Protein 4WTV (pdb70)

Solvent-accessible surface area: 40078 Å² total; per-residue (Å²): 73,87,26,172,128,18,90,134,0,23,83,32,2,85,90,0,70,94,0,28,89,104,41,48,72,1,76,81,74,65,70,69,84,30,41,28,5,43,1,41,7,58,114,59,99,43,15,0,24,0,46,34,97,306,96,66,58,59,19,68,48,0,0,74,64,24,40,34,106,30,71,50,30,72,62,54,104,103,37,23,50,6,0,1,4,19,34,101,16,28,92,36,123,50,77,114,30,0,48,54,60,0,34,150,40,15,66,99,134,9,110,4,83,3,73,47,118,34,1,58,100,5,2,72,88,30,4,78,45,7,36,151,7,0,72,132,26,91,88,0,87,54,2,32,83,40,6,62,64,28,26,74,5,0,0,10,0,4,8,31,58,58,30,42,120,35,0,11,56,40,60,78,3,8,115,24,2,81,100,113,45,52,101,96,0,8,86,60,2,38,156,19,95,18,51,114,117,28,58,92,22,0,122,50,0,9,20,0,1,90,54,18,48,32,81,22,3,101,105,95,78,66,30,4,45,39,110,101,23,29,10,2,7,6,5,0,0,32,40,0,3,77,52,0,111,1,73,5,6,15,45,1,47,34,0,122,4,65,3,80,40,9,108,77,158,112,78,55,35,0,2,0,14,40,70,41,86,64,38,94,46,0,0,56,43,20,17,72,26,47,18,75,33,17,32,54,41,15,87,46,34,6,20,11,1,3,2,32,0,0,0,0,0,9,1,1,22,1,6,15,2,0,0,12,4,0,29,0,93,54,170,221,103,84,1,32,2,3,0,39,36,0,12,71,6,6,1,55,66,24,20,106,124,85,95,35,20,38,10,1,0,12,46,1,98,38,0,119,48,78,6,26,118,107,4,62,97,80,0,32,85,69,2,44,58,110,112,22,2,78,68,2,10,88,49,0,78,94,34,6,87,92,9,112,53,56,72,134,67,39,15,88,41,12,10,17,4,4,53,0,4,5,90,5,0,13,83,0,0,154,87,25,57,3,2,70,82,0,41,99,27,108,74,53,88,54,197,125,15,70,36,169,122,15,96,130,0,26,91,28,1,89,81,0,77,80,0,29,82,105,40,17,59,1,94,112,76,89,118,9,18,0,51,0,34,8,55,85,156,105,44,14,0,25,0,44,0,50,58,24,26,94,129,17,154,163,61,66,57,19,59,50,0,0,78,66,24,41,31,88,36,83,76,121,70,50,35,38,111,48,146,61,5,38,0,4,17,50,138,104,72,56,115,84,0,47,57,42,1,68,125,33,5,82,41,7,35,144,7,0,79,134,23,94,89,0,88,55,4,24,65,39,7,61,82,26,26,81,5,0,0,10,0,3,7,28,52,57,30,45,118,32,0,11,56,41,72,102,6,6,45,34,2,81,107,119,91,46,84,78,0,1,78,58,2,41,167,20,84,16,27,95,41,8,15,36,20,0,56,50,0,10,40,0,0,99,59,18,62,36,79,14,3,131,36,71,24,27,39,5,17,35,70,46,22,14,4,3,7,5,5,0,0,30,40,0,3,76,52,5,114,0,75,6,6,14,40,2,44,44,0,104,4,59,2,124,51,8,100,105,117,87,72,22,34,0,1,0,13,42,72,42,101,60,46,88,47,0,0,52,44,14,16,73,26,39,51,93,63,24,71,110,94,10,89,57,57,6,27,19,18,3,2,38,0,0,0,0,0,9,1,2,26,0,3,8,2,0,0,12,5,0,30,0,86,27,104,143,112,98,2,57,2,2,0,39,34,0,14,53,6,7,2,60,75,26,14,100,131,62,18,40,7,57,12,2,0,17,42,1,80,47,0,117,56,76,3,27,54,98,3,66,108,85,4,32,85,68,2,40,61,126,112,25,7,88,70,1,7,88,52,0,64,94,27,6,90,86,12,111,52,51,72,110,72,38,6,71,42,13,1,10,2,4,47,0,5,5,85,8,0,9,88,0,0,143,76,21,63,3,1,72,85,0,42,103,34,106,83,50,82,52,184

GO terms:
  GO:0031901 early endosome membrane (C, IDA)
  GO:0000139 Golgi membrane (C, IDA)
  GO:0005789 endoplasmic reticulum membrane (C, IDA)
  GO:0005829 cytosol (C, IDA)
  GO:0005886 plasma membrane (C, IDA)
  GO:0004430 1-phosphatidylinositol 4-kinase activity (F, IDA)
  GO:0046854 phosphatidylinositol phosphate biosynthetic process (P, IDA)
  GO:0005886 plasma membrane (C, EXP)
  GO:0005829 cytosol (C, TAS)
  GO:0004430 1-phosphatidylinositol 4-kinase activity (F, TAS)
  GO:0006661 phosphatidylinositol biosynthetic process (P, TAS)
  GO:0016020 membrane (C, HDA)

B-factor: mean 41.75, std 13.38, range [19.92, 93.49]

Sequence (873 aa):
NAFLDDPEFADIMLRAEQAIEVGIFPERISQGSSGSYFVKDPKRKIIGVFKPKWTKYNIFEMLRIDEGLRLKIYKDTEGYYTIGIGHLLTKSPSLNAAKSELDKAIGRNTNGVITKDEAEKLFNQDVDAAVRGILRNAKLKPVYDSLDAVRRAALINMVFQMGETGVAGFTNSLRMLQQKRWDEAAVNLAKSRWYNQTPNRAKRVITTFRTGTWDAYKNLGRGCLIPNQGYLSEAGAYLVDNKLHLSIVPKTKVVWLVSETFNYNPPKIGSFQLFVEGYKEAEYWLRKFEADPLPENIRKQFQQSQFERLVILDYIIRNTDRGNDNWLVRYEEFLIKIAAIDNGLAFPFKHPDEWRAYPFHWAWWLPQAKVPFSEEIRNLILPYISDMNFVQDLCEDLYELFKTDKGFDKATFESQMSVMRGQILNLTQALRDGKSPFQLVQQIPCVIVEMNAFLDDPEFADIMLRAEQAIEVGIFPERISSGSYFVKDPKRKIIGVFKPKSEEPYGQTKYNIFEMLRIDEGLRLKIYKDTEGYYTIGIGHLITKDEAEKLFNQDVDAAVRGILRNAKLKPVYDSLDAVRRAALINMVFQMGETGVAGFTNSLRMLQQKRWDEAAVNLAKSRWYNQTPNRAKRVITTFRTGTWDAYKNLGRGCLIPNQGYLSEAGAYLVDNKLHLSIVPKTKVVWLVSETFNYLPPKIGSFQLFVEGYKEAEYWLRKFEADPLPENIRKQFQQSQFERLVILDYIIRNTDRGNDNWLVRYEKFLIKIAAIDNGLAFPFKHPDEWRAYPFHWAWWLPQAKVPFSEEIRNLILPYISDMNFVQDLCEDLYELFKTDKGFDKATFESQMSVMRGQILNLTQALRDGKSPFQLVQQIPCVIVE

InterPro domains:
  IPR000403 Phosphatidylinositol 3-/4-kinase, catalytic domain [PF00454] (130-425)
  IPR000403 Phosphatidylinositol 3-/4-kinase, catalytic domain [PS50290] (120-451)
  IPR039756 Type II phosphatidylinositol 4-kinase Lsb6/PI4K2 [PTHR12865] (88-481)

Radius of gyration: 32.36 Å; Cα contacts (8 Å, |Δi|>4): 1422; chains: 2; bounding box: 101×72×65 Å

Organism: Homo sapiens (NCBI:txid9606)

Foldseek 3Di:
DDDPPCVVVVVLVVQLQVLVVVPNFWAFPDPPPGQWTQGAGVVRHGWWIWGFWPDDDALLVLLCVVQPAAQFWFADLVGATAHQRGHGQDNDPDPVSSQVSVCVLQVHRQVGGDDNVSSVVVVVVLLVVLVVLQCPDPLRNLLLVQDDRQLNSLSSSCCSNQNSVVSSVLRVLSVCLSVVVLVVSLVSQCPDPVCVSPVLSNNQSSVCSNPVDNVSPPCPPVDQADPTQLQLQLQLLLLVCVLLVLPQEAHKDWDWDDHPNDDDCPITIGMIGTDDPQKFQQVVVVVVCVVPPDDPVQVVLVLSQVVSVLLSCLLQVQLDAASRQWIWHAVVHNIGIHRDSRRRTLGLAQDPVVRNSDHNCLVDPSQQQFDDPVNLVSRLVQLVPVVNLVVSLVVSCVSQVVDPPDDDNSSVSSSQQSNQSSVLVNVSSVVRGGSNVSVPDDTGGHD/DLCPPVDPPVNVLVVQQVQLVVVPNAWDCPPPQWTFGAGVVRHGWWIWHFLCRPVLRDDDDALLLLLCVVQPADADWDADLVGQIAHTSRHVHDDVRSVVSSVVLLVVLVVLQCPDPLRVLLLVQDDRQLNSLLSSVCSNPNSVVSSVLNPLSVCSSVLVLVVSLVSQCPDPVCVSPVLSSVQSSVCSNPVDNVCVSAVDDPQADPSCLQLQLQLLVLVCVLLVLPQEAHKDWDWDDHPNGPDNPTTIGIIGTDDPQKFQQVVVVVVCVVPPDDPVVVVVVLSNVVSVLLSCLLQVQLDAASRQWIWHADCVRIGIHRHSRRRTLGLAQRPCSRNSDHNCLVDPSQQQFDDVVVLVSRLVQLVDPVNLVVSLVVSCVSQVPDPPDDPVSSVSSSQQSNQSSVLVNVSSVVRGGSNVSVVDDGDGHD

Nearest PDB structures (foldseek):
  4wtv-assembly1_A  TM=1.002E+00  e=4.322E-75  Homo sapiens
  4wtv-assembly2_B  TM=7.796E-01  e=4.120E-61  Homo sapiens
  2ntg-assembly1_A  TM=9.969E-01  e=4.719E-23  Tequatrovirus T4
  5kio-assembly1_A  TM=9.979E-01  e=6.592E-23  Tequatrovirus T4
  3sb8-assembly1_A  TM=9.902E-01  e=1.415E-22  Tequatrovirus T4

CATH classification: 1.10.530.40

Secondary structure (P-SEA, 3-state):
ccccccaaaaaaaaaaaaaaaacccccccccccccccccccccccccbbbbcccccccaaaaaaaaccccccccccccccccccccccccccccaaaaaaaaaaaacccccccccaaaaaaaaaaaaaaaaaaaaaccccaaaaaaccaaaaaaaaaaaacccccccccaaaaaaaaaacaaaaaaaaaaccccccccaaaaaaaaaaaacccccccccccccccccccaaaaaaaaaaaaaaaccccccbbbbbcccccccccccbbbbbbbbbbcccccaaaaaaaaccccccaaaaaaaaaaaaaaaaaaaaacccccccccbbbbcccccccccccccccccccccccccccccccccccccccccccaaaaaacccccccaaaaaaaaaaaaaaaaccccccaaaaaaaaaaaaaaaaaaaaaaaacccaaaaaaccccccc/cccccccaaaaaaaaaaaaaaaaccccccccccccccccccccccbbbbbccccccccccccaaaaaaaaccccccccccccccccccccccccaaaaaaaaaaaaaaaaaaaaaccccaaaaaaccaaaaaaaaaaaaaccaaaaaaaaaaaaaaaacaaaaaaaaaaacccccccaaaaaaaaaaaaccccccccccccccccccaaaaaaaaaaaaaaaaccccccbbbbbccccccccccbbbbbbbbbbbcccccaaaaaaaaccccccaaaaaaaaaaaaaaaaaaaaacccccccccbbbbbccccbbbbbcccccccccccccccccccccccccccccccccaaaaaacccccccaaaaaaaaaaaaaaaaccccccaaaaaaaaaaaaaaaaaaaaaaaacccaaaaaaccccccc

Structure (mmCIF, N/CA/C/O backbone):
data_4WTV
#
_entry.id   4WTV
#
_cell.length_a   106.010
_cell.length_b   106.010
_cell.length_c   214.530
_cell.angle_alpha   90.00
_cell.angle_beta   90.00
_cell.angle_gamma   90.00
#
_symmetry.space_group_name_H-M   'P 41 21 2'
#
loop_
_entity.id
_entity.type
_entity.pdbx_description
1 polymer 'Phosphatidylinositol 4-kinase type 2-beta,Endolysin,Phosphatidylinositol 4-kinase type 2-beta'
2 non-polymer "ADENOSINE-5'-TRIPHOSPHATE"
3 water water
#
loop_
_atom_site.group_PDB
_atom_site.id
_atom_site.type_symbol
_atom_site.label_atom_id
_atom_site.label_alt_id
_atom_site.label_comp_id
_atom_site.label_asym_id
_atom_site.label_entity_id
_atom_site.label_seq_id
_atom_site.pdbx_PDB_ins_code
_atom_site.Cartn_x
_atom_site.Cartn_y
_atom_site.Cartn_z
_atom_site.occupancy
_atom_site.B_iso_or_equiv
_atom_site.auth_seq_id
_atom_site.auth_comp_id
_atom_site.auth_asym_id
_atom_site.auth_atom_id
_atom_site.pdbx_PDB_model_num
ATOM 1 N N . ASN A 1 9 ? 55.951 85.917 10.937 1.00 58.56 98 ASN A N 1
ATOM 2 C CA . ASN A 1 9 ? 56.935 85.145 11.688 1.00 54.66 98 ASN A CA 1
ATOM 3 C C . ASN A 1 9 ? 58.261 85.874 11.866 1.00 57.84 98 ASN A C 1
ATOM 4 O O . ASN A 1 9 ? 59.334 85.320 11.607 1.00 63.35 98 ASN A O 1
ATOM 9 N N . ALA A 1 10 ? 58.186 87.117 12.316 1.00 53.90 99 ALA A N 1
ATOM 10 C CA . ALA A 1 10 ? 59.390 87.845 12.670 1.00 58.85 99 ALA A CA 1
ATOM 11 C C . ALA A 1 10 ? 59.737 87.531 14.119 1.00 55.24 99 ALA A C 1
ATOM 12 O O . ALA A 1 10 ? 58.916 87.700 15.032 1.00 65.54 99 ALA A O 1
ATOM 14 N N . PHE A 1 11 ? 60.946 87.026 14.305 1.00 46.46 100 PHE A N 1
ATOM 15 C CA . PHE A 1 11 ? 61.491 86.720 15.616 1.00 36.66 100 PHE A CA 1
ATOM 16 C C . PHE A 1 11 ? 62.787 87.500 15.785 1.00 35.12 100 PHE A C 1
ATOM 17 O O . PHE A 1 11 ? 63.874 86.927 15.852 1.00 34.35 100 PHE A O 1
ATOM 25 N N . LEU A 1 12 ? 62.646 88.815 15.831 1.00 37.67 101 LEU A N 1
ATOM 26 C CA . LEU A 1 12 ? 63.787 89.718 15.909 1.00 39.37 101 LEU A CA 1
ATOM 27 C C . LEU A 1 12 ? 64.694 89.364 17.078 1.00 41.05 101 LEU A C 1
ATOM 28 O O . LEU A 1 12 ? 65.918 89.449 16.971 1.00 35.44 101 LEU A O 1
ATOM 33 N N . ASP A 1 13 ? 64.111 88.923 18.190 1.00 36.69 102 ASP A N 1
ATOM 34 C CA . ASP A 1 13 ? 64.924 88.655 19.365 1.00 39.33 102 ASP A CA 1
ATOM 35 C C . ASP A 1 13 ? 65.477 87.229 19.414 1.00 32.81 102 ASP A C 1
ATOM 36 O O . ASP A 1 13 ? 66.263 86.899 20.298 1.00 37.49 102 ASP A O 1
ATOM 41 N N . ASP A 1 14 ? 65.104 86.385 18.459 1.00 32.73 103 ASP A N 1
ATOM 42 C CA . ASP A 1 14 ? 65.598 85.011 18.466 1.00 36.02 103 ASP A CA 1
ATOM 43 C C . ASP A 1 14 ? 65.925 84.523 17.047 1.00 39.24 103 ASP A C 1
ATOM 44 O O . ASP A 1 14 ? 65.139 83.794 16.428 1.00 33.30 103 ASP A O 1
ATOM 49 N N . PRO A 1 15 ? 67.093 84.930 16.523 1.00 33.44 104 PRO A N 1
ATOM 50 C CA . PRO A 1 15 ? 67.500 84.529 15.167 1.00 30.59 104 PRO A CA 1
ATOM 51 C C . PRO A 1 15 ? 67.659 83.012 15.008 1.00 32.60 104 PRO A C 1
ATOM 52 O O . PRO A 1 15 ? 67.418 82.517 13.914 1.00 34.06 104 PRO A O 1
ATOM 56 N N . GLU A 1 16 ? 68.067 82.295 16.056 1.00 32.50 105 GLU A N 1
ATOM 57 C CA . GLU A 1 16 ? 68.157 80.840 15.951 1.00 36.47 105 GLU A CA 1
ATOM 58 C C . GLU A 1 16 ? 66.785 80.237 15.610 1.00 36.01 105 GLU A C 1
ATOM 59 O O . GLU A 1 16 ? 66.666 79.365 14.738 1.00 34.61 105 GLU A O 1
ATOM 65 N N . PHE A 1 17 ? 65.742 80.722 16.276 1.00 34.84 106 PHE A N 1
ATOM 66 C CA . PHE A 1 17 ? 64.401 80.216 16.014 1.00 35.59 106 PHE A CA 1
ATOM 67 C C . PHE A 1 17 ? 63.889 80.685 14.644 1.00 38.47 106 PHE A C 1
ATOM 68 O O . PHE A 1 17 ? 63.226 79.930 13.939 1.00 35.82 106 PHE A O 1
ATOM 76 N N . ALA A 1 18 ? 64.184 81.933 14.284 1.00 32.22 107 ALA A N 1
ATOM 77 C CA . ALA A 1 18 ? 63.821 82.461 12.973 1.00 33.42 107 ALA A CA 1
ATOM 78 C C . ALA A 1 18 ? 64.355 81.566 11.854 1.00 29.44 107 ALA A C 1
ATOM 79 O O . ALA A 1 18 ? 63.634 81.251 10.904 1.00 35.92 107 ALA A O 1
ATOM 81 N N . ASP A 1 19 ? 65.610 81.138 11.984 1.00 35.38 108 ASP A N 1
ATOM 82 C CA . ASP A 1 19 ? 66.236 80.326 10.951 1.00 34.83 108 ASP A CA 1
ATOM 83 C C . ASP A 1 19 ? 65.621 78.931 10.898 1.00 44.07 108 ASP A C 1
ATOM 84 O O . ASP A 1 19 ? 65.584 78.304 9.837 1.00 37.58 108 ASP A O 1
ATOM 89 N N . ILE A 1 20 ? 65.144 78.432 12.037 1.00 38.01 109 ILE A N 1
ATOM 90 C CA . ILE A 1 20 ? 64.428 77.155 12.022 1.00 37.90 109 ILE A CA 1
ATOM 91 C C . ILE A 1 20 ? 63.100 77.320 11.281 1.00 36.30 109 ILE A C 1
ATOM 92 O O . ILE A 1 20 ? 62.744 76.472 10.453 1.00 40.74 109 ILE A O 1
ATOM 97 N N . MET A 1 21 ? 62.382 78.411 11.549 1.00 33.70 110 MET A N 1
ATOM 98 C CA . MET A 1 21 ? 61.139 78.697 10.829 1.00 33.54 110 MET A CA 1
ATOM 99 C C . MET A 1 21 ? 61.388 78.907 9.329 1.00 44.79 110 MET A C 1
ATOM 100 O O . MET A 1 21 ? 60.520 78.604 8.508 1.00 41.79 110 MET A O 1
ATOM 105 N N . LEU A 1 22 ? 62.561 79.432 8.974 1.00 42.93 111 LEU A N 1
ATOM 106 C CA . LEU A 1 22 ? 62.898 79.616 7.558 1.00 36.26 111 LEU A CA 1
ATOM 107 C C . LEU A 1 22 ? 63.111 78.274 6.874 1.00 45.27 111 LEU A C 1
ATOM 108 O O . LEU A 1 22 ? 62.675 78.085 5.737 1.00 49.04 111 LEU A O 1
ATOM 113 N N . ARG A 1 23 ? 63.761 77.336 7.561 1.00 40.10 112 ARG A N 1
ATOM 114 C CA . ARG A 1 23 ? 63.932 76.001 7.011 1.00 44.19 112 ARG A CA 1
ATOM 115 C C . ARG A 1 23 ? 62.581 75.330 6.835 1.00 47.94 112 ARG A C 1
ATOM 116 O O . ARG A 1 23 ? 62.361 74.615 5.857 1.00 46.59 112 ARG A O 1
ATOM 124 N N . ALA A 1 24 ? 61.673 75.571 7.775 1.00 45.94 113 ALA A N 1
ATOM 125 C CA . ALA A 1 24 ? 60.326 75.007 7.685 1.00 46.55 113 ALA A CA 1
ATOM 126 C C . ALA A 1 24 ? 59.608 75.495 6.433 1.00 50.45 113 ALA A C 1
ATOM 127 O O . ALA A 1 24 ? 59.017 74.699 5.704 1.00 49.07 113 ALA A O 1
ATOM 129 N N . GLU A 1 25 ? 59.648 76.806 6.200 1.00 50.49 114 GLU A N 1
ATOM 130 C CA . GLU A 1 25 ? 58.990 77.408 5.047 1.00 54.76 114 GLU A CA 1
ATOM 131 C C . GLU A 1 25 ? 59.609 76.923 3.728 1.00 53.19 114 GLU A C 1
ATOM 132 O O . GLU A 1 25 ? 58.894 76.636 2.767 1.00 54.50 114 GLU A O 1
ATOM 138 N N . GLN A 1 26 ? 60.933 76.807 3.699 1.00 53.86 115 GLN A N 1
ATOM 139 C CA . GLN A 1 26 ? 61.642 76.337 2.511 1.00 56.22 115 GLN A CA 1
ATOM 140 C C . GLN A 1 26 ? 61.286 74.898 2.158 1.00 61.81 115 GLN A C 1
ATOM 141 O O . GLN A 1 26 ? 61.241 74.536 0.983 1.00 58.67 115 GLN A O 1
ATOM 147 N N . ALA A 1 27 ? 61.044 74.076 3.175 1.00 55.97 116 ALA A N 1
ATOM 148 C CA . ALA A 1 27 ? 60.635 72.695 2.947 1.00 55.15 116 ALA A CA 1
ATOM 149 C C . ALA A 1 27 ? 59.217 72.651 2.382 1.00 60.03 116 ALA A C 1
ATOM 150 O O . ALA A 1 27 ? 58.914 71.834 1.515 1.00 64.95 116 ALA A O 1
ATOM 152 N N . ILE A 1 28 ? 58.354 73.536 2.867 1.00 53.37 117 ILE A N 1
ATOM 153 C CA . ILE A 1 28 ? 56.982 73.597 2.377 1.00 55.82 117 ILE A CA 1
ATOM 154 C C . ILE A 1 28 ? 56.935 74.094 0.935 1.00 63.78 117 ILE A C 1
ATOM 155 O O . ILE A 1 28 ? 56.125 73.623 0.129 1.00 57.71 117 ILE A O 1
ATOM 160 N N . GLU A 1 29 ? 57.800 75.055 0.622 1.00 60.71 118 GLU A N 1
ATOM 161 C CA . GLU A 1 29 ? 57.870 75.617 -0.724 1.00 64.45 118 GLU A CA 1
ATOM 162 C C . GLU A 1 29 ? 58.228 74.536 -1.745 1.00 65.35 118 GLU A C 1
ATOM 163 O O . GLU A 1 29 ? 57.740 74.559 -2.872 1.00 62.78 118 GLU A O 1
ATOM 165 N N . VAL A 1 30 ? 59.071 73.587 -1.343 1.00 62.17 119 VAL A N 1
ATOM 166 C CA . VAL A 1 30 ? 59.445 72.487 -2.225 1.00 60.27 119 VAL A CA 1
ATOM 167 C C . VAL A 1 30 ? 58.610 71.228 -1.963 1.00 64.21 119 VAL A C 1
ATOM 168 O O . VAL A 1 30 ? 59.064 70.109 -2.206 1.00 68.56 119 VAL A O 1
ATOM 172 N N . GLY A 1 31 ? 57.390 71.415 -1.468 1.00 63.37 120 GLY A N 1
ATOM 173 C CA . GLY A 1 31 ? 56.443 70.318 -1.351 1.00 67.32 120 GLY A CA 1
ATOM 174 C C . GLY A 1 31 ? 56.485 69.474 -0.086 1.00 72.20 120 GLY A C 1
ATOM 175 O O . GLY A 1 31 ? 55.522 68.767 0.217 1.00 72.87 120 GLY A O 1
ATOM 176 N N . ILE A 1 32 ? 57.593 69.526 0.649 1.00 67.84 121 ILE A N 1
ATOM 177 C CA . ILE A 1 32 ? 57.720 68.757 1.884 1.00 57.66 121 ILE A CA 1
ATOM 178 C C . ILE A 1 32 ? 56.825 69.349 2.976 1.00 65.73 121 ILE A C 1
ATOM 179 O O . ILE A 1 32 ? 57.194 70.327 3.629 1.00 52.39 121 ILE A O 1
ATOM 184 N N . PHE A 1 33 ? 55.646 68.755 3.162 1.00 64.41 122 PHE A N 1
ATOM 185 C CA . PHE A 1 33 ? 54.642 69.291 4.084 1.00 64.84 122 PHE A CA 1
ATOM 186 C C . PHE A 1 33 ? 54.690 68.655 5.474 1.00 57.69 122 PHE A C 1
ATOM 187 O O . PHE A 1 33 ? 55.199 67.543 5.642 1.00 57.80 122 PHE A O 1
ATOM 195 N N . PRO A 1 34 ? 54.152 69.368 6.478 1.00 61.81 123 PRO A N 1
ATOM 196 C CA . PRO A 1 34 ? 53.930 68.810 7.820 1.00 61.78 123 PRO A CA 1
ATOM 197 C C . PRO A 1 34 ? 52.989 67.605 7.772 1.00 59.31 123 PRO A C 1
ATOM 198 O O . PRO A 1 34 ? 51.986 67.656 7.061 1.00 62.57 123 PRO A O 1
ATOM 202 N N . GLU A 1 35 ? 53.306 66.543 8.504 1.00 54.92 124 GLU A N 1
ATOM 203 C CA . GLU A 1 35 ? 52.430 65.379 8.555 1.00 49.45 124 GLU A CA 1
ATOM 204 C C . GLU A 1 35 ? 51.767 65.273 9.923 1.00 53.72 124 GLU A C 1
ATOM 205 O O . GLU A 1 35 ? 52.420 65.495 10.946 1.00 43.42 124 GLU A O 1
ATOM 211 N N . ARG A 1 36 ? 50.474 64.956 9.936 1.00 50.84 125 ARG A N 1
ATOM 212 C CA . ARG A 1 36 ? 49.765 64.631 11.175 1.00 54.25 125 ARG A CA 1
ATOM 213 C C . ARG A 1 36 ? 50.564 63.624 11.989 1.00 54.02 125 ARG A C 1
ATOM 214 O O . ARG A 1 36 ? 51.109 62.667 11.438 1.00 52.38 125 ARG A O 1
ATOM 222 N N . ILE A 1 37 ? 50.647 63.842 13.298 1.00 52.13 126 ILE A N 1
ATOM 223 C CA . ILE A 1 37 ? 51.417 62.939 14.147 1.00 55.34 126 ILE A CA 1
ATOM 224 C C . ILE A 1 37 ? 50.699 61.598 14.286 1.00 55.75 126 ILE A C 1
ATOM 225 O O . ILE A 1 37 ? 51.312 60.538 14.161 1.00 57.95 126 ILE A O 1
ATOM 230 N N . SER A 1 38 ? 49.400 61.660 14.553 1.00 50.58 127 SER A N 1
ATOM 231 C CA . SER A 1 38 ? 48.547 60.479 14.556 1.00 61.01 127 SER A CA 1
ATOM 232 C C . SER A 1 38 ? 47.354 60.746 13.641 1.00 69.52 127 SER A C 1
ATOM 233 O O . SER A 1 38 ? 46.676 61.770 13.766 1.00 70.55 127 SER A O 1
ATOM 236 N N . GLN A 1 39 ? 47.116 59.817 12.718 1.00 79.81 128 GLN A N 1
ATOM 237 C CA . GLN A 1 39 ? 46.193 60.025 11.603 1.00 75.77 128 GLN A CA 1
ATOM 238 C C . GLN A 1 39 ? 44.750 60.337 11.982 1.00 76.80 128 GLN A C 1
ATOM 239 O O . GLN A 1 39 ? 43.994 60.856 11.163 1.00 85.10 128 GLN A O 1
ATOM 240 N N . GLY A 1 40 ? 44.371 60.031 13.219 1.00 78.76 129 GLY A N 1
ATOM 241 C CA . GLY A 1 40 ? 42.989 60.172 13.647 1.00 81.49 129 GLY A CA 1
ATOM 242 C C . GLY A 1 40 ? 42.570 61.594 13.970 1.00 82.05 129 GLY A C 1
ATOM 243 O O . GLY A 1 40 ? 42.208 62.364 13.077 1.00 82.96 129 GLY A O 1
ATOM 244 N N . SER A 1 41 ? 42.599 61.936 15.255 1.00 85.30 130 SER A N 1
ATOM 245 C CA . SER A 1 41 ? 42.279 63.289 15.701 1.00 85.85 130 SER A CA 1
ATOM 246 C C . SER A 1 41 ? 43.500 64.193 15.541 1.00 81.68 130 SER A C 1
ATOM 247 O O . SER A 1 41 ? 44.088 64.646 16.524 1.00 74.41 130 SER A O 1
ATOM 248 N N . SER A 1 42 ? 43.876 64.451 14.293 1.00 80.09 131 SER A N 1
ATOM 249 C CA . SER A 1 42 ? 45.075 65.227 14.008 1.00 74.73 131 SER A CA 1
ATOM 250 C C . SER A 1 42 ? 44.888 66.719 14.276 1.00 74.63 131 SER A C 1
ATOM 251 O O . SER A 1 42 ? 44.174 67.411 13.548 1.00 74.55 131 SER A O 1
ATOM 254 N N . GLY A 1 43 ? 45.539 67.194 15.336 1.00 72.49 132 GLY A N 1
ATOM 255 C CA . GLY A 1 43 ? 45.650 68.613 15.632 1.00 63.48 132 GLY A CA 1
ATOM 256 C C . GLY A 1 43 ? 47.111 68.943 15.900 1.00 49.73 132 GLY A C 1
ATOM 257 O O . GLY A 1 43 ? 47.441 70.011 16.422 1.00 45.89 132 GLY A O 1
ATOM 258 N N . SER A 1 44 ? 47.980 68.000 15.545 1.00 46.20 133 SER A N 1
ATOM 259 C CA . SER A 1 44 ? 49.421 68.110 15.765 1.00 50.32 133 SER A CA 1
ATOM 260 C C . SER A 1 44 ? 50.185 67.583 14.565 1.00 47.43 133 SER A C 1
ATOM 261 O O . SER A 1 44 ? 49.841 66.534 14.018 1.00 42.71 133 SER A O 1
ATOM 264 N N . TYR A 1 45 ? 51.235 68.303 14.178 1.00 40.11 134 TYR A N 1
ATOM 265 C CA . TYR A 1 45 ? 52.028 67.947 13.004 1.00 41.61 134 TYR A CA 1
ATOM 266 C C . TYR A 1 45 ? 53.528 67.947 13.296 1.00 41.51 134 TYR A C 1
ATOM 267 O O . TYR A 1 45 ? 54.014 68.820 14.009 1.00 39.20 134 TYR A O 1
ATOM 276 N N . PHE A 1 46 ? 54.251 66.967 12.755 1.00 35.22 135 PHE A N 1
ATOM 277 C CA . PHE A 1 46 ? 55.700 67.017 12.701 1.00 37.47 135 PHE A CA 1
ATOM 278 C C . PHE A 1 46 ? 56.108 67.871 11.494 1.00 49.16 135 PHE A C 1
ATOM 279 O O . PHE A 1 46 ? 55.858 67.491 10.345 1.00 47.34 135 PHE A O 1
ATOM 287 N N . VAL A 1 47 ? 56.712 69.026 11.753 1.00 39.17 136 VAL A N 1
ATOM 288 C CA . VAL A 1 47 ? 57.242 69.866 10.679 1.00 35.37 136 VAL A CA 1
ATOM 289 C C . VAL A 1 47 ? 58.658 69.428 10.305 1.00 41.13 136 VAL A C 1
ATOM 290 O O . VAL A 1 47 ? 59.493 69.157 11.179 1.00 40.68 136 VAL A O 1
ATOM 294 N N . LYS A 1 48 ? 58.920 69.337 9.001 1.00 41.85 137 LYS A N 1
ATOM 295 C CA . LYS A 1 48 ? 60.223 68.901 8.511 1.00 44.91 137 LYS A CA 1
ATOM 296 C C . LYS A 1 48 ? 60.952 70.050 7.823 1.00 37.33 137 LYS A C 1
ATOM 297 O O . LYS A 1 48 ? 60.332 71.038 7.428 1.00 44.46 137 LYS A O 1
ATOM 303 N N . ASP A 1 49 ? 62.273 69.936 7.737 1.00 42.58 138 ASP A N 1
ATOM 304 C CA . ASP A 1 49 ? 63.079 70.892 6.977 1.00 47.88 138 ASP A CA 1
ATOM 305 C C . ASP A 1 49 ? 63.298 70.334 5.557 1.00 57.53 138 ASP A C 1
ATOM 306 O O . ASP A 1 49 ? 62.767 69.275 5.228 1.00 52.74 138 ASP A O 1
ATOM 311 N N . PRO A 1 50 ? 64.073 71.043 4.716 1.00 55.73 139 PRO A N 1
ATOM 312 C CA . PRO A 1 50 ? 64.333 70.573 3.348 1.00 57.97 139 PRO A CA 1
ATOM 313 C C . PRO A 1 50 ? 64.922 69.164 3.246 1.00 53.28 139 PRO A C 1
ATOM 314 O O . PRO A 1 50 ? 64.614 68.469 2.284 1.00 62.60 139 PRO A O 1
ATOM 318 N N . LYS A 1 51 ? 65.744 68.747 4.204 1.00 53.66 140 LYS A N 1
ATOM 319 C CA . LYS A 1 51 ? 66.290 67.394 4.188 1.00 52.56 140 LYS A CA 1
ATOM 320 C C . LYS A 1 51 ? 65.309 66.372 4.774 1.00 61.13 140 LYS A C 1
ATOM 321 O O . LYS A 1 51 ? 65.699 65.253 5.111 1.00 57.27 140 LYS A O 1
ATOM 324 N N . ARG A 1 52 ? 64.040 66.765 4.882 1.00 59.22 141 ARG A N 1
ATOM 325 C CA . ARG A 1 52 ? 62.980 65.909 5.430 1.00 63.35 141 ARG A CA 1
ATOM 326 C C . ARG A 1 52 ? 63.229 65.479 6.890 1.00 62.09 141 ARG A C 1
ATOM 327 O O . ARG A 1 52 ? 62.702 64.460 7.346 1.00 61.31 141 ARG A O 1
ATOM 329 N N . LYS A 1 53 ? 64.018 66.266 7.619 1.00 53.93 142 LYS A N 1
ATOM 330 C CA . LYS A 1 53 ? 64.266 66.015 9.037 1.00 53.44 142 LYS A CA 1
ATOM 331 C C . LYS A 1 53 ? 63.239 66.753 9.903 1.00 51.35 142 LYS A C 1
ATOM 332 O O . LYS A 1 53 ? 62.933 67.927 9.664 1.00 46.93 142 LYS A O 1
ATOM 338 N N . ILE A 1 54 ? 62.698 66.064 10.903 1.00 53.31 143 ILE A N 1
ATOM 339 C CA . ILE A 1 54 ? 61.713 66.685 11.782 1.00 40.35 143 ILE A CA 1
ATOM 340 C C . ILE A 1 54 ? 62.386 67.728 12.670 1.00 36.68 143 ILE A C 1
ATOM 341 O O . ILE A 1 54 ? 63.334 67.427 13.395 1.00 40.76 143 ILE A O 1
ATOM 346 N N . ILE A 1 55 ? 61.893 68.955 12.600 1.00 38.91 144 ILE A N 1
ATOM 347 C CA . ILE A 1 55 ? 62.489 70.038 13.362 1.00 36.21 144 ILE A CA 1
ATOM 348 C C . ILE A 1 55 ? 61.514 70.619 14.382 1.00 36.89 144 ILE A C 1
ATOM 349 O O . ILE A 1 55 ? 61.933 71.300 15.299 1.00 35.50 144 ILE A O 1
ATOM 354 N N . GLY A 1 56 ? 60.219 70.364 14.227 1.00 38.32 145 GLY A N 1
ATOM 355 C CA . GLY A 1 56 ? 59.265 70.918 15.174 1.00 35.96 145 GLY A CA 1
ATOM 356 C C . GLY A 1 56 ? 57.926 70.220 15.214 1.00 41.39 145 GLY A C 1
ATOM 357 O O . GLY A 1 56 ? 57.586 69.446 14.310 1.00 36.84 145 GLY A O 1
ATOM 358 N N . VAL A 1 57 ? 57.182 70.495 16.286 1.00 36.25 146 VAL A N 1
ATOM 359 C CA . VAL A 1 57 ? 55.798 70.055 16.460 1.00 34.51 146 VAL A CA 1
ATOM 360 C C . VAL A 1 57 ? 54.906 71.276 16.399 1.00 35.94 146 VAL A C 1
ATOM 361 O O . VAL A 1 57 ? 55.038 72.181 17.229 1.00 31.73 146 VAL A O 1
ATOM 365 N N . PHE A 1 58 ? 54.007 71.307 15.424 1.00 29.88 147 PHE A N 1
ATOM 366 C CA . PHE A 1 58 ? 53.131 72.462 15.208 1.00 34.06 147 PHE A CA 1
ATOM 367 C C . PHE A 1 58 ? 51.689 72.139 15.562 1.00 34.76 147 PHE A C 1
ATOM 368 O O . PHE A 1 58 ? 51.149 71.147 15.091 1.00 38.68 147 PHE A O 1
ATOM 376 N N . LYS A 1 59 ? 51.062 72.993 16.364 1.00 31.76 148 LYS A N 1
ATOM 377 C CA . LYS A 1 59 ? 49.692 72.763 16.805 1.00 38.52 148 LYS A CA 1
ATOM 378 C C . LYS A 1 59 ? 48.823 73.966 16.496 1.00 33.42 148 LYS A C 1
ATOM 379 O O . LYS A 1 59 ? 48.871 74.975 17.204 1.00 35.99 148 LYS A O 1
ATOM 385 N N . PRO A 1 60 ? 48.030 73.877 15.413 1.00 35.13 149 PRO A N 1
ATOM 386 C CA . PRO A 1 60 ? 47.192 74.996 14.981 1.00 37.60 149 PRO A CA 1
ATOM 387 C C . PRO A 1 60 ? 46.115 75.362 15.974 1.00 39.87 149 PRO A C 1
ATOM 388 O O . PRO A 1 60 ? 45.499 74.474 16.568 1.00 41.83 149 PRO A O 1
ATOM 392 N N . LYS A 1 61 ? 45.878 76.654 16.149 1.00 35.78 150 LYS A N 1
ATOM 393 C CA . LYS A 1 61 ? 44.762 77.099 16.961 1.00 40.39 150 LYS A CA 1
ATOM 394 C C . LYS A 1 61 ? 43.437 76.578 16.392 1.00 44.04 150 LYS A C 1
ATOM 395 O O . LYS A 1 61 ? 42.579 76.102 17.143 1.00 51.59 150 LYS A O 1
ATOM 401 N N . TRP A 1 73 ? 19.741 82.419 28.716 1.00 71.41 162 TRP A N 1
ATOM 402 C CA . TRP A 1 73 ? 18.486 81.909 28.170 1.00 60.56 162 TRP A CA 1
ATOM 403 C C . TRP A 1 73 ? 18.084 80.560 28.753 1.00 66.84 162 TRP A C 1
ATOM 404 O O . TRP A 1 73 ? 16.960 80.105 28.532 1.00 65.73 162 TRP A O 1
ATOM 415 N N . THR A 1 74 ? 18.990 79.904 29.476 1.00 70.08 163 THR A N 1
ATOM 416 C CA . THR A 1 74 ? 18.630 78.640 30.117 1.00 62.32 163 THR A CA 1
ATOM 417 C C . THR A 1 74 ? 17.611 78.924 31.210 1.00 50.88 163 THR A C 1
ATOM 418 O O . THR A 1 74 ? 17.709 79.922 31.916 1.00 52.99 163 THR A O 1
ATOM 422 N N . LYS A 1 75 ? 16.602 78.073 31.318 1.00 50.19 164 LYS A N 1
ATOM 423 C CA . LYS A 1 75 ? 15.556 78.288 32.301 1.00 52.24 164 LYS A CA 1
ATOM 424 C C . LYS A 1 75 ? 15.807 77.367 33.479 1.00 53.66 164 LYS A C 1
ATOM 425 O O . LYS A 1 75 ? 15.920 76.158 33.300 1.00 52.76 164 LYS A O 1
ATOM 427 N N . TYR A 1 76 ? 15.910 77.919 34.682 1.00 39.13 165 TYR A N 1
ATOM 428 C CA . TYR A 1 76 ? 16.136 77.054 35.830 1.00 37.95 165 TYR A CA 1
ATOM 429 C C . TYR A 1 76 ? 14.854 76.849 36.627 1.00 30.25 165 TYR A C 1
ATOM 430 O O . TYR A 1 76 ? 14.115 77.790 36.921 1.00 28.20 165 TYR A O 1
ATOM 439 N N . ASN A 1 77 ? 14.588 75.586 36.934 1.00 30.23 1001 ASN A N 1
ATOM 440 C CA . ASN A 1 77 ? 13.410 75.171 37.672 1.00 29.77 1001 ASN A CA 1
ATOM 441 C C . ASN A 1 77 ? 13.597 73.713 38.077 1.00 26.93 1001 ASN A C 1
ATOM 442 O O . ASN A 1 77 ? 14.635 73.121 37.772 1.00 29.55 1001 ASN A O 1
ATOM 447 N N . ILE A 1 78 ? 12.601 73.129 38.729 1.00 29.03 1002 ILE A N 1
ATOM 448 C CA . ILE A 1 78 ? 12.761 71.760 39.247 1.00 31.78 1002 ILE A CA 1
ATOM 449 C C . ILE A 1 78 ? 13.051 70.783 38.115 1.00 32.74 1002 ILE A C 1
ATOM 450 O O . ILE A 1 78 ? 13.819 69.846 38.282 1.00 28.03 1002 ILE A O 1
ATOM 455 N N . PHE A 1 79 ? 12.447 71.010 36.948 1.00 28.64 1003 PHE A N 1
ATOM 456 C CA . PHE A 1 79 ? 12.665 70.122 35.805 1.00 33.56 1003 PHE A CA 1
ATOM 457 C C . PHE A 1 79 ? 14.121 70.113 35.328 1.00 31.87 1003 PHE A C 1
ATOM 458 O O . PHE A 1 79 ? 14.730 69.043 35.195 1.00 28.63 1003 PHE A O 1
ATOM 466 N N . GLU A 1 80 ? 14.681 71.293 35.076 1.00 30.81 1004 GLU A N 1
ATOM 467 C CA . GLU A 1 80 ? 16.077 71.407 34.636 1.00 31.18 1004 GLU A CA 1
ATOM 468 C C . GLU A 1 80 ? 17.027 70.902 35.714 1.00 30.17 1004 GLU A C 1
ATOM 469 O O . GLU A 1 80 ? 18.034 70.264 35.420 1.00 31.84 1004 GLU A O 1
ATOM 475 N N . MET A 1 81 ? 16.705 71.228 36.961 1.00 35.91 1005 MET A N 1
ATOM 476 C CA . MET A 1 81 ? 17.477 70.785 38.120 1.00 26.08 1005 MET A CA 1
ATOM 477 C C . MET A 1 81 ? 17.602 69.268 38.147 1.00 35.41 1005 MET A C 1
ATOM 478 O O . MET A 1 81 ? 18.701 68.726 38.280 1.00 33.16 1005 MET A O 1
ATOM 483 N N . LEU A 1 82 ? 16.467 68.579 38.035 1.00 30.72 1006 LEU A N 1
ATOM 484 C CA . LEU A 1 82 ? 16.482 67.120 38.099 1.00 32.44 1006 LEU A CA 1
ATOM 485 C C . LEU A 1 82 ? 17.082 66.523 36.822 1.00 32.95 1006 LEU A C 1
ATOM 486 O O . LEU A 1 82 ? 17.780 65.519 36.896 1.00 35.86 1006 LEU A O 1
ATOM 491 N N . ARG A 1 83 ? 16.858 67.150 35.662 1.00 34.62 1007 ARG A N 1
ATOM 492 C CA . ARG A 1 83 ? 17.539 66.696 34.437 1.00 34.92 1007 ARG A CA 1
ATOM 493 C C . ARG A 1 83 ? 19.043 66.641 34.644 1.00 35.62 1007 ARG A C 1
ATOM 494 O O . ARG A 1 83 ? 19.706 65.692 34.233 1.00 37.27 1007 ARG A O 1
ATOM 502 N N . ILE A 1 84 ? 19.579 67.667 35.290 1.00 32.27 1008 ILE A N 1
ATOM 503 C CA . ILE A 1 84 ? 21.014 67.720 35.543 1.00 36.34 1008 ILE A CA 1
ATOM 504 C C . ILE A 1 84 ? 21.416 66.627 36.531 1.00 31.95 1008 ILE A C 1
ATOM 505 O O . ILE A 1 84 ? 22.381 65.898 36.295 1.00 32.06 1008 ILE A O 1
ATOM 510 N N . ASP A 1 85 ? 20.658 66.469 37.615 1.00 29.75 1009 ASP A N 1
ATOM 511 C CA . ASP A 1 85 ? 21.001 65.464 38.624 1.00 32.38 1009 ASP A CA 1
ATOM 512 C C . ASP A 1 85 ? 20.734 64.022 38.178 1.00 42.55 1009 ASP A C 1
ATOM 513 O O . ASP A 1 85 ? 21.454 63.116 38.604 1.00 34.75 1009 ASP A O 1
ATOM 518 N N . GLU A 1 86 ? 19.728 63.796 37.329 1.00 32.63 1010 GLU A N 1
ATOM 519 C CA . GLU A 1 86 ? 19.359 62.407 36.974 1.00 37.50 1010 GLU A CA 1
ATOM 520 C C . GLU A 1 86 ? 19.816 61.949 35.582 1.00 42.03 1010 GLU A C 1
ATOM 521 O O . GLU A 1 86 ? 19.777 60.756 35.285 1.00 39.03 1010 GLU A O 1
ATOM 527 N N . GLY A 1 87 ? 20.240 62.878 34.732 1.00 38.61 1011 GLY A N 1
ATOM 528 C CA . GLY A 1 87 ? 20.618 62.537 33.364 1.00 38.67 1011 GLY A CA 1
ATOM 529 C C . GLY A 1 87 ? 19.435 62.030 32.547 1.00 47.96 1011 GLY A C 1
ATOM 530 O O . GLY A 1 87 ? 18.285 62.118 32.990 1.00 41.70 1011 GLY A O 1
ATOM 531 N N . LEU A 1 88 ? 19.713 61.509 31.352 1.00 45.67 1012 LEU A N 1
ATOM 532 C CA . LEU A 1 88 ? 18.673 60.988 30.461 1.00 42.36 1012 LEU A CA 1
ATOM 533 C C . LEU A 1 88 ? 19.153 59.761 29.700 1.00 45.67 1012 LEU A C 1
ATOM 534 O O . LEU A 1 88 ? 20.007 59.872 28.830 1.00 45.71 1012 LEU A O 1
ATOM 539 N N . ARG A 1 89 ? 18.611 58.596 30.043 1.00 46.65 1013 ARG A N 1
ATOM 540 C CA . ARG A 1 89 ? 18.899 57.367 29.311 1.00 49.97 1013 ARG A CA 1
ATOM 541 C C . ARG A 1 89 ? 17.626 56.900 28.599 1.00 56.45 1013 ARG A C 1
ATOM 542 O O . ARG A 1 89 ? 16.528 57.000 29.150 1.00 50.32 1013 ARG A O 1
ATOM 544 N N . LEU A 1 90 ? 17.769 56.405 27.374 1.00 50.87 1014 LEU A N 1
ATOM 545 C CA . LEU A 1 90 ? 16.613 55.944 26.615 1.00 54.52 1014 LEU A CA 1
ATOM 546 C C . LEU A 1 90 ? 16.467 54.433 26.682 1.00 54.09 1014 LEU A C 1
ATOM 547 O O . LEU A 1 90 ? 15.484 53.873 26.192 1.00 58.64 1014 LEU A O 1
ATOM 552 N N . LYS A 1 91 ? 17.445 53.776 27.294 1.00 55.41 1015 LYS A N 1
ATOM 553 C CA . LYS A 1 91 ? 17.404 52.332 27.468 1.00 50.16 1015 LYS A CA 1
ATOM 554 C C . LYS A 1 91 ? 17.574 52.001 28.936 1.00 57.18 1015 LYS A C 1
ATOM 555 O O . LYS A 1 91 ? 18.223 52.755 29.669 1.00 52.09 1015 LYS A O 1
ATOM 557 N N . ILE A 1 92 ? 16.987 50.885 29.369 1.00 49.45 1016 ILE A N 1
ATOM 558 C CA . ILE A 1 92 ? 17.096 50.458 30.759 1.00 52.55 1016 ILE A CA 1
ATOM 559 C C . ILE A 1 92 ? 18.556 50.341 31.184 1.00 57.58 1016 ILE A C 1
ATOM 560 O O . ILE A 1 92 ? 19.386 49.786 30.461 1.00 55.44 1016 ILE A O 1
ATOM 565 N N . TYR A 1 93 ? 18.862 50.894 32.352 1.00 61.34 1017 TYR A N 1
ATOM 566 C CA . TYR A 1 93 ? 20.204 50.821 32.921 1.00 59.10 1017 TYR A CA 1
ATOM 567 C C . TYR A 1 93 ? 20.115 50.525 34.413 1.00 56.79 1017 TYR A C 1
ATOM 568 O O . TYR A 1 93 ? 19.024 50.481 34.972 1.00 56.51 1017 TYR A O 1
ATOM 577 N N . LYS A 1 94 ? 21.260 50.296 35.050 1.00 66.25 1018 LYS A N 1
ATOM 578 C CA . LYS A 1 94 ? 21.298 50.103 36.498 1.00 72.64 1018 LYS A CA 1
ATOM 579 C C . LYS A 1 94 ? 21.721 51.410 37.176 1.00 76.60 1018 LYS A C 1
ATOM 580 O O . LYS A 1 94 ? 22.465 52.202 36.595 1.00 76.95 1018 LYS A O 1
ATOM 582 N N . ASP A 1 95 ? 21.249 51.645 38.398 1.00 75.89 1019 ASP A N 1
ATOM 583 C CA . ASP A 1 95 ? 21.505 52.927 39.057 1.00 80.37 1019 ASP A CA 1
ATOM 584 C C . ASP A 1 95 ? 22.589 52.846 40.131 1.00 83.77 1019 ASP A C 1
ATOM 585 O O . ASP A 1 95 ? 23.412 51.924 40.132 1.00 79.52 1019 ASP A O 1
ATOM 590 N N . THR A 1 96 ? 22.571 53.829 41.032 1.00 89.66 1020 THR A N 1
ATOM 591 C CA . THR A 1 96 ? 23.505 53.912 42.155 1.00 86.29 1020 THR A CA 1
ATOM 592 C C . THR A 1 96 ? 23.563 52.585 42.908 1.00 86.16 1020 THR A C 1
ATOM 593 O O . THR A 1 96 ? 24.596 51.912 42.918 1.00 83.66 1020 THR A O 1
ATOM 597 N N . GLU A 1 97 ? 22.445 52.212 43.526 1.00 87.54 1021 GLU A N 1
ATOM 598 C CA . GLU A 1 97 ? 22.326 50.924 44.200 1.00 82.90 1021 GLU A CA 1
ATOM 599 C C . GLU A 1 97 ? 22.534 49.771 43.217 1.00 86.86 1021 GLU A C 1
ATOM 600 O O . GLU A 1 97 ? 23.283 48.831 43.493 1.00 82.48 1021 GLU A O 1
ATOM 602 N N . GLY A 1 98 ? 21.868 49.857 42.068 1.00 86.45 1022 GLY A N 1
ATOM 603 C CA . GLY A 1 98 ? 21.959 48.830 41.046 1.00 82.83 1022 GLY A CA 1
ATOM 604 C C . GLY A 1 98 ? 20.610 48.453 40.451 1.00 82.78 1022 GLY A C 1
ATOM 605 O O . GLY A 1 98 ? 20.541 47.664 39.507 1.00 78.08 1022 GLY A O 1
ATOM 606 N N . TYR A 1 99 ? 19.538 49.019 41.002 1.00 77.59 1023 TYR A N 1
ATOM 607 C CA . TYR A 1 99 ? 18.185 48.714 40.540 1.00 77.46 1023 TYR A CA 1
ATOM 608 C C . TYR A 1 99 ? 17.962 49.178 39.099 1.00 69.02 1023 TYR A C 1
ATOM 609 O O . TYR A 1 99 ? 18.674 50.048 38.595 1.00 69.73 1023 TYR A O 1
ATOM 611 N N . TYR A 1 100 ? 16.973 48.583 38.439 1.00 67.97 1024 TYR A N 1
ATOM 612 C CA . TYR A 1 100 ? 16.699 48.887 37.040 1.00 60.00 1024 TYR A CA 1
ATOM 613 C C . TYR A 1 100 ? 15.951 50.215 36.900 1.00 55.31 1024 TYR A C 1
ATOM 614 O O . TYR A 1 100 ? 14.963 50.471 37.592 1.00 47.46 1024 TYR A O 1
ATOM 623 N N . THR A 1 101 ? 16.438 51.043 35.984 1.00 48.29 1025 THR A N 1
ATOM 624 C CA . THR A 1 101 ? 15.999 52.423 35.851 1.00 49.62 1025 THR A CA 1
ATOM 625 C C . THR A 1 101 ? 16.018 52.841 34.392 1.00 49.60 1025 THR A C 1
ATOM 626 O O . THR A 1 101 ? 16.780 52.290 33.601 1.00 47.02 1025 THR A O 1
ATOM 630 N N . ILE A 1 102 ? 15.188 53.815 34.035 1.00 43.62 1026 ILE A N 1
ATOM 631 C CA . ILE A 1 102 ? 15.189 54.351 32.675 1.00 45.45 1026 ILE A CA 1
ATOM 632 C C . ILE A 1 102 ? 14.788 55.819 32.663 1.00 40.39 1026 ILE A C 1
ATOM 633 O O . ILE A 1 102 ? 14.278 56.336 33.658 1.00 38.21 1026 ILE A O 1
ATOM 638 N N . GLY A 1 103 ? 15.022 56.483 31.536 1.00 41.18 1027 GLY A N 1
ATOM 639 C CA . GLY A 1 103 ? 14.570 57.848 31.350 1.00 34.25 1027 GLY A CA 1
ATOM 640 C C . GLY A 1 103 ? 15.317 58.803 32.273 1.00 45.24 1027 GLY A C 1
ATOM 641 O O . GLY A 1 103 ? 16.540 58.745 32.383 1.00 41.73 1027 GLY A O 1
ATOM 642 N N . ILE A 1 104 ? 14.573 59.678 32.941 1.00 39.38 1028 ILE A N 1
ATOM 643 C CA . ILE A 1 104 ? 15.156 60.659 33.849 1.00 37.10 1028 ILE A CA 1
ATOM 644 C C . ILE A 1 104 ? 14.914 60.195 35.287 1.00 34.92 1028 ILE A C 1
ATOM 645 O O . ILE A 1 104 ? 13.990 60.639 35.958 1.00 36.04 1028 ILE A O 1
ATOM 650 N N . GLY A 1 105 ? 15.728 59.239 35.728 1.00 35.18 1029 GLY A N 1
ATOM 651 C CA . GLY A 1 105 ? 15.691 58.752 37.098 1.00 39.01 1029 GLY A CA 1
ATOM 652 C C . GLY A 1 105 ? 14.436 58.003 37.499 1.00 42.83 1029 GLY A C 1
ATOM 653 O O . GLY A 1 105 ? 14.080 57.971 38.677 1.00 42.81 1029 GLY A O 1
ATOM 654 N N . HIS A 1 106 ? 13.755 57.397 36.531 1.00 44.90 1030 HIS A N 1
ATOM 655 C CA . HIS A 1 106 ? 12.541 56.636 36.838 1.00 41.25 1030 HIS A CA 1
ATOM 656 C C . HIS A 1 106 ? 12.866 55.202 37.239 1.00 50.30 1030 HIS A C 1
ATOM 657 O O . HIS A 1 106 ? 13.311 54.407 36.415 1.00 46.22 1030 HIS A O 1
ATOM 664 N N . LEU A 1 107 ? 12.636 54.878 38.507 1.00 51.98 1031 LEU A N 1
ATOM 665 C CA . LEU A 1 107 ? 12.895 53.536 39.013 1.00 52.81 1031 LEU A CA 1
ATOM 666 C C . LEU A 1 107 ? 11.800 52.576 38.561 1.00 53.71 1031 LEU A C 1
ATOM 667 O O . LEU A 1 107 ? 10.613 52.839 38.759 1.00 43.34 1031 LEU A O 1
ATOM 672 N N . LEU A 1 108 ? 12.209 51.464 37.956 1.00 53.08 1032 LEU A N 1
ATOM 673 C CA . LEU A 1 108 ? 11.267 50.508 37.374 1.00 52.65 1032 LEU A CA 1
ATOM 674 C C . LEU A 1 108 ? 10.843 49.438 38.370 1.00 55.28 1032 LEU A C 1
ATOM 675 O O . LEU A 1 108 ? 9.667 49.092 38.454 1.00 57.16 1032 LEU A O 1
ATOM 680 N N . THR A 1 109 ? 11.812 48.917 39.115 1.00 52.31 1033 THR A N 1
ATOM 681 C CA . THR A 1 109 ? 11.559 47.873 40.098 1.00 66.53 1033 THR A CA 1
ATOM 682 C C . THR A 1 109 ? 12.829 47.572 40.882 1.00 62.49 1033 THR A C 1
ATOM 683 O O . THR A 1 109 ? 13.941 47.825 40.405 1.00 58.17 1033 THR A O 1
ATOM 687 N N . LYS A 1 110 ? 12.661 47.032 42.086 1.00 63.80 1034 LYS A N 1
ATOM 688 C CA . LYS A 1 110 ? 13.806 46.608 42.885 1.00 68.03 1034 LYS A CA 1
ATOM 689 C C . LYS A 1 110 ? 14.344 45.260 42.398 1.00 75.50 1034 LYS A C 1
ATOM 690 O O . LYS A 1 110 ? 15.482 44.889 42.694 1.00 73.88 1034 LYS A O 1
ATOM 692 N N . SER A 1 111 ? 13.524 44.540 41.636 1.00 68.08 1035 SER A N 1
ATOM 693 C CA . SER A 1 111 ? 13.849 43.178 41.223 1.00 67.13 1035 SER A CA 1
ATOM 694 C C . SER A 1 111 ? 15.058 43.098 40.292 1.00 71.78 1035 SER A C 1
ATOM 695 O O . SER A 1 111 ? 15.239 43.949 39.419 1.00 72.03 1035 SER A O 1
ATOM 698 N N . PRO A 1 112 ? 15.895 42.068 40.490 1.00 74.02 1036 PRO A N 1
ATOM 699 C CA . PRO A 1 112 ? 17.036 41.742 39.624 1.00 72.03 1036 PRO A CA 1
ATOM 700 C C . PRO A 1 112 ? 16.592 41.265 38.243 1.00 67.69 1036 PRO A C 1
ATOM 701 O O . PRO A 1 112 ? 17.389 41.270 37.303 1.00 66.38 1036 PRO A O 1
ATOM 705 N N . SER A 1 113 ? 15.329 40.864 38.129 1.00 66.93 1037 SER A N 1
ATOM 706 C CA . SER A 1 113 ? 14.784 40.393 36.858 1.00 64.43 1037 SER A CA 1
ATOM 707 C C . SER A 1 113 ? 14.660 41.520 35.838 1.00 68.05 1037 SER A C 1
ATOM 708 O O . SER A 1 113 ? 13.795 42.392 35.964 1.00 63.66 1037 SER A O 1
ATOM 711 N N . LEU A 1 114 ? 15.524 41.493 34.827 1.00 52.56 1038 LEU A N 1
ATOM 712 C CA . LEU A 1 114 ? 15.430 42.433 33.719 1.00 53.57 1038 LEU A CA 1
ATOM 713 C C . LEU A 1 114 ? 14.076 42.334 33.019 1.00 61.55 1038 LEU A C 1
ATOM 714 O O . LEU A 1 114 ? 13.565 43.329 32.502 1.00 55.97 1038 LEU A O 1
ATOM 719 N N . ASN A 1 115 ? 13.498 41.136 32.998 1.00 58.02 1039 ASN A N 1
ATOM 720 C CA . ASN A 1 115 ? 12.176 40.939 32.407 1.00 58.89 1039 ASN A CA 1
ATOM 721 C C . ASN A 1 115 ? 11.086 41.600 33.242 1.00 60.78 1039 ASN A C 1
ATOM 722 O O . ASN A 1 115 ? 10.086 42.090 32.707 1.00 60.32 1039 ASN A O 1
ATOM 727 N N . ALA A 1 116 ? 11.280 41.598 34.558 1.00 61.32 1040 ALA A N 1
ATOM 728 C CA . ALA A 1 116 ? 10.369 42.277 35.466 1.00 60.16 1040 ALA A CA 1
ATOM 729 C C . ALA A 1 116 ? 10.387 43.782 35.196 1.00 62.76 1040 ALA A C 1
ATOM 730 O O . ALA A 1 116 ? 9.344 44.438 35.199 1.00 60.00 1040 ALA A O 1
ATOM 732 N N . ALA A 1 117 ? 11.579 44.316 34.944 1.00 50.94 1041 ALA A N 1
ATOM 733 C CA . ALA A 1 117 ? 11.734 45.735 34.646 1.00 53.10 1041 ALA A CA 1
ATOM 734 C C . ALA A 1 117 ? 11.046 46.079 33.333 1.00 58.00 1041 ALA A C 1
ATOM 735 O O . ALA A 1 117 ? 10.311 47.067 33.254 1.00 50.21 1041 ALA A O 1
ATOM 737 N N . LYS A 1 118 ? 11.277 45.265 32.306 1.00 51.52 1042 LYS A N 1
ATOM 738 C CA . LYS A 1 118 ? 10.642 45.505 31.015 1.00 49.06 1042 LYS A CA 1
ATOM 739 C C . LYS A 1 118 ? 9.115 45.448 31.141 1.00 56.82 1042 LYS A C 1
ATOM 740 O O . LYS A 1 118 ? 8.393 46.164 30.443 1.00 53.15 1042 LYS A O 1
ATOM 746 N N . SER A 1 119 ? 8.635 44.612 32.053 1.00 54.08 1043 SER A N 1
ATOM 747 C CA . SER A 1 119 ? 7.208 44.507 32.338 1.00 56.67 1043 SER A CA 1
ATOM 748 C C . SER A 1 119 ? 6.636 45.778 32.979 1.00 58.95 1043 SER A C 1
ATOM 749 O O . SER A 1 119 ? 5.586 46.279 32.568 1.00 52.07 1043 SER A O 1
ATOM 752 N N . GLU A 1 120 ? 7.326 46.291 33.992 1.00 56.99 1044 GLU A N 1
ATOM 753 C CA . GLU A 1 120 ? 6.911 47.536 34.626 1.00 58.46 1044 GLU A CA 1
ATOM 754 C C . GLU A 1 120 ? 6.967 48.689 33.627 1.00 48.72 1044 GLU A C 1
ATOM 755 O O . GLU A 1 120 ? 6.064 49.516 33.571 1.00 49.06 1044 GLU A O 1
ATOM 761 N N . LEU A 1 121 ? 8.017 48.720 32.815 1.00 43.81 1045 LEU A N 1
ATOM 762 C CA . LEU A 1 121 ? 8.153 49.750 31.792 1.00 45.63 1045 LEU A CA 1
ATOM 763 C C . LEU A 1 121 ? 6.967 49.740 30.825 1.00 55.68 1045 LEU 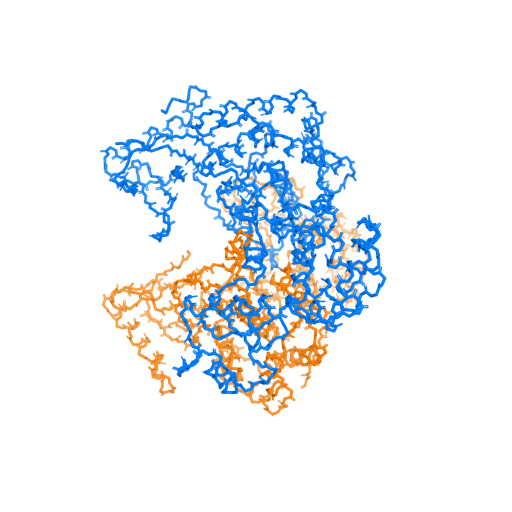A C 1
ATOM 764 O O . LEU A 1 121 ? 6.376 50.784 30.542 1.00 48.01 1045 LEU A O 1
ATOM 769 N N . ASP A 1 122 ? 6.603 48.557 30.342 1.00 51.61 1046 ASP A N 1
ATOM 770 C CA . ASP A 1 122 ? 5.528 48.436 29.362 1.00 52.92 1046 ASP A CA 1
ATOM 771 C C . ASP A 1 122 ? 4.194 48.931 29.918 1.00 49.14 1046 ASP A C 1
ATOM 772 O O . ASP A 1 122 ? 3.398 49.517 29.188 1.00 55.84 1046 ASP A O 1
ATOM 777 N N . LYS A 1 123 ? 3.958 48.730 31.212 1.00 48.16 1047 LYS A N 1
ATOM 778 C CA . LYS A 1 123 ? 2.757 49.281 31.841 1.00 57.17 1047 LYS A CA 1
ATOM 779 C C . LYS A 1 123 ? 2.779 50.817 31.860 1.00 59.82 1047 LYS A C 1
ATOM 780 O O . LYS A 1 123 ? 1.807 51.465 31.465 1.00 56.87 1047 LYS A O 1
ATOM 786 N N . ALA A 1 124 ? 3.896 51.389 32.306 1.00 56.62 1048 ALA A N 1
ATOM 787 C CA . ALA A 1 124 ? 4.045 52.843 32.425 1.00 55.72 1048 ALA A CA 1
ATOM 788 C C . ALA A 1 124 ? 3.922 53.587 31.091 1.00 57.17 1048 ALA A C 1
ATOM 789 O O . ALA A 1 124 ? 3.423 54.713 31.049 1.00 53.00 1048 ALA A O 1
ATOM 791 N N . ILE A 1 125 ? 4.385 52.962 30.013 1.00 48.68 1049 ILE A N 1
ATOM 792 C CA . ILE A 1 125 ? 4.430 53.609 28.704 1.00 53.33 1049 ILE A CA 1
ATOM 793 C C . ILE A 1 125 ? 3.179 53.343 27.873 1.00 60.45 1049 ILE A C 1
ATOM 794 O O . ILE A 1 125 ? 2.749 54.194 27.095 1.00 59.11 1049 ILE A O 1
ATOM 799 N N . GLY A 1 126 ? 2.607 52.153 28.028 1.00 60.77 1050 GLY A N 1
ATOM 800 C CA . GLY A 1 126 ? 1.396 51.792 27.311 1.00 62.32 1050 GLY A CA 1
ATOM 801 C C . GLY A 1 126 ? 1.652 51.143 25.965 1.00 60.90 1050 GLY A C 1
ATOM 802 O O . GLY A 1 126 ? 0.868 51.296 25.028 1.00 61.88 1050 GLY A O 1
ATOM 803 N N . ARG A 1 127 ? 2.764 50.424 25.871 1.00 53.67 1051 ARG A N 1
ATOM 804 C CA . ARG A 1 127 ? 3.110 49.668 24.674 1.00 54.00 1051 ARG A CA 1
ATOM 805 C C . ARG A 1 127 ? 4.299 48.779 24.996 1.00 58.97 1051 ARG A C 1
ATOM 806 O O . ARG A 1 127 ? 4.897 48.900 26.070 1.00 57.68 1051 ARG A O 1
ATOM 814 N N . ASN A 1 128 ? 4.640 47.878 24.081 1.00 57.96 1052 ASN A N 1
ATOM 815 C CA . ASN A 1 128 ? 5.770 46.990 24.310 1.00 60.41 1052 ASN A CA 1
ATOM 816 C C . ASN A 1 128 ? 7.074 47.634 23.866 1.00 57.24 1052 ASN A C 1
ATOM 817 O O . ASN A 1 128 ? 7.338 47.771 22.675 1.00 59.53 1052 ASN A O 1
ATOM 822 N N . THR A 1 129 ? 7.883 48.028 24.846 1.00 63.27 1053 THR A N 1
ATOM 823 C CA . THR A 1 129 ? 9.085 48.819 24.596 1.00 62.34 1053 THR A CA 1
ATOM 824 C C . THR A 1 129 ? 10.314 47.944 24.441 1.00 59.47 1053 THR A C 1
ATOM 825 O O . THR A 1 129 ? 11.276 48.322 23.771 1.00 59.61 1053 THR A O 1
ATOM 829 N N . ASN A 1 130 ? 10.273 46.778 25.080 1.00 57.11 1054 ASN A N 1
ATOM 830 C CA . ASN A 1 130 ? 11.433 45.898 25.182 1.00 65.50 1054 ASN A CA 1
ATOM 831 C C . ASN A 1 130 ? 12.613 46.614 25.839 1.00 62.52 1054 ASN A C 1
ATOM 832 O O . ASN A 1 130 ? 13.774 46.306 25.569 1.00 54.66 1054 ASN A O 1
ATOM 837 N N . GLY A 1 131 ? 12.304 47.576 26.703 1.00 62.72 1055 GLY A N 1
ATOM 838 C CA . GLY A 1 131 ? 13.331 48.292 27.439 1.00 60.51 1055 GLY A CA 1
ATOM 839 C C . GLY A 1 131 ? 13.924 49.465 26.680 1.00 59.12 1055 GLY A C 1
ATOM 840 O O . GLY A 1 131 ? 15.057 49.865 26.944 1.00 62.70 1055 GLY A O 1
ATOM 841 N N . VAL A 1 132 ? 13.165 50.019 25.740 1.00 47.95 1056 VAL A N 1
ATOM 842 C CA . VAL A 1 132 ? 13.612 51.198 25.009 1.00 49.30 1056 VAL A CA 1
ATOM 843 C C . VAL A 1 132 ? 12.465 52.173 24.768 1.00 60.45 1056 VAL A C 1
ATOM 844 O O . VAL A 1 132 ? 11.424 51.800 24.230 1.00 55.67 1056 VAL A O 1
ATOM 848 N N . ILE A 1 133 ? 12.658 53.427 25.168 1.00 54.94 1057 ILE A N 1
ATOM 849 C CA . ILE A 1 133 ? 11.635 54.442 24.969 1.00 48.93 1057 ILE A CA 1
ATOM 850 C C . ILE A 1 133 ? 12.208 55.633 24.214 1.00 43.07 1057 ILE A C 1
ATOM 851 O O . ILE A 1 133 ? 13.410 55.708 23.981 1.00 50.27 1057 ILE A O 1
ATOM 856 N N . THR A 1 134 ? 11.338 56.549 23.805 1.00 52.41 1058 THR A N 1
ATOM 857 C CA . THR A 1 134 ? 11.777 57.764 23.123 1.00 58.77 1058 THR A CA 1
ATOM 858 C C . THR A 1 134 ? 11.938 58.930 24.103 1.00 58.74 1058 THR A C 1
ATOM 859 O O . THR A 1 134 ? 11.531 58.834 25.265 1.00 55.12 1058 THR A O 1
ATOM 863 N N . LYS A 1 135 ? 12.519 60.031 23.632 1.00 55.35 1059 LYS A N 1
ATOM 864 C CA . LYS A 1 135 ? 12.700 61.213 24.472 1.00 53.78 1059 LYS A CA 1
ATOM 865 C C . LYS A 1 135 ? 11.360 61.736 24.989 1.00 55.56 1059 LYS A C 1
ATOM 866 O O . LYS A 1 135 ? 11.228 62.076 26.165 1.00 55.68 1059 LYS A O 1
ATOM 868 N N . ASP A 1 136 ? 10.362 61.805 24.116 1.00 55.31 1060 ASP A N 1
ATOM 869 C CA . ASP A 1 136 ? 9.067 62.331 24.527 1.00 53.62 1060 ASP A CA 1
ATOM 870 C C . ASP A 1 136 ? 8.402 61.426 25.563 1.00 47.33 1060 ASP A C 1
ATOM 871 O O . ASP A 1 136 ? 7.706 61.913 26.451 1.00 54.71 1060 ASP A O 1
ATOM 876 N N . GLU A 1 137 ? 8.640 60.118 25.472 1.00 47.61 1061 GLU A N 1
ATOM 877 C CA . GLU A 1 137 ? 8.122 59.185 26.472 1.00 49.38 1061 GLU A CA 1
ATOM 878 C C . GLU A 1 137 ? 8.894 59.299 27.786 1.00 44.39 1061 GLU A C 1
ATOM 879 O O . GLU A 1 137 ? 8.323 59.173 28.871 1.00 42.40 1061 GLU A O 1
ATOM 885 N N . ALA A 1 138 ? 10.193 59.538 27.678 1.00 45.28 1062 ALA A N 1
ATOM 886 C CA . ALA A 1 138 ? 11.009 59.822 28.851 1.00 48.06 1062 ALA A CA 1
ATOM 887 C C . ALA A 1 138 ? 10.519 61.094 29.550 1.00 44.86 1062 ALA A C 1
ATOM 888 O O . ALA A 1 138 ? 10.370 61.125 30.772 1.00 38.67 1062 ALA A O 1
ATOM 890 N N . GLU A 1 139 ? 10.254 62.139 28.770 1.00 46.13 1063 GLU A N 1
ATOM 891 C CA . GLU A 1 139 ? 9.803 63.405 29.342 1.00 50.72 1063 GLU A CA 1
ATOM 892 C C . GLU A 1 139 ? 8.409 63.281 29.947 1.00 45.34 1063 GLU A C 1
ATOM 893 O O . GLU A 1 139 ? 8.114 63.902 30.967 1.00 40.77 1063 GLU A O 1
ATOM 899 N N . LYS A 1 140 ? 7.554 62.464 29.337 1.00 51.22 1064 LYS A N 1
ATOM 900 C CA . LYS A 1 140 ? 6.225 62.251 29.897 1.00 47.63 1064 LYS A CA 1
ATOM 901 C C . LYS A 1 140 ? 6.317 61.570 31.269 1.00 41.13 1064 LYS A C 1
ATOM 902 O O . LYS A 1 140 ? 5.635 61.974 32.217 1.00 39.27 1064 LYS A O 1
ATOM 908 N N . LEU A 1 141 ? 7.151 60.538 31.379 1.00 40.17 1065 LEU A N 1
ATOM 909 C CA . LEU A 1 141 ? 7.294 59.857 32.663 1.00 39.59 1065 LEU A CA 1
ATOM 910 C C . LEU A 1 141 ? 7.893 60.814 33.691 1.00 39.77 1065 LEU A C 1
ATOM 911 O O . LEU A 1 141 ? 7.506 60.797 34.857 1.00 36.45 1065 LEU A O 1
ATOM 916 N N . PHE A 1 142 ? 8.840 61.637 33.238 1.00 36.38 1066 PHE A N 1
ATOM 917 C CA . PHE A 1 142 ? 9.484 62.647 34.086 1.00 41.22 1066 PHE A CA 1
ATOM 918 C C . PHE A 1 142 ? 8.447 63.577 34.730 1.00 39.44 1066 PHE A C 1
ATOM 919 O O . PHE A 1 142 ? 8.438 63.773 35.954 1.00 38.71 1066 PHE A O 1
ATOM 927 N N . ASN A 1 143 ? 7.558 64.128 33.906 1.00 38.92 1067 ASN A N 1
ATOM 928 C CA . ASN A 1 143 ? 6.513 65.028 34.394 1.00 33.89 1067 ASN A CA 1
ATOM 929 C C . ASN A 1 143 ? 5.632 64.363 35.435 1.00 38.95 1067 ASN A C 1
ATOM 930 O O . ASN A 1 143 ? 5.273 64.977 36.443 1.00 42.90 1067 ASN A O 1
ATOM 935 N N . GLN A 1 144 ? 5.274 63.107 35.177 1.00 41.48 1068 GLN A N 1
ATOM 936 C CA . GLN A 1 144 ? 4.433 62.350 36.089 1.00 40.97 1068 GLN A CA 1
ATOM 937 C C . GLN A 1 144 ? 5.137 62.151 37.416 1.00 38.92 1068 GLN A C 1
ATOM 938 O O . GLN A 1 144 ? 4.517 62.274 38.469 1.00 43.12 1068 GLN A O 1
ATOM 944 N N . ASP A 1 145 ? 6.436 61.843 37.360 1.00 37.90 1069 ASP A N 1
ATOM 945 C CA . ASP A 1 145 ? 7.239 61.635 38.569 1.00 37.17 1069 ASP A CA 1
ATOM 946 C C . ASP A 1 145 ? 7.394 62.898 39.410 1.00 38.51 1069 ASP A C 1
ATOM 947 O O . ASP A 1 145 ? 7.314 62.857 40.646 1.00 32.63 1069 ASP A O 1
ATOM 952 N N . VAL A 1 146 ? 7.631 64.026 38.754 1.00 31.81 1070 VAL A N 1
ATOM 953 C CA . VAL A 1 146 ? 7.723 65.267 39.503 1.00 31.83 1070 VAL A CA 1
ATOM 954 C C . VAL A 1 146 ? 6.383 65.560 40.181 1.00 38.06 1070 VAL A C 1
ATOM 955 O O . VAL A 1 146 ? 6.342 65.980 41.338 1.00 34.79 1070 VAL A O 1
ATOM 959 N N . ASP A 1 147 ? 5.289 65.322 39.465 1.00 36.42 1071 ASP A N 1
ATOM 960 C CA . ASP A 1 147 ? 3.959 65.507 40.041 1.00 37.24 1071 ASP A CA 1
ATOM 961 C C . ASP A 1 147 ? 3.717 64.559 41.216 1.00 41.86 1071 ASP A C 1
ATOM 962 O O . ASP A 1 147 ? 3.184 64.967 42.246 1.00 42.88 1071 ASP A O 1
ATOM 967 N N . ALA A 1 148 ? 4.106 63.296 41.064 1.00 39.62 1072 ALA A N 1
ATOM 968 C CA . ALA A 1 148 ? 4.016 62.338 42.159 1.00 45.29 1072 ALA A CA 1
ATOM 969 C C . ALA A 1 148 ? 4.785 62.826 43.379 1.00 42.74 1072 ALA A C 1
ATOM 970 O O . ALA A 1 148 ? 4.335 62.665 44.511 1.00 43.53 1072 ALA A O 1
ATOM 972 N N . ALA A 1 149 ? 5.953 63.418 43.149 1.00 35.94 1073 ALA A N 1
ATOM 973 C CA . ALA A 1 149 ? 6.757 63.929 44.251 1.00 38.40 1073 ALA A CA 1
ATOM 974 C C . ALA A 1 149 ? 6.048 65.078 44.965 1.00 38.93 1073 ALA A C 1
ATOM 975 O O . ALA A 1 149 ? 6.043 65.147 46.197 1.00 32.52 1073 ALA A O 1
ATOM 977 N N . VAL A 1 150 ? 5.476 66.000 44.193 1.00 38.76 1074 VAL A N 1
ATOM 978 C CA . VAL A 1 150 ? 4.747 67.118 44.793 1.00 35.95 1074 VAL A CA 1
ATOM 979 C C . VAL A 1 150 ? 3.528 66.604 45.574 1.00 36.93 1074 VAL A C 1
ATOM 980 O O . VAL A 1 150 ? 3.185 67.149 46.620 1.00 40.71 1074 VAL A O 1
ATOM 984 N N . ARG A 1 151 ? 2.879 65.564 45.059 1.00 41.18 1075 ARG A N 1
ATOM 985 C CA . ARG A 1 151 ? 1.765 64.917 45.769 1.00 46.86 1075 ARG A CA 1
ATOM 986 C C . ARG A 1 151 ? 2.228 64.313 47.090 1.00 48.40 1075 ARG A C 1
ATOM 987 O O . ARG A 1 151 ? 1.554 64.433 48.117 1.00 47.27 1075 ARG A O 1
ATOM 995 N N . GLY A 1 152 ? 3.387 63.664 47.056 1.00 45.51 1076 GLY A N 1
ATOM 996 C CA . GLY A 1 152 ? 3.949 63.060 48.247 1.00 45.70 1076 GLY A CA 1
ATOM 997 C C . GLY A 1 152 ? 4.180 64.126 49.287 1.00 44.63 1076 GLY A C 1
ATOM 998 O O . GLY A 1 152 ? 3.876 63.944 50.470 1.00 49.21 1076 GLY A O 1
ATOM 999 N N . ILE A 1 153 ? 4.718 65.254 48.841 1.00 38.76 1077 ILE A N 1
ATOM 1000 C CA . ILE A 1 153 ? 4.959 66.378 49.728 1.00 36.56 1077 ILE A CA 1
ATOM 1001 C C . ILE A 1 153 ? 3.667 66.908 50.358 1.00 46.61 1077 ILE A C 1
ATOM 1002 O O . ILE A 1 153 ? 3.592 67.104 51.572 1.00 44.12 1077 ILE A O 1
ATOM 1007 N N . LEU A 1 154 ? 2.650 67.146 49.537 1.00 42.75 1078 LEU A N 1
ATOM 1008 C CA . LEU A 1 154 ? 1.478 67.866 50.025 1.00 51.11 1078 LEU A CA 1
ATOM 1009 C C . LEU A 1 154 ? 0.597 66.975 50.907 1.00 50.76 1078 LEU A C 1
ATOM 1010 O O . LEU A 1 154 ? -0.094 67.475 51.796 1.00 49.14 1078 LEU A O 1
ATOM 1015 N N . ARG A 1 155 ? 0.648 65.662 50.679 1.00 45.57 1079 ARG A N 1
ATOM 1016 C CA . ARG A 1 155 ? -0.105 64.712 51.495 1.00 44.98 1079 ARG A CA 1
ATOM 1017 C C . ARG A 1 155 ? 0.610 64.339 52.796 1.00 50.64 1079 ARG A C 1
ATOM 1018 O O . ARG A 1 155 ? 0.059 63.597 53.597 1.00 55.20 1079 ARG A O 1
ATOM 1023 N N . ASN A 1 156 ? 1.827 64.837 53.011 1.00 50.30 1080 ASN A N 1
ATOM 1024 C CA . ASN A 1 156 ? 2.607 64.437 54.187 1.00 47.19 1080 ASN A CA 1
ATOM 1025 C C . ASN A 1 156 ? 2.672 65.512 55.263 1.00 44.09 1080 ASN A C 1
ATOM 1026 O O . ASN A 1 156 ? 3.039 66.652 54.998 1.00 45.28 1080 ASN A O 1
ATOM 1031 N N . ALA A 1 157 ? 2.350 65.117 56.492 1.00 50.57 1081 ALA A N 1
ATOM 1032 C CA . ALA A 1 157 ? 2.172 66.048 57.599 1.00 49.63 1081 ALA A CA 1
ATOM 1033 C C . ALA A 1 157 ? 3.430 66.811 57.994 1.00 50.83 1081 ALA A C 1
ATOM 1034 O O . ALA A 1 157 ? 3.340 67.913 58.540 1.00 41.99 1081 ALA A O 1
ATOM 1036 N N . LYS A 1 158 ? 4.602 66.224 57.754 1.00 48.39 1082 LYS A N 1
ATOM 1037 C CA . LYS A 1 158 ? 5.850 66.867 58.153 1.00 47.81 1082 LYS A CA 1
ATOM 1038 C C . LYS A 1 158 ? 6.413 67.701 57.004 1.00 41.47 1082 LYS A C 1
ATOM 1039 O O . LYS A 1 158 ? 7.076 68.718 57.222 1.00 47.65 1082 LYS A O 1
ATOM 1045 N N . LEU A 1 159 ? 6.120 67.274 55.782 1.00 42.04 1083 LEU A N 1
ATOM 1046 C CA . LEU A 1 159 ? 6.630 67.947 54.596 1.00 40.93 1083 LEU A CA 1
ATOM 1047 C C . LEU A 1 159 ? 5.809 69.190 54.181 1.00 41.24 1083 LEU A C 1
ATOM 1048 O O . LEU A 1 159 ? 6.383 70.244 53.928 1.00 36.32 1083 LEU A O 1
ATOM 1053 N N . LYS A 1 160 ? 4.483 69.070 54.124 1.00 42.64 1084 LYS A N 1
ATOM 1054 C CA . LYS A 1 160 ? 3.633 70.173 53.623 1.00 37.77 1084 LYS A CA 1
ATOM 1055 C C . LYS A 1 160 ? 3.910 71.519 54.286 1.00 36.61 1084 LYS A C 1
ATOM 1056 O O . LYS A 1 160 ? 4.127 72.518 53.593 1.00 45.10 1084 LYS A O 1
ATOM 1062 N N . PRO A 1 161 ? 3.915 71.561 55.632 1.00 44.26 1085 PRO A N 1
ATOM 1063 C CA . PRO A 1 161 ? 4.199 72.815 56.339 1.00 39.98 1085 PRO A CA 1
ATOM 1064 C C . PRO A 1 161 ? 5.528 73.431 55.915 1.00 37.43 1085 PRO A C 1
ATOM 1065 O O . PRO A 1 161 ? 5.647 74.645 55.794 1.00 38.96 1085 PRO A O 1
ATOM 1069 N N . VAL A 1 162 ? 6.532 72.583 55.713 1.00 37.45 1086 VAL A N 1
ATOM 1070 C CA . VAL A 1 162 ? 7.827 73.039 55.244 1.00 35.61 1086 VAL A CA 1
ATOM 1071 C C . VAL A 1 162 ? 7.717 73.575 53.818 1.00 29.25 1086 VAL A C 1
ATOM 1072 O O . VAL A 1 162 ? 8.183 74.673 53.514 1.00 38.48 1086 VAL A O 1
ATOM 1076 N N . TYR A 1 163 ? 7.137 72.762 52.947 1.00 32.71 1087 TYR A N 1
ATOM 1077 C CA . TYR A 1 163 ? 6.970 73.128 51.539 1.00 37.04 1087 TYR A CA 1
ATOM 1078 C C . TYR A 1 163 ? 6.257 74.471 51.430 1.00 41.12 1087 TYR A C 1
ATOM 1079 O O . TYR A 1 163 ? 6.769 75.403 50.803 1.00 34.78 1087 TYR A O 1
ATOM 1088 N N . ASP A 1 164 ? 5.094 74.566 52.076 1.00 39.96 1088 ASP A N 1
ATOM 1089 C CA . ASP A 1 164 ? 4.292 75.794 52.069 1.00 42.43 1088 ASP A CA 1
ATOM 1090 C C . ASP A 1 164 ? 5.060 77.030 52.518 1.00 42.84 1088 ASP A C 1
ATOM 1091 O O . ASP A 1 164 ? 4.798 78.127 52.029 1.00 47.31 1088 ASP A O 1
ATOM 1096 N N . SER A 1 165 ? 6.021 76.857 53.428 1.00 42.77 1089 SER A N 1
ATOM 1097 C CA . SER A 1 165 ? 6.742 77.988 54.019 1.00 38.77 1089 SER A CA 1
ATOM 1098 C C . SER A 1 165 ? 7.925 78.453 53.196 1.00 36.58 1089 SER A C 1
ATOM 1099 O O . SER A 1 165 ? 8.518 79.487 53.485 1.00 37.58 1089 SER A O 1
ATOM 1102 N N . LEU A 1 166 ? 8.290 77.663 52.195 1.00 36.33 1090 LEU A N 1
ATOM 1103 C CA . LEU A 1 166 ? 9.493 77.907 51.401 1.00 34.94 1090 LEU A CA 1
ATOM 1104 C C . LEU A 1 166 ? 9.230 78.763 50.160 1.00 37.74 1090 LEU A C 1
ATOM 1105 O O . LEU A 1 166 ? 8.146 78.702 49.593 1.00 36.96 1090 LEU A O 1
ATOM 1110 N N . ASP A 1 167 ? 10.234 79.537 49.749 1.00 35.71 1091 ASP A N 1
ATOM 1111 C CA . ASP A 1 167 ? 10.265 80.181 48.434 1.00 39.70 1091 ASP A CA 1
ATOM 1112 C C . ASP A 1 167 ? 10.402 79.119 47.338 1.00 43.51 1091 ASP A C 1
ATOM 1113 O O . ASP A 1 167 ? 10.694 77.956 47.639 1.00 32.74 1091 ASP A O 1
ATOM 1118 N N . ALA A 1 168 ? 10.215 79.517 46.078 1.00 38.56 1092 ALA A N 1
ATOM 1119 C CA . ALA A 1 168 ? 10.126 78.554 44.969 1.00 34.19 1092 ALA A CA 1
ATOM 1120 C C . ALA A 1 168 ? 11.413 77.767 44.711 1.00 26.45 1092 ALA A C 1
ATOM 1121 O O . ALA A 1 168 ? 11.364 76.579 44.385 1.00 33.15 1092 ALA A O 1
ATOM 1123 N N . VAL A 1 169 ? 12.555 78.427 44.802 1.00 30.27 1093 VAL A N 1
ATOM 1124 C CA . VAL A 1 169 ? 13.820 77.745 44.543 1.00 32.02 1093 VAL A CA 1
ATOM 1125 C C . VAL A 1 169 ? 14.089 76.720 45.651 1.00 33.56 1093 VAL A C 1
ATOM 1126 O O . VAL A 1 169 ? 14.496 75.603 45.370 1.00 28.29 1093 VAL A O 1
ATOM 1130 N N . ARG A 1 170 ? 13.844 77.079 46.906 1.00 30.03 1094 ARG A N 1
ATOM 1131 C CA . ARG A 1 170 ? 14.030 76.100 47.984 1.00 33.27 1094 ARG A CA 1
ATOM 1132 C C . ARG A 1 170 ? 12.976 74.993 47.890 1.00 35.85 1094 ARG A C 1
ATOM 1133 O O . ARG A 1 170 ? 13.246 73.829 48.211 1.00 30.87 1094 ARG A O 1
ATOM 1141 N N . ARG A 1 171 ? 11.776 75.342 47.428 1.00 27.99 1095 ARG A N 1
ATOM 1142 C CA . ARG A 1 171 ? 10.756 74.328 47.200 1.00 27.62 1095 ARG A CA 1
ATOM 1143 C C . ARG A 1 171 ? 11.241 73.286 46.201 1.00 31.58 1095 ARG A C 1
ATOM 1144 O O . ARG A 1 171 ? 10.942 72.099 46.348 1.00 28.98 1095 ARG A O 1
ATOM 1152 N N . ALA A 1 172 ? 11.992 73.734 45.193 1.00 27.79 1096 ALA A N 1
ATOM 1153 C CA . ALA A 1 172 ? 12.558 72.814 44.209 1.00 29.06 1096 ALA A CA 1
ATOM 1154 C C . ALA A 1 172 ? 13.563 71.860 44.857 1.00 29.85 1096 ALA A C 1
ATOM 1155 O O . ALA A 1 172 ? 13.603 70.683 44.514 1.00 25.87 1096 ALA A O 1
ATOM 1157 N N . ALA A 1 173 ? 14.409 72.381 45.740 1.00 31.47 1097 ALA A N 1
ATOM 1158 C CA . ALA A 1 173 ? 15.356 71.507 46.460 1.00 30.53 1097 ALA A CA 1
ATOM 1159 C C . ALA A 1 173 ? 14.607 70.400 47.188 1.00 31.92 1097 ALA A C 1
ATOM 1160 O O . ALA A 1 173 ? 15.019 69.233 47.154 1.00 32.09 1097 ALA A O 1
ATOM 1162 N N . LEU A 1 174 ? 13.483 70.748 47.819 1.00 29.81 1098 LEU A N 1
ATOM 1163 C CA . LEU A 1 174 ? 12.730 69.759 48.585 1.00 29.87 1098 LEU A CA 1
ATOM 1164 C C . LEU A 1 174 ? 12.060 68.737 47.665 1.00 32.77 1098 LEU A C 1
ATOM 1165 O O . LEU A 1 174 ? 12.043 67.546 47.960 1.00 29.76 1098 LEU A O 1
ATOM 1170 N N . ILE A 1 175 ? 11.524 69.193 46.529 1.00 31.08 1099 ILE A N 1
ATOM 1171 C CA . ILE A 1 175 ? 10.972 68.272 45.543 1.00 26.42 1099 ILE A CA 1
ATOM 1172 C C . ILE A 1 175 ? 12.064 67.306 45.066 1.00 27.62 1099 ILE A C 1
ATOM 1173 O O . ILE A 1 175 ? 11.822 66.122 44.863 1.00 29.17 1099 ILE A O 1
ATOM 1178 N N . ASN A 1 176 ? 13.254 67.849 44.865 1.00 28.51 1100 ASN A N 1
ATOM 1179 C CA . ASN A 1 176 ? 14.407 67.075 44.400 1.00 26.73 1100 ASN A CA 1
ATOM 1180 C C . ASN A 1 176 ? 14.705 65.914 45.356 1.00 28.78 1100 ASN A C 1
ATOM 1181 O O . ASN A 1 176 ? 14.836 64.765 44.933 1.00 31.92 1100 ASN A O 1
ATOM 1186 N N . MET A 1 177 ? 14.788 66.215 46.650 1.00 30.40 1101 MET A N 1
ATOM 1187 C CA . MET A 1 177 ? 15.010 65.167 47.649 1.00 29.28 1101 MET A CA 1
ATOM 1188 C C . MET A 1 177 ? 13.918 64.111 47.619 1.00 36.98 1101 MET A C 1
ATOM 1189 O O . MET A 1 177 ? 14.203 62.918 47.657 1.00 36.65 1101 MET A O 1
ATOM 1194 N N . VAL A 1 178 ? 12.659 64.543 47.553 1.00 32.34 1102 VAL A N 1
ATOM 1195 C CA . VAL A 1 178 ? 11.554 63.592 47.536 1.00 29.40 1102 VAL A CA 1
ATOM 1196 C C . VAL A 1 178 ? 11.589 62.738 46.292 1.00 31.15 1102 VAL A C 1
ATOM 1197 O O . VAL A 1 178 ? 11.323 61.535 46.356 1.00 34.85 1102 VAL A O 1
ATOM 1201 N N . PHE A 1 179 ? 11.937 63.349 45.162 1.00 32.44 1103 PHE A N 1
ATOM 1202 C CA . PHE A 1 179 ? 12.070 62.632 43.888 1.00 33.21 1103 PHE A CA 1
ATOM 1203 C C . PHE A 1 179 ? 13.115 61.511 44.007 1.00 35.69 1103 PHE A C 1
ATOM 1204 O O . PHE A 1 179 ? 12.924 60.396 43.513 1.00 36.70 1103 PHE A O 1
ATOM 1212 N N . GLN A 1 180 ? 14.224 61.826 44.668 1.00 35.08 1104 GLN A N 1
ATOM 1213 C CA . GLN A 1 180 ? 15.347 60.905 44.777 1.00 34.09 1104 GLN A CA 1
ATOM 1214 C C . GLN A 1 180 ? 15.056 59.808 45.809 1.00 35.41 1104 GLN A C 1
ATOM 1215 O O . GLN A 1 180 ? 15.157 58.626 45.499 1.00 39.47 1104 GLN A O 1
ATOM 1221 N N . MET A 1 181 ? 14.661 60.220 47.014 1.00 38.52 1105 MET A N 1
ATOM 1222 C CA . MET A 1 181 ? 14.567 59.327 48.180 1.00 39.45 1105 MET A CA 1
ATOM 1223 C C . MET A 1 181 ? 13.165 58.816 48.504 1.00 47.77 1105 MET A C 1
ATOM 1224 O O . MET A 1 181 ? 13.013 57.798 49.174 1.00 40.20 1105 MET A O 1
ATOM 1229 N N . GLY A 1 182 ? 12.138 59.522 48.048 1.00 38.94 1106 GLY A N 1
ATOM 1230 C CA . GLY A 1 182 ? 10.777 59.112 48.357 1.00 36.25 1106 GLY A CA 1
ATOM 1231 C C . GLY A 1 182 ? 10.280 59.865 49.570 1.00 34.59 1106 GLY A C 1
ATOM 1232 O O . GLY A 1 182 ? 11.071 60.362 50.376 1.00 37.71 1106 GLY A O 1
ATOM 1233 N N . GLU A 1 183 ? 8.960 59.952 49.696 1.00 40.23 1107 GLU A N 1
ATOM 1234 C CA . GLU A 1 183 ? 8.322 60.785 50.718 1.00 41.19 1107 GLU A CA 1
ATOM 1235 C C . GLU A 1 183 ? 8.691 60.401 52.155 1.00 39.48 1107 GLU A C 1
ATOM 1236 O O . GLU A 1 183 ? 8.983 61.270 52.981 1.00 39.03 1107 GLU A O 1
ATOM 1242 N N . THR A 1 184 ? 8.671 59.105 52.452 1.00 45.05 1108 THR A N 1
ATOM 1243 C CA . THR A 1 184 ? 9.027 58.617 53.787 1.00 47.72 1108 THR A CA 1
ATOM 1244 C C . THR A 1 184 ? 10.467 58.990 54.145 1.00 42.71 1108 THR A C 1
ATOM 1245 O O . THR A 1 184 ? 10.735 59.554 55.213 1.00 41.76 1108 THR A O 1
ATOM 1249 N N . GLY A 1 185 ? 11.384 58.685 53.233 1.00 42.20 1109 GLY A N 1
ATOM 1250 C CA . GLY A 1 185 ? 12.783 59.030 53.403 1.00 37.44 1109 GLY A CA 1
ATOM 1251 C C . GLY A 1 185 ? 13.004 60.476 53.794 1.00 37.20 1109 GLY A C 1
ATOM 1252 O O . GLY A 1 185 ? 13.711 60.769 54.759 1.00 32.91 1109 GLY A O 1
ATOM 1253 N N . VAL A 1 186 ? 12.403 61.405 53.054 1.00 37.97 1110 VAL A N 1
ATOM 1254 C CA . VAL A 1 186 ? 12.662 62.807 53.335 1.00 35.60 1110 VAL A CA 1
ATOM 1255 C C . VAL A 1 186 ? 11.992 63.218 54.646 1.00 34.42 1110 VAL A C 1
ATOM 1256 O O . VAL A 1 186 ? 12.503 64.072 55.379 1.00 35.48 1110 VAL A O 1
ATOM 1260 N N . ALA A 1 187 ? 10.852 62.598 54.941 1.00 39.42 1111 ALA A N 1
ATOM 1261 C CA . ALA A 1 187 ? 10.098 62.929 56.150 1.00 46.11 1111 ALA A CA 1
ATOM 1262 C C . ALA A 1 187 ? 10.898 62.572 57.403 1.00 48.75 1111 ALA A C 1
ATOM 1263 O O . ALA A 1 187 ? 10.694 63.152 58.474 1.00 48.59 1111 ALA A O 1
ATOM 1265 N N . GLY A 1 188 ? 11.841 61.648 57.253 1.00 44.72 1112 GLY A N 1
ATOM 1266 C CA . GLY A 1 188 ? 12.727 61.282 58.348 1.00 43.02 1112 GLY A CA 1
ATOM 1267 C C . GLY A 1 188 ? 13.682 62.361 58.826 1.00 47.74 1112 GLY A C 1
ATOM 1268 O O . GLY A 1 188 ? 14.179 62.289 59.950 1.00 46.26 1112 GLY A O 1
ATOM 1269 N N . PHE A 1 189 ? 13.952 63.365 57.992 1.00 39.97 1113 PHE A N 1
ATOM 1270 C CA . PHE A 1 189 ? 14.835 64.455 58.397 1.00 38.29 1113 PHE A CA 1
ATOM 1271 C C . PHE A 1 189 ? 14.109 65.435 59.307 1.00 45.66 1113 PHE A C 1
ATOM 1272 O O . PHE A 1 189 ? 14.077 66.642 59.050 1.00 39.16 1113 PHE A O 1
ATOM 1280 N N . THR A 1 190 ? 13.558 64.897 60.391 1.00 49.64 1114 THR A N 1
ATOM 1281 C CA . THR A 1 190 ? 12.737 65.644 61.335 1.00 44.30 1114 THR A CA 1
ATOM 1282 C C . THR A 1 190 ? 13.282 67.007 61.730 1.00 41.68 1114 THR A C 1
ATOM 1283 O O . THR A 1 190 ? 12.590 68.020 61.587 1.00 42.00 1114 THR A O 1
ATOM 1287 N N . ASN A 1 191 ? 14.517 67.051 62.222 1.00 39.58 1115 ASN A N 1
ATOM 1288 C CA . ASN A 1 191 ? 15.070 68.320 62.685 1.00 41.39 1115 ASN A CA 1
ATOM 1289 C C . ASN A 1 191 ? 15.496 69.228 61.538 1.00 41.77 1115 ASN A C 1
ATOM 1290 O O . ASN A 1 191 ? 15.397 70.458 61.643 1.00 40.02 1115 ASN A O 1
ATOM 1295 N N . SER A 1 192 ? 15.997 68.623 60.462 1.00 38.19 1116 SER A N 1
ATOM 1296 C CA . SER A 1 192 ? 16.349 69.377 59.267 1.00 38.05 1116 SER A CA 1
ATOM 1297 C C . SER A 1 192 ? 15.105 70.087 58.721 1.00 32.90 1116 SER A C 1
ATOM 1298 O O . SER A 1 192 ? 15.159 71.263 58.393 1.00 38.41 1116 SER A O 1
ATOM 1301 N N . LEU A 1 193 ? 14.000 69.352 58.626 1.00 40.50 1117 LEU A N 1
ATOM 1302 C CA . LEU A 1 193 ? 12.733 69.911 58.147 1.00 35.52 1117 LEU A CA 1
ATOM 1303 C C . LEU A 1 193 ? 12.251 71.071 59.014 1.00 41.42 1117 LEU A C 1
ATOM 1304 O O . LEU A 1 193 ? 11.830 72.108 58.497 1.00 41.94 1117 LEU A O 1
ATOM 1309 N N . ARG A 1 194 ? 12.312 70.914 60.334 1.00 40.09 1118 ARG A N 1
ATOM 1310 C CA . ARG A 1 194 ? 11.937 72.017 61.208 1.00 42.95 1118 ARG A CA 1
ATOM 1311 C C . ARG A 1 194 ? 12.877 73.200 61.028 1.00 41.01 1118 ARG A C 1
ATOM 1312 O O . ARG A 1 194 ? 12.441 74.354 61.047 1.00 42.29 1118 ARG A O 1
ATOM 1320 N N . MET A 1 195 ? 14.171 72.933 60.854 1.00 37.63 1119 MET A N 1
ATOM 1321 C CA . MET A 1 195 ? 15.118 74.035 60.651 1.00 39.49 1119 MET A CA 1
ATOM 1322 C C . MET A 1 195 ? 14.819 74.852 59.391 1.00 38.58 1119 MET A C 1
ATOM 1323 O O . MET A 1 195 ? 14.925 76.077 59.383 1.00 40.32 1119 MET A O 1
ATOM 1328 N N . LEU A 1 196 ? 14.481 74.158 58.320 1.00 35.59 1120 LEU A N 1
ATOM 1329 C CA . LEU A 1 196 ? 14.117 74.839 57.078 1.00 36.07 1120 LEU A CA 1
ATOM 1330 C C . LEU A 1 196 ? 12.901 75.736 57.329 1.00 39.32 1120 LEU A C 1
ATOM 1331 O O . LEU A 1 196 ? 12.874 76.891 56.911 1.00 41.32 1120 LEU A O 1
ATOM 1336 N N . GLN A 1 197 ? 11.913 75.201 58.039 1.00 41.82 1121 GLN A N 1
ATOM 1337 C CA . GLN A 1 197 ? 10.659 75.919 58.246 1.00 43.19 1121 GLN A CA 1
ATOM 1338 C C . GLN A 1 197 ? 10.894 77.181 59.074 1.00 50.74 1121 GLN A C 1
ATOM 1339 O O . GLN A 1 197 ? 10.199 78.180 58.882 1.00 52.34 1121 GLN A O 1
ATOM 1345 N N . GLN A 1 198 ? 11.886 77.139 59.968 1.00 42.08 1122 GLN A N 1
ATOM 1346 C CA . GLN A 1 198 ? 12.294 78.311 60.751 1.00 44.92 1122 GLN A CA 1
ATOM 1347 C C . GLN A 1 198 ? 13.312 79.168 60.012 1.00 46.15 1122 GLN A C 1
ATOM 1348 O O . GLN A 1 198 ? 13.844 80.135 60.561 1.00 45.94 1122 GLN A O 1
ATOM 1354 N N . LYS A 1 199 ? 13.595 78.797 58.769 1.00 46.16 1123 LYS A N 1
ATOM 1355 C CA . LYS A 1 199 ? 14.534 79.538 57.931 1.00 39.19 1123 LYS A CA 1
ATOM 1356 C C . LYS A 1 199 ? 15.954 79.563 58.517 1.00 42.05 1123 LYS A C 1
ATOM 1357 O O . LYS A 1 199 ? 16.718 80.494 58.292 1.00 41.66 1123 LYS A O 1
ATOM 1363 N N . ARG A 1 200 ? 16.314 78.512 59.246 1.00 44.11 1124 ARG A N 1
ATOM 1364 C CA . ARG A 1 200 ? 17.680 78.384 59.751 1.00 45.90 1124 ARG A CA 1
ATOM 1365 C C . ARG A 1 200 ? 18.537 77.686 58.701 1.00 37.72 1124 ARG A C 1
ATOM 1366 O O . ARG A 1 200 ? 18.876 76.512 58.858 1.00 41.34 1124 ARG A O 1
ATOM 1370 N N . TRP A 1 201 ? 18.850 78.411 57.628 1.00 43.83 1125 TRP A N 1
ATOM 1371 C CA . TRP A 1 201 ? 19.439 77.815 56.420 1.00 41.60 1125 TRP A CA 1
ATOM 1372 C C . TRP A 1 201 ? 20.802 77.186 56.705 1.00 40.23 1125 TRP A C 1
ATOM 1373 O O . TRP A 1 201 ? 21.075 76.066 56.305 1.00 38.43 1125 TRP A O 1
ATOM 1384 N N . ASP A 1 202 ? 21.653 77.910 57.414 1.00 38.05 1126 ASP A N 1
ATOM 1385 C CA . ASP A 1 202 ? 23.004 77.424 57.658 1.00 48.06 1126 ASP A CA 1
ATOM 1386 C C . ASP A 1 202 ? 22.997 76.156 58.509 1.00 45.71 1126 ASP A C 1
ATOM 1387 O O . ASP A 1 202 ? 23.735 75.210 58.224 1.00 44.42 1126 ASP A O 1
ATOM 1392 N N . GLU A 1 203 ? 22.148 76.128 59.536 1.00 42.36 1127 GLU A N 1
ATOM 1393 C CA . GLU A 1 203 ? 22.045 74.969 60.418 1.00 47.75 1127 GLU A CA 1
ATOM 1394 C C . GLU A 1 203 ? 21.480 73.774 59.694 1.00 44.08 1127 GLU A C 1
ATOM 1395 O O . GLU A 1 203 ? 21.936 72.649 59.889 1.00 34.39 1127 GLU A O 1
ATOM 1401 N N . ALA A 1 204 ? 20.456 74.018 58.877 1.00 39.17 1128 ALA A N 1
ATOM 1402 C CA . ALA A 1 204 ? 19.835 72.958 58.109 1.00 38.83 1128 ALA A CA 1
ATOM 1403 C C . ALA A 1 204 ? 20.857 72.324 57.166 1.00 33.47 1128 ALA A C 1
ATOM 1404 O O . ALA A 1 204 ? 20.935 71.089 57.059 1.00 36.74 1128 ALA A O 1
ATOM 1406 N N . ALA A 1 205 ? 21.629 73.172 56.495 1.00 37.57 1129 ALA A N 1
ATOM 1407 C CA . ALA A 1 205 ? 22.642 72.731 55.532 1.00 38.31 1129 ALA A CA 1
ATOM 1408 C C . ALA A 1 205 ? 23.675 71.826 56.204 1.00 39.77 1129 ALA A C 1
ATOM 1409 O O . ALA A 1 205 ? 23.987 70.736 55.719 1.00 34.94 1129 ALA A O 1
ATOM 1411 N N . VAL A 1 206 ? 24.191 72.289 57.335 1.00 39.30 1130 VAL A N 1
ATOM 1412 C CA . VAL A 1 206 ? 25.119 71.504 58.134 1.00 44.38 1130 VAL A CA 1
ATOM 1413 C C . VAL A 1 206 ? 24.520 70.173 58.564 1.00 42.26 1130 VAL A C 1
ATOM 1414 O O . VAL A 1 206 ? 25.156 69.121 58.414 1.00 38.71 1130 VAL A O 1
ATOM 1418 N N . ASN A 1 207 ? 23.297 70.200 59.091 1.00 40.08 1131 ASN A N 1
ATOM 1419 C CA . ASN A 1 207 ? 22.674 68.970 59.541 1.00 39.24 1131 ASN A CA 1
ATOM 1420 C C . ASN A 1 207 ? 22.477 68.000 58.393 1.00 41.13 1131 ASN A C 1
ATOM 1421 O O . ASN A 1 207 ? 22.691 66.796 58.541 1.00 37.44 1131 ASN A O 1
ATOM 1426 N N . LEU A 1 208 ? 22.075 68.525 57.238 1.00 34.10 1132 LEU A N 1
ATOM 1427 C CA . LEU A 1 208 ? 21.734 67.678 56.112 1.00 34.81 1132 LEU A CA 1
ATOM 1428 C C . LEU A 1 208 ? 22.925 66.895 55.552 1.00 28.96 1132 LEU A C 1
ATOM 1429 O O . LEU A 1 208 ? 22.742 65.829 54.976 1.00 32.21 1132 LEU A O 1
ATOM 1434 N N . ALA A 1 209 ? 24.122 67.447 55.683 1.00 32.04 1133 ALA A N 1
ATOM 1435 C CA . ALA A 1 209 ? 25.309 66.788 55.145 1.00 32.94 1133 ALA A CA 1
ATOM 1436 C C . ALA A 1 209 ? 25.683 65.560 55.993 1.00 41.65 1133 ALA A C 1
ATOM 1437 O O . ALA A 1 209 ? 26.395 64.673 55.524 1.00 40.72 1133 ALA A O 1
ATOM 1439 N N . LYS A 1 210 ? 25.180 65.494 57.225 1.00 36.72 1134 LYS A N 1
ATOM 1440 C CA . LYS A 1 210 ? 25.469 64.348 58.101 1.00 38.77 1134 LYS A CA 1
ATOM 1441 C C . LYS A 1 210 ? 24.485 63.192 57.925 1.00 37.58 1134 LYS A C 1
ATOM 1442 O O . LYS A 1 210 ? 23.835 62.754 58.881 1.00 40.78 1134 LYS A O 1
ATOM 1448 N N . SER A 1 211 ? 24.418 62.657 56.717 1.00 33.66 1135 SER A N 1
ATOM 1449 C CA . SER A 1 211 ? 23.390 61.695 56.377 1.00 33.57 1135 SER A CA 1
ATOM 1450 C C . SER A 1 211 ? 23.921 60.663 55.427 1.00 34.21 1135 SER A C 1
ATOM 1451 O O . SER A 1 211 ? 24.826 60.956 54.631 1.00 40.80 1135 SER A O 1
ATOM 1454 N N . ARG A 1 212 ? 23.338 59.471 55.484 1.00 32.80 1136 ARG A N 1
ATOM 1455 C CA . ARG A 1 212 ? 23.595 58.418 54.510 1.00 38.63 1136 ARG A CA 1
ATOM 1456 C C . ARG A 1 212 ? 23.382 58.956 53.091 1.00 39.56 1136 ARG A C 1
ATOM 1457 O O . ARG A 1 212 ? 24.175 58.677 52.182 1.00 35.47 1136 ARG A O 1
ATOM 1460 N N . TRP A 1 213 ? 22.318 59.744 52.919 1.00 38.04 1137 TRP A N 1
ATOM 1461 C CA . TRP A 1 213 ? 22.009 60.395 51.636 1.00 36.68 1137 TRP A CA 1
ATOM 1462 C C . TRP A 1 213 ? 23.235 61.083 51.060 1.00 27.87 1137 TRP A C 1
ATOM 1463 O O . TRP A 1 213 ? 23.657 60.785 49.945 1.00 43.09 1137 TRP A O 1
ATOM 1474 N N . TYR A 1 214 ? 23.815 61.988 51.835 1.00 29.75 1138 TYR A N 1
ATOM 1475 C CA . TYR A 1 214 ? 24.977 62.737 51.404 1.00 36.02 1138 TYR A CA 1
ATOM 1476 C C . TYR A 1 214 ? 26.153 61.811 51.082 1.00 45.90 1138 TYR A C 1
ATOM 1477 O O . TYR A 1 214 ? 26.763 61.908 50.013 1.00 38.49 1138 TYR A O 1
ATOM 1486 N N . ASN A 1 215 ? 26.478 60.915 52.008 1.00 39.73 1139 ASN A N 1
ATOM 1487 C CA . ASN A 1 215 ? 27.612 60.017 51.794 1.00 39.87 1139 ASN A CA 1
ATOM 1488 C C . ASN A 1 215 ? 27.463 59.140 50.541 1.00 39.18 1139 ASN A C 1
ATOM 1489 O O . ASN A 1 215 ? 28.446 58.874 49.852 1.00 41.43 1139 ASN A O 1
ATOM 1494 N N . GLN A 1 216 ? 26.241 58.716 50.229 1.00 36.96 1140 GLN A N 1
ATOM 1495 C CA . GLN A 1 216 ? 25.997 57.886 49.046 1.00 40.28 1140 GLN A CA 1
ATOM 1496 C C . GLN A 1 216 ? 26.112 58.673 47.743 1.00 41.92 1140 GLN A C 1
ATOM 1497 O O . GLN A 1 216 ? 26.665 58.176 46.763 1.00 39.68 1140 GLN A O 1
ATOM 1503 N N . THR A 1 217 ? 25.554 59.881 47.713 1.00 40.01 1141 THR A N 1
ATOM 1504 C CA . THR A 1 217 ? 25.585 60.703 46.495 1.00 36.84 1141 THR A CA 1
ATOM 1505 C C . THR A 1 217 ? 26.020 62.112 46.833 1.00 39.92 1141 THR A C 1
ATOM 1506 O O . THR A 1 217 ? 25.203 63.038 46.812 1.00 39.10 1141 THR A O 1
ATOM 1510 N N . PRO A 1 218 ? 27.310 62.285 47.160 1.00 35.90 1142 PRO A N 1
ATOM 1511 C CA . PRO A 1 218 ? 27.772 63.528 47.780 1.00 32.12 1142 PRO A CA 1
ATOM 1512 C C . PRO A 1 218 ? 27.764 64.737 46.849 1.00 35.14 1142 PRO A C 1
ATOM 1513 O O . PRO A 1 218 ? 27.583 65.859 47.331 1.00 34.19 1142 PRO A O 1
ATOM 1517 N N . ASN A 1 219 ? 27.975 64.535 45.555 1.00 35.77 1143 ASN A N 1
ATOM 1518 C CA . ASN A 1 219 ? 28.009 65.671 44.640 1.00 32.88 1143 ASN A CA 1
ATOM 1519 C C . ASN A 1 219 ? 26.610 66.240 44.403 1.00 32.46 1143 ASN A C 1
ATOM 1520 O O . ASN A 1 219 ? 26.420 67.456 44.364 1.00 34.20 1143 ASN A O 1
ATOM 1525 N N . ARG A 1 220 ? 25.640 65.353 44.227 1.00 30.65 1144 ARG A N 1
ATOM 1526 C CA . ARG A 1 220 ? 24.245 65.767 44.101 1.00 37.12 1144 ARG A CA 1
ATOM 1527 C C . ARG A 1 220 ? 23.725 66.383 45.396 1.00 32.60 1144 ARG A C 1
ATOM 1528 O O . ARG A 1 220 ? 23.113 67.454 45.393 1.00 32.14 1144 ARG A O 1
ATOM 1536 N N . ALA A 1 221 ? 23.962 65.694 46.508 1.00 32.69 1145 ALA A N 1
ATOM 1537 C CA . ALA A 1 221 ? 23.537 66.204 47.808 1.00 35.42 1145 ALA A CA 1
ATOM 1538 C C . ALA A 1 221 ? 24.107 67.596 48.025 1.00 30.97 1145 ALA A C 1
ATOM 1539 O O . ALA A 1 221 ? 23.416 68.493 48.513 1.00 31.28 1145 ALA A O 1
ATOM 1541 N N . LYS A 1 222 ? 25.367 67.797 47.651 1.00 29.90 1146 LYS A N 1
ATOM 1542 C CA . LYS A 1 222 ? 25.987 69.102 47.844 1.00 29.15 1146 LYS A CA 1
ATOM 1543 C C . LYS A 1 222 ? 25.261 70.189 47.030 1.00 32.35 1146 LYS A C 1
ATOM 1544 O O . LYS A 1 222 ? 25.065 71.302 47.513 1.00 33.03 1146 LYS A O 1
ATOM 1550 N N . ARG A 1 223 ? 24.859 69.871 45.802 1.00 31.28 1147 ARG A N 1
ATOM 1551 C CA . ARG A 1 223 ? 24.126 70.852 44.982 1.00 30.46 1147 ARG A CA 1
ATOM 1552 C C . ARG A 1 223 ? 22.773 71.182 45.621 1.00 28.59 1147 ARG A C 1
ATOM 1553 O O . ARG A 1 223 ? 22.381 72.343 45.709 1.00 33.17 1147 ARG A O 1
ATOM 1561 N N . VAL A 1 224 ? 22.079 70.148 46.071 1.00 28.95 1148 VAL A N 1
ATOM 1562 C CA . VAL A 1 224 ? 20.764 70.308 46.674 1.00 30.18 1148 VAL A CA 1
ATOM 1563 C C . VAL A 1 224 ? 20.858 71.139 47.946 1.00 38.81 1148 VAL A C 1
ATOM 1564 O O . VAL A 1 224 ? 20.106 72.098 48.138 1.00 33.61 1148 VAL A O 1
ATOM 1568 N N . ILE A 1 225 ? 21.815 70.799 48.803 1.00 29.83 1149 ILE A N 1
ATOM 1569 C CA . ILE A 1 225 ? 22.014 71.543 50.038 1.00 29.00 1149 ILE A CA 1
ATOM 1570 C C . ILE A 1 225 ? 22.435 72.997 49.810 1.00 35.68 1149 ILE A C 1
ATOM 1571 O O . ILE A 1 225 ? 22.020 73.892 50.537 1.00 35.81 1149 ILE A O 1
ATOM 1576 N N . THR A 1 226 ? 23.261 73.245 48.799 1.00 33.83 1150 THR A N 1
ATOM 1577 C CA . THR A 1 226 ? 23.609 74.623 48.485 1.00 33.19 1150 THR A CA 1
ATOM 1578 C C . THR A 1 226 ? 22.366 75.420 48.076 1.00 34.54 1150 THR A C 1
ATOM 1579 O O . THR A 1 226 ? 22.255 76.626 48.363 1.00 42.01 1150 THR A O 1
ATOM 1583 N N . THR A 1 227 ? 21.442 74.741 47.408 1.00 32.55 1151 THR A N 1
ATOM 1584 C CA . THR A 1 227 ? 20.179 75.342 46.974 1.00 35.71 1151 THR A CA 1
ATOM 1585 C C . THR A 1 227 ? 19.271 75.642 48.196 1.00 43.92 1151 THR A C 1
ATOM 1586 O O . THR A 1 227 ? 18.758 76.755 48.328 1.00 39.56 1151 THR A O 1
ATOM 1590 N N . PHE A 1 228 ? 19.096 74.667 49.093 1.00 41.25 1152 PHE A N 1
ATOM 1591 C CA . PHE A 1 228 ? 18.446 74.922 50.394 1.00 44.28 1152 PHE A CA 1
ATOM 1592 C C . PHE A 1 228 ? 19.110 76.077 51.143 1.00 37.81 1152 PHE A C 1
ATOM 1593 O O . PHE A 1 228 ? 18.428 76.884 51.778 1.00 45.99 1152 PHE A O 1
ATOM 1601 N N . ARG A 1 229 ? 20.437 76.163 51.077 1.00 40.23 1153 ARG A N 1
ATOM 1602 C CA . ARG A 1 229 ? 21.173 77.131 51.887 1.00 41.05 1153 ARG A CA 1
ATOM 1603 C C . ARG A 1 229 ? 21.121 78.565 51.341 1.00 55.26 1153 ARG A C 1
ATOM 1604 O O . ARG A 1 229 ? 21.188 79.531 52.109 1.00 47.55 1153 ARG A O 1
ATOM 1612 N N . THR A 1 230 ? 21.017 78.711 50.023 1.00 41.86 1154 THR A N 1
ATOM 1613 C CA . THR A 1 230 ? 21.073 80.041 49.418 1.00 40.39 1154 THR A CA 1
ATOM 1614 C C . THR A 1 230 ? 19.772 80.487 48.750 1.00 35.85 1154 THR A C 1
ATOM 1615 O O . THR A 1 230 ? 19.575 81.674 48.522 1.00 46.65 1154 THR A O 1
ATOM 1619 N N . GLY A 1 231 ? 18.900 79.546 48.411 1.00 42.74 1155 GLY A N 1
ATOM 1620 C CA . GLY A 1 231 ? 17.684 79.884 47.691 1.00 39.93 1155 GLY A CA 1
ATOM 1621 C C . GLY A 1 231 ? 17.994 80.386 46.286 1.00 39.52 1155 GLY A C 1
ATOM 1622 O O . GLY A 1 231 ? 17.193 81.096 45.679 1.00 35.33 1155 GLY A O 1
ATOM 1623 N N . THR A 1 232 ? 19.169 80.021 45.782 1.00 37.40 1156 THR A N 1
ATOM 1624 C CA . THR A 1 232 ? 19.594 80.361 44.423 1.00 38.46 1156 THR A CA 1
ATOM 1625 C C . THR A 1 232 ? 19.912 79.108 43.614 1.00 38.92 1156 THR A C 1
ATOM 1626 O O . THR A 1 232 ? 19.993 78.011 44.169 1.00 34.25 1156 THR A O 1
ATOM 1630 N N . TRP A 1 233 ? 20.130 79.286 42.314 1.00 33.56 1157 TRP A N 1
ATOM 1631 C CA . TRP A 1 233 ? 20.455 78.174 41.412 1.00 35.26 1157 TRP A CA 1
ATOM 1632 C C . TRP A 1 233 ? 21.956 78.016 41.232 1.00 39.44 1157 TRP A C 1
ATOM 1633 O O . TRP A 1 233 ? 22.416 77.300 40.338 1.00 39.29 1157 TRP A O 1
ATOM 1644 N N . ASP A 1 234 ? 22.728 78.662 42.101 1.00 38.65 1158 ASP A N 1
ATOM 1645 C CA . ASP A 1 234 ? 24.162 78.783 41.874 1.00 38.91 1158 ASP A CA 1
ATOM 1646 C C . ASP A 1 234 ? 24.908 77.457 41.738 1.00 37.32 1158 ASP A C 1
ATOM 1647 O O . ASP A 1 234 ? 25.831 77.360 40.931 1.00 41.73 1158 ASP A O 1
ATOM 1652 N N . ALA A 1 235 ? 24.497 76.426 42.471 1.00 31.07 1159 ALA A N 1
ATOM 1653 C CA . ALA A 1 235 ? 25.135 75.122 42.335 1.00 31.47 1159 ALA A CA 1
ATOM 1654 C C . ALA A 1 235 ? 24.855 74.427 40.985 1.00 30.81 1159 ALA A C 1
ATOM 1655 O O . ALA A 1 235 ? 25.451 73.385 40.684 1.00 31.98 1159 ALA A O 1
ATOM 1657 N N . TYR A 1 236 ? 23.953 74.997 40.186 1.00 37.42 1160 TYR A N 1
ATOM 1658 C CA . TYR A 1 236 ? 23.547 74.390 38.909 1.00 37.58 1160 TYR A CA 1
ATOM 1659 C C . TYR A 1 236 ? 23.967 75.214 37.692 1.00 45.19 1160 TYR A C 1
ATOM 1660 O O . TYR A 1 236 ? 23.860 74.741 36.562 1.00 45.14 1160 TYR A O 1
ATOM 1669 N N . LYS A 1 237 ? 24.455 76.430 37.922 1.00 38.94 1161 LYS A N 1
ATOM 1670 C CA . LYS A 1 237 ? 24.657 77.383 36.831 1.00 49.80 1161 LYS A CA 1
ATOM 1671 C C . LYS A 1 237 ? 25.897 77.181 35.951 1.00 57.09 1161 LYS A C 1
ATOM 1672 O O . LYS A 1 237 ? 25.860 77.488 34.761 1.00 57.97 1161 LYS A O 1
ATOM 1678 N N . ASN A 1 238 ? 27.000 76.695 36.501 1.00 50.00 1162 ASN A N 1
ATOM 1679 C CA . ASN A 1 238 ? 28.234 76.741 35.714 1.00 64.74 1162 ASN A CA 1
ATOM 1680 C C . ASN A 1 238 ? 28.845 75.394 35.374 1.00 62.18 1162 ASN A C 1
ATOM 1681 O O . ASN A 1 238 ? 30.000 75.323 34.955 1.00 60.18 1162 ASN A O 1
ATOM 1686 N N . LEU A 1 239 ? 28.059 74.335 35.527 1.00 56.95 1163 LEU A N 1
ATOM 1687 C CA . LEU A 1 239 ? 28.571 72.975 35.430 1.00 54.28 1163 LEU A CA 1
ATOM 1688 C C . LEU A 1 239 ? 29.251 72.703 34.088 1.00 53.83 1163 LEU A C 1
ATOM 1689 O O . LEU A 1 239 ? 28.813 73.191 33.048 1.00 59.07 1163 LEU A O 1
ATOM 1694 N N . GLY A 1 240 ? 30.340 71.942 34.124 1.00 46.27 176 GLY A N 1
ATOM 1695 C CA . GLY A 1 240 ? 31.071 71.599 32.914 1.00 71.20 176 GLY A CA 1
ATOM 1696 C C . GLY A 1 240 ? 31.672 72.758 32.125 1.00 67.67 176 GLY A C 1
ATOM 1697 O O . GLY A 1 240 ? 32.036 72.588 30.961 1.00 67.04 176 GLY A O 1
ATOM 1698 N N . ARG A 1 241 ? 31.777 73.931 32.744 1.00 61.12 177 ARG A N 1
ATOM 1699 C CA . ARG A 1 241 ? 32.456 75.060 32.113 1.00 62.37 177 ARG A CA 1
ATOM 1700 C C . ARG A 1 241 ? 33.981 74.862 32.128 1.00 65.87 177 ARG A C 1
ATOM 1701 O O . ARG A 1 241 ? 34.708 75.490 31.354 1.00 63.38 177 ARG A O 1
ATOM 1703 N N . GLY A 1 242 ? 34.458 73.986 33.008 1.00 55.64 178 GLY A N 1
ATOM 1704 C CA . GLY A 1 242 ? 35.878 73.684 33.099 1.00 54.18 178 GLY A CA 1
ATOM 1705 C C . GLY A 1 242 ? 36.666 74.803 33.752 1.00 48.58 178 GLY A C 1
ATOM 1706 O O . GLY A 1 242 ? 36.089 75.769 34.253 1.00 51.32 178 GLY A O 1
ATOM 1707 N N . CYS A 1 243 ? 37.991 74.692 33.756 1.00 42.27 179 CYS A N 1
ATOM 1708 C CA . CYS A 1 243 ? 38.794 75.749 34.360 1.00 40.42 179 CYS A CA 1
ATOM 1709 C C . CYS A 1 243 ? 39.769 76.405 33.376 1.00 32.38 179 CYS A C 1
ATOM 1710 O O . CYS A 1 243 ? 40.557 77.242 33.780 1.00 32.96 179 CYS A O 1
ATOM 1713 N N . LEU A 1 244 ? 39.687 76.034 32.103 1.00 31.37 180 LEU A N 1
ATOM 1714 C CA . LEU A 1 244 ? 40.553 76.599 31.062 1.00 33.47 180 LEU A CA 1
ATOM 1715 C C . LEU A 1 244 ? 39.791 77.486 30.079 1.00 41.28 180 LEU A C 1
ATOM 1716 O O . LEU A 1 244 ? 38.698 77.136 29.633 1.00 33.38 180 LEU A O 1
ATOM 1721 N N . ILE A 1 245 ? 40.384 78.618 29.716 1.00 36.67 181 ILE A N 1
ATOM 1722 C CA . ILE A 1 245 ? 39.854 79.425 28.622 1.00 33.81 181 ILE A CA 1
ATOM 1723 C C . ILE A 1 245 ? 39.863 78.593 27.351 1.00 36.75 181 ILE A C 1
ATOM 1724 O O . ILE A 1 245 ? 40.843 77.920 27.057 1.00 40.31 181 ILE A O 1
ATOM 1729 N N . PRO A 1 246 ? 38.759 78.613 26.593 1.00 44.92 182 PRO A N 1
ATOM 1730 C CA . PRO A 1 246 ? 38.672 77.811 25.362 1.00 44.07 182 PRO A CA 1
ATOM 1731 C C . PRO A 1 246 ? 39.562 78.291 24.207 1.00 38.27 182 PRO A C 1
ATOM 1732 O O . PRO A 1 246 ? 39.803 79.485 24.049 1.00 40.93 182 PRO A O 1
ATOM 1736 N N . ASN A 1 247 ? 40.024 77.332 23.415 1.00 34.66 183 ASN A N 1
ATOM 1737 C CA . ASN A 1 247 ? 40.744 77.570 22.166 1.00 43.12 183 ASN A CA 1
ATOM 1738 C C . ASN A 1 247 ? 41.990 78.442 22.308 1.00 43.63 183 ASN A C 1
ATOM 1739 O O . ASN A 1 247 ? 42.290 79.252 21.425 1.00 48.30 183 ASN A O 1
ATOM 1744 N N . GLN A 1 248 ? 42.720 78.260 23.406 1.00 40.79 184 GLN A N 1
ATOM 1745 C CA . GLN A 1 248 ? 43.958 79.001 23.612 1.00 38.32 184 GLN A CA 1
ATOM 1746 C C . GLN A 1 248 ? 45.111 78.089 24.026 1.00 35.99 184 GLN A C 1
ATOM 1747 O O . GLN A 1 248 ? 46.057 78.534 24.671 1.00 35.28 184 GLN A O 1
ATOM 1753 N N . GLY A 1 249 ? 45.038 76.827 23.614 1.00 36.86 185 GLY A N 1
ATOM 1754 C CA . GLY A 1 249 ? 46.115 75.878 23.861 1.00 36.34 185 GLY A CA 1
ATOM 1755 C C . GLY A 1 249 ? 47.464 76.318 23.301 1.00 35.78 185 GLY A C 1
ATOM 1756 O O . GLY A 1 249 ? 48.514 76.105 23.922 1.00 28.77 185 GLY A O 1
ATOM 1757 N N . TYR A 1 250 ? 47.448 76.934 22.122 1.00 32.54 186 TYR A N 1
ATOM 1758 C CA . TYR A 1 250 ? 48.700 77.345 21.493 1.00 29.52 186 TYR A CA 1
ATOM 1759 C C . TYR A 1 250 ? 49.413 78.398 22.346 1.00 28.39 186 TYR A C 1
ATOM 1760 O O . TYR A 1 250 ? 50.645 78.450 22.378 1.00 31.63 186 TYR A O 1
ATOM 1769 N N . LEU A 1 251 ? 48.654 79.226 23.055 1.00 27.10 187 LEU A N 1
ATOM 1770 C CA . LEU A 1 251 ? 49.261 80.222 23.911 1.00 30.55 187 LEU A CA 1
ATOM 1771 C C . LEU A 1 251 ? 49.733 79.602 25.227 1.00 29.24 187 LEU A C 1
ATOM 1772 O O . LEU A 1 251 ? 50.684 80.078 25.816 1.00 27.45 187 LEU A O 1
ATOM 1777 N N . SER A 1 252 ? 49.050 78.558 25.687 1.00 29.03 188 SER A N 1
ATOM 1778 C CA . SER A 1 252 ? 49.501 77.835 26.882 1.00 27.94 188 SER A CA 1
ATOM 1779 C C . SER A 1 252 ? 50.852 77.194 26.599 1.00 21.69 188 SER A C 1
ATOM 1780 O O . SER A 1 252 ? 51.760 77.293 27.423 1.00 26.37 188 SER A O 1
ATOM 1783 N N . GLU A 1 253 ? 50.972 76.540 25.443 1.00 21.84 189 GLU A N 1
ATOM 1784 C CA . GLU A 1 253 ? 52.267 76.004 24.962 1.00 25.51 189 GLU A CA 1
ATOM 1785 C C . GLU A 1 253 ? 53.354 77.071 24.949 1.00 27.49 189 GLU A C 1
ATOM 1786 O O . GLU A 1 253 ? 54.439 76.885 25.495 1.00 25.31 189 GLU A O 1
ATOM 1792 N N . ALA A 1 254 ? 53.070 78.197 24.311 1.00 26.62 190 ALA A N 1
ATOM 1793 C CA . ALA A 1 254 ? 54.059 79.283 24.283 1.00 23.26 190 ALA A CA 1
ATOM 1794 C C . ALA A 1 254 ? 54.319 79.850 25.688 1.00 26.91 190 ALA A C 1
ATOM 1795 O O . ALA A 1 254 ? 55.451 80.186 26.051 1.00 26.19 190 ALA A O 1
ATOM 1797 N N . GLY A 1 255 ? 53.268 79.961 26.487 1.00 23.39 191 GLY A N 1
ATOM 1798 C CA . GLY A 1 255 ? 53.414 80.466 27.838 1.00 22.84 191 GLY A CA 1
ATOM 1799 C C . GLY A 1 255 ? 54.284 79.582 28.720 1.00 27.00 191 GLY A C 1
ATOM 1800 O O . GLY A 1 255 ? 55.044 80.105 29.535 1.00 25.20 191 GLY A O 1
ATOM 1801 N N . ALA A 1 256 ? 54.192 78.259 28.567 1.00 22.92 192 ALA A N 1
ATOM 1802 C CA . ALA A 1 256 ? 55.024 77.361 29.386 1.00 22.84 192 ALA A CA 1
ATOM 1803 C C . ALA A 1 256 ? 56.497 77.603 29.096 1.00 26.27 192 ALA A C 1
ATOM 1804 O O . ALA A 1 256 ? 57.341 77.625 30.003 1.00 24.36 192 ALA A O 1
ATOM 1806 N N . TYR A 1 257 ? 56.809 77.766 27.819 1.00 25.10 193 TYR A N 1
ATOM 1807 C CA . TYR A 1 257 ? 58.210 78.041 27.477 1.00 22.99 193 TYR A CA 1
ATOM 1808 C C . TYR A 1 257 ? 58.634 79.416 28.051 1.00 26.40 193 TYR A C 1
ATOM 1809 O O . TYR A 1 257 ? 59.746 79.569 28.548 1.00 26.93 193 TYR A O 1
ATOM 1818 N N . LEU A 1 258 ? 57.745 80.402 27.989 1.00 26.26 194 LEU A N 1
ATOM 1819 C CA . LEU A 1 258 ? 58.042 81.722 28.543 1.00 28.62 194 LEU A CA 1
ATOM 1820 C C . LEU A 1 258 ? 58.396 81.617 30.024 1.00 29.41 194 LEU A C 1
ATOM 1821 O O . LEU A 1 258 ? 59.369 82.219 30.470 1.00 29.05 194 LEU A O 1
ATOM 1826 N N . VAL A 1 259 ? 57.630 80.824 30.783 1.00 24.83 195 VAL A N 1
ATOM 1827 C CA . VAL A 1 259 ? 57.885 80.660 32.214 1.00 23.76 195 VAL A CA 1
ATOM 1828 C C . VAL A 1 259 ? 59.207 79.938 32.447 1.00 27.85 195 VAL A C 1
ATOM 1829 O O . VAL A 1 259 ? 60.023 80.365 33.264 1.00 26.71 195 VAL A O 1
ATOM 1833 N N . ASP A 1 260 ? 59.405 78.839 31.723 1.00 26.19 196 ASP A N 1
ATOM 1834 C CA . ASP A 1 260 ? 60.669 78.088 31.774 1.00 25.97 196 ASP A CA 1
ATOM 1835 C C . ASP A 1 260 ? 61.867 79.032 31.591 1.00 25.29 196 ASP A C 1
ATOM 1836 O O . ASP A 1 260 ? 62.816 79.059 32.403 1.00 27.40 196 ASP A O 1
ATOM 1841 N N . ASN A 1 261 ? 61.812 79.801 30.512 1.00 27.76 197 ASN A N 1
ATOM 1842 C CA . ASN A 1 261 ? 62.936 80.653 30.123 1.00 29.38 197 ASN A CA 1
ATOM 1843 C C . ASN A 1 261 ? 63.232 81.725 31.166 1.00 35.32 197 ASN A C 1
ATOM 1844 O O . ASN A 1 261 ? 64.398 82.003 31.475 1.00 29.93 197 ASN A O 1
ATOM 1849 N N . LYS A 1 262 ? 62.185 82.310 31.738 1.00 27.68 198 LYS A N 1
ATOM 1850 C CA . LYS A 1 262 ? 62.408 83.363 32.723 1.00 32.03 198 LYS A CA 1
ATOM 1851 C C . LYS A 1 262 ? 63.049 82.824 33.995 1.00 31.54 198 LYS A C 1
ATOM 1852 O O . LYS A 1 262 ? 63.801 83.531 34.655 1.00 29.88 198 LYS A O 1
ATOM 1858 N N . LEU A 1 263 ? 62.760 81.568 34.340 1.00 28.69 199 LEU A N 1
ATOM 1859 C CA . LEU A 1 263 ? 63.363 80.938 35.501 1.00 29.86 199 LEU A CA 1
ATOM 1860 C C . LEU A 1 263 ? 64.611 80.128 35.138 1.00 29.94 199 LEU A C 1
ATOM 1861 O O . LEU A 1 263 ? 65.246 79.523 36.006 1.00 34.70 199 LEU A O 1
ATOM 1866 N N . HIS A 1 264 ? 64.933 80.101 33.854 1.00 27.18 200 HIS A N 1
ATOM 1867 C CA . HIS A 1 264 ? 66.011 79.264 33.330 1.00 32.63 200 HIS A CA 1
ATOM 1868 C C . HIS A 1 264 ? 65.910 77.790 33.717 1.00 33.88 200 HIS A C 1
ATOM 1869 O O . HIS A 1 264 ? 66.908 77.185 34.104 1.00 31.76 200 HIS A O 1
ATOM 1876 N N . LEU A 1 265 ? 64.709 77.215 33.630 1.00 28.80 201 LEU A N 1
ATOM 1877 C CA . LEU A 1 265 ? 64.527 75.804 33.957 1.00 26.75 201 LEU A CA 1
ATOM 1878 C C . LEU A 1 265 ? 65.212 74.912 32.910 1.00 26.48 201 LEU A C 1
ATOM 1879 O O . LEU A 1 265 ? 65.868 73.926 33.256 1.00 30.08 201 LEU A O 1
ATOM 1884 N N . SER A 1 266 ? 65.038 75.280 31.646 1.00 26.68 202 SER A N 1
ATOM 1885 C CA . SER A 1 266 ? 65.616 74.606 30.476 1.00 30.15 202 SER A CA 1
ATOM 1886 C C . SER A 1 266 ? 65.120 73.166 30.305 1.00 33.04 202 SER A C 1
ATOM 1887 O O . SER A 1 266 ? 65.897 72.263 29.992 1.00 29.94 202 SER A O 1
ATOM 1890 N N . ILE A 1 267 ? 63.818 72.960 30.482 1.00 28.40 203 ILE A N 1
ATOM 1891 C CA . ILE A 1 267 ? 63.225 71.639 30.250 1.00 24.90 203 ILE A CA 1
ATOM 1892 C C . ILE A 1 267 ? 62.119 71.677 29.199 1.00 28.72 203 ILE A C 1
ATOM 1893 O O . ILE A 1 267 ? 61.776 70.636 28.619 1.00 29.73 203 ILE A O 1
ATOM 1898 N N . VAL A 1 268 ? 61.540 72.856 28.963 1.00 24.97 204 VAL A N 1
ATOM 1899 C CA . VAL A 1 268 ? 60.589 73.007 27.867 1.00 22.71 204 VAL A CA 1
ATOM 1900 C C . VAL A 1 268 ? 61.363 73.338 26.585 1.00 25.38 204 VAL A C 1
ATOM 1901 O O . VAL A 1 268 ? 62.063 74.343 26.541 1.00 27.40 204 VAL A O 1
ATOM 1905 N N . PRO A 1 269 ? 61.228 72.513 25.533 1.00 28.14 205 PRO A N 1
ATOM 1906 C CA . PRO A 1 269 ? 61.874 72.889 24.258 1.00 31.07 205 PRO A CA 1
ATOM 1907 C C . PRO A 1 269 ? 61.315 74.215 23.747 1.00 34.35 205 PRO A C 1
ATOM 1908 O O . PRO A 1 269 ? 60.139 74.509 23.968 1.00 27.12 205 PRO A O 1
ATOM 1912 N N . LYS A 1 270 ? 62.136 75.012 23.069 1.00 28.61 206 LYS A N 1
ATOM 1913 C CA . LYS A 1 270 ? 61.698 76.333 22.657 1.00 31.97 206 LYS A CA 1
ATOM 1914 C C . LYS A 1 270 ? 60.365 76.269 21.906 1.00 26.44 206 LYS A C 1
ATOM 1915 O O . LYS A 1 270 ? 60.211 75.502 20.960 1.00 29.41 206 LYS A O 1
ATOM 1921 N N . THR A 1 271 ? 59.403 77.064 22.357 1.00 23.65 207 THR A N 1
ATOM 1922 C CA . THR A 1 271 ? 58.047 77.013 21.836 1.00 28.43 207 THR A CA 1
ATOM 1923 C C . THR A 1 271 ? 57.543 78.421 21.623 1.00 27.64 207 THR A C 1
ATOM 1924 O O . THR A 1 271 ? 57.535 79.224 22.557 1.00 30.47 207 THR A O 1
ATOM 1928 N N . LYS A 1 272 ? 57.120 78.723 20.399 1.00 30.44 208 LYS A N 1
ATOM 1929 C CA . LYS A 1 272 ? 56.667 80.065 20.055 1.00 33.45 208 LYS A CA 1
ATOM 1930 C C . LYS A 1 272 ? 55.387 80.017 19.273 1.00 29.26 208 LYS A C 1
ATOM 1931 O O . LYS A 1 272 ? 55.072 79.001 18.673 1.00 31.94 208 LYS A O 1
ATOM 1937 N N . VAL A 1 273 ? 54.684 81.144 19.244 1.00 29.94 209 VAL A N 1
ATOM 1938 C CA . VAL A 1 273 ? 53.506 81.289 18.406 1.00 35.13 209 VAL A CA 1
ATOM 1939 C C . VAL A 1 273 ? 53.988 81.620 16.992 1.00 42.51 209 VAL A C 1
ATOM 1940 O O . VAL A 1 273 ? 54.731 82.590 16.809 1.00 33.98 209 VAL A O 1
ATOM 1944 N N . VAL A 1 274 ? 53.609 80.794 16.015 1.00 37.10 210 VAL A N 1
ATOM 1945 C CA . VAL A 1 274 ? 53.977 81.035 14.618 1.00 37.45 210 VAL A CA 1
ATOM 1946 C C . VAL A 1 274 ? 52.782 80.917 13.673 1.00 46.79 210 VAL A C 1
ATOM 1947 O O . VAL A 1 274 ? 51.708 80.454 14.066 1.00 44.34 210 VAL A O 1
ATOM 1951 N N . TRP A 1 275 ? 52.981 81.345 12.424 1.00 47.14 211 TRP A N 1
ATOM 1952 C CA . TRP A 1 275 ? 52.015 81.120 11.351 1.00 45.20 211 TRP A CA 1
ATOM 1953 C C . TRP A 1 275 ? 52.624 80.197 10.305 1.00 46.02 211 TRP A C 1
ATOM 1954 O O . TRP A 1 275 ? 53.775 80.370 9.913 1.00 47.23 211 TRP A O 1
ATOM 1965 N N . LEU A 1 276 ? 51.851 79.213 9.862 1.00 44.49 212 LEU A N 1
ATOM 1966 C CA . LEU A 1 276 ? 52.272 78.334 8.787 1.00 47.39 212 LEU A CA 1
ATOM 1967 C C . LEU A 1 276 ? 51.125 78.106 7.808 1.00 58.81 212 LEU A C 1
ATOM 1968 O O . LEU A 1 276 ? 49.952 78.131 8.192 1.00 55.97 212 LEU A O 1
ATOM 1973 N N . VAL A 1 277 ? 51.473 77.903 6.539 1.00 57.72 213 VAL A N 1
ATOM 1974 C CA . VAL A 1 277 ? 50.498 77.517 5.522 1.00 60.15 213 VAL A CA 1
ATOM 1975 C C . VAL A 1 277 ? 50.885 76.156 4.959 1.00 57.11 213 VAL A C 1
ATOM 1976 O O . VAL A 1 277 ? 52.050 75.921 4.632 1.00 54.65 213 VAL A O 1
ATOM 1980 N N . SER A 1 278 ? 49.912 75.253 4.859 1.00 61.20 214 SER A N 1
ATOM 1981 C CA . SER A 1 278 ? 50.185 73.918 4.341 1.00 63.17 214 SER A CA 1
ATOM 1982 C C . SER A 1 278 ? 48.921 73.212 3.865 1.00 69.35 214 SER A C 1
ATOM 1983 O O . SER A 1 278 ? 47.857 73.325 4.484 1.00 64.53 214 SER A O 1
ATOM 1986 N N . GLU A 1 279 ? 49.059 72.480 2.761 1.00 68.17 215 GLU A N 1
ATOM 1987 C CA . GLU A 1 279 ? 47.968 71.690 2.206 1.00 72.88 215 GLU A CA 1
ATOM 1988 C C . GLU A 1 279 ? 47.472 70.668 3.227 1.00 71.99 215 GLU A C 1
ATOM 1989 O O . GLU A 1 279 ? 46.276 70.381 3.302 1.00 67.52 215 GLU A O 1
ATOM 1991 N N . THR A 1 280 ? 48.401 70.142 4.024 1.00 68.28 216 THR A N 1
ATOM 1992 C CA . THR A 1 280 ? 48.109 69.066 4.970 1.00 62.14 216 THR A CA 1
ATOM 1993 C C . THR A 1 280 ? 47.287 69.510 6.185 1.00 64.64 216 THR A C 1
ATOM 1994 O O . THR A 1 280 ? 46.855 68.673 6.976 1.00 66.90 216 THR A O 1
ATOM 1998 N N . PHE A 1 281 ? 47.067 70.815 6.336 1.00 68.07 217 PHE A N 1
ATOM 1999 C CA . PHE A 1 281 ? 46.204 71.311 7.408 1.00 61.80 217 PHE A CA 1
ATOM 2000 C C . PHE A 1 281 ? 44.748 71.098 7.027 1.00 73.01 217 PHE A C 1
ATOM 2001 O O . PHE A 1 281 ? 44.431 70.884 5.860 1.00 73.93 217 PHE A O 1
ATOM 2009 N N . ASN A 1 282 ? 43.860 71.173 8.009 1.00 72.05 218 ASN A N 1
ATOM 2010 C CA . ASN A 1 282 ? 42.443 70.982 7.748 1.00 75.00 218 ASN A CA 1
ATOM 2011 C C . ASN A 1 282 ? 41.734 72.316 7.542 1.00 79.49 218 ASN A C 1
ATOM 2012 O O . ASN A 1 282 ? 41.497 73.055 8.499 1.00 79.78 218 ASN A O 1
ATOM 2017 N N . TYR A 1 283 ? 41.401 72.620 6.290 1.00 79.22 219 TYR A N 1
ATOM 2018 C CA . TYR A 1 283 ? 40.718 73.868 5.957 1.00 81.42 219 TYR A CA 1
ATOM 2019 C C . TYR A 1 283 ? 39.236 73.655 5.632 1.00 84.12 219 TYR A C 1
ATOM 2020 O O . TYR A 1 283 ? 38.824 72.561 5.246 1.00 85.54 219 TYR A O 1
ATOM 2029 N N . ASN A 1 284 ? 38.444 74.713 5.784 1.00 80.54 220 ASN A N 1
ATOM 2030 C CA . ASN A 1 284 ? 37.023 74.662 5.460 1.00 85.42 220 ASN A CA 1
ATOM 2031 C C . ASN A 1 284 ? 36.726 75.331 4.121 1.00 85.48 220 ASN A C 1
ATOM 2032 O O . ASN A 1 284 ? 37.440 75.119 3.139 1.00 84.56 220 ASN A O 1
ATOM 2034 N N . PRO A 1 314 ? 46.122 80.521 2.790 1.00 67.29 250 PRO A N 1
ATOM 2035 C CA . PRO A 1 314 ? 45.526 80.918 4.070 1.00 65.77 250 PRO A CA 1
ATOM 2036 C C . PRO A 1 314 ? 46.321 80.389 5.276 1.00 70.09 250 PRO A C 1
ATOM 2037 O O . PRO A 1 314 ? 46.179 79.219 5.641 1.00 69.05 250 PRO A O 1
ATOM 2041 N N . PRO A 1 315 ? 47.155 81.251 5.884 1.00 65.61 251 PRO A N 1
ATOM 2042 C CA . PRO A 1 315 ? 48.049 80.918 7.006 1.00 62.06 251 PRO A CA 1
ATOM 2043 C C . PRO A 1 315 ? 47.318 80.621 8.321 1.00 55.30 251 PRO A C 1
ATOM 2044 O O . PRO A 1 315 ? 46.367 81.317 8.685 1.00 48.81 251 PRO A O 1
ATOM 2048 N N . LYS A 1 316 ? 47.774 79.594 9.030 1.00 52.66 252 LYS A N 1
ATOM 2049 C CA . LYS A 1 316 ? 47.175 79.240 10.313 1.00 54.52 252 LYS A CA 1
ATOM 2050 C C . LYS A 1 316 ? 48.121 79.541 11.474 1.00 40.18 252 LYS A C 1
ATOM 2051 O O . LYS A 1 316 ? 49.307 79.219 11.414 1.00 40.50 252 LYS A O 1
ATOM 2057 N N . ILE A 1 317 ? 47.594 80.187 12.511 1.00 39.63 253 ILE A N 1
ATOM 2058 C CA . ILE A 1 317 ? 48.374 80.466 13.709 1.00 41.71 253 ILE A CA 1
ATOM 2059 C C . ILE A 1 317 ? 48.372 79.237 14.620 1.00 46.32 253 ILE A C 1
ATOM 2060 O O . ILE A 1 317 ? 47.461 78.398 14.557 1.00 36.55 253 ILE A O 1
ATOM 2065 N N . GLY A 1 318 ? 49.388 79.129 15.469 1.00 40.57 254 GLY A N 1
ATOM 2066 C CA . GLY A 1 318 ? 49.505 77.989 16.364 1.00 45.49 254 GLY A CA 1
ATOM 2067 C C . GLY A 1 318 ? 50.853 77.952 17.054 1.00 36.84 254 GLY A C 1
ATOM 2068 O O . GLY A 1 318 ? 51.682 78.827 16.839 1.00 35.76 254 GLY A O 1
ATOM 2069 N N . SER A 1 319 ? 51.073 76.939 17.881 1.00 33.10 255 SER A N 1
ATOM 2070 C CA . SER A 1 319 ? 52.333 76.803 18.593 1.00 30.28 255 SER A CA 1
ATOM 2071 C C . SER A 1 319 ? 53.308 75.933 17.807 1.00 30.17 255 SER A C 1
ATOM 2072 O O . SER A 1 319 ? 52.918 74.945 17.174 1.00 31.71 255 SER A O 1
ATOM 2075 N N . PHE A 1 320 ? 54.580 76.318 17.840 1.00 29.69 256 PHE A N 1
ATOM 2076 C CA . PHE A 1 320 ? 55.642 75.555 17.198 1.00 32.22 256 PHE A CA 1
ATOM 2077 C C . PHE A 1 320 ? 56.706 75.233 18.244 1.00 31.00 256 PHE A C 1
ATOM 2078 O O . PHE A 1 320 ? 57.394 76.124 18.745 1.00 31.00 256 PHE A O 1
ATOM 2086 N N . GLN A 1 321 ? 56.840 73.958 18.585 1.00 28.32 257 GLN A N 1
ATOM 2087 C CA . GLN A 1 321 ? 57.800 73.553 19.603 1.00 28.69 257 GLN A CA 1
ATOM 2088 C C . GLN A 1 321 ? 58.910 72.728 18.979 1.00 32.07 257 GLN A C 1
ATOM 2089 O O . GLN A 1 321 ? 58.638 71.804 18.194 1.00 30.92 257 GLN A O 1
ATOM 2095 N N . LEU A 1 322 ? 60.153 73.051 19.333 1.00 29.80 258 LEU A N 1
ATOM 2096 C CA . LEU A 1 322 ? 61.302 72.386 18.730 1.00 30.97 258 LEU A CA 1
ATOM 2097 C C . LEU A 1 322 ? 61.235 70.908 19.034 1.00 38.28 258 LEU A C 1
ATOM 2098 O O . LEU A 1 322 ? 60.934 70.535 20.152 1.00 32.34 258 LEU A O 1
ATOM 2103 N N . PHE A 1 323 ? 61.508 70.077 18.035 1.00 31.50 259 PHE A N 1
ATOM 2104 C CA . PHE A 1 323 ? 61.531 68.631 18.209 1.00 31.52 259 PHE A CA 1
ATOM 2105 C C . PHE A 1 323 ? 62.809 68.184 18.921 1.00 38.63 259 PHE A C 1
ATOM 2106 O O . PHE A 1 323 ? 63.906 68.582 18.527 1.00 38.86 259 PHE A O 1
ATOM 2114 N N . VAL A 1 324 ? 62.683 67.381 19.985 1.00 29.90 260 VAL A N 1
ATOM 2115 C CA . VAL A 1 324 ? 63.858 66.897 20.692 1.00 33.40 260 VAL A CA 1
ATOM 2116 C C . VAL A 1 324 ? 64.094 65.425 20.371 1.00 40.94 260 VAL A C 1
ATOM 2117 O O . VAL A 1 324 ? 63.154 64.641 20.280 1.00 36.60 260 VAL A O 1
ATOM 2121 N N . GLU A 1 325 ? 65.360 65.054 20.209 1.00 31.30 261 GLU A N 1
ATOM 2122 C CA . GLU A 1 325 ? 65.692 63.732 19.682 1.00 37.78 261 GLU A CA 1
ATOM 2123 C C . GLU A 1 325 ? 66.238 62.778 20.719 1.00 36.00 261 GLU A C 1
ATOM 2124 O O . GLU A 1 325 ? 66.954 63.164 21.644 1.00 36.86 261 GLU A O 1
ATOM 2130 N N . GLY A 1 326 ? 65.901 61.506 20.561 1.00 36.50 262 GLY A N 1
ATOM 2131 C CA . GLY A 1 326 ? 66.460 60.485 21.427 1.00 36.85 262 GLY A CA 1
ATOM 2132 C C . GLY A 1 326 ? 65.805 60.367 22.791 1.00 40.62 262 GLY A C 1
ATOM 2133 O O . GLY A 1 326 ? 66.386 59.772 23.692 1.00 34.82 262 GLY A O 1
ATOM 2134 N N . TYR A 1 327 ? 64.601 60.921 22.946 1.00 31.25 263 TYR A N 1
ATOM 2135 C CA . TYR A 1 327 ? 63.886 60.840 24.233 1.00 29.25 263 TYR A CA 1
ATOM 2136 C C . TYR A 1 327 ? 62.877 59.698 24.263 1.00 32.43 263 TYR A C 1
ATOM 2137 O O . TYR A 1 327 ? 62.350 59.312 23.222 1.00 31.99 263 TYR A O 1
ATOM 2146 N N . LYS A 1 328 ? 62.603 59.182 25.462 1.00 30.39 264 LYS A N 1
ATOM 2147 C CA . LYS A 1 328 ? 61.535 58.207 25.670 1.00 30.63 264 LYS A CA 1
ATOM 2148 C C . LYS A 1 328 ? 60.541 58.783 26.683 1.00 34.50 264 LYS A C 1
ATOM 2149 O O . LYS A 1 328 ? 60.851 59.765 27.359 1.00 25.77 264 LYS A O 1
ATOM 2155 N N . GLU A 1 329 ? 59.364 58.179 26.799 1.00 26.84 265 GLU A N 1
ATOM 2156 C CA . GLU A 1 329 ? 58.412 58.598 27.838 1.00 28.23 265 GLU A CA 1
ATOM 2157 C C . GLU A 1 329 ? 59.005 58.353 29.199 1.00 28.13 265 GLU A C 1
ATOM 2158 O O . GLU A 1 329 ? 59.696 57.353 29.397 1.00 26.58 265 GLU A O 1
ATOM 2164 N N . ALA A 1 330 ? 58.749 59.253 30.148 1.00 26.01 266 ALA A N 1
ATOM 2165 C CA . ALA A 1 330 ? 59.237 59.053 31.499 1.00 29.93 266 ALA A CA 1
ATOM 2166 C C . ALA A 1 330 ? 58.861 57.662 31.984 1.00 28.52 266 ALA A C 1
ATOM 2167 O O . ALA A 1 330 ? 59.672 56.979 32.604 1.00 30.85 266 ALA A O 1
ATOM 2169 N N . GLU A 1 331 ? 57.635 57.237 31.682 1.00 30.02 267 GLU A N 1
ATOM 2170 C CA . GLU A 1 331 ? 57.142 55.956 32.198 1.00 27.45 267 GLU A CA 1
ATOM 2171 C C . GLU A 1 331 ? 58.046 54.799 31.728 1.00 31.95 267 GLU A C 1
ATOM 2172 O O . GLU A 1 331 ? 58.314 53.863 32.478 1.00 27.23 267 GLU A O 1
ATOM 2178 N N . TYR A 1 332 ? 58.536 54.893 30.498 1.00 30.73 268 TYR A N 1
ATOM 2179 C CA . TYR A 1 332 ? 59.445 53.878 29.972 1.00 29.08 268 TYR A CA 1
ATOM 2180 C C . TYR A 1 332 ? 60.711 53.811 30.833 1.00 30.91 268 TYR A C 1
ATOM 2181 O O . TYR A 1 332 ? 61.090 52.740 31.308 1.00 28.32 268 TYR A O 1
ATOM 2190 N N . TRP A 1 333 ? 61.368 54.947 31.058 1.00 24.79 269 TRP A N 1
ATOM 2191 C CA . TRP A 1 333 ? 62.613 54.901 31.817 1.00 26.61 269 TRP A CA 1
ATOM 2192 C C . TRP A 1 333 ? 62.370 54.535 33.272 1.00 29.78 269 TRP A C 1
ATOM 2193 O O . TRP A 1 333 ? 63.190 53.829 33.866 1.00 28.21 269 TRP A O 1
ATOM 2204 N N . LEU A 1 334 ? 61.255 54.981 33.853 1.00 28.47 270 LEU A N 1
ATOM 2205 C CA . LEU A 1 334 ? 60.931 54.577 35.228 1.00 25.62 270 LEU A CA 1
ATOM 2206 C C . LEU A 1 334 ? 60.825 53.055 35.361 1.00 30.86 270 LEU A C 1
ATOM 2207 O O . LEU A 1 334 ? 61.188 52.477 36.383 1.00 28.26 270 LEU A O 1
ATOM 2212 N N . ARG A 1 335 ? 60.268 52.424 34.337 1.00 29.84 271 ARG A N 1
ATOM 2213 C CA . ARG A 1 335 ? 60.156 50.976 34.315 1.00 28.71 271 ARG A CA 1
ATOM 2214 C C . ARG A 1 335 ? 61.561 50.348 34.218 1.00 27.92 271 ARG A C 1
ATOM 2215 O O . ARG A 1 335 ? 61.886 49.432 34.972 1.00 29.18 271 ARG A O 1
ATOM 2223 N N . LYS A 1 336 ? 62.394 50.853 33.309 1.00 26.74 272 LYS A N 1
ATOM 2224 C CA . LYS A 1 336 ? 63.751 50.328 33.142 1.00 27.33 272 LYS A CA 1
ATOM 2225 C C . LYS A 1 336 ? 64.616 50.488 34.406 1.00 35.79 272 LYS A C 1
ATOM 2226 O O . LYS A 1 336 ? 65.422 49.605 34.732 1.00 28.82 272 LYS A O 1
ATOM 2232 N N . PHE A 1 337 ? 64.452 51.593 35.137 1.00 29.53 273 PHE A N 1
ATOM 2233 C CA . PHE A 1 337 ? 65.244 51.798 36.350 1.00 30.16 273 PHE A CA 1
ATOM 2234 C C . PHE A 1 337 ? 64.905 50.833 37.481 1.00 34.10 273 PHE A C 1
ATOM 2235 O O . PHE A 1 337 ? 65.648 50.762 38.463 1.00 32.72 273 PHE A O 1
ATOM 2243 N N . GLU A 1 338 ? 63.805 50.083 37.375 1.00 27.71 274 GLU A N 1
ATOM 2244 C CA . GLU A 1 338 ? 63.515 49.093 38.413 1.00 29.54 274 GLU A CA 1
ATOM 2245 C C . GLU A 1 338 ? 64.562 47.963 38.425 1.00 31.48 274 GLU A C 1
ATOM 2246 O O . GLU A 1 338 ? 64.839 47.367 39.470 1.00 32.72 274 GLU A O 1
ATOM 2252 N N . ALA A 1 339 ? 65.116 47.643 37.265 1.00 29.45 275 ALA A N 1
ATOM 2253 C CA . ALA A 1 339 ? 66.115 46.564 37.192 1.00 35.93 275 ALA A CA 1
ATOM 2254 C C . ALA A 1 339 ? 67.525 47.135 37.182 1.00 35.35 275 ALA A C 1
ATOM 2255 O O . ALA A 1 339 ? 68.477 46.494 37.632 1.00 37.63 275 ALA A O 1
ATOM 2257 N N . ASP A 1 340 ? 67.651 48.353 36.666 1.00 32.25 276 ASP A N 1
ATOM 2258 C CA . ASP A 1 340 ? 68.944 49.008 36.540 1.00 37.03 276 ASP A CA 1
ATOM 2259 C C . ASP A 1 340 ? 68.901 50.419 37.129 1.00 34.45 276 ASP A C 1
ATOM 2260 O O . ASP A 1 340 ? 68.851 51.411 36.387 1.00 34.83 276 ASP A O 1
ATOM 2265 N N . PRO A 1 341 ? 68.899 50.499 38.468 1.00 35.22 277 PRO A N 1
ATOM 2266 C CA . PRO A 1 341 ? 68.782 51.759 39.206 1.00 38.65 277 PRO A CA 1
ATOM 2267 C C . PRO A 1 341 ? 69.919 52.690 38.851 1.00 42.68 277 PRO A C 1
ATOM 2268 O O . PRO A 1 341 ? 70.987 52.242 38.418 1.00 36.97 277 PRO A O 1
ATOM 2272 N N . LEU A 1 342 ? 69.678 53.986 38.984 1.00 38.96 278 LEU A N 1
ATOM 2273 C CA . LEU A 1 342 ? 70.661 54.951 38.549 1.00 40.96 278 LEU A CA 1
ATOM 2274 C C . LEU A 1 342 ? 71.758 54.980 39.599 1.00 32.41 278 LEU A C 1
ATOM 2275 O O . LEU A 1 342 ? 71.466 54.846 40.797 1.00 33.34 278 LEU A O 1
ATOM 2280 N N . PRO A 1 343 ? 73.017 55.119 39.152 1.00 33.96 279 PRO A N 1
ATOM 2281 C CA . PRO A 1 343 ? 74.146 55.391 40.059 1.00 44.62 279 PRO A CA 1
ATOM 2282 C C . PRO A 1 343 ? 73.869 56.703 40.794 1.00 48.94 279 PRO A C 1
ATOM 2283 O O . PRO A 1 343 ? 73.132 57.530 40.247 1.00 39.59 279 PRO A O 1
ATOM 2287 N N . GLU A 1 344 ? 74.425 56.905 41.984 1.00 43.32 280 GLU A N 1
ATOM 2288 C CA . GLU A 1 344 ? 74.032 58.068 42.767 1.00 52.00 280 GLU A CA 1
ATOM 2289 C C . GLU A 1 344 ? 74.196 59.394 42.006 1.00 53.60 280 GLU A C 1
ATOM 2290 O O . GLU A 1 344 ? 73.319 60.261 42.097 1.00 50.59 280 GLU A O 1
ATOM 2296 N N . ASN A 1 345 ? 75.281 59.549 41.247 1.00 43.03 281 ASN A N 1
ATOM 2297 C CA . ASN A 1 345 ? 75.523 60.823 40.563 1.00 52.57 281 ASN A CA 1
ATOM 2298 C C . ASN A 1 345 ? 74.426 61.125 39.550 1.00 52.96 281 ASN A C 1
ATOM 2299 O O . ASN A 1 345 ? 74.053 62.282 39.346 1.00 37.72 281 ASN A O 1
ATOM 2304 N N . ILE A 1 346 ? 73.894 60.085 38.924 1.00 44.79 282 ILE A N 1
ATOM 2305 C CA . ILE A 1 346 ? 72.849 60.296 37.933 1.00 43.44 282 ILE A CA 1
ATOM 2306 C C . ILE A 1 346 ? 71.478 60.328 38.602 1.00 37.68 282 ILE A C 1
ATOM 2307 O O . ILE A 1 346 ? 70.591 61.040 38.141 1.00 39.04 282 ILE A O 1
ATOM 2312 N N . ARG A 1 347 ? 71.308 59.593 39.697 1.00 35.47 283 ARG A N 1
ATOM 2313 C CA . ARG A 1 347 ? 70.076 59.697 40.467 1.00 41.31 283 ARG A CA 1
ATOM 2314 C C . ARG A 1 347 ? 69.876 61.153 40.904 1.00 48.35 283 ARG A C 1
ATOM 2315 O O . ARG A 1 347 ? 68.748 61.661 40.895 1.00 37.15 283 ARG A O 1
ATOM 2323 N N . LYS A 1 348 ? 70.978 61.814 41.273 1.00 39.48 284 LYS A N 1
ATOM 2324 C CA . LYS A 1 348 ? 70.941 63.205 41.754 1.00 43.17 284 LYS A CA 1
ATOM 2325 C C . LYS A 1 348 ? 70.605 64.190 40.639 1.00 35.40 284 LYS A C 1
ATOM 2326 O O . LYS A 1 348 ? 69.815 65.114 40.824 1.00 38.07 284 LYS A O 1
ATOM 2328 N N . GLN A 1 349 ? 71.226 64.006 39.486 1.00 28.42 285 GLN A N 1
ATOM 2329 C CA . GLN A 1 349 ? 70.916 64.807 38.305 1.00 33.25 285 GLN A CA 1
ATOM 2330 C C . GLN A 1 349 ? 69.464 64.623 37.825 1.00 42.46 285 GLN A C 1
ATOM 2331 O O . GLN A 1 349 ? 68.775 65.597 37.460 1.00 30.23 285 GLN A O 1
ATOM 2337 N N . PHE A 1 350 ? 68.998 63.375 37.821 1.00 33.23 286 PHE A N 1
ATOM 2338 C CA . PHE A 1 350 ? 67.604 63.097 37.456 1.00 33.34 286 PHE A CA 1
ATOM 2339 C C . PHE A 1 350 ? 66.652 63.812 38.420 1.00 31.77 286 PHE A C 1
ATOM 2340 O O . PHE A 1 350 ? 65.682 64.435 37.979 1.00 32.62 286 PHE A O 1
ATOM 2348 N N A GLN A 1 351 ? 66.930 63.688 39.715 0.45 30.37 287 GLN A N 1
ATOM 2349 N N B GLN A 1 351 ? 66.910 63.732 39.722 0.55 30.34 287 GLN A N 1
ATOM 2350 C CA A GLN A 1 351 ? 66.154 64.348 40.755 0.45 32.92 287 GLN A CA 1
ATOM 2351 C CA B GLN A 1 351 ? 65.998 64.344 40.681 0.55 33.07 287 GLN A CA 1
ATOM 2352 C C A GLN A 1 351 ? 65.993 65.827 40.454 0.45 33.51 287 GLN A C 1
ATOM 2353 C C B GLN A 1 351 ? 65.996 65.870 40.564 0.55 33.55 287 GLN A C 1
ATOM 2354 O O A GLN A 1 351 ? 64.887 66.370 40.503 0.45 31.03 287 GLN A O 1
ATOM 2355 O O B GLN A 1 351 ? 64.978 66.498 40.862 0.55 31.21 287 GLN A O 1
ATOM 2366 N N . SER A 1 352 ? 67.106 66.470 40.132 1.00 32.77 288 SER A N 1
ATOM 2367 C CA . SER A 1 352 ? 67.114 67.921 39.936 1.00 35.49 288 SER A CA 1
ATOM 2368 C C . SER A 1 352 ? 66.364 68.309 38.636 1.00 37.30 288 SER A C 1
ATOM 2369 O O . SER A 1 352 ? 65.684 69.337 38.589 1.00 30.34 288 SER A O 1
ATOM 2372 N N . GLN A 1 353 ? 66.463 67.486 37.596 1.00 25.17 289 GLN A N 1
ATOM 2373 C CA . GLN A 1 353 ? 65.584 67.643 36.431 1.00 27.72 289 GLN A CA 1
ATOM 2374 C C . GLN A 1 353 ? 64.105 67.520 36.816 1.00 28.47 289 GLN A C 1
ATOM 2375 O O . GLN A 1 353 ? 63.263 68.315 36.367 1.00 29.61 289 GLN A O 1
ATOM 2381 N N . PHE A 1 354 ? 63.800 66.513 37.631 1.00 28.27 290 PHE A N 1
ATOM 2382 C CA . PHE A 1 354 ? 62.439 66.247 38.103 1.00 34.24 290 PHE A CA 1
ATOM 2383 C C . PHE A 1 354 ? 61.902 67.462 38.880 1.00 29.71 290 PHE A C 1
ATOM 2384 O O . PHE A 1 354 ? 60.751 67.860 38.700 1.00 28.63 290 PHE A O 1
ATOM 2392 N N . GLU A 1 355 ? 62.745 68.042 39.733 1.00 26.98 291 GLU A N 1
ATOM 2393 C CA . GLU A 1 355 ? 62.334 69.197 40.527 1.00 28.93 291 GLU A CA 1
ATOM 2394 C C . GLU A 1 355 ? 61.991 70.379 39.609 1.00 26.58 291 GLU A C 1
ATOM 2395 O O . GLU A 1 355 ? 61.039 71.107 39.867 1.00 28.54 291 GLU A O 1
ATOM 2401 N N . ARG A 1 356 ? 62.759 70.558 38.544 1.00 25.10 292 ARG A N 1
ATOM 2402 C CA . ARG A 1 356 ? 62.456 71.608 37.563 1.00 28.63 292 ARG A CA 1
ATOM 2403 C C . ARG A 1 356 ? 61.086 71.403 36.933 1.00 28.61 292 ARG A C 1
ATOM 2404 O O . ARG A 1 356 ? 60.326 72.347 36.750 1.00 25.47 292 ARG A O 1
ATOM 2412 N N . LEU A 1 357 ? 60.798 70.165 36.555 1.00 26.19 293 LEU A N 1
ATOM 2413 C CA . LEU A 1 357 ? 59.495 69.824 35.989 1.00 24.00 293 LEU A CA 1
ATOM 2414 C C . LEU A 1 357 ? 58.368 70.140 36.963 1.00 23.82 293 LEU A C 1
ATOM 2415 O O . LEU A 1 357 ? 57.316 70.671 36.581 1.00 24.29 293 LEU A O 1
ATOM 2420 N N . VAL A 1 358 ? 58.570 69.756 38.216 1.00 24.23 294 VAL A N 1
ATOM 2421 C CA . VAL A 1 358 ? 57.567 69.975 39.251 1.00 21.15 294 VAL A CA 1
ATOM 2422 C C . VAL A 1 358 ? 57.292 71.476 39.401 1.00 25.03 294 VAL A C 1
ATOM 2423 O O . VAL A 1 358 ? 56.141 71.906 39.537 1.00 24.18 294 VAL A O 1
ATOM 2427 N N . ILE A 1 359 ? 58.364 72.256 39.380 1.00 23.79 295 ILE A N 1
ATOM 2428 C CA . ILE A 1 359 ? 58.268 73.706 39.558 1.00 25.76 295 ILE A CA 1
ATOM 2429 C C . ILE A 1 359 ? 57.510 74.341 38.388 1.00 22.98 295 ILE A C 1
ATOM 2430 O O . ILE A 1 359 ? 56.583 75.150 38.586 1.00 24.94 295 ILE A O 1
ATOM 2435 N N . LEU A 1 360 ? 57.869 73.944 37.166 1.00 21.90 296 LEU A N 1
ATOM 2436 C CA . LEU A 1 360 ? 57.126 74.383 35.982 1.00 22.85 296 LEU A CA 1
ATOM 2437 C C . LEU A 1 360 ? 55.621 74.059 36.058 1.00 25.74 296 LEU A C 1
ATOM 2438 O O . LEU A 1 360 ? 54.771 74.940 35.874 1.00 24.01 296 LEU A O 1
ATOM 2443 N N . ASP A 1 361 ? 55.294 72.791 36.324 1.00 23.87 297 ASP A N 1
ATOM 2444 C CA . ASP A 1 361 ? 53.904 72.332 36.285 1.00 23.73 297 ASP A CA 1
ATOM 2445 C C . ASP A 1 361 ? 53.084 72.982 37.392 1.00 24.56 297 ASP A C 1
ATOM 2446 O O . ASP A 1 361 ? 51.894 73.308 37.207 1.00 24.60 297 ASP A O 1
ATOM 2451 N N . TYR A 1 362 ? 53.722 73.192 38.538 1.00 21.33 298 TYR A N 1
ATOM 2452 C CA . TYR A 1 362 ? 53.015 73.785 39.660 1.00 20.64 298 TYR A CA 1
ATOM 2453 C C . TYR A 1 362 ? 52.728 75.273 39.362 1.00 25.29 298 TYR A C 1
ATOM 2454 O O . TYR A 1 362 ? 51.600 75.759 39.547 1.00 26.67 298 TYR A O 1
ATOM 2463 N N . ILE A 1 363 ? 53.740 75.990 38.905 1.00 25.05 299 ILE A N 1
ATOM 2464 C CA . ILE A 1 363 ? 53.554 77.413 38.626 1.00 26.89 299 ILE A CA 1
ATOM 2465 C C . ILE A 1 363 ? 52.476 77.637 37.563 1.00 24.65 299 ILE A C 1
ATOM 2466 O O . ILE A 1 363 ? 51.562 78.443 37.775 1.00 27.69 299 ILE A O 1
ATOM 2471 N N . ILE A 1 364 ? 52.518 76.906 36.450 1.00 24.71 300 ILE A N 1
ATOM 2472 C CA . ILE A 1 364 ? 51.506 77.098 35.414 1.00 22.62 300 ILE A CA 1
ATOM 2473 C C . ILE A 1 364 ? 50.206 76.298 35.689 1.00 20.88 300 ILE A C 1
ATOM 2474 O O . ILE A 1 364 ? 49.296 76.285 34.866 1.00 24.05 300 ILE A O 1
ATOM 2479 N N . ARG A 1 365 ? 50.163 75.617 36.830 1.00 24.49 301 ARG A N 1
ATOM 2480 C CA . ARG A 1 365 ? 49.074 74.673 37.152 1.00 27.09 301 ARG A CA 1
ATOM 2481 C C . ARG A 1 365 ? 48.641 73.840 35.942 1.00 26.30 301 ARG A C 1
ATOM 2482 O O . ARG A 1 365 ? 47.491 73.911 35.478 1.00 25.29 301 ARG A O 1
ATOM 2490 N N . ASN A 1 366 ? 49.589 73.069 35.400 1.00 21.87 302 ASN A N 1
ATOM 2491 C CA . ASN A 1 366 ? 49.314 72.158 34.313 1.00 21.49 302 ASN A CA 1
ATOM 2492 C C . ASN A 1 366 ? 48.170 71.240 34.710 1.00 27.45 302 ASN A C 1
ATOM 2493 O O . ASN A 1 366 ? 48.221 70.653 35.789 1.00 24.59 302 ASN A O 1
ATOM 2498 N N . THR A 1 367 ? 47.139 71.126 33.864 1.00 21.73 303 THR A N 1
ATOM 2499 C CA . THR A 1 367 ? 46.030 70.219 34.168 1.00 28.70 303 THR A CA 1
ATOM 2500 C C . THR A 1 367 ? 46.161 68.876 33.458 1.00 30.47 303 THR A C 1
ATOM 2501 O O . THR A 1 367 ? 45.319 67.986 33.656 1.00 26.20 303 THR A O 1
ATOM 2505 N N . ASP A 1 368 ? 47.216 68.719 32.652 1.00 24.61 304 ASP A N 1
ATOM 2506 C CA . ASP A 1 368 ? 47.334 67.576 31.736 1.00 24.63 304 ASP A CA 1
ATOM 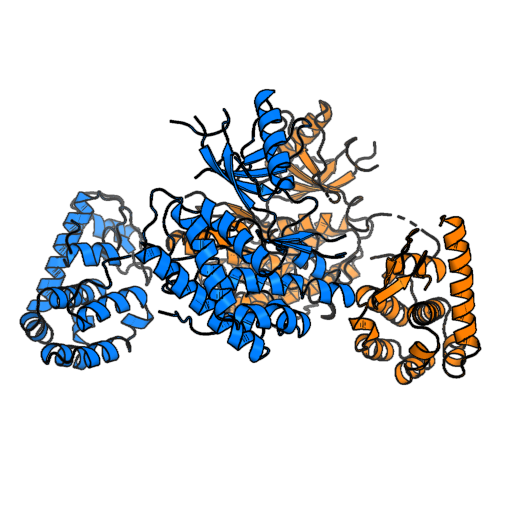2507 C C . ASP A 1 368 ? 48.732 66.915 31.726 1.00 23.27 304 ASP A C 1
ATOM 2508 O O . ASP A 1 368 ? 49.219 66.509 30.684 1.00 28.84 304 ASP A O 1
ATOM 2513 N N . ARG A 1 369 ? 49.383 66.814 32.872 1.00 23.78 305 ARG A N 1
ATOM 2514 C CA . ARG A 1 369 ? 50.685 66.154 32.879 1.00 23.20 305 ARG A CA 1
ATOM 2515 C C . ARG A 1 369 ? 50.486 64.693 33.264 1.00 24.04 305 ARG A C 1
ATOM 2516 O O . ARG A 1 369 ? 50.074 64.398 34.371 1.00 27.46 305 ARG A O 1
ATOM 2524 N N . GLY A 1 370 ? 50.765 63.787 32.341 1.00 22.31 306 GLY A N 1
ATOM 2525 C CA . GLY A 1 370 ? 50.813 62.374 32.683 1.00 25.60 306 GLY A CA 1
ATOM 2526 C C . GLY A 1 370 ? 52.257 61.944 32.702 1.00 29.08 306 GLY A C 1
ATOM 2527 O O . GLY A 1 370 ? 53.168 62.741 32.459 1.00 27.28 306 GLY A O 1
ATOM 2528 N N . ASN A 1 371 ? 52.503 60.671 32.967 1.00 25.71 307 ASN A N 1
ATOM 2529 C CA . ASN A 1 371 ? 53.889 60.228 32.915 1.00 28.95 307 ASN A CA 1
ATOM 2530 C C . ASN A 1 371 ? 54.268 59.739 31.517 1.00 29.22 307 ASN A C 1
ATOM 2531 O O . ASN A 1 371 ? 55.336 59.172 31.310 1.00 28.13 307 ASN A O 1
ATOM 2536 N N . ASP A 1 372 ? 53.374 59.970 30.562 1.00 25.10 308 ASP A N 1
ATOM 2537 C CA . ASP A 1 372 ? 53.693 59.728 29.162 1.00 26.73 308 ASP A CA 1
ATOM 2538 C C . ASP A 1 372 ? 54.098 61.006 28.432 1.00 30.86 308 ASP A C 1
ATOM 2539 O O . ASP A 1 372 ? 54.675 60.917 27.354 1.00 28.44 308 ASP A O 1
ATOM 2544 N N . ASN A 1 373 ? 53.776 62.188 28.972 1.00 26.70 309 ASN A N 1
ATOM 2545 C CA . ASN A 1 373 ? 54.124 63.407 28.228 1.00 22.87 309 ASN A CA 1
ATOM 2546 C C . ASN A 1 373 ? 55.065 64.358 28.947 1.00 26.68 309 ASN A C 1
ATOM 2547 O O . ASN A 1 373 ? 55.090 65.551 28.656 1.00 27.33 309 ASN A O 1
ATOM 2552 N N . TRP A 1 374 ? 55.857 63.833 29.871 1.00 23.34 310 TRP A N 1
ATOM 2553 C CA . TRP A 1 374 ? 57.192 64.371 30.030 1.00 22.31 310 TRP A CA 1
ATOM 2554 C C . TRP A 1 374 ? 58.138 63.273 29.546 1.00 29.09 310 TRP A C 1
ATOM 2555 O O . TRP A 1 374 ? 57.878 62.086 29.753 1.00 25.46 310 TRP A O 1
ATOM 2566 N N . LEU A 1 375 ? 59.217 63.680 28.892 1.00 27.01 311 LEU A N 1
ATOM 2567 C CA . LEU A 1 375 ? 60.124 62.741 28.229 1.00 25.92 311 LEU A CA 1
ATOM 2568 C C . LEU A 1 375 ? 61.459 62.746 28.935 1.00 32.93 311 LEU A C 1
ATOM 2569 O O . LEU A 1 375 ? 61.843 63.744 29.561 1.00 28.03 311 LEU A O 1
ATOM 2574 N N . VAL A 1 376 ? 62.171 61.627 28.842 1.00 29.20 312 VAL A N 1
ATOM 2575 C CA . VAL A 1 376 ? 63.475 61.508 29.470 1.00 23.99 312 VAL A CA 1
ATOM 2576 C C . VAL A 1 376 ? 64.469 60.986 28.439 1.00 33.74 312 VAL A C 1
ATOM 2577 O O . VAL A 1 376 ? 64.162 60.065 27.681 1.00 30.72 312 VAL A O 1
ATOM 2581 N N . ARG A 1 377 ? 65.637 61.604 28.374 1.00 32.10 313 ARG A N 1
ATOM 2582 C CA . ARG A 1 377 ? 66.709 61.076 27.534 1.00 35.40 313 ARG A CA 1
ATOM 2583 C C . ARG A 1 377 ? 67.826 60.569 28.425 1.00 38.05 313 ARG A C 1
ATOM 2584 O O . ARG A 1 377 ? 68.253 61.255 29.360 1.00 33.72 313 ARG A O 1
ATOM 2592 N N . TYR A 1 378 ? 68.283 59.349 28.149 1.00 36.83 314 TYR A N 1
ATOM 2593 C CA . TYR A 1 378 ? 69.311 58.733 28.959 1.00 36.05 314 TYR A CA 1
ATOM 2594 C C . TYR A 1 378 ? 70.174 57.774 28.140 1.00 51.27 314 TYR A C 1
ATOM 2595 O O . TYR A 1 378 ? 69.650 56.957 27.387 1.00 41.66 314 TYR A O 1
ATOM 2604 N N . GLU A 1 379 ? 71.491 57.881 28.305 1.00 60.31 315 GLU A N 1
ATOM 2605 C CA . GLU A 1 379 ? 72.445 57.018 27.603 1.00 64.67 315 GLU A CA 1
ATOM 2606 C C . GLU A 1 379 ? 72.921 55.858 28.478 1.00 64.70 315 GLU A C 1
ATOM 2607 O O . GLU A 1 379 ? 74.125 55.618 28.618 1.00 75.29 315 GLU A O 1
ATOM 2613 N N . GLU A 1 399 ? 77.184 69.687 31.169 1.00 67.68 335 GLU A N 1
ATOM 2614 C CA . GLU A 1 399 ? 76.494 68.703 30.343 1.00 75.34 335 GLU A CA 1
ATOM 2615 C C . GLU A 1 399 ? 75.650 67.753 31.187 1.00 68.22 335 GLU A C 1
ATOM 2616 O O . GLU A 1 399 ? 75.953 67.505 32.358 1.00 64.56 335 GLU A O 1
ATOM 2622 N N . PHE A 1 400 ? 74.594 67.217 30.581 1.00 62.89 336 PHE A N 1
ATOM 2623 C CA . PHE A 1 400 ? 73.680 66.324 31.289 1.00 59.02 336 PHE A CA 1
ATOM 2624 C C . PHE A 1 400 ? 73.854 64.859 30.878 1.00 51.03 336 PHE A C 1
ATOM 2625 O O . PHE A 1 400 ? 73.944 64.537 29.695 1.00 55.67 336 PHE A O 1
ATOM 2633 N N . LEU A 1 401 ? 73.901 63.974 31.864 1.00 51.88 337 LEU A N 1
ATOM 2634 C CA . LEU A 1 401 ? 73.901 62.545 31.591 1.00 56.37 337 LEU A CA 1
ATOM 2635 C C . LEU A 1 401 ? 72.457 62.051 31.440 1.00 52.69 337 LEU A C 1
ATOM 2636 O O . LEU A 1 401 ? 72.181 61.124 30.667 1.00 44.56 337 LEU A O 1
ATOM 2641 N N . ILE A 1 402 ? 71.541 62.687 32.173 1.00 45.92 338 ILE A N 1
ATOM 2642 C CA . ILE A 1 402 ? 70.111 62.399 32.051 1.00 33.70 338 ILE A CA 1
ATOM 2643 C C . ILE A 1 402 ? 69.322 63.722 31.951 1.00 43.53 338 ILE A C 1
ATOM 2644 O O . ILE A 1 402 ? 69.681 64.704 32.602 1.00 41.48 338 ILE A O 1
ATOM 2649 N N . LYS A 1 403 ? 68.280 63.760 31.116 1.00 35.70 339 LYS A N 1
ATOM 2650 C CA . LYS A 1 403 ? 67.606 65.028 30.793 1.00 32.91 339 LYS A CA 1
ATOM 2651 C C . LYS A 1 403 ? 66.094 64.898 30.596 1.00 37.63 339 LYS A C 1
ATOM 2652 O O . LYS A 1 403 ? 65.621 63.969 29.940 1.00 35.24 339 LYS A O 1
ATOM 2658 N N . ILE A 1 404 ? 65.338 65.838 31.159 1.00 34.56 340 ILE A N 1
ATOM 2659 C CA . ILE A 1 404 ? 63.886 65.852 30.974 1.00 26.72 340 ILE A CA 1
ATOM 2660 C C . ILE A 1 404 ? 63.493 66.873 29.915 1.00 30.46 340 ILE A C 1
ATOM 2661 O O . ILE A 1 404 ? 64.107 67.935 29.801 1.00 29.42 340 ILE A O 1
ATOM 2666 N N . ALA A 1 405 ? 62.494 66.520 29.112 1.00 27.28 341 ALA A N 1
ATOM 2667 C CA . ALA A 1 405 ? 61.860 67.447 28.198 1.00 26.95 341 ALA A CA 1
ATOM 2668 C C . ALA A 1 405 ? 60.406 67.532 28.595 1.00 32.66 341 ALA A C 1
ATOM 2669 O O . ALA A 1 405 ? 59.686 66.518 28.578 1.00 27.60 341 ALA A O 1
ATOM 2671 N N . ALA A 1 406 ? 59.976 68.727 28.980 1.00 25.44 342 ALA A N 1
ATOM 2672 C CA . ALA A 1 406 ? 58.561 68.934 29.305 1.00 24.84 342 ALA A CA 1
ATOM 2673 C C . ALA A 1 406 ? 57.846 69.407 28.045 1.00 26.00 342 ALA A C 1
ATOM 2674 O O . ALA A 1 406 ? 57.905 70.579 27.679 1.00 26.53 342 ALA A O 1
ATOM 2676 N N . ILE A 1 407 ? 57.159 68.477 27.390 1.00 24.87 343 ILE A N 1
ATOM 2677 C CA . ILE A 1 407 ? 56.439 68.757 26.153 1.00 26.80 343 ILE A CA 1
ATOM 2678 C C . ILE A 1 407 ? 54.928 68.908 26.379 1.00 25.48 343 ILE A C 1
ATOM 2679 O O . ILE A 1 407 ? 54.450 68.787 27.504 1.00 26.51 343 ILE A O 1
ATOM 2684 N N . ASP A 1 408 ? 54.183 69.214 25.318 1.00 28.56 344 ASP A N 1
ATOM 2685 C CA . ASP A 1 408 ? 52.722 69.095 25.352 1.00 29.05 344 ASP A CA 1
ATOM 2686 C C . ASP A 1 408 ? 52.097 69.915 26.483 1.00 29.79 344 ASP A C 1
ATOM 2687 O O . ASP A 1 408 ? 51.393 69.376 27.344 1.00 30.02 344 ASP A O 1
ATOM 2692 N N . ASN A 1 409 ? 52.354 71.224 26.494 1.00 24.21 345 ASN A N 1
ATOM 2693 C CA . ASN A 1 409 ? 51.941 72.058 27.614 1.00 26.15 345 ASN A CA 1
ATOM 2694 C C . ASN A 1 409 ? 50.701 72.901 27.301 1.00 24.47 345 ASN A C 1
ATOM 2695 O O . ASN A 1 409 ? 50.553 74.024 27.785 1.00 28.13 345 ASN A O 1
ATOM 2700 N N . GLY A 1 410 ? 49.807 72.343 26.503 1.00 26.88 346 GLY A N 1
ATOM 2701 C CA . GLY A 1 410 ? 48.700 73.120 25.967 1.00 29.82 346 GLY A CA 1
ATOM 2702 C C . GLY A 1 410 ? 47.507 73.306 26.892 1.00 28.50 346 GLY A C 1
ATOM 2703 O O . GLY A 1 410 ? 46.564 74.005 26.534 1.00 29.53 346 GLY A O 1
ATOM 2704 N N . LEU A 1 411 ? 47.530 72.699 28.080 1.00 26.22 347 LEU A N 1
ATOM 2705 C CA . LEU A 1 411 ? 46.359 72.793 28.969 1.00 25.39 347 LEU A CA 1
ATOM 2706 C C . LEU A 1 411 ? 46.726 73.316 30.352 1.00 28.02 347 LEU A C 1
ATOM 2707 O O . LEU A 1 411 ? 46.419 72.697 31.379 1.00 27.16 347 LEU A O 1
ATOM 2712 N N . ALA A 1 412 ? 47.378 74.471 30.363 1.00 24.70 348 ALA A N 1
ATOM 2713 C CA . ALA A 1 412 ? 47.848 75.104 31.588 1.00 24.26 348 ALA A CA 1
ATOM 2714 C C . ALA A 1 412 ? 47.286 76.535 31.721 1.00 21.37 348 ALA A C 1
ATOM 2715 O O . ALA A 1 412 ? 46.461 76.951 30.910 1.00 28.73 348 ALA A O 1
ATOM 2717 N N . PHE A 1 413 ? 47.756 77.281 32.716 1.00 22.57 349 PHE A N 1
ATOM 2718 C CA . PHE A 1 413 ? 47.235 78.618 32.982 1.00 28.46 349 PHE A CA 1
ATOM 2719 C C . PHE A 1 413 ? 45.705 78.642 33.080 1.00 27.85 349 PHE A C 1
ATOM 2720 O O . PHE A 1 413 ? 45.050 79.397 32.364 1.00 26.36 349 PHE A O 1
ATOM 2728 N N . PRO A 1 414 ? 45.130 77.795 33.952 1.00 28.65 350 PRO A N 1
ATOM 2729 C CA . PRO A 1 414 ? 43.678 77.875 34.165 1.00 27.92 350 PRO A CA 1
ATOM 2730 C C . PRO A 1 414 ? 43.270 79.220 34.779 1.00 26.31 350 PRO A C 1
ATOM 2731 O O . PRO A 1 414 ? 44.043 79.821 35.527 1.00 27.77 350 PRO A O 1
ATOM 2735 N N . PHE A 1 415 ? 42.046 79.671 34.497 1.00 31.77 351 PHE A N 1
ATOM 2736 C CA . PHE A 1 415 ? 41.547 80.924 35.066 1.00 32.30 351 PHE A CA 1
ATOM 2737 C C . PHE A 1 415 ? 40.996 80.755 36.483 1.00 34.59 351 PHE A C 1
ATOM 2738 O O . PHE A 1 415 ? 40.712 81.742 37.162 1.00 31.14 351 PHE A O 1
ATOM 2746 N N . LYS A 1 416 ? 40.860 79.510 36.928 1.00 33.08 352 LYS A N 1
ATOM 2747 C CA . LYS A 1 416 ? 40.499 79.206 38.316 1.00 38.70 352 LYS A CA 1
ATOM 2748 C C . LYS A 1 416 ? 41.085 77.857 38.739 1.00 34.31 352 LYS A C 1
ATOM 2749 O O . LYS A 1 416 ? 41.329 77.003 37.902 1.00 36.33 352 LYS A O 1
ATOM 2755 N N . HIS A 1 417 ? 41.321 77.682 40.033 1.00 34.41 353 HIS A N 1
ATOM 2756 C CA . HIS A 1 417 ? 41.633 76.351 40.557 1.00 38.28 353 HIS A CA 1
ATOM 2757 C C . HIS A 1 417 ? 40.468 75.394 40.299 1.00 42.25 353 HIS A C 1
ATOM 2758 O O . HIS A 1 417 ? 39.317 75.804 40.358 1.00 44.98 353 HIS A O 1
ATOM 2765 N N . PRO A 1 418 ? 40.764 74.126 39.975 1.00 41.04 354 PRO A N 1
ATOM 2766 C CA . PRO A 1 418 ? 39.706 73.132 39.744 1.00 46.44 354 PRO A CA 1
ATOM 2767 C C . PRO A 1 418 ? 38.793 72.974 40.969 1.00 59.92 354 PRO A C 1
ATOM 2768 O O . PRO A 1 418 ? 39.214 73.243 42.099 1.00 51.66 354 PRO A O 1
ATOM 2772 N N . ASP A 1 419 ? 37.553 72.552 40.744 1.00 66.54 355 ASP A N 1
ATOM 2773 C CA . ASP A 1 419 ? 36.587 72.410 41.833 1.00 67.92 355 ASP A CA 1
ATOM 2774 C C . ASP A 1 419 ? 36.798 71.139 42.659 1.00 61.85 355 ASP A C 1
ATOM 2775 O O . ASP A 1 419 ? 36.178 70.971 43.707 1.00 82.59 355 ASP A O 1
ATOM 2780 N N . GLU A 1 420 ? 37.674 70.258 42.185 1.00 67.66 356 GLU A N 1
ATOM 2781 C CA . GLU A 1 420 ? 37.997 68.996 42.865 1.00 72.87 356 GLU A CA 1
ATOM 2782 C C . GLU A 1 420 ? 36.880 67.954 42.756 1.00 69.65 356 GLU A C 1
ATOM 2783 O O . GLU A 1 420 ? 36.929 66.915 43.418 1.00 68.72 356 GLU A O 1
ATOM 2789 N N . TRP A 1 421 ? 35.878 68.235 41.924 1.00 75.69 357 TRP A N 1
ATOM 2790 C CA . TRP A 1 421 ? 35.031 67.177 41.374 1.00 80.28 357 TRP A CA 1
ATOM 2791 C C . TRP A 1 421 ? 35.863 66.507 40.279 1.00 76.67 357 TRP A C 1
ATOM 2792 O O . TRP A 1 421 ? 35.816 65.289 40.088 1.00 70.99 357 TRP A O 1
ATOM 2794 N N . ARG A 1 422 ? 36.624 67.339 39.567 1.00 69.16 358 ARG A N 1
ATOM 2795 C CA . ARG A 1 422 ? 37.734 66.897 38.721 1.00 67.98 358 ARG A CA 1
ATOM 2796 C C . ARG A 1 422 ? 39.037 67.513 39.246 1.00 59.76 358 ARG A C 1
ATOM 2797 O O . ARG A 1 422 ? 39.240 68.726 39.163 1.00 62.81 358 ARG A O 1
ATOM 2805 N N . ALA A 1 423 ? 39.915 66.680 39.790 1.00 53.97 359 ALA A N 1
ATOM 2806 C CA . ALA A 1 423 ? 41.072 67.188 40.503 1.00 48.40 359 ALA A CA 1
ATOM 2807 C C . ALA A 1 423 ? 42.197 67.626 39.554 1.00 37.93 359 ALA A C 1
ATOM 2808 O O . ALA A 1 423 ? 43.020 68.438 39.939 1.00 39.78 359 ALA A O 1
ATOM 2810 N N . TYR A 1 424 ? 42.215 67.109 38.325 1.00 36.40 360 TYR A N 1
ATOM 2811 C CA . TYR A 1 424 ? 43.355 67.312 37.399 1.00 33.59 360 TYR A CA 1
ATOM 2812 C C . TYR A 1 424 ? 44.719 67.168 38.081 1.00 33.01 360 TYR A C 1
ATOM 2813 O O . TYR A 1 424 ? 45.544 68.084 38.067 1.00 31.83 360 TYR A O 1
ATOM 2822 N N . PRO A 1 425 ? 44.965 66.013 38.696 1.00 31.34 361 PRO A N 1
ATOM 2823 C CA . PRO A 1 425 ? 46.216 65.842 39.434 1.00 32.93 361 PRO A CA 1
ATOM 2824 C C . PRO A 1 425 ? 47.440 65.823 38.516 1.00 26.99 361 PRO A C 1
ATOM 2825 O O . PRO A 1 425 ? 47.320 65.585 37.310 1.00 30.93 361 PRO A O 1
ATOM 2829 N N . PHE A 1 426 ? 48.610 66.069 39.087 1.00 28.19 362 PHE A N 1
ATOM 2830 C CA . PHE A 1 426 ? 49.839 65.855 38.346 1.00 26.36 362 PHE A CA 1
ATOM 2831 C C . PHE A 1 426 ? 50.211 64.387 38.500 1.00 25.56 362 PHE A C 1
ATOM 2832 O O . PHE A 1 426 ? 50.464 63.928 39.623 1.00 28.98 362 PHE A O 1
ATOM 2840 N N . HIS A 1 427 ? 50.272 63.657 37.395 1.00 27.49 363 HIS A N 1
ATOM 2841 C CA . HIS A 1 427 ? 50.550 62.227 37.503 1.00 30.07 363 HIS A CA 1
ATOM 2842 C C . HIS A 1 427 ? 51.958 61.929 38.023 1.00 29.88 363 HIS A C 1
ATOM 2843 O O . HIS A 1 427 ? 52.214 60.818 38.485 1.00 28.90 363 HIS A O 1
ATOM 2850 N N . TRP A 1 428 ? 52.872 62.894 37.986 1.00 23.98 364 TRP A N 1
ATOM 2851 C CA . TRP A 1 428 ? 54.175 62.617 38.603 1.00 25.21 364 TRP A CA 1
ATOM 2852 C C . TRP A 1 428 ? 54.087 62.576 40.125 1.00 27.57 364 TRP A C 1
ATOM 2853 O O . TRP A 1 428 ? 55.014 62.109 40.776 1.00 28.15 364 TRP A O 1
ATOM 2864 N N . ALA A 1 429 ? 52.975 63.050 40.681 1.00 26.63 365 ALA A N 1
ATOM 2865 C CA . ALA A 1 429 ? 52.779 63.066 42.141 1.00 30.58 365 ALA A CA 1
ATOM 2866 C C . ALA A 1 429 ? 52.566 61.674 42.747 1.00 29.29 365 ALA A C 1
ATOM 2867 O O . ALA A 1 429 ? 52.665 61.522 43.959 1.00 27.73 365 ALA A O 1
ATOM 2869 N N A TRP A 1 430 ? 52.281 60.691 41.893 0.57 29.13 366 TRP A N 1
ATOM 2870 N N B TRP A 1 430 ? 52.286 60.663 41.928 0.43 29.12 366 TRP A N 1
ATOM 2871 C CA A TRP A 1 430 ? 52.052 59.305 42.313 0.57 31.58 366 TRP A CA 1
ATOM 2872 C CA B TRP A 1 430 ? 52.080 59.325 42.487 0.43 31.35 366 TRP A CA 1
ATOM 2873 C C A TRP A 1 430 ? 53.368 58.540 42.474 0.57 31.50 366 TRP A C 1
ATOM 2874 C C B TRP A 1 430 ? 53.361 58.490 42.410 0.43 31.47 366 TRP A C 1
ATOM 2875 O O A TRP A 1 430 ? 53.412 57.456 43.056 0.57 31.38 366 TRP A O 1
ATOM 2876 O O B TRP A 1 430 ? 53.381 57.322 42.797 0.43 31.15 366 TRP A O 1
ATOM 2897 N N . LEU A 1 431 ? 54.436 59.105 41.932 1.00 30.56 367 LEU A N 1
ATOM 2898 C CA . LEU A 1 431 ? 55.723 58.427 41.845 1.00 30.86 367 LEU A CA 1
ATOM 2899 C C . LEU A 1 431 ? 56.457 58.463 43.164 1.00 30.97 367 LEU A C 1
ATOM 2900 O O . LEU A 1 431 ? 56.383 59.457 43.876 1.00 30.36 367 LEU A O 1
ATOM 2905 N N . PRO A 1 432 ? 57.183 57.379 43.489 1.00 32.60 368 PRO A N 1
ATOM 2906 C CA . PRO A 1 432 ? 57.979 57.339 44.719 1.00 31.67 368 PRO A CA 1
ATOM 2907 C C . PRO A 1 432 ? 58.917 58.537 44.822 1.00 30.25 368 PRO A C 1
ATOM 2908 O O . PRO A 1 432 ? 59.079 59.088 45.898 1.00 35.19 368 PRO A O 1
ATOM 2912 N N . GLN A 1 433 ? 59.513 58.916 43.697 1.00 29.63 369 GLN A N 1
ATOM 2913 C CA . GLN A 1 433 ? 60.417 60.051 43.573 1.00 27.98 369 GLN A CA 1
ATOM 2914 C C . GLN A 1 433 ? 59.849 61.356 44.111 1.00 32.85 369 GLN A C 1
ATOM 2915 O O . GLN A 1 433 ? 60.589 62.243 44.506 1.00 30.67 369 GLN A O 1
ATOM 2921 N N . ALA A 1 434 ? 58.533 61.484 44.046 1.00 32.62 370 ALA A N 1
ATOM 2922 C CA . ALA A 1 434 ? 57.902 62.741 44.401 1.00 32.12 370 ALA A CA 1
ATOM 2923 C C . ALA A 1 434 ? 58.003 63.008 45.905 1.00 40.00 370 ALA A C 1
ATOM 2924 O O . ALA A 1 434 ? 57.724 64.117 46.353 1.00 37.60 370 ALA A O 1
ATOM 2926 N N . LYS A 1 435 ? 58.421 62.009 46.683 1.00 34.96 371 LYS A N 1
ATOM 2927 C CA . LYS A 1 435 ? 58.444 62.193 48.134 1.00 36.07 371 LYS A CA 1
ATOM 2928 C C . LYS A 1 435 ? 59.824 62.612 48.633 1.00 36.09 371 LYS A C 1
ATOM 2929 O O . LYS A 1 435 ? 60.022 62.784 49.834 1.00 40.46 371 LYS A O 1
ATOM 2935 N N . VAL A 1 436 ? 60.763 62.779 47.707 1.00 30.84 372 VAL A N 1
ATOM 2936 C CA . VAL A 1 436 ? 62.089 63.314 48.006 1.00 30.07 372 VAL A CA 1
ATOM 2937 C C . VAL A 1 436 ? 62.019 64.836 48.220 1.00 40.23 372 VAL A C 1
ATOM 2938 O O . VAL A 1 436 ? 61.482 65.550 47.372 1.00 33.95 372 VAL A O 1
ATOM 2942 N N . PRO A 1 437 ? 62.556 65.345 49.351 1.00 37.49 373 PRO A N 1
ATOM 2943 C CA . PRO A 1 437 ? 62.514 66.806 49.549 1.00 35.24 373 PRO A CA 1
ATOM 2944 C C . PRO A 1 437 ? 63.242 67.533 48.429 1.00 35.31 373 PRO A C 1
ATOM 2945 O O . PRO A 1 437 ? 64.201 66.983 47.891 1.00 34.36 373 PRO A O 1
ATOM 2949 N N . PHE A 1 438 ? 62.791 68.737 48.070 1.00 34.08 374 PHE A N 1
ATOM 2950 C CA . PHE A 1 438 ? 63.510 69.559 47.103 1.00 32.82 374 PHE A CA 1
ATOM 2951 C C . PHE A 1 438 ? 64.959 69.742 47.543 1.00 38.21 374 PHE A C 1
ATOM 2952 O O . PHE A 1 438 ? 65.221 70.047 48.701 1.00 39.43 374 PHE A O 1
ATOM 2960 N N . SER A 1 439 ? 65.891 69.559 46.615 1.00 36.78 375 SER A N 1
ATOM 2961 C CA . SER A 1 439 ? 67.305 69.708 46.917 1.00 42.54 375 SER A CA 1
ATOM 2962 C C . SER A 1 439 ? 67.624 71.149 47.309 1.00 47.60 375 SER A C 1
ATOM 2963 O O . SER A 1 439 ? 66.901 72.076 46.944 1.00 40.37 375 SER A O 1
ATOM 2966 N N . GLU A 1 440 ? 68.713 71.335 48.045 1.00 46.59 376 GLU A N 1
ATOM 2967 C CA . GLU A 1 440 ? 69.185 72.676 48.363 1.00 47.88 376 GLU A CA 1
ATOM 2968 C C . GLU A 1 440 ? 69.579 73.379 47.066 1.00 42.94 376 GLU A C 1
ATOM 2969 O O . GLU A 1 440 ? 69.423 74.587 46.931 1.00 46.50 376 GLU A O 1
ATOM 2975 N N . GLU A 1 441 ? 70.080 72.602 46.107 1.00 45.20 377 GLU A N 1
ATOM 2976 C CA . GLU A 1 441 ? 70.446 73.124 44.796 1.00 44.09 377 GLU A CA 1
ATOM 2977 C C . GLU A 1 441 ? 69.284 73.869 44.131 1.00 48.83 377 GLU A C 1
ATOM 2978 O O . GLU A 1 441 ? 69.433 75.008 43.690 1.00 47.50 377 GLU A O 1
ATOM 2984 N N . ILE A 1 442 ? 68.124 73.222 44.059 1.00 42.40 378 ILE A N 1
ATOM 2985 C CA . ILE A 1 442 ? 66.981 73.805 43.369 1.00 41.53 378 ILE A CA 1
ATOM 2986 C C . ILE A 1 442 ? 66.420 74.981 44.164 1.00 42.76 378 ILE A C 1
ATOM 2987 O O . ILE A 1 442 ? 66.011 75.995 43.599 1.00 36.89 378 ILE A O 1
ATOM 2992 N N . ARG A 1 443 ? 66.409 74.836 45.481 1.00 39.07 379 ARG A N 1
ATOM 2993 C CA . ARG A 1 443 ? 65.888 75.884 46.348 1.00 43.51 379 ARG A CA 1
ATOM 2994 C C . ARG A 1 443 ? 66.682 77.173 46.195 1.00 34.78 379 ARG A C 1
ATOM 2995 O O . ARG A 1 443 ? 66.101 78.242 46.002 1.00 38.84 379 ARG A O 1
ATOM 3003 N N . ASN A 1 444 ? 68.004 77.076 46.250 1.00 42.54 380 ASN A N 1
ATOM 3004 C CA . ASN A 1 444 ? 68.836 78.269 46.136 1.00 44.70 380 ASN A CA 1
ATOM 3005 C C . ASN A 1 444 ? 68.752 78.893 44.751 1.00 45.45 380 ASN A C 1
ATOM 3006 O O . ASN A 1 444 ? 68.892 80.105 44.600 1.00 42.86 380 ASN A O 1
ATOM 3011 N N . LEU A 1 445 ? 68.488 78.078 43.738 1.00 41.41 381 LEU A N 1
ATOM 3012 C CA . LEU A 1 445 ? 68.403 78.603 42.381 1.00 48.12 381 LEU A CA 1
ATOM 3013 C C . LEU A 1 445 ? 67.093 79.346 42.135 1.00 43.33 381 LEU A C 1
ATOM 3014 O O . LEU A 1 445 ? 67.064 80.386 41.478 1.00 41.19 381 LEU A O 1
ATOM 3019 N N . ILE A 1 446 ? 66.005 78.794 42.652 1.00 34.43 382 ILE A N 1
ATOM 3020 C CA . ILE A 1 446 ? 64.681 79.281 42.298 1.00 37.30 382 ILE A CA 1
ATOM 3021 C C . ILE A 1 446 ? 64.123 80.324 43.278 1.00 38.20 382 ILE A C 1
ATOM 3022 O O . ILE A 1 446 ? 63.441 81.267 42.862 1.00 35.37 382 ILE A O 1
ATOM 3027 N N . LEU A 1 447 ? 64.395 80.161 44.569 1.00 37.74 383 LEU A N 1
ATOM 3028 C CA . LEU A 1 447 ? 63.799 81.059 45.573 1.00 42.33 383 LEU A CA 1
ATOM 3029 C C . LEU A 1 447 ? 64.065 82.546 45.322 1.00 36.25 383 LEU A C 1
ATOM 3030 O O . LEU A 1 447 ? 63.160 83.358 45.499 1.00 35.08 383 LEU A O 1
ATOM 3035 N N . PRO A 1 448 ? 65.288 82.900 44.888 1.00 38.38 384 PRO A N 1
ATOM 3036 C CA . PRO A 1 448 ? 65.615 84.308 44.622 1.00 39.82 384 PRO A CA 1
ATOM 3037 C C . PRO A 1 448 ? 64.768 84.930 43.513 1.00 50.85 384 PRO A C 1
ATOM 3038 O O . PRO A 1 448 ? 64.636 86.154 43.469 1.00 40.94 384 PRO A O 1
ATOM 3042 N N . TYR A 1 449 ? 64.210 84.106 42.628 1.00 38.81 385 TYR A N 1
ATOM 3043 C CA . TYR A 1 449 ? 63.292 84.610 41.618 1.00 39.30 385 TYR A CA 1
ATOM 3044 C C . TYR A 1 449 ? 61.876 84.732 42.158 1.00 41.33 385 TYR A C 1
ATOM 3045 O O . TYR A 1 449 ? 61.305 85.827 42.186 1.00 38.86 385 TYR A O 1
ATOM 3054 N N . ILE A 1 450 ? 61.300 83.610 42.583 1.00 33.63 386 ILE A N 1
ATOM 3055 C CA . ILE A 1 450 ? 59.877 83.590 42.901 1.00 32.21 386 ILE A CA 1
ATOM 3056 C C . ILE A 1 450 ? 59.509 84.366 44.171 1.00 36.56 386 ILE A C 1
ATOM 3057 O O . ILE A 1 450 ? 58.346 84.737 44.342 1.00 40.35 386 ILE A O 1
ATOM 3062 N N . SER A 1 451 ? 60.469 84.627 45.051 1.00 34.06 387 SER A N 1
ATOM 3063 C CA . SER A 1 451 ? 60.173 85.451 46.229 1.00 41.58 387 SER A CA 1
ATOM 3064 C C . SER A 1 451 ? 60.427 86.939 45.963 1.00 43.56 387 SER A C 1
ATOM 3065 O O . SER A 1 451 ? 60.230 87.780 46.840 1.00 44.09 387 SER A O 1
ATOM 3068 N N . ASP A 1 452 ? 60.865 87.255 44.752 1.00 39.11 388 ASP A N 1
ATOM 3069 C CA . ASP A 1 452 ? 61.080 88.638 44.333 1.00 44.81 388 ASP A CA 1
ATOM 3070 C C . ASP A 1 452 ? 59.805 89.127 43.653 1.00 45.47 388 ASP A C 1
ATOM 3071 O O . ASP A 1 452 ? 59.491 88.713 42.531 1.00 42.97 388 ASP A O 1
ATOM 3076 N N . MET A 1 453 ? 59.059 89.996 44.333 1.00 38.99 389 MET A N 1
ATOM 3077 C CA . MET A 1 453 ? 57.788 90.465 43.792 1.00 45.13 389 MET A CA 1
ATOM 3078 C C . MET A 1 453 ? 57.965 91.217 42.461 1.00 34.32 389 MET A C 1
ATOM 3079 O O . MET A 1 453 ? 57.071 91.201 41.625 1.00 34.90 389 MET A O 1
ATOM 3084 N N . ASN A 1 454 ? 59.121 91.840 42.256 1.00 41.62 390 ASN A N 1
ATOM 3085 C CA . ASN A 1 454 ? 59.405 92.484 40.976 1.00 36.81 390 ASN A CA 1
ATOM 3086 C C . ASN A 1 454 ? 59.499 91.461 39.844 1.00 39.62 390 ASN A C 1
ATOM 3087 O O . ASN A 1 454 ? 58.926 91.651 38.768 1.00 36.18 390 ASN A O 1
ATOM 3092 N N . PHE A 1 455 ? 60.226 90.376 40.094 1.00 38.41 391 PHE A N 1
ATOM 3093 C CA . PHE A 1 455 ? 60.316 89.277 39.129 1.00 37.16 391 PHE A CA 1
ATOM 3094 C C . PHE A 1 455 ? 58.916 88.752 38.793 1.00 29.68 391 PHE A C 1
ATOM 3095 O O . PHE A 1 455 ? 58.562 88.579 37.626 1.00 32.80 391 PHE A O 1
ATOM 3103 N N . VAL A 1 456 ? 58.103 88.537 39.818 1.00 31.75 392 VAL A N 1
ATOM 3104 C CA . VAL A 1 456 ? 56.784 87.978 39.589 1.00 32.77 392 VAL A CA 1
ATOM 3105 C C . VAL A 1 456 ? 55.914 88.951 38.795 1.00 33.61 392 VAL A C 1
ATOM 3106 O O . VAL A 1 456 ? 55.191 88.536 37.895 1.00 29.07 392 VAL A O 1
ATOM 3110 N N . GLN A 1 457 ? 56.013 90.250 39.094 1.00 35.23 393 GLN A N 1
ATOM 3111 C CA . GLN A 1 457 ? 55.295 91.232 38.278 1.00 38.30 393 GLN A CA 1
ATOM 3112 C C . GLN A 1 457 ? 55.761 91.210 36.823 1.00 31.82 393 GLN A C 1
ATOM 3113 O O . GLN A 1 457 ? 54.939 91.224 35.920 1.00 32.99 393 GLN A O 1
ATOM 3119 N N . ASP A 1 458 ? 57.075 91.181 36.594 1.00 31.64 394 ASP A N 1
ATOM 3120 C CA . ASP A 1 458 ? 57.596 91.137 35.226 1.00 33.16 394 ASP A CA 1
ATOM 3121 C C . ASP A 1 458 ? 57.116 89.889 34.489 1.00 30.90 394 ASP A C 1
ATOM 3122 O O . ASP A 1 458 ? 56.837 89.929 33.298 1.00 32.15 394 ASP A O 1
ATOM 3127 N N . LEU A 1 459 ? 57.046 88.764 35.193 1.00 36.37 395 LEU A N 1
ATOM 3128 C CA . LEU A 1 459 ? 56.544 87.538 34.558 1.00 26.25 395 LEU A CA 1
ATOM 3129 C C . LEU A 1 459 ? 55.086 87.725 34.139 1.00 29.00 395 LEU A C 1
ATOM 3130 O O . LEU A 1 459 ? 54.693 87.383 33.012 1.00 27.93 395 LEU A O 1
ATOM 3135 N N . CYS A 1 460 ? 54.276 88.279 35.040 1.00 28.62 396 CYS A N 1
ATOM 3136 C CA . CYS A 1 460 ? 52.880 88.532 34.706 1.00 31.26 396 CYS A CA 1
ATOM 3137 C C . CYS A 1 460 ? 52.767 89.465 33.490 1.00 31.08 396 CYS A C 1
ATOM 3138 O O . CYS A 1 460 ? 51.930 89.263 32.617 1.00 33.97 396 CYS A O 1
ATOM 3141 N N . GLU A 1 461 ? 53.624 90.478 33.436 1.00 31.15 397 GLU A N 1
ATOM 3142 C CA . GLU A 1 461 ? 53.597 91.422 32.313 1.00 35.33 397 GLU A CA 1
ATOM 3143 C C . GLU A 1 461 ? 54.004 90.739 31.003 1.00 35.13 397 GLU A C 1
ATOM 3144 O O . GLU A 1 461 ? 53.391 90.987 29.955 1.00 33.00 397 GLU A O 1
ATOM 3150 N N . ASP A 1 462 ? 55.005 89.859 31.071 1.00 31.36 398 ASP A N 1
ATOM 3151 C CA . ASP A 1 462 ? 55.412 89.059 29.908 1.00 33.07 398 ASP A CA 1
ATOM 3152 C C . ASP A 1 462 ? 54.286 88.179 29.379 1.00 36.55 398 ASP A C 1
ATOM 3153 O O . ASP A 1 462 ? 54.088 88.036 28.163 1.00 31.68 398 ASP A O 1
ATOM 3158 N N . LEU A 1 463 ? 53.558 87.559 30.298 1.00 31.65 399 LEU A N 1
ATOM 3159 C CA . LEU A 1 463 ? 52.458 86.688 29.903 1.00 27.39 399 LEU A CA 1
ATOM 3160 C C . LEU A 1 463 ? 51.301 87.521 29.341 1.00 23.82 399 LEU A C 1
ATOM 3161 O O . LEU A 1 463 ? 50.638 87.108 28.393 1.00 30.90 399 LEU A O 1
ATOM 3166 N N . TYR A 1 464 ? 51.068 88.696 29.914 1.00 28.93 400 TYR A N 1
ATOM 3167 C CA . TYR A 1 464 ? 50.049 89.589 29.346 1.00 31.33 400 TYR A CA 1
ATOM 3168 C C . TYR A 1 464 ? 50.365 89.887 27.885 1.00 35.70 400 TYR A C 1
ATOM 3169 O O . TYR A 1 464 ? 49.497 89.748 27.012 1.00 33.65 400 TYR A O 1
ATOM 3178 N N . GLU A 1 465 ? 51.617 90.257 27.612 1.00 33.55 401 GLU A N 1
ATOM 3179 C CA . GLU A 1 465 ? 52.001 90.607 26.247 1.00 40.72 401 GLU A CA 1
ATOM 3180 C C . GLU A 1 465 ? 51.785 89.436 25.302 1.00 36.66 401 GLU A C 1
ATOM 3181 O O . GLU A 1 465 ? 51.388 89.627 24.161 1.00 36.31 401 GLU A O 1
ATOM 3187 N N . LEU A 1 466 ? 52.039 88.213 25.766 1.00 34.28 402 LEU A N 1
ATOM 3188 C CA . LEU A 1 466 ? 51.756 87.040 24.934 1.00 32.48 402 LEU A CA 1
ATOM 3189 C C . LEU A 1 466 ? 50.243 86.760 24.827 1.00 33.75 402 LEU A C 1
ATOM 3190 O O . LEU A 1 466 ? 49.710 86.492 23.743 1.00 31.57 402 LEU A O 1
ATOM 3195 N N . PHE A 1 467 ? 49.547 86.801 25.955 1.00 35.37 403 PHE A N 1
ATOM 3196 C CA . PHE A 1 467 ? 48.178 86.316 25.962 1.00 37.61 403 PHE A CA 1
ATOM 3197 C C . PHE A 1 467 ? 47.222 87.301 25.296 1.00 38.66 403 PHE A C 1
ATOM 3198 O O . PHE A 1 467 ? 46.211 86.897 24.744 1.00 35.97 403 PHE A O 1
ATOM 3206 N N . LYS A 1 468 ? 47.551 88.586 25.322 1.00 37.30 404 LYS A N 1
ATOM 3207 C CA . LYS A 1 468 ? 46.630 89.583 24.784 1.00 40.27 404 LYS A CA 1
ATOM 3208 C C . LYS A 1 468 ? 46.553 89.557 23.258 1.00 43.71 404 LYS A C 1
ATOM 3209 O O . LYS A 1 468 ? 45.733 90.242 22.665 1.00 45.21 404 LYS A O 1
ATOM 3215 N N . THR A 1 469 ? 47.395 88.757 22.620 1.00 42.29 405 THR A N 1
ATOM 3216 C CA . THR A 1 469 ? 47.413 88.729 21.167 1.00 45.67 405 THR A CA 1
ATOM 3217 C C . THR A 1 469 ? 46.224 87.976 20.573 1.00 51.41 405 THR A C 1
ATOM 3218 O O . THR A 1 469 ? 45.897 88.167 19.406 1.00 43.50 405 THR A O 1
ATOM 3222 N N . ASP A 1 470 ? 45.568 87.139 21.374 1.00 43.61 406 ASP A N 1
ATOM 3223 C CA . ASP A 1 470 ? 44.469 86.319 20.865 1.00 45.88 406 ASP A CA 1
ATOM 3224 C C . ASP A 1 470 ? 43.179 87.130 20.778 1.00 46.11 406 ASP A C 1
ATOM 3225 O O . ASP A 1 470 ? 42.876 87.927 21.667 1.00 39.74 406 ASP A O 1
ATOM 3230 N N . LYS A 1 471 ? 42.426 86.904 19.703 1.00 48.39 407 LYS A N 1
ATOM 3231 C CA . LYS A 1 471 ? 41.172 87.616 19.445 1.00 51.72 407 LYS A CA 1
ATOM 3232 C C . LYS A 1 471 ? 40.230 87.590 20.638 1.00 51.92 407 LYS A C 1
ATOM 3233 O O . LYS A 1 471 ? 39.588 88.588 20.956 1.00 53.38 407 LYS A O 1
ATOM 3235 N N . GLY A 1 472 ? 40.154 86.441 21.296 1.00 49.36 408 GLY A N 1
ATOM 3236 C CA . GLY A 1 472 ? 39.239 86.258 22.405 1.00 46.14 408 GLY A CA 1
ATOM 3237 C C . GLY A 1 472 ? 39.732 86.736 23.757 1.00 40.29 408 GLY A C 1
ATOM 3238 O O . GLY A 1 472 ? 39.098 86.459 24.762 1.00 43.60 408 GLY A O 1
ATOM 3239 N N . PHE A 1 473 ? 40.850 87.452 23.796 1.00 45.76 409 PHE A N 1
ATOM 3240 C CA . PHE A 1 473 ? 41.411 87.901 25.074 1.00 41.74 409 PHE A CA 1
ATOM 3241 C C . PHE A 1 473 ? 40.414 88.721 25.896 1.00 48.29 409 PHE A C 1
ATOM 3242 O O . PHE A 1 473 ? 39.664 89.531 25.353 1.00 45.14 409 PHE A O 1
ATOM 3250 N N . ASP A 1 474 ? 40.413 88.499 27.208 1.00 39.22 410 ASP A N 1
ATOM 3251 C CA . ASP A 1 474 ? 39.558 89.239 28.125 1.00 38.02 410 ASP A CA 1
ATOM 3252 C C . ASP A 1 474 ? 40.329 89.592 29.377 1.00 42.90 410 ASP A C 1
ATOM 3253 O O . ASP A 1 474 ? 40.886 88.711 30.034 1.00 40.26 410 ASP A O 1
ATOM 3258 N N . LYS A 1 475 ? 40.346 90.873 29.730 1.00 38.15 411 LYS A N 1
ATOM 3259 C CA . LYS A 1 475 ? 41.218 91.348 30.790 1.00 38.06 411 LYS A CA 1
ATOM 3260 C C . LYS A 1 475 ? 40.917 90.741 32.164 1.00 42.24 411 LYS A C 1
ATOM 3261 O O . LYS A 1 475 ? 41.841 90.388 32.905 1.00 38.43 411 LYS A O 1
ATOM 3267 N N . ALA A 1 476 ? 39.636 90.632 32.512 1.00 40.28 412 ALA A N 1
ATOM 3268 C CA . ALA A 1 476 ? 39.247 90.076 33.805 1.00 39.36 412 ALA A CA 1
ATOM 3269 C C . ALA A 1 476 ? 39.667 88.607 33.932 1.00 36.15 412 ALA A C 1
ATOM 3270 O O . ALA A 1 476 ? 40.134 88.176 34.982 1.00 39.46 412 ALA A O 1
ATOM 3272 N N . THR A 1 477 ? 39.468 87.855 32.859 1.00 33.37 413 THR A N 1
ATOM 3273 C CA . THR A 1 477 ? 39.837 86.443 32.805 1.00 38.69 413 THR A CA 1
ATOM 3274 C C . THR A 1 477 ? 41.349 86.255 32.909 1.00 40.21 413 THR A C 1
ATOM 3275 O O . THR A 1 477 ? 41.820 85.284 33.515 1.00 36.16 413 THR A O 1
ATOM 3279 N N . PHE A 1 478 ? 42.110 87.176 32.315 1.00 32.06 414 PHE A N 1
ATOM 3280 C CA . PHE A 1 478 ? 43.566 87.112 32.392 1.00 31.61 414 PHE A CA 1
ATOM 3281 C C . PHE A 1 478 ? 44.023 87.396 33.812 1.00 37.37 414 PHE A C 1
ATOM 3282 O O . PHE A 1 478 ? 44.936 86.736 34.348 1.00 30.46 414 PHE A O 1
ATOM 3290 N N . GLU A 1 479 ? 43.396 88.383 34.444 1.00 31.85 415 GLU A N 1
ATOM 3291 C CA . GLU A 1 479 ? 43.798 88.723 35.796 1.00 29.67 415 GLU A CA 1
ATOM 3292 C C . GLU A 1 479 ? 43.453 87.546 36.720 1.00 35.45 415 GLU A C 1
ATOM 3293 O O . GLU A 1 479 ? 44.153 87.302 37.712 1.00 33.82 415 GLU A O 1
ATOM 3299 N N . SER A 1 480 ? 42.394 86.816 36.375 1.00 33.85 416 SER A N 1
ATOM 3300 C CA . SER A 1 480 ? 42.070 85.568 37.073 1.00 40.35 416 SER A CA 1
ATOM 3301 C C . SER A 1 480 ? 43.180 84.528 36.856 1.00 33.33 416 SER A C 1
ATOM 3302 O O . SER A 1 480 ? 43.653 83.918 37.805 1.00 33.41 416 SER A O 1
ATOM 3305 N N . GLN A 1 481 ? 43.588 84.336 35.607 1.00 29.73 417 GLN A N 1
ATOM 3306 C CA . GLN A 1 481 ? 44.729 83.452 35.337 1.00 33.71 417 GLN A CA 1
ATOM 3307 C C . GLN A 1 481 ? 45.943 83.819 36.173 1.00 31.14 417 GLN A C 1
ATOM 3308 O O . GLN A 1 481 ? 46.618 82.941 36.724 1.00 27.54 417 GLN A O 1
ATOM 3314 N N . MET A 1 482 ? 46.223 85.117 36.303 1.00 32.10 418 MET A N 1
ATOM 3315 C CA . MET A 1 482 ? 47.397 85.548 37.048 1.00 29.23 418 MET A CA 1
ATOM 3316 C C . MET A 1 482 ? 47.198 85.421 38.550 1.00 30.70 418 MET A C 1
ATOM 3317 O O . MET A 1 482 ? 48.161 85.180 39.267 1.00 29.69 418 MET A O 1
ATOM 3322 N N . SER A 1 483 ? 45.971 85.572 39.052 1.00 31.49 419 SER A N 1
ATOM 3323 C CA . SER A 1 483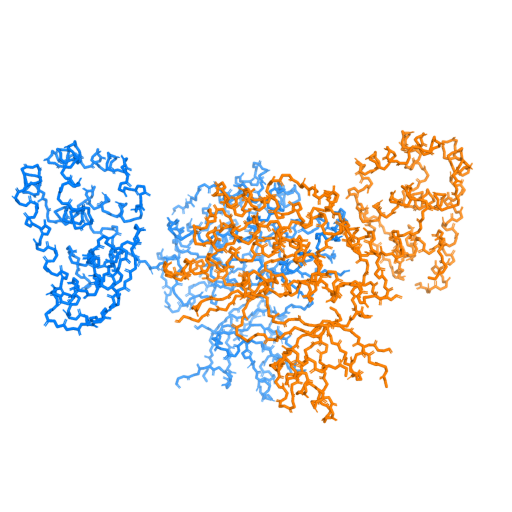 ? 45.816 85.408 40.497 1.00 31.59 419 SER A CA 1
ATOM 3324 C C . SER A 1 483 ? 45.983 83.921 40.878 1.00 27.30 419 SER A C 1
ATOM 3325 O O . SER A 1 483 ? 46.454 83.612 41.973 1.00 32.80 419 SER A O 1
ATOM 3328 N N . VAL A 1 484 ? 45.596 83.020 39.979 1.00 27.08 420 VAL A N 1
ATOM 3329 C CA . VAL A 1 484 ? 45.880 81.584 40.172 1.00 28.26 420 VAL A CA 1
ATOM 3330 C C . VAL A 1 484 ? 47.388 81.349 40.149 1.00 31.23 420 VAL A C 1
ATOM 3331 O O . VAL A 1 484 ? 47.955 80.771 41.085 1.00 28.24 420 VAL A O 1
ATOM 3335 N N . MET A 1 485 ? 48.057 81.846 39.109 1.00 28.95 421 MET A N 1
ATOM 3336 C CA . MET A 1 485 ? 49.504 81.658 39.023 1.00 28.23 421 MET A CA 1
ATOM 3337 C C . MET A 1 485 ? 50.235 82.270 40.202 1.00 30.67 421 MET A C 1
ATOM 3338 O O . MET A 1 485 ? 51.140 81.662 40.741 1.00 24.78 421 MET A O 1
ATOM 3343 N N . ARG A 1 486 ? 49.871 83.485 40.606 1.00 27.15 422 ARG A N 1
ATOM 3344 C CA . ARG A 1 486 ? 50.552 84.079 41.750 1.00 28.79 422 ARG A CA 1
ATOM 3345 C C . ARG A 1 486 ? 50.305 83.255 43.000 1.00 22.13 422 ARG A C 1
ATOM 3346 O O . ARG A 1 486 ? 51.170 83.184 43.866 1.00 28.51 422 ARG A O 1
ATOM 3354 N N . GLY A 1 487 ? 49.120 82.655 43.106 1.00 26.29 423 GLY A N 1
ATOM 3355 C CA . GLY A 1 487 ? 48.828 81.785 44.237 1.00 32.12 423 GLY A CA 1
ATOM 3356 C C . GLY A 1 487 ? 49.723 80.551 44.266 1.00 31.33 423 GLY A C 1
ATOM 3357 O O . GLY A 1 487 ? 50.214 80.133 45.321 1.00 27.03 423 GLY A O 1
ATOM 3358 N N . GLN A 1 488 ? 49.912 79.957 43.092 1.00 27.11 424 GLN A N 1
ATOM 3359 C CA . GLN A 1 488 ? 50.789 78.801 42.956 1.00 29.29 424 GLN A CA 1
ATOM 3360 C C . GLN A 1 488 ? 52.196 79.171 43.377 1.00 32.08 424 GLN A C 1
ATOM 3361 O O . GLN A 1 488 ? 52.872 78.423 44.091 1.00 30.27 424 GLN A O 1
ATOM 3367 N N . ILE A 1 489 ? 52.645 80.344 42.939 1.00 28.67 425 ILE A N 1
ATOM 3368 C CA . ILE A 1 489 ? 54.002 80.770 43.228 1.00 24.27 425 ILE A CA 1
ATOM 3369 C C . ILE A 1 489 ? 54.197 80.998 44.723 1.00 25.94 425 ILE A C 1
ATOM 3370 O O . ILE A 1 489 ? 55.243 80.684 45.260 1.00 27.94 425 ILE A O 1
ATOM 3375 N N . LEU A 1 490 ? 53.172 81.530 45.389 1.00 29.63 426 LEU A N 1
ATOM 3376 C CA . LEU A 1 490 ? 53.215 81.761 46.833 1.00 35.78 426 LEU A CA 1
ATOM 3377 C C . LEU A 1 490 ? 53.375 80.441 47.589 1.00 30.38 426 LEU A C 1
ATOM 3378 O O . LEU A 1 490 ? 54.251 80.312 48.458 1.00 30.69 426 LEU A O 1
ATOM 3383 N N . ASN A 1 491 ? 52.521 79.472 47.260 1.00 31.87 427 ASN A N 1
ATOM 3384 C CA . ASN A 1 491 ? 52.602 78.134 47.860 1.00 32.67 427 ASN A CA 1
ATOM 3385 C C . ASN A 1 491 ? 53.940 77.460 47.592 1.00 33.96 427 ASN A C 1
ATOM 3386 O O . ASN A 1 491 ? 54.524 76.847 48.490 1.00 31.52 427 ASN A O 1
ATOM 3391 N N . LEU A 1 492 ? 54.444 77.588 46.367 1.00 30.18 428 LEU A N 1
ATOM 3392 C CA . LEU A 1 492 ? 55.738 76.996 46.037 1.00 30.71 428 LEU A CA 1
ATOM 3393 C C . LEU A 1 492 ? 56.858 77.692 46.802 1.00 34.61 428 LEU A C 1
ATOM 3394 O O . LEU A 1 492 ? 57.801 77.047 47.266 1.00 30.53 428 LEU A O 1
ATOM 3399 N N . THR A 1 493 ? 56.756 79.011 46.970 1.00 33.25 429 THR A N 1
ATOM 3400 C CA . THR A 1 493 ? 57.737 79.713 47.779 1.00 27.91 429 THR A CA 1
ATOM 3401 C C . THR A 1 493 ? 57.804 79.147 49.205 1.00 29.80 429 THR A C 1
ATOM 3402 O O . THR A 1 493 ? 58.884 78.895 49.727 1.00 35.02 429 THR A O 1
ATOM 3406 N N . GLN A 1 494 ? 56.645 78.952 49.820 1.00 35.53 430 GLN A N 1
ATOM 3407 C CA . GLN A 1 494 ? 56.585 78.444 51.183 1.00 37.93 430 GLN A CA 1
ATOM 3408 C C . GLN A 1 494 ? 57.099 77.013 51.242 1.00 38.10 430 GLN A C 1
ATOM 3409 O O . GLN A 1 494 ? 57.842 76.660 52.146 1.00 36.63 430 GLN A O 1
ATOM 3415 N N . ALA A 1 495 ? 56.709 76.197 50.265 1.00 37.32 431 ALA A N 1
ATOM 3416 C CA . ALA A 1 495 ? 57.147 74.803 50.216 1.00 35.79 431 ALA A CA 1
ATOM 3417 C C . ALA A 1 495 ? 58.657 74.696 50.111 1.00 33.14 431 ALA A C 1
ATOM 3418 O O . ALA A 1 495 ? 59.274 73.871 50.791 1.00 40.25 431 ALA A O 1
ATOM 3420 N N . LEU A 1 496 ? 59.274 75.516 49.266 1.00 30.80 432 LEU A N 1
ATOM 3421 C CA . LEU A 1 496 ? 60.729 75.483 49.129 1.00 33.49 432 LEU A CA 1
ATOM 3422 C C . LEU A 1 496 ? 61.408 75.984 50.403 1.00 47.99 432 LEU A C 1
ATOM 3423 O O . LEU A 1 496 ? 62.449 75.474 50.798 1.00 39.46 432 LEU A O 1
ATOM 3428 N N . ARG A 1 497 ? 60.830 76.998 51.038 1.00 41.73 433 ARG A N 1
ATOM 3429 C CA . ARG A 1 497 ? 61.383 77.472 52.307 1.00 46.05 433 ARG A CA 1
ATOM 3430 C C . ARG A 1 497 ? 61.277 76.394 53.385 1.00 42.74 433 ARG A C 1
ATOM 3431 O O . ARG A 1 497 ? 62.223 76.166 54.143 1.00 49.58 433 ARG A O 1
ATOM 3439 N N . ASP A 1 498 ? 60.131 75.727 53.443 1.00 38.60 434 ASP A N 1
ATOM 3440 C CA . ASP A 1 498 ? 59.918 74.669 54.426 1.00 41.40 434 ASP A CA 1
ATOM 3441 C C . ASP A 1 498 ? 60.710 73.390 54.104 1.00 50.53 434 ASP A C 1
ATOM 3442 O O . ASP A 1 498 ? 60.662 72.418 54.864 1.00 50.36 434 ASP A O 1
ATOM 3447 N N . GLY A 1 499 ? 61.429 73.392 52.983 1.00 44.50 435 GLY A N 1
ATOM 3448 C CA . GLY A 1 499 ? 62.165 72.216 52.542 1.00 44.68 435 GLY A CA 1
ATOM 3449 C C . GLY A 1 499 ? 61.305 70.987 52.288 1.00 45.16 435 GLY A C 1
ATOM 3450 O O . GLY A 1 499 ? 61.727 69.864 52.561 1.00 43.70 435 GLY A O 1
ATOM 3451 N N . LYS A 1 500 ? 60.109 71.191 51.739 1.00 36.95 436 LYS A N 1
ATOM 3452 C CA . LYS A 1 500 ? 59.193 70.091 51.468 1.00 39.49 436 LYS A CA 1
ATOM 3453 C C . LYS A 1 500 ? 59.523 69.323 50.180 1.00 27.78 436 LYS A C 1
ATOM 3454 O O . LYS A 1 500 ? 60.467 69.631 49.456 1.00 32.04 436 LYS A O 1
ATOM 3460 N N . SER A 1 501 ? 58.722 68.308 49.924 1.00 33.85 437 SER A N 1
ATOM 3461 C CA . SER A 1 501 ? 58.875 67.500 48.725 1.00 36.45 437 SER A CA 1
ATOM 3462 C C . SER A 1 501 ? 57.792 67.887 47.734 1.00 33.50 437 SER A C 1
ATOM 3463 O O . SER A 1 501 ? 56.783 68.489 48.117 1.00 30.89 437 SER A O 1
ATOM 3466 N N . PRO A 1 502 ? 57.984 67.520 46.460 1.00 33.11 438 PRO A N 1
ATOM 3467 C CA . PRO A 1 502 ? 56.922 67.687 45.462 1.00 25.10 438 PRO A CA 1
ATOM 3468 C C . PRO A 1 502 ? 55.602 67.100 45.936 1.00 28.68 438 PRO A C 1
ATOM 3469 O O . PRO A 1 502 ? 54.551 67.711 45.751 1.00 28.87 438 PRO A O 1
ATOM 3473 N N . PHE A 1 503 ? 55.659 65.935 46.580 1.00 28.97 439 PHE A N 1
ATOM 3474 C CA . PHE A 1 503 ? 54.441 65.298 47.069 1.00 27.30 439 PHE A CA 1
ATOM 3475 C C . PHE A 1 503 ? 53.715 66.153 48.121 1.00 28.98 439 PHE A C 1
ATOM 3476 O O . PHE A 1 503 ? 52.497 66.286 48.077 1.00 34.48 439 PHE A O 1
ATOM 3484 N N . GLN A 1 504 ? 54.469 66.707 49.067 1.00 31.49 440 GLN A N 1
ATOM 3485 C CA . GLN A 1 504 ? 53.912 67.601 50.080 1.00 34.31 440 GLN A CA 1
ATOM 3486 C C . GLN A 1 504 ? 53.406 68.900 49.454 1.00 29.27 440 GLN A C 1
ATOM 3487 O O . GLN A 1 504 ? 52.346 69.416 49.828 1.00 31.26 440 GLN A O 1
ATOM 3493 N N . LEU A 1 505 ? 54.168 69.416 48.494 1.00 27.83 441 LEU A N 1
ATOM 3494 C CA . LEU A 1 505 ? 53.759 70.616 47.762 1.00 30.21 441 LEU A CA 1
ATOM 3495 C C . LEU A 1 505 ? 52.336 70.495 47.229 1.00 32.64 441 LEU A C 1
ATOM 3496 O O . LEU A 1 505 ? 51.508 71.399 47.427 1.00 31.15 441 LEU A O 1
ATOM 3501 N N . VAL A 1 506 ? 52.011 69.367 46.591 1.00 29.52 442 VAL A N 1
ATOM 3502 C CA . VAL A 1 506 ? 50.713 69.275 45.945 1.00 30.20 442 VAL A CA 1
ATOM 3503 C C . VAL A 1 506 ? 49.558 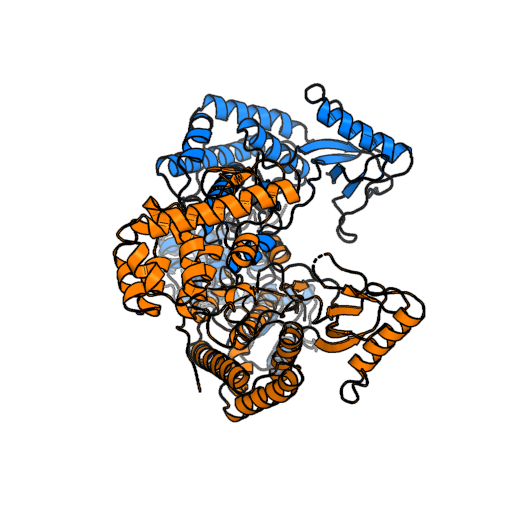69.078 46.942 1.00 30.58 442 VAL A C 1
ATOM 3504 O O . VAL A 1 506 ? 48.412 69.126 46.536 1.00 31.68 442 VAL A O 1
ATOM 3508 N N A GLN A 1 507 ? 49.895 68.892 48.217 0.66 30.22 443 GLN A N 1
ATOM 3509 N N B GLN A 1 507 ? 49.814 68.858 48.231 0.34 30.31 443 GLN A N 1
ATOM 3510 C CA A GLN A 1 507 ? 48.887 68.750 49.268 0.66 33.04 443 GLN A CA 1
ATOM 3511 C CA B GLN A 1 507 ? 48.661 68.805 49.150 0.34 33.04 443 GLN A CA 1
ATOM 3512 C C A GLN A 1 507 ? 48.351 70.109 49.726 0.66 31.34 443 GLN A C 1
ATOM 3513 C C B GLN A 1 507 ? 48.520 70.060 50.021 0.34 31.78 443 GLN A C 1
ATOM 3514 O O A GLN A 1 507 ? 47.201 70.217 50.141 0.66 32.13 443 GLN A O 1
ATOM 3515 O O B GLN A 1 507 ? 47.802 70.059 51.017 0.34 30.66 443 GLN A O 1
ATOM 3526 N N . ILE A 1 508 ? 49.190 71.137 49.638 1.00 33.45 444 ILE A N 1
ATOM 3527 C CA . ILE A 1 508 ? 48.871 72.449 50.214 1.00 32.77 444 ILE A CA 1
ATOM 3528 C C . ILE A 1 508 ? 47.597 72.992 49.590 1.00 34.15 444 ILE A C 1
ATOM 3529 O O . ILE A 1 508 ? 47.483 73.025 48.368 1.00 32.44 444 ILE A O 1
ATOM 3534 N N . PRO A 1 509 ? 46.620 73.402 50.424 1.00 31.00 445 PRO A N 1
ATOM 3535 C CA . PRO A 1 509 ? 45.374 73.947 49.877 1.00 30.52 445 PRO A CA 1
ATOM 3536 C C . PRO A 1 509 ? 45.660 75.114 48.926 1.00 29.64 445 PRO A C 1
ATOM 3537 O O . PRO A 1 509 ? 46.573 75.892 49.172 1.00 33.83 445 PRO A O 1
ATOM 3541 N N . CYS A 1 510 ? 44.901 75.201 47.847 1.00 33.75 446 CYS A N 1
ATOM 3542 C CA . CYS A 1 510 ? 45.194 76.175 46.813 1.00 39.85 446 CYS A CA 1
ATOM 3543 C C . CYS A 1 510 ? 44.870 77.576 47.325 1.00 43.77 446 CYS A C 1
ATOM 3544 O O . CYS A 1 510 ? 43.909 77.759 48.076 1.00 36.06 446 CYS A O 1
ATOM 3547 N N . VAL A 1 511 ? 45.689 78.550 46.935 1.00 38.84 447 VAL A N 1
ATOM 3548 C CA . VAL A 1 511 ? 45.439 79.951 47.281 1.00 35.11 447 VAL A CA 1
ATOM 3549 C C . VAL A 1 511 ? 45.513 80.794 46.017 1.00 44.48 447 VAL A C 1
ATOM 3550 O O . VAL A 1 511 ? 46.125 80.383 45.016 1.00 36.30 447 VAL A O 1
ATOM 3554 N N . ILE A 1 512 ? 44.855 81.948 46.048 1.00 37.12 448 ILE A N 1
ATOM 3555 C CA . ILE A 1 512 ? 44.983 82.937 44.984 1.00 38.90 448 ILE A CA 1
ATOM 3556 C C . ILE A 1 512 ? 45.603 84.212 45.560 1.00 41.82 448 ILE A C 1
ATOM 3557 O O . ILE A 1 512 ? 45.627 84.413 46.779 1.00 39.14 448 ILE A O 1
ATOM 3562 N N . VAL A 1 513 ? 46.141 85.055 44.690 1.00 35.94 449 VAL A N 1
ATOM 3563 C CA . VAL A 1 513 ? 46.601 86.379 45.092 1.00 38.93 449 VAL A CA 1
ATOM 3564 C C . VAL A 1 513 ? 45.727 87.365 44.328 1.00 50.28 449 VAL A C 1
ATOM 3565 O O . VAL A 1 513 ? 45.800 87.448 43.104 1.00 43.77 449 VAL A O 1
ATOM 3569 N N . GLU A 1 514 ? 44.853 88.072 45.039 1.00 42.70 450 GLU A N 1
ATOM 3570 C CA . GLU A 1 514 ? 43.856 88.891 44.372 1.00 37.99 450 GLU A CA 1
ATOM 3571 C C . GLU A 1 514 ? 44.490 90.167 43.825 1.00 42.02 450 GLU A C 1
ATOM 3572 O O . GLU A 1 514 ? 43.977 90.740 42.872 1.00 46.33 450 GLU A O 1
ATOM 3578 N N . MET B 1 8 ? 56.462 23.331 11.037 1.00 54.92 97 MET B N 1
ATOM 3579 C CA . MET B 1 8 ? 56.824 23.491 12.445 1.00 61.43 97 MET B CA 1
ATOM 3580 C C . MET B 1 8 ? 55.749 24.255 13.219 1.00 57.61 97 MET B C 1
ATOM 3581 O O . MET B 1 8 ? 55.607 24.088 14.432 1.00 63.37 97 MET B O 1
ATOM 3583 N N . ASN B 1 9 ? 54.988 25.087 12.514 1.00 45.17 98 ASN B N 1
ATOM 3584 C CA . ASN B 1 9 ? 53.908 25.848 13.137 1.00 46.53 98 ASN B CA 1
ATOM 3585 C C . ASN B 1 9 ? 52.533 25.282 12.786 1.00 43.44 98 ASN B C 1
ATOM 3586 O O . ASN B 1 9 ? 51.643 26.034 12.375 1.00 45.36 98 ASN B O 1
ATOM 3591 N N . ALA B 1 10 ? 52.358 23.972 12.958 1.00 40.44 99 ALA B N 1
ATOM 3592 C CA . ALA B 1 10 ? 51.122 23.306 12.514 1.00 43.85 99 ALA B CA 1
ATOM 3593 C C . ALA B 1 10 ? 49.881 23.808 13.243 1.00 44.77 99 ALA B C 1
ATOM 3594 O O . ALA B 1 10 ? 48.856 24.076 12.614 1.00 39.96 99 ALA B O 1
ATOM 3596 N N . PHE B 1 11 ? 49.974 23.921 14.568 1.00 37.46 100 PHE B N 1
ATOM 3597 C CA . PHE B 1 11 ? 48.843 24.353 15.397 1.00 33.84 100 PHE B CA 1
ATOM 3598 C C . PHE B 1 11 ? 47.512 23.670 15.059 1.00 39.34 100 PHE B C 1
ATOM 3599 O O . PHE B 1 11 ? 46.501 24.323 14.795 1.00 31.55 100 PHE B O 1
ATOM 3607 N N . LEU B 1 12 ? 47.517 22.344 15.112 1.00 39.49 101 LEU B N 1
ATOM 3608 C CA . LEU B 1 12 ? 46.302 21.571 14.861 1.00 32.57 101 LEU B CA 1
ATOM 3609 C C . LEU B 1 12 ? 45.214 21.922 15.865 1.00 36.51 101 LEU B C 1
ATOM 3610 O O . LEU B 1 12 ? 44.025 21.835 15.560 1.00 37.65 101 LEU B O 1
ATOM 3615 N N . ASP B 1 13 ? 45.604 22.343 17.065 1.00 29.49 102 ASP B N 1
ATOM 3616 C CA . ASP B 1 13 ? 44.598 22.661 18.081 1.00 31.70 102 ASP B CA 1
ATOM 3617 C C . ASP B 1 13 ? 44.078 24.108 18.018 1.00 31.87 102 ASP B C 1
ATOM 3618 O O . ASP B 1 13 ? 43.178 24.473 18.778 1.00 33.19 102 ASP B O 1
ATOM 3623 N N . ASP B 1 14 ? 44.627 24.917 17.120 1.00 34.47 103 ASP B N 1
ATOM 3624 C CA . ASP B 1 14 ? 44.245 26.328 17.044 1.00 30.03 103 ASP B CA 1
ATOM 3625 C C . ASP B 1 14 ? 44.220 26.797 15.592 1.00 34.10 103 ASP B C 1
ATOM 3626 O O . ASP B 1 14 ? 45.189 27.398 15.106 1.00 31.49 103 ASP B O 1
ATOM 3631 N N . PRO B 1 15 ? 43.112 26.519 14.887 1.00 32.96 104 PRO B N 1
ATOM 3632 C CA . PRO B 1 15 ? 42.989 26.891 13.470 1.00 33.05 104 PRO B CA 1
ATOM 3633 C C . PRO B 1 15 ? 43.175 28.392 13.230 1.00 33.78 104 PRO B C 1
ATOM 3634 O O . PRO B 1 15 ? 43.845 28.767 12.275 1.00 35.25 104 PRO B O 1
ATOM 3638 N N . GLU B 1 16 ? 42.595 29.235 14.082 1.00 37.32 105 GLU B N 1
ATOM 3639 C CA . GLU B 1 16 ? 42.780 30.684 13.939 1.00 37.91 105 GLU B CA 1
ATOM 3640 C C . GLU B 1 16 ? 44.255 31.075 13.954 1.00 34.68 105 GLU B C 1
ATOM 3641 O O . GLU B 1 16 ? 44.711 31.865 13.108 1.00 32.82 105 GLU B O 1
ATOM 3647 N N . PHE B 1 17 ? 45.021 30.502 14.878 1.00 36.07 106 PHE B N 1
ATOM 3648 C CA . PHE B 1 17 ? 46.434 30.844 14.974 1.00 31.27 106 PHE B CA 1
ATOM 3649 C C . PHE B 1 17 ? 47.223 30.226 13.826 1.00 33.37 106 PHE B C 1
ATOM 3650 O O . PHE B 1 17 ? 48.203 30.795 13.350 1.00 33.94 106 PHE B O 1
ATOM 3658 N N . ALA B 1 18 ? 46.800 29.053 13.371 1.00 33.30 107 ALA B N 1
ATOM 3659 C CA . ALA B 1 18 ? 47.481 28.407 12.261 1.00 31.81 107 ALA B CA 1
ATOM 3660 C C . ALA B 1 18 ? 47.394 29.262 10.993 1.00 27.62 107 ALA B C 1
ATOM 3661 O O . ALA B 1 18 ? 48.347 29.342 10.221 1.00 36.71 107 ALA B O 1
ATOM 3663 N N . ASP B 1 19 ? 46.251 29.898 10.790 1.00 29.63 108 ASP B N 1
ATOM 3664 C CA . ASP B 1 19 ? 46.032 30.695 9.582 1.00 35.14 108 ASP B CA 1
ATOM 3665 C C . ASP B 1 19 ? 46.878 31.969 9.629 1.00 41.63 108 ASP B C 1
ATOM 3666 O O . ASP B 1 19 ? 47.397 32.424 8.611 1.00 36.44 108 ASP B O 1
ATOM 3671 N N . ILE B 1 20 ? 47.015 32.541 10.821 1.00 38.67 109 ILE B N 1
ATOM 3672 C CA . ILE B 1 20 ? 47.867 33.715 11.011 1.00 30.69 109 ILE B CA 1
ATOM 3673 C C . ILE B 1 20 ? 49.321 33.360 10.708 1.00 32.07 109 ILE B C 1
ATOM 3674 O O . ILE B 1 20 ? 49.986 34.069 9.955 1.00 38.72 109 ILE B O 1
ATOM 3679 N N . MET B 1 21 ? 49.818 32.255 11.261 1.00 30.94 110 MET B N 1
ATOM 3680 C CA . MET B 1 21 ? 51.192 31.841 11.000 1.00 31.97 110 MET B CA 1
ATOM 3681 C C . MET B 1 21 ? 51.429 31.512 9.520 1.00 37.85 110 MET B C 1
ATOM 3682 O O . MET B 1 21 ? 52.529 31.702 9.015 1.00 35.61 110 MET B O 1
ATOM 3687 N N . LEU B 1 22 ? 50.406 31.010 8.840 1.00 40.75 111 LEU B N 1
ATOM 3688 C CA . LEU B 1 22 ? 50.510 30.768 7.399 1.00 49.27 111 LEU B CA 1
ATOM 3689 C C . LEU B 1 22 ? 50.637 32.085 6.631 1.00 45.66 111 LEU B C 1
ATOM 3690 O O . LEU B 1 22 ? 51.455 32.202 5.712 1.00 49.42 111 LEU B O 1
ATOM 3695 N N . ARG B 1 23 ? 49.834 33.077 7.005 1.00 40.71 112 ARG B N 1
ATOM 3696 C CA . ARG B 1 23 ? 49.956 34.397 6.399 1.00 40.33 112 ARG B CA 1
ATOM 3697 C C . ARG B 1 23 ? 51.343 34.989 6.639 1.00 47.09 112 ARG B C 1
ATOM 3698 O O . ARG B 1 23 ? 51.872 35.691 5.778 1.00 45.64 112 ARG B O 1
ATOM 3706 N N . ALA B 1 24 ? 51.942 34.687 7.794 1.00 44.11 113 ALA B N 1
ATOM 3707 C CA . ALA B 1 24 ? 53.297 35.145 8.107 1.00 35.61 113 ALA B CA 1
ATOM 3708 C C . ALA B 1 24 ? 54.345 34.526 7.181 1.00 45.45 113 ALA B C 1
ATOM 3709 O O . ALA B 1 24 ? 55.235 35.212 6.672 1.00 43.58 113 ALA B O 1
ATOM 3711 N N . GLU B 1 25 ? 54.252 33.218 6.987 1.00 40.47 114 GLU B N 1
ATOM 3712 C CA . GLU B 1 25 ? 55.219 32.516 6.161 1.00 46.39 114 GLU B CA 1
ATOM 3713 C C . GLU B 1 25 ? 55.019 32.876 4.689 1.00 41.81 114 GLU B C 1
ATOM 3714 O O . GLU B 1 25 ? 55.994 32.996 3.946 1.00 48.19 114 GLU B O 1
ATOM 3720 N N . GLN B 1 26 ? 53.770 33.105 4.298 1.00 45.42 115 GLN B N 1
ATOM 3721 C CA . GLN B 1 26 ? 53.462 33.578 2.956 1.00 46.78 115 GLN B CA 1
ATOM 3722 C C . GLN B 1 26 ? 54.077 34.956 2.712 1.00 58.73 115 GLN B C 1
ATOM 3723 O O . GLN B 1 26 ? 54.682 35.197 1.667 1.00 53.49 115 GLN B O 1
ATOM 3729 N N . ALA B 1 27 ? 53.923 35.857 3.680 1.00 49.23 116 ALA B N 1
ATOM 3730 C CA . ALA B 1 27 ? 54.482 37.201 3.567 1.00 47.70 116 ALA B CA 1
ATOM 3731 C C . ALA B 1 27 ? 55.996 37.155 3.450 1.00 52.09 116 ALA B C 1
ATOM 3732 O O . ALA B 1 27 ? 56.589 37.891 2.658 1.00 54.73 116 ALA B O 1
ATOM 3734 N N . ILE B 1 28 ? 56.622 36.293 4.243 1.00 47.43 117 ILE B N 1
ATOM 3735 C CA . ILE B 1 28 ? 58.070 36.135 4.194 1.00 44.01 117 ILE B CA 1
ATOM 3736 C C . ILE B 1 28 ? 58.493 35.502 2.871 1.00 61.61 117 ILE B C 1
ATOM 3737 O O . ILE B 1 28 ? 59.602 35.745 2.382 1.00 55.21 117 ILE B O 1
ATOM 3742 N N . GLU B 1 29 ? 57.606 34.684 2.304 1.00 52.55 118 GLU B N 1
ATOM 3743 C CA . GLU B 1 29 ? 57.862 34.052 1.011 1.00 65.18 118 GLU B CA 1
ATOM 3744 C C . GLU B 1 29 ? 58.042 35.109 -0.074 1.00 60.46 118 GLU B C 1
ATOM 3745 O O . GLU B 1 29 ? 59.041 35.108 -0.789 1.00 71.01 118 GLU B O 1
ATOM 3747 N N . VAL B 1 30 ? 57.079 36.020 -0.175 1.00 60.96 119 VAL B N 1
ATOM 3748 C CA . VAL B 1 30 ? 57.109 37.070 -1.188 1.00 56.63 119 VAL B CA 1
ATOM 3749 C C . VAL B 1 30 ? 57.901 38.304 -0.744 1.00 61.61 119 VAL B C 1
ATOM 3750 O O . VAL B 1 30 ? 57.650 39.411 -1.220 1.00 64.11 119 VAL B O 1
ATOM 3754 N N . GLY B 1 31 ? 58.846 38.120 0.175 1.00 64.53 120 GLY B N 1
ATOM 3755 C CA . GLY B 1 31 ? 59.793 39.174 0.522 1.00 57.91 120 GLY B CA 1
ATOM 3756 C C . GLY B 1 31 ? 59.354 40.286 1.470 1.00 64.66 120 GLY B C 1
ATOM 3757 O O . GLY B 1 31 ? 60.078 41.272 1.644 1.00 60.23 120 GLY B O 1
ATOM 3758 N N . ILE B 1 32 ? 58.180 40.146 2.079 1.00 59.50 121 ILE B N 1
ATOM 3759 C CA . ILE B 1 32 ? 57.728 41.102 3.090 1.00 54.60 121 ILE B CA 1
ATOM 3760 C C . ILE B 1 32 ? 58.124 40.618 4.486 1.00 56.15 121 ILE B C 1
ATOM 3761 O O . ILE B 1 32 ? 57.397 39.846 5.108 1.00 50.03 121 ILE B O 1
ATOM 3766 N N . PHE B 1 33 ? 59.276 41.076 4.971 1.00 50.44 122 PHE B N 1
ATOM 3767 C CA . PHE B 1 33 ? 59.871 40.535 6.191 1.00 50.67 122 PHE B CA 1
ATOM 3768 C C . PHE B 1 33 ? 59.419 41.217 7.483 1.00 49.23 122 PHE B C 1
ATOM 3769 O O . PHE B 1 33 ? 59.003 42.379 7.469 1.00 48.34 122 PHE B O 1
ATOM 3777 N N . PRO B 1 34 ? 59.508 40.487 8.613 1.00 51.29 123 PRO B N 1
ATOM 3778 C CA . PRO B 1 34 ? 59.328 41.098 9.937 1.00 47.17 123 PRO B CA 1
ATOM 3779 C C . PRO B 1 34 ? 60.221 42.326 10.090 1.00 43.85 123 PRO B C 1
ATOM 3780 O O . PRO B 1 34 ? 61.371 42.305 9.655 1.00 45.76 123 PRO B O 1
ATOM 3784 N N . GLU B 1 35 ? 59.692 43.373 10.710 1.00 41.15 124 GLU B N 1
ATOM 3785 C CA . GLU B 1 35 ? 60.403 44.637 10.846 1.00 43.63 124 GLU B CA 1
ATOM 3786 C C . GLU B 1 35 ? 60.812 44.874 12.303 1.00 47.79 124 GLU B C 1
ATOM 3787 O O . GLU B 1 35 ? 59.951 44.907 13.186 1.00 43.48 124 GLU B O 1
ATOM 3793 N N . ARG B 1 36 ? 62.116 44.999 12.559 1.00 40.27 125 ARG B N 1
ATOM 3794 C CA . ARG B 1 36 ? 62.597 45.328 13.897 1.00 42.21 125 ARG B CA 1
ATOM 3795 C C . ARG B 1 36 ? 61.864 46.570 14.423 1.00 49.37 125 ARG B C 1
ATOM 3796 O O . ARG B 1 36 ? 61.733 47.575 13.722 1.00 45.25 125 ARG B O 1
ATOM 3804 N N . ILE B 1 37 ? 61.353 46.488 15.648 1.00 41.73 126 ILE B N 1
ATOM 3805 C CA . ILE B 1 37 ? 60.533 47.574 16.187 1.00 44.81 126 ILE B CA 1
ATOM 3806 C C . ILE B 1 37 ? 61.382 48.746 16.683 1.00 47.12 126 ILE B C 1
ATOM 3807 O O . ILE B 1 37 ? 61.011 49.908 16.505 1.00 53.14 126 ILE B O 1
ATOM 3812 N N . SER B 1 38 ? 62.517 48.437 17.300 1.00 49.86 127 SER B N 1
ATOM 3813 C CA . SER B 1 38 ? 63.367 49.464 17.901 1.00 59.26 127 SER B CA 1
ATOM 3814 C C . SER B 1 38 ? 64.726 49.562 17.222 1.00 53.81 127 SER B C 1
ATOM 3815 O O . SER B 1 38 ? 65.622 48.763 17.491 1.00 67.36 127 SER B O 1
ATOM 3816 N N . SER B 1 42 ? 64.101 45.377 22.117 1.00 65.67 131 SER B N 1
ATOM 3817 C CA . SER B 1 42 ? 65.340 45.547 21.356 1.00 70.07 131 SER B CA 1
ATOM 3818 C C . SER B 1 42 ? 65.478 44.456 20.287 1.00 67.65 131 SER B C 1
ATOM 3819 O O . SER B 1 42 ? 65.977 44.710 19.185 1.00 71.91 131 SER B O 1
ATOM 3822 N N . GLY B 1 43 ? 65.042 43.243 20.628 1.00 65.42 132 GLY B N 1
ATOM 3823 C CA . GLY B 1 43 ? 64.917 42.152 19.670 1.00 50.29 132 GLY B CA 1
ATOM 3824 C C . GLY B 1 43 ? 63.448 41.809 19.455 1.00 41.63 132 GLY B C 1
ATOM 3825 O O . GLY B 1 43 ? 63.016 40.682 19.676 1.00 42.80 132 GLY B O 1
ATOM 3826 N N . SER B 1 44 ? 62.681 42.809 19.045 1.00 40.64 133 SER B N 1
ATOM 3827 C CA . SER B 1 44 ? 61.248 42.678 18.818 1.00 41.36 133 SER B CA 1
ATOM 3828 C C . SER B 1 44 ? 60.915 43.083 17.389 1.00 41.15 133 SER B C 1
ATOM 3829 O O . SER B 1 44 ? 61.475 44.051 16.862 1.00 42.95 133 SER B O 1
ATOM 3832 N N . TYR B 1 45 ? 59.982 42.353 16.781 1.00 35.94 134 TYR B N 1
ATOM 3833 C CA . TYR B 1 45 ? 59.687 42.485 15.360 1.00 36.89 134 TYR B CA 1
ATOM 3834 C C . TYR B 1 45 ? 58.194 42.539 15.101 1.00 37.64 134 TYR B C 1
ATOM 3835 O O . TYR B 1 45 ? 57.444 41.740 15.643 1.00 37.15 134 TYR B O 1
ATOM 3844 N N . PHE B 1 46 ? 57.762 43.493 14.287 1.00 38.48 135 PHE B N 1
ATOM 3845 C CA . PHE B 1 46 ? 56.406 43.490 13.773 1.00 32.91 135 PHE B CA 1
ATOM 3846 C C . PHE B 1 46 ? 56.345 42.528 12.585 1.00 43.45 135 PHE B C 1
ATOM 3847 O O . PHE B 1 46 ? 57.054 42.713 11.593 1.00 44.17 135 PHE B O 1
ATOM 3855 N N . VAL B 1 47 ? 55.512 41.499 12.697 1.00 37.78 136 VAL B N 1
ATOM 3856 C CA . VAL B 1 47 ? 55.322 40.536 11.616 1.00 38.40 136 VAL B CA 1
ATOM 3857 C C . VAL B 1 47 ? 54.150 40.979 10.759 1.00 35.73 136 VAL B C 1
ATOM 3858 O O . VAL B 1 47 ? 53.115 41.392 11.283 1.00 37.98 136 VAL B O 1
ATOM 3862 N N . LYS B 1 48 ? 54.309 40.887 9.441 1.00 41.82 137 LYS B N 1
ATOM 3863 C CA . LYS B 1 48 ? 53.296 41.385 8.514 1.00 42.35 137 LYS B CA 1
ATOM 3864 C C . LYS B 1 48 ? 52.727 40.258 7.658 1.00 39.77 137 LYS B C 1
ATOM 3865 O O . LYS B 1 48 ? 53.413 39.274 7.407 1.00 40.62 137 LYS B O 1
ATOM 3871 N N . ASP B 1 49 ? 51.472 40.398 7.234 1.00 39.13 138 ASP B N 1
ATOM 3872 C CA . ASP B 1 49 ? 50.897 39.485 6.245 1.00 38.96 138 ASP B CA 1
ATOM 3873 C C . ASP B 1 49 ? 51.329 39.945 4.842 1.00 48.38 138 ASP B C 1
ATOM 3874 O O . ASP B 1 49 ? 52.074 40.922 4.714 1.00 39.74 138 ASP B O 1
ATOM 3879 N N . PRO B 1 50 ? 50.876 39.246 3.787 1.00 45.94 139 PRO B N 1
ATOM 3880 C CA . PRO B 1 50 ? 51.350 39.620 2.448 1.00 49.78 139 PRO B CA 1
ATOM 3881 C C . PRO B 1 50 ? 50.779 40.958 1.949 1.00 51.22 139 PRO B C 1
ATOM 3882 O O . PRO B 1 50 ? 51.289 41.498 0.970 1.00 50.53 139 PRO B O 1
ATOM 3886 N N . LYS B 1 51 ? 49.751 41.480 2.615 1.00 49.01 140 LYS B N 1
ATOM 3887 C CA . LYS B 1 51 ? 49.245 42.821 2.337 1.00 46.90 140 LYS B CA 1
ATOM 3888 C C . LYS B 1 51 ? 49.956 43.884 3.190 1.00 55.30 140 LYS B C 1
ATOM 3889 O O . LYS B 1 51 ? 49.504 45.030 3.272 1.00 50.78 140 LYS B O 1
ATOM 3891 N N . ARG B 1 52 ? 51.060 43.486 3.824 1.00 48.25 141 ARG B N 1
ATOM 3892 C CA . ARG B 1 52 ? 51.857 44.357 4.690 1.00 47.18 141 ARG B CA 1
ATOM 3893 C C . ARG B 1 52 ? 51.147 44.804 5.975 1.00 46.40 141 ARG B C 1
ATOM 3894 O O . ARG B 1 52 ? 51.624 45.698 6.672 1.00 45.49 141 ARG B O 1
ATOM 3902 N N . LYS B 1 53 ? 50.023 44.176 6.300 1.00 46.44 142 LYS B N 1
ATOM 3903 C CA . LYS B 1 53 ? 49.317 44.484 7.537 1.00 40.29 142 LYS B CA 1
ATOM 3904 C C . LYS B 1 53 ? 50.066 43.846 8.708 1.00 44.45 142 LYS B C 1
ATOM 3905 O O . LYS B 1 53 ? 50.539 42.716 8.596 1.00 41.28 142 LYS B O 1
ATOM 3911 N N . ILE B 1 54 ? 50.203 44.562 9.820 1.00 45.63 143 ILE B N 1
ATOM 3912 C CA . ILE B 1 54 ? 50.894 43.982 10.977 1.00 39.31 143 ILE B CA 1
ATOM 3913 C C . ILE B 1 54 ? 49.981 42.982 11.671 1.00 35.96 143 ILE B C 1
ATOM 3914 O O . ILE B 1 54 ? 48.861 43.325 12.051 1.00 35.51 143 ILE B O 1
ATOM 3919 N N . ILE B 1 55 ? 50.456 41.749 11.835 1.00 34.29 144 ILE B N 1
ATOM 3920 C CA . ILE B 1 55 ? 49.618 40.698 12.422 1.00 36.16 144 ILE B CA 1
ATOM 3921 C C . ILE B 1 55 ? 50.161 40.154 13.752 1.00 32.21 144 ILE B C 1
ATOM 3922 O O . ILE B 1 55 ? 49.417 39.577 14.528 1.00 31.80 144 ILE B O 1
ATOM 3927 N N . GLY B 1 56 ? 51.447 40.346 14.028 1.00 30.35 145 GLY B N 1
ATOM 3928 C CA . GLY B 1 56 ? 51.978 39.860 15.288 1.00 32.82 145 GLY B CA 1
ATOM 3929 C C . GLY B 1 56 ? 53.248 40.549 15.728 1.00 36.96 145 GLY B C 1
ATOM 3930 O O . GLY B 1 56 ? 53.906 41.243 14.953 1.00 34.83 145 GLY B O 1
ATOM 3931 N N . VAL B 1 57 ? 53.582 40.344 16.993 1.00 33.86 146 VAL B N 1
ATOM 3932 C CA . VAL B 1 57 ? 54.844 40.790 17.548 1.00 29.93 146 VAL B CA 1
ATOM 3933 C C . VAL B 1 57 ? 55.655 39.547 17.886 1.00 30.98 146 VAL B C 1
ATOM 3934 O O . VAL B 1 57 ? 55.246 38.731 18.720 1.00 29.84 146 VAL B O 1
ATOM 3938 N N . PHE B 1 58 ? 56.792 39.398 17.216 1.00 30.34 147 PHE B N 1
ATOM 3939 C CA . PHE B 1 58 ? 57.675 38.250 17.397 1.00 33.50 147 PHE B CA 1
ATOM 3940 C C . PHE B 1 58 ? 58.919 38.621 18.188 1.00 34.51 147 PHE B C 1
ATOM 3941 O O . PHE B 1 58 ? 59.569 39.618 17.882 1.00 34.63 147 PHE B O 1
ATOM 3949 N N . LYS B 1 59 ? 59.255 37.803 19.188 1.00 31.72 148 LYS B N 1
ATOM 3950 C CA . LYS B 1 59 ? 60.449 38.030 20.002 1.00 33.29 148 LYS B CA 1
ATOM 3951 C C . LYS B 1 59 ? 61.287 36.758 20.099 1.00 30.39 148 LYS B C 1
ATOM 3952 O O . LYS B 1 59 ? 61.006 35.880 20.925 1.00 32.48 148 LYS B O 1
ATOM 3958 N N . PRO B 1 60 ? 62.314 36.645 19.246 1.00 28.59 149 PRO B N 1
ATOM 3959 C CA . PRO B 1 60 ? 63.164 35.445 19.243 1.00 32.03 149 PRO B CA 1
ATOM 3960 C C . PRO B 1 60 ? 63.919 35.270 20.555 1.00 36.72 149 PRO B C 1
ATOM 3961 O O . PRO B 1 60 ? 64.399 36.241 21.143 1.00 33.21 149 PRO B O 1
ATOM 3965 N N . LYS B 1 61 ? 63.993 34.030 21.014 1.00 31.83 150 LYS B N 1
ATOM 3966 C CA . LYS B 1 61 ? 64.768 33.678 22.193 1.00 38.33 150 LYS B CA 1
ATOM 3967 C C . LYS B 1 61 ? 66.201 34.205 22.102 1.00 43.63 150 LYS B C 1
ATOM 3968 O O . LYS B 1 61 ? 66.751 34.689 23.087 1.00 40.39 150 LYS B O 1
ATOM 3974 N N . SER B 1 62 ? 66.791 34.120 20.913 1.00 35.72 151 SER B N 1
ATOM 3975 C CA . SER B 1 62 ? 68.210 34.437 20.737 1.00 36.63 151 SER B CA 1
ATOM 3976 C C . SER B 1 62 ? 68.494 35.942 20.710 1.00 45.62 151 SER B C 1
ATOM 3977 O O . SER B 1 62 ? 69.654 36.363 20.631 1.00 46.07 151 SER B O 1
ATOM 3980 N N . GLU B 1 63 ? 67.445 36.756 20.773 1.00 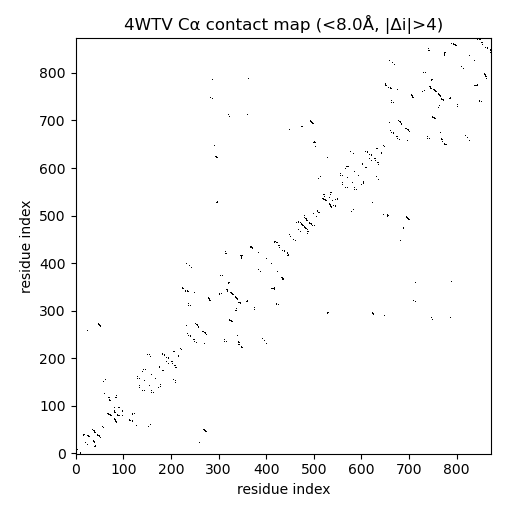39.16 152 GLU B N 1
ATOM 3981 C CA . GLU B 1 63 ? 67.637 38.207 20.751 1.00 38.75 152 GLU B CA 1
ATOM 3982 C C . GLU B 1 63 ? 67.046 38.894 21.976 1.00 39.05 152 GLU B C 1
ATOM 3983 O O . GLU B 1 63 ? 66.872 40.115 21.981 1.00 39.79 152 GLU B O 1
ATOM 3989 N N . GLU B 1 64 ? 66.738 38.112 23.008 1.00 41.43 153 GLU B N 1
ATOM 3990 C CA . GLU B 1 64 ? 66.281 38.662 24.284 1.00 39.57 153 GLU B CA 1
ATOM 3991 C C . GLU B 1 64 ? 67.415 39.472 24.907 1.00 48.52 153 GLU B C 1
ATOM 3992 O O . GLU B 1 64 ? 68.583 39.207 24.632 1.00 37.27 153 GLU B O 1
ATOM 3998 N N . PRO B 1 65 ? 67.076 40.464 25.741 1.00 43.48 154 PRO B N 1
ATOM 3999 C CA . PRO B 1 65 ? 68.146 41.170 26.461 1.00 51.68 154 PRO B CA 1
ATOM 4000 C C . PRO B 1 65 ? 69.051 40.173 27.183 1.00 53.02 154 PRO B C 1
ATOM 4001 O O . PRO B 1 65 ? 68.541 39.322 27.915 1.00 53.22 154 PRO B O 1
ATOM 4005 N N . TYR B 1 66 ? 70.359 40.261 26.945 1.00 53.10 155 TYR B N 1
ATOM 4006 C CA . TYR B 1 66 ? 71.356 39.361 27.546 1.00 63.58 155 TYR B CA 1
ATOM 4007 C C . TYR B 1 66 ? 71.373 37.951 26.931 1.00 62.72 155 TYR B C 1
ATOM 4008 O O . TYR B 1 66 ? 71.836 37.001 27.560 1.00 66.02 155 TYR B O 1
ATOM 4017 N N . GLY B 1 67 ? 70.889 37.819 25.700 1.00 59.86 156 GLY B N 1
ATOM 4018 C CA . GLY B 1 67 ? 70.873 36.529 25.027 1.00 61.28 156 GLY B CA 1
ATOM 4019 C C . GLY B 1 67 ? 72.002 36.312 24.025 1.00 71.63 156 GLY B C 1
ATOM 4020 O O . GLY B 1 67 ? 71.761 36.195 22.820 1.00 73.20 156 GLY B O 1
ATOM 4021 N N . GLN B 1 68 ? 73.237 36.250 24.516 1.00 76.54 157 GLN B N 1
ATOM 4022 C CA . GLN B 1 68 ? 74.388 35.992 23.651 1.00 76.94 157 GLN B CA 1
ATOM 4023 C C . GLN B 1 68 ? 75.676 35.858 24.456 1.00 79.28 157 GLN B C 1
ATOM 4024 O O . GLN B 1 68 ? 76.698 35.403 23.938 1.00 85.68 157 GLN B O 1
ATOM 4026 N N . THR B 1 74 ? 83.196 34.418 27.710 1.00 62.03 163 THR B N 1
ATOM 4027 C CA . THR B 1 74 ? 84.176 33.387 27.387 1.00 73.44 163 THR B CA 1
ATOM 4028 C C . THR B 1 74 ? 85.051 33.070 28.614 1.00 74.78 163 THR B C 1
ATOM 4029 O O . THR B 1 74 ? 84.618 32.343 29.514 1.00 74.60 163 THR B O 1
ATOM 4033 N N . LYS B 1 75 ? 86.266 33.615 28.657 1.00 63.26 164 LYS B N 1
ATOM 4034 C CA . LYS B 1 75 ? 87.145 33.444 29.814 1.00 63.16 164 LYS B CA 1
ATOM 4035 C C . LYS B 1 75 ? 86.786 34.413 30.940 1.00 56.29 164 LYS B C 1
ATOM 4036 O O . LYS B 1 75 ? 86.822 35.624 30.749 1.00 64.22 164 LYS B O 1
ATOM 4038 N N . TYR B 1 76 ? 86.448 33.893 32.114 1.00 49.24 165 TYR B N 1
ATOM 4039 C CA . TYR B 1 76 ? 86.090 34.771 33.227 1.00 41.33 165 TYR B CA 1
ATOM 4040 C C . TYR B 1 76 ? 87.210 34.897 34.247 1.00 39.23 165 TYR B C 1
ATOM 4041 O O . TYR B 1 76 ? 87.793 33.906 34.685 1.00 37.40 165 TYR B O 1
ATOM 4050 N N . ASN B 1 77 ? 87.500 36.142 34.616 1.00 35.89 1001 ASN B N 1
ATOM 4051 C CA . ASN B 1 77 ? 88.577 36.467 35.530 1.00 33.46 1001 ASN B CA 1
ATOM 4052 C C . ASN B 1 77 ? 88.484 37.945 35.901 1.00 28.38 1001 ASN B C 1
ATOM 4053 O O . ASN B 1 77 ? 87.601 38.654 35.393 1.00 33.27 1001 ASN B O 1
ATOM 4058 N N . ILE B 1 78 ? 89.387 38.406 36.762 1.00 29.79 1002 ILE B N 1
ATOM 4059 C CA . ILE B 1 78 ? 89.345 39.785 37.249 1.00 30.63 1002 ILE B CA 1
ATOM 4060 C C . ILE B 1 78 ? 89.303 40.797 36.100 1.00 42.06 1002 ILE B C 1
ATOM 4061 O O . ILE B 1 78 ? 88.593 41.800 36.188 1.00 32.63 1002 ILE B O 1
ATOM 4066 N N . PHE B 1 79 ? 90.040 40.536 35.018 1.00 35.47 1003 PHE B N 1
ATOM 4067 C CA . PHE B 1 79 ? 90.064 41.464 33.888 1.00 34.60 1003 PHE B CA 1
ATOM 4068 C C . PHE B 1 79 ? 88.711 41.529 33.194 1.00 35.87 1003 PHE B C 1
ATOM 4069 O O . PHE B 1 79 ? 88.202 42.603 32.915 1.00 36.41 1003 PHE B O 1
ATOM 4077 N N . GLU B 1 80 ? 88.119 40.380 32.921 1.00 38.75 1004 GLU B N 1
ATOM 4078 C CA . GLU B 1 80 ? 86.812 40.368 32.286 1.00 36.56 1004 GLU B CA 1
ATOM 4079 C C . GLU B 1 80 ? 85.752 40.921 33.227 1.00 38.63 1004 GLU B C 1
ATOM 4080 O O . GLU B 1 80 ? 84.786 41.544 32.804 1.00 35.33 1004 GLU B O 1
ATOM 4086 N N . MET B 1 81 ? 85.940 40.662 34.512 1.00 36.84 1005 MET B N 1
ATOM 4087 C CA . MET B 1 81 ? 85.021 41.141 35.527 1.00 38.29 1005 MET B CA 1
ATOM 4088 C C . MET B 1 81 ? 84.998 42.666 35.502 1.00 38.50 1005 MET B C 1
ATOM 4089 O O . MET B 1 81 ? 83.940 43.280 35.355 1.00 37.53 1005 MET B O 1
ATOM 4094 N N . LEU B 1 82 ? 86.172 43.276 35.606 1.00 33.74 1006 LEU B N 1
ATOM 4095 C CA . LEU B 1 82 ? 86.271 44.736 35.589 1.00 33.14 1006 LEU B CA 1
ATOM 4096 C C . LEU B 1 82 ? 85.871 45.372 34.262 1.00 38.36 1006 LEU B C 1
ATOM 4097 O O . LEU B 1 82 ? 85.394 46.511 34.248 1.00 41.17 1006 LEU B O 1
ATOM 4102 N N . ARG B 1 83 ? 86.063 44.665 33.148 1.00 39.80 1007 ARG B N 1
ATOM 4103 C CA . ARG B 1 83 ? 85.639 45.202 31.850 1.00 43.57 1007 ARG B CA 1
ATOM 4104 C C . ARG B 1 83 ? 84.128 45.383 31.817 1.00 41.28 1007 ARG B C 1
ATOM 4105 O O . ARG B 1 83 ? 83.616 46.351 31.256 1.00 37.95 1007 ARG B O 1
ATOM 4113 N N . ILE B 1 84 ? 83.421 44.425 32.400 1.00 37.05 1008 ILE B N 1
ATOM 4114 C CA . ILE B 1 84 ? 81.973 44.505 32.486 1.00 38.90 1008 ILE B CA 1
ATOM 4115 C C . ILE B 1 84 ? 81.558 45.665 33.394 1.00 46.77 1008 ILE B C 1
ATOM 4116 O O . ILE B 1 84 ? 80.656 46.430 33.063 1.00 42.78 1008 ILE B O 1
ATOM 4121 N N . ASP B 1 85 ? 82.234 45.800 34.529 1.00 36.86 1009 ASP B N 1
ATOM 4122 C CA . ASP B 1 85 ? 81.858 46.811 35.510 1.00 42.17 1009 ASP B CA 1
ATOM 4123 C C . ASP B 1 85 ? 82.259 48.224 35.111 1.00 47.99 1009 ASP B C 1
ATOM 4124 O O . ASP B 1 85 ? 81.558 49.176 35.453 1.00 42.38 1009 ASP B O 1
ATOM 4129 N N . GLU B 1 86 ? 83.372 48.373 34.395 1.00 43.35 1010 GLU B N 1
ATOM 4130 C CA . GLU B 1 86 ? 83.877 49.710 34.081 1.00 46.74 1010 GLU B CA 1
ATOM 4131 C C . GLU B 1 86 ? 83.589 50.154 32.650 1.00 46.14 1010 GLU B C 1
ATOM 4132 O O . GLU B 1 86 ? 83.493 51.349 32.382 1.00 48.98 1010 GLU B O 1
ATOM 4138 N N . GLY B 1 87 ? 83.454 49.204 31.734 1.00 44.38 1011 GLY B N 1
ATOM 4139 C CA . GLY B 1 87 ? 83.258 49.529 30.330 1.00 47.06 1011 GLY B CA 1
ATOM 4140 C C . GLY B 1 87 ? 84.503 50.140 29.709 1.00 54.09 1011 GLY B C 1
ATOM 4141 O O . GLY B 1 87 ? 85.546 50.221 30.358 1.00 59.28 1011 GLY B O 1
ATOM 4142 N N . LEU B 1 88 ? 84.404 50.575 28.455 1.00 56.08 1012 LEU B N 1
ATOM 4143 C CA . LEU B 1 88 ? 85.561 51.141 27.761 1.00 57.94 1012 LEU B CA 1
ATOM 4144 C C . LEU B 1 88 ? 85.256 52.462 27.061 1.00 65.53 1012 LEU B C 1
ATOM 4145 O O . LEU B 1 88 ? 84.667 52.488 25.980 1.00 65.58 1012 LEU B O 1
ATOM 4150 N N . ARG B 1 89 ? 85.675 53.559 27.682 1.00 67.44 1013 ARG B N 1
ATOM 4151 C CA . ARG B 1 89 ? 85.557 54.876 27.070 1.00 74.36 1013 ARG B CA 1
ATOM 4152 C C . ARG B 1 89 ? 86.943 55.374 26.650 1.00 76.42 1013 ARG B C 1
ATOM 4153 O O . ARG B 1 89 ? 87.916 55.202 27.384 1.00 74.75 1013 ARG B O 1
ATOM 4155 N N . LEU B 1 90 ? 87.038 55.977 25.467 1.00 80.26 1014 LEU B N 1
ATOM 4156 C CA . LEU B 1 90 ? 88.333 56.419 24.946 1.00 79.63 1014 LEU B CA 1
ATOM 4157 C C . LEU B 1 90 ? 88.610 57.892 25.253 1.00 81.39 1014 LEU B C 1
ATOM 4158 O O . LEU B 1 90 ? 89.760 58.283 25.448 1.00 83.71 1014 LEU B O 1
ATOM 4163 N N . LYS B 1 91 ? 87.557 58.703 25.293 1.00 79.62 1015 LYS B N 1
ATOM 4164 C CA . LYS B 1 91 ? 87.676 60.086 25.740 1.00 77.66 1015 LYS B CA 1
ATOM 4165 C C . LYS B 1 91 ? 87.478 60.142 27.252 1.00 85.15 1015 LYS B C 1
ATOM 4166 O O . LYS B 1 91 ? 87.144 59.135 27.874 1.00 89.79 1015 LYS B O 1
ATOM 4168 N N . ILE B 1 92 ? 87.688 61.309 27.850 1.00 78.48 1016 ILE B N 1
ATOM 4169 C CA . ILE B 1 92 ? 87.518 61.445 29.292 1.00 79.27 1016 ILE B CA 1
ATOM 4170 C C . ILE B 1 92 ? 86.037 61.424 29.669 1.00 85.78 1016 ILE B C 1
ATOM 4171 O O . ILE B 1 92 ? 85.170 61.685 28.834 1.00 89.64 1016 ILE B O 1
ATOM 4176 N N . TYR B 1 93 ? 85.752 61.088 30.924 1.00 83.29 1017 TYR B N 1
ATOM 4177 C CA . TYR B 1 93 ? 84.396 61.157 31.454 1.00 84.26 1017 TYR B CA 1
ATOM 4178 C C . TYR B 1 93 ? 84.435 61.222 32.981 1.00 85.97 1017 TYR B C 1
ATOM 4179 O O . TYR B 1 93 ? 85.510 61.226 33.578 1.00 85.12 1017 TYR B O 1
ATOM 4188 N N . LYS B 1 94 ? 83.266 61.294 33.610 1.00 83.97 1018 LYS B N 1
ATOM 4189 C CA . LYS B 1 94 ? 83.196 61.332 35.067 1.00 83.14 1018 LYS B CA 1
ATOM 4190 C C . LYS B 1 94 ? 82.658 60.011 35.608 1.00 84.79 1018 LYS B C 1
ATOM 4191 O O . LYS B 1 94 ? 81.878 59.329 34.943 1.00 84.54 1018 LYS B O 1
ATOM 4193 N N . ASP B 1 95 ? 83.082 59.652 36.815 1.00 82.29 1019 ASP B N 1
ATOM 4194 C CA . ASP B 1 95 ? 82.658 58.398 37.426 1.00 76.42 1019 ASP B CA 1
ATOM 4195 C C . ASP B 1 95 ? 81.433 58.604 38.307 1.00 78.18 1019 ASP B C 1
ATOM 4196 O O . ASP B 1 95 ? 80.844 59.687 38.325 1.00 78.38 1019 ASP B O 1
ATOM 4201 N N . THR B 1 96 ? 81.054 57.565 39.043 1.00 71.48 1020 THR B N 1
ATOM 4202 C CA . THR B 1 96 ? 79.876 57.635 39.900 1.00 75.86 1020 THR B CA 1
ATOM 4203 C C . THR B 1 96 ? 80.077 58.601 41.057 1.00 77.54 1020 THR B C 1
ATOM 4204 O O . THR B 1 96 ? 79.138 58.882 41.806 1.00 76.08 1020 THR B O 1
ATOM 4208 N N . GLU B 1 97 ? 81.300 59.102 41.208 1.00 79.34 1021 GLU B N 1
ATOM 4209 C CA . GLU B 1 97 ? 81.610 60.003 42.309 1.00 80.11 1021 GLU B CA 1
ATOM 4210 C C . GLU B 1 97 ? 82.178 61.341 41.837 1.00 86.18 1021 GLU B C 1
ATOM 4211 O O . GLU B 1 97 ? 82.822 62.052 42.605 1.00 93.34 1021 GLU B O 1
ATOM 4217 N N . GLY B 1 98 ? 81.932 61.687 40.576 1.00 85.02 1022 GLY B N 1
ATOM 4218 C CA . GLY B 1 98 ? 82.262 63.012 40.081 1.00 83.33 1022 GLY B CA 1
ATOM 4219 C C . GLY B 1 98 ? 83.562 63.154 39.308 1.00 88.67 1022 GLY B C 1
ATOM 4220 O O . GLY B 1 98 ? 83.569 63.696 38.201 1.00 88.03 1022 GLY B O 1
ATOM 4221 N N . TYR B 1 99 ? 84.659 62.673 39.890 1.00 90.41 1023 TYR B N 1
ATOM 4222 C CA . TYR B 1 99 ? 85.998 62.856 39.322 1.00 85.79 1023 TYR B CA 1
ATOM 4223 C C . TYR B 1 99 ? 86.127 62.319 37.895 1.00 85.05 1023 TYR B C 1
ATOM 4224 O O . TYR B 1 99 ? 85.372 61.437 37.477 1.00 79.75 1023 TYR B O 1
ATOM 4233 N N . TYR B 1 100 ? 87.100 62.852 37.159 1.00 83.04 1024 TYR B N 1
ATOM 4234 C CA . TYR B 1 100 ? 87.291 62.500 35.753 1.00 86.21 1024 TYR B CA 1
ATOM 4235 C C . TYR B 1 100 ? 88.126 61.230 35.581 1.00 88.71 1024 TYR B C 1
ATOM 4236 O O . TYR B 1 100 ? 89.105 61.014 36.296 1.00 85.91 1024 TYR B O 1
ATOM 4238 N N . THR B 1 101 ? 87.732 60.397 34.622 1.00 88.97 1025 THR B N 1
ATOM 4239 C CA . THR B 1 101 ? 88.411 59.131 34.365 1.00 83.26 1025 THR B CA 1
ATOM 4240 C C . THR B 1 101 ? 88.606 58.941 32.860 1.00 84.60 1025 THR B C 1
ATOM 4241 O O . THR B 1 101 ? 88.008 59.665 32.063 1.00 86.23 1025 THR B O 1
ATOM 4245 N N . ILE B 1 102 ? 89.432 57.972 32.469 1.00 82.40 1026 ILE B N 1
ATOM 4246 C CA . ILE B 1 102 ? 89.845 57.865 31.069 1.00 77.26 1026 ILE B CA 1
ATOM 4247 C C . ILE B 1 102 ? 89.354 56.612 30.330 1.00 82.37 1026 ILE B C 1
ATOM 4248 O O . ILE B 1 102 ? 88.316 56.656 29.673 1.00 89.87 1026 ILE B O 1
ATOM 4253 N N . GLY B 1 103 ? 90.093 55.507 30.426 1.00 76.01 1027 GLY B N 1
ATOM 4254 C CA . GLY B 1 103 ? 89.875 54.364 29.545 1.00 73.01 1027 GLY B CA 1
ATOM 4255 C C . GLY B 1 103 ? 88.971 53.259 30.070 1.00 70.68 1027 GLY B C 1
ATOM 4256 O O . GLY B 1 103 ? 87.764 53.257 29.817 1.00 67.92 1027 GLY B O 1
ATOM 4257 N N . ILE B 1 104 ? 89.560 52.297 30.774 1.00 64.99 1028 ILE B N 1
ATOM 4258 C CA . ILE B 1 104 ? 88.784 51.289 31.488 1.00 60.13 1028 ILE B CA 1
ATOM 4259 C C . ILE B 1 104 ? 88.801 51.629 32.978 1.00 57.75 1028 ILE B C 1
ATOM 4260 O O . ILE B 1 104 ? 89.477 50.978 33.772 1.00 48.51 1028 ILE B O 1
ATOM 4265 N N . GLY B 1 105 ? 88.063 52.673 33.344 1.00 56.78 1029 GLY B N 1
ATOM 4266 C CA . GLY B 1 105 ? 87.960 53.091 34.729 1.00 50.51 1029 GLY B CA 1
ATOM 4267 C C . GLY B 1 105 ? 89.261 53.622 35.297 1.00 56.67 1029 GLY B C 1
ATOM 4268 O O . GLY B 1 105 ? 89.494 53.550 36.504 1.00 61.49 1029 GLY B O 1
ATOM 4269 N N . HIS B 1 106 ? 90.117 54.154 34.432 1.00 64.34 1030 HIS B N 1
ATOM 4270 C CA . HIS B 1 106 ? 91.347 54.777 34.901 1.00 69.66 1030 HIS B CA 1
ATOM 4271 C C . HIS B 1 106 ? 91.083 56.174 35.455 1.00 71.59 1030 HIS B C 1
ATOM 4272 O O . HIS B 1 106 ? 90.611 57.054 34.739 1.00 76.94 1030 HIS B O 1
ATOM 4279 N N . LEU B 1 107 ? 91.405 56.369 36.727 1.00 73.06 1031 LEU B N 1
ATOM 4280 C CA . LEU B 1 107 ? 91.193 57.651 37.389 1.00 78.82 1031 LEU B CA 1
ATOM 4281 C C . LEU B 1 107 ? 91.962 58.787 36.709 1.00 80.18 1031 LEU B C 1
ATOM 4282 O O . LEU B 1 107 ? 93.190 58.753 36.604 1.00 68.55 1031 LEU B O 1
ATOM 4287 N N . ILE B 1 133 ? 92.710 58.581 23.013 1.00 82.75 1057 ILE B N 1
ATOM 4288 C CA . ILE B 1 133 ? 93.328 57.336 23.463 1.00 78.60 1057 ILE B CA 1
ATOM 4289 C C . ILE B 1 133 ? 92.778 56.139 22.690 1.00 75.77 1057 ILE B C 1
ATOM 4290 O O . ILE B 1 133 ? 91.581 56.069 22.416 1.00 81.29 1057 ILE B O 1
ATOM 4295 N N . THR B 1 134 ? 93.658 55.205 22.338 1.00 73.68 1058 THR B N 1
ATOM 4296 C CA . THR B 1 134 ? 93.264 54.015 21.588 1.00 73.75 1058 THR B CA 1
ATOM 4297 C C . THR B 1 134 ? 92.897 52.848 22.510 1.00 73.22 1058 THR B C 1
ATOM 4298 O O . THR B 1 134 ? 93.011 52.949 23.731 1.00 72.16 1058 THR B O 1
ATOM 4302 N N . LYS B 1 135 ? 92.465 51.741 21.909 1.00 68.95 1059 LYS B N 1
ATOM 4303 C CA . LYS B 1 135 ? 92.051 50.564 22.661 1.00 70.50 1059 LYS B CA 1
ATOM 4304 C C . LYS B 1 135 ? 93.234 49.916 23.361 1.00 75.62 1059 LYS B C 1
ATOM 4305 O O . LYS B 1 135 ? 93.244 49.800 24.586 1.00 75.30 1059 LYS B O 1
ATOM 4308 N N . ASP B 1 136 ? 94.226 49.494 22.577 1.00 74.54 1060 ASP B N 1
ATOM 4309 C CA . ASP B 1 136 ? 95.433 48.869 23.118 1.00 73.05 1060 ASP B CA 1
ATOM 4310 C C . ASP B 1 136 ? 96.119 49.774 24.140 1.00 72.65 1060 ASP B C 1
ATOM 4311 O O . ASP B 1 136 ? 96.791 49.297 25.060 1.00 69.84 1060 ASP B O 1
ATOM 4316 N N . GLU B 1 137 ? 95.945 51.083 23.978 1.00 69.35 1061 GLU B N 1
ATOM 4317 C CA . GLU B 1 137 ? 96.433 52.035 24.968 1.00 71.18 1061 GLU B CA 1
ATOM 4318 C C . GLU B 1 137 ? 95.627 51.935 26.256 1.00 71.33 1061 GLU B C 1
ATOM 4319 O O . GLU B 1 137 ? 96.175 52.056 27.352 1.00 67.66 1061 GLU B O 1
ATOM 4325 N N . ALA B 1 138 ? 94.320 51.717 26.114 1.00 66.41 1062 ALA B N 1
ATOM 4326 C CA . ALA B 1 138 ? 93.439 51.573 27.269 1.00 70.46 1062 ALA B CA 1
ATOM 4327 C C . ALA B 1 138 ? 93.796 50.315 28.057 1.00 63.43 1062 ALA B C 1
ATOM 4328 O O . ALA B 1 138 ? 93.860 50.335 29.291 1.00 57.29 1062 ALA B O 1
ATOM 4330 N N . GLU B 1 139 ? 94.041 49.231 27.322 1.00 66.95 1063 GLU B N 1
ATOM 4331 C CA . GLU B 1 139 ? 94.404 47.942 27.900 1.00 62.73 1063 GLU B CA 1
ATOM 4332 C C . GLU B 1 139 ? 95.696 48.009 28.704 1.00 61.97 1063 GLU B C 1
ATOM 4333 O O . GLU B 1 139 ? 95.821 47.357 29.739 1.00 60.66 1063 GLU B O 1
ATOM 4339 N N . LYS B 1 140 ? 96.655 48.796 28.228 1.00 64.15 1064 LYS B N 1
ATOM 4340 C CA . LYS B 1 140 ? 97.929 48.947 28.921 1.00 62.42 1064 LYS B CA 1
ATOM 4341 C C . LYS B 1 140 ? 97.731 49.638 30.269 1.00 54.95 1064 LYS B C 1
ATOM 4342 O O . LYS B 1 140 ? 98.293 49.225 31.284 1.00 51.30 1064 LYS B O 1
ATOM 4344 N N . LEU B 1 141 ? 96.933 50.699 30.272 1.00 56.68 1065 LEU B N 1
ATOM 4345 C CA . LEU B 1 141 ? 96.569 51.366 31.514 1.00 60.42 1065 LEU B CA 1
ATOM 4346 C C . LEU B 1 141 ? 95.832 50.398 32.438 1.00 55.27 1065 LEU B C 1
ATOM 4347 O O . LEU B 1 141 ? 96.094 50.345 33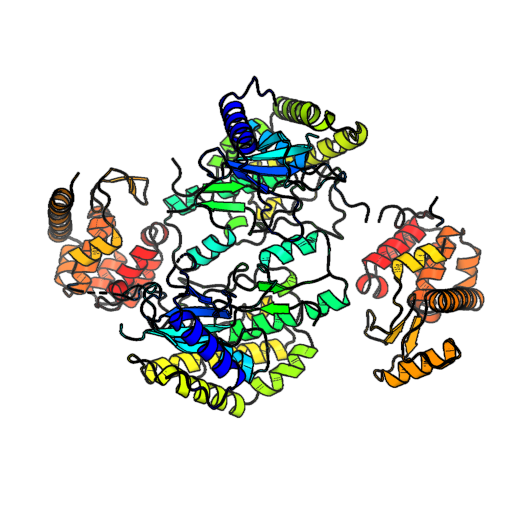.640 1.00 51.59 1065 LEU B O 1
ATOM 4352 N N . PHE B 1 142 ? 94.910 49.635 31.859 1.00 51.59 1066 PHE B N 1
ATOM 4353 C CA . PHE B 1 142 ? 94.086 48.693 32.620 1.00 49.37 1066 PHE B CA 1
ATOM 4354 C C . PHE B 1 142 ? 94.923 47.671 33.398 1.00 51.39 1066 PHE B C 1
ATOM 4355 O O . PHE B 1 142 ? 94.782 47.538 34.618 1.00 46.62 1066 PHE B O 1
ATOM 4363 N N . ASN B 1 143 ? 95.791 46.951 32.688 1.00 50.98 1067 ASN B N 1
ATOM 4364 C CA . ASN B 1 143 ? 96.640 45.941 33.322 1.00 51.34 1067 ASN B CA 1
ATOM 4365 C C . ASN B 1 143 ? 97.507 46.531 34.431 1.00 51.78 1067 ASN B C 1
ATOM 4366 O O . ASN B 1 143 ? 97.733 45.894 35.461 1.00 51.12 1067 ASN B O 1
ATOM 4371 N N . GLN B 1 144 ? 97.976 47.758 34.223 1.00 55.23 1068 GLN B N 1
ATOM 4372 C CA . GLN B 1 144 ? 98.718 48.472 35.251 1.00 53.24 1068 GLN B CA 1
ATOM 4373 C C . GLN B 1 144 ? 97.844 48.772 36.463 1.00 47.45 1068 GLN B C 1
ATOM 4374 O O . GLN B 1 144 ? 98.283 48.652 37.601 1.00 47.16 1068 GLN B O 1
ATOM 4380 N N . ASP B 1 145 ? 96.604 49.183 36.217 1.00 55.30 1069 ASP B N 1
ATOM 4381 C CA . ASP B 1 145 ? 95.698 49.514 37.309 1.00 47.10 1069 ASP B CA 1
ATOM 4382 C C . ASP B 1 145 ? 95.332 48.271 38.125 1.00 43.48 1069 ASP B C 1
ATOM 4383 O O . ASP B 1 145 ? 95.208 48.344 39.352 1.00 41.71 1069 ASP B O 1
ATOM 4388 N N . VAL B 1 146 ? 95.161 47.133 37.452 1.00 41.52 1070 VAL B N 1
ATOM 4389 C CA . VAL B 1 146 ? 94.875 45.891 38.166 1.00 44.47 1070 VAL B CA 1
ATOM 4390 C C . VAL B 1 146 ? 96.069 45.520 39.038 1.00 44.74 1070 VAL B C 1
ATOM 4391 O O . VAL B 1 146 ? 95.925 45.280 40.234 1.00 41.09 1070 VAL B O 1
ATOM 4395 N N . ASP B 1 147 ? 97.256 45.501 38.438 1.00 47.75 1071 ASP B N 1
ATOM 4396 C CA . ASP B 1 147 ? 98.475 45.209 39.182 1.00 44.92 1071 ASP B CA 1
ATOM 4397 C C . ASP B 1 147 ? 98.619 46.100 40.405 1.00 39.41 1071 ASP B C 1
ATOM 4398 O O . ASP B 1 147 ? 98.999 45.628 41.476 1.00 48.39 1071 ASP B O 1
ATOM 4403 N N . ALA B 1 148 ? 98.300 47.385 40.243 1.00 42.81 1072 ALA B N 1
ATOM 4404 C CA . ALA B 1 148 ? 98.328 48.351 41.342 1.00 49.06 1072 ALA B CA 1
ATOM 4405 C C . ALA B 1 148 ? 97.354 48.001 42.472 1.00 50.13 1072 ALA B C 1
ATOM 4406 O O . ALA B 1 148 ? 97.693 48.116 43.654 1.00 43.53 1072 ALA B O 1
ATOM 4408 N N . ALA B 1 149 ? 96.136 47.592 42.116 1.00 48.54 1073 ALA B N 1
ATOM 4409 C CA . ALA B 1 149 ? 95.172 47.158 43.131 1.00 44.56 1073 ALA B CA 1
ATOM 4410 C C . ALA B 1 149 ? 95.716 45.968 43.922 1.00 44.43 1073 ALA B C 1
ATOM 4411 O O . ALA B 1 149 ? 95.626 45.928 45.154 1.00 39.52 1073 ALA B O 1
ATOM 4413 N N . VAL B 1 150 ? 96.282 44.995 43.211 1.00 48.03 1074 VAL B N 1
ATOM 4414 C CA . VAL B 1 150 ? 96.815 43.803 43.870 1.00 49.23 1074 VAL B CA 1
ATOM 4415 C C . VAL B 1 150 ? 97.936 44.165 44.839 1.00 45.63 1074 VAL B C 1
ATOM 4416 O O . VAL B 1 150 ? 98.063 43.559 45.905 1.00 48.39 1074 VAL B O 1
ATOM 4420 N N . ARG B 1 151 ? 98.739 45.161 44.468 1.00 50.31 1075 ARG B N 1
ATOM 4421 C CA . ARG B 1 151 ? 99.800 45.665 45.344 1.00 52.82 1075 ARG B CA 1
ATOM 4422 C C . ARG B 1 151 ? 99.216 46.281 46.604 1.00 54.59 1075 ARG B C 1
ATOM 4423 O O . ARG B 1 151 ? 99.694 46.031 47.717 1.00 52.42 1075 ARG B O 1
ATOM 4431 N N . GLY B 1 152 ? 98.186 47.100 46.413 1.00 53.86 1076 GLY B N 1
ATOM 4432 C CA . GLY B 1 152 ? 97.494 47.724 47.522 1.00 50.46 1076 GLY B CA 1
ATOM 4433 C C . GLY B 1 152 ? 97.003 46.691 48.509 1.00 47.00 1076 GLY B C 1
ATOM 4434 O O . GLY B 1 152 ? 97.088 46.893 49.720 1.00 50.90 1076 GLY B O 1
ATOM 4435 N N . ILE B 1 153 ? 96.486 45.579 47.990 1.00 48.37 1077 ILE B N 1
ATOM 4436 C CA . ILE B 1 153 ? 96.023 44.483 48.835 1.00 44.58 1077 ILE B CA 1
ATOM 4437 C C . ILE B 1 153 ? 97.183 43.856 49.601 1.00 52.47 1077 ILE B C 1
ATOM 4438 O O . ILE B 1 153 ? 97.128 43.704 50.824 1.00 43.36 1077 ILE B O 1
ATOM 4443 N N . LEU B 1 154 ? 98.232 43.490 48.871 1.00 47.43 1078 LEU B N 1
ATOM 4444 C CA . LEU B 1 154 ? 99.341 42.745 49.458 1.00 54.75 1078 LEU B CA 1
ATOM 4445 C C . LEU B 1 154 ? 100.126 43.584 50.460 1.00 49.40 1078 LEU B C 1
ATOM 4446 O O . LEU B 1 154 ? 100.666 43.052 51.423 1.00 52.80 1078 LEU B O 1
ATOM 4451 N N . ARG B 1 155 ? 100.175 44.895 50.242 1.00 54.80 1079 ARG B N 1
ATOM 4452 C CA . ARG B 1 155 ? 100.905 45.779 51.148 1.00 59.92 1079 ARG B CA 1
ATOM 4453 C C . ARG B 1 155 ? 100.036 46.303 52.296 1.00 62.43 1079 ARG B C 1
ATOM 4454 O O . ARG B 1 155 ? 100.488 47.123 53.093 1.00 61.23 1079 ARG B O 1
ATOM 4459 N N . ASN B 1 156 ? 98.794 45.832 52.383 1.00 59.52 1080 ASN B N 1
ATOM 4460 C CA . ASN B 1 156 ? 97.899 46.269 53.452 1.00 50.67 1080 ASN B CA 1
ATOM 4461 C C . ASN B 1 156 ? 97.690 45.179 54.482 1.00 48.03 1080 ASN B C 1
ATOM 4462 O O . ASN B 1 156 ? 97.350 44.043 54.143 1.00 48.08 1080 ASN B O 1
ATOM 4467 N N . ALA B 1 157 ? 97.869 45.547 55.747 1.00 51.81 1081 ALA B N 1
ATOM 4468 C CA . ALA B 1 157 ? 97.831 44.599 56.850 1.00 44.06 1081 ALA B CA 1
ATOM 4469 C C . ALA B 1 157 ? 96.449 43.998 57.084 1.00 54.45 1081 ALA B C 1
ATOM 4470 O O . ALA B 1 157 ? 96.333 42.916 57.657 1.00 51.89 1081 ALA B O 1
ATOM 4472 N N . LYS B 1 158 ? 95.397 44.693 56.659 1.00 54.88 1082 LYS B N 1
ATOM 4473 C CA . LYS B 1 158 ? 94.046 44.171 56.869 1.00 54.37 1082 LYS B CA 1
ATOM 4474 C C . LYS B 1 158 ? 93.545 43.389 55.650 1.00 45.09 1082 LYS B C 1
ATOM 4475 O O . LYS B 1 158 ? 92.751 42.450 55.781 1.00 48.39 1082 LYS B O 1
ATOM 4481 N N . LEU B 1 159 ? 94.031 43.759 54.471 1.00 42.91 1083 LEU B N 1
ATOM 4482 C CA . LEU B 1 159 ? 93.557 43.147 53.228 1.00 40.58 1083 LEU B CA 1
ATOM 4483 C C . LEU B 1 159 ? 94.277 41.841 52.894 1.00 43.69 1083 LEU B C 1
ATOM 4484 O O . LEU B 1 159 ? 93.654 40.873 52.440 1.00 43.56 1083 LEU B O 1
ATOM 4489 N N . LYS B 1 160 ? 95.588 41.808 53.124 1.00 51.65 1084 LYS B N 1
ATOM 4490 C CA . LYS B 1 160 ? 96.396 40.671 52.687 1.00 41.59 1084 LYS B CA 1
ATOM 4491 C C . LYS B 1 160 ? 95.924 39.346 53.266 1.00 38.38 1084 LYS B C 1
ATOM 4492 O O . LYS B 1 160 ? 95.737 38.388 52.520 1.00 44.50 1084 LYS B O 1
ATOM 4498 N N . PRO B 1 161 ? 95.740 39.276 54.598 1.00 42.29 1085 PRO B N 1
ATOM 4499 C CA . PRO B 1 161 ? 95.290 38.032 55.237 1.00 39.39 1085 PRO B CA 1
ATOM 4500 C C . PRO B 1 161 ? 93.946 37.561 54.703 1.00 41.26 1085 PRO B C 1
ATOM 4501 O O . PRO B 1 161 ? 93.699 36.361 54.596 1.00 43.36 1085 PRO B O 1
ATOM 4505 N N . VAL B 1 162 ? 93.073 38.511 54.386 1.00 45.23 1086 VAL B N 1
ATOM 4506 C CA . VAL B 1 162 ? 91.777 38.167 53.818 1.00 47.56 1086 VAL B CA 1
ATOM 4507 C C . VAL B 1 162 ? 92.006 37.600 52.422 1.00 33.41 1086 VAL B C 1
ATOM 4508 O O . VAL B 1 162 ? 91.562 36.500 52.116 1.00 39.28 1086 VAL B O 1
ATOM 4512 N N . TYR B 1 163 ? 92.725 38.364 51.610 1.00 35.81 1087 TYR B N 1
ATOM 4513 C CA . TYR B 1 163 ? 93.081 37.976 50.238 1.00 38.55 1087 TYR B CA 1
ATOM 4514 C C . TYR B 1 163 ? 93.682 36.577 50.194 1.00 40.51 1087 TYR B C 1
ATOM 4515 O O . TYR B 1 163 ? 93.220 35.713 49.446 1.00 39.58 1087 TYR B O 1
ATOM 4524 N N . ASP B 1 164 ? 94.684 36.339 51.033 1.00 40.88 1088 ASP B N 1
ATOM 4525 C CA . ASP B 1 164 ? 95.351 35.038 51.076 1.00 41.58 1088 ASP B CA 1
ATOM 4526 C C . ASP B 1 164 ? 94.390 33.902 51.386 1.00 50.84 1088 ASP B C 1
ATOM 4527 O O . ASP B 1 164 ? 94.496 32.812 50.813 1.00 41.62 1088 ASP B O 1
ATOM 4532 N N . SER B 1 165 ? 93.452 34.164 52.294 1.00 44.14 1089 SER B N 1
ATOM 4533 C CA . SER B 1 165 ? 92.483 33.163 52.719 1.00 42.42 1089 SER B CA 1
ATOM 4534 C C . SER B 1 165 ? 91.453 32.836 51.642 1.00 34.85 1089 SER B C 1
ATOM 4535 O O . SER B 1 165 ? 90.826 31.783 51.678 1.00 38.27 1089 SER B O 1
ATOM 4538 N N . LEU B 1 166 ? 91.249 33.757 50.704 1.00 39.71 1090 LEU B N 1
ATOM 4539 C CA . LEU B 1 166 ? 90.184 33.613 49.706 1.00 35.27 1090 LEU B CA 1
ATOM 4540 C C . LEU B 1 166 ? 90.519 32.693 48.522 1.00 42.82 1090 LEU B C 1
ATOM 4541 O O . LEU B 1 166 ? 91.666 32.625 48.097 1.00 39.07 1090 LEU B O 1
ATOM 4546 N N . ASP B 1 167 ? 89.505 32.017 47.980 1.00 36.23 1091 ASP B N 1
ATOM 4547 C CA . ASP B 1 167 ? 89.631 31.331 46.691 1.00 42.35 1091 ASP B CA 1
ATOM 4548 C C . ASP B 1 167 ? 89.805 32.341 45.558 1.00 40.09 1091 ASP B C 1
ATOM 4549 O O . ASP B 1 167 ? 89.563 33.540 45.743 1.00 33.56 1091 ASP B O 1
ATOM 4554 N N . ALA B 1 168 ? 90.196 31.854 44.380 1.00 34.75 1092 ALA B N 1
ATOM 4555 C CA . ALA B 1 168 ? 90.514 32.735 43.255 1.00 32.59 1092 ALA B CA 1
ATOM 4556 C C . ALA B 1 168 ? 89.361 33.646 42.820 1.00 24.75 1092 ALA B C 1
ATOM 4557 O O . ALA B 1 168 ? 89.587 34.814 42.504 1.00 29.27 1092 ALA B O 1
ATOM 4559 N N . VAL B 1 169 ? 88.144 33.113 42.746 1.00 31.82 1093 VAL B N 1
ATOM 4560 C CA . VAL B 1 169 ? 87.018 33.927 42.277 1.00 29.89 1093 VAL B CA 1
ATOM 4561 C C . VAL B 1 169 ? 86.703 35.043 43.273 1.00 29.47 1093 VAL B C 1
ATOM 4562 O O . VAL B 1 169 ? 86.476 36.203 42.885 1.00 31.62 1093 VAL B O 1
ATOM 4566 N N . ARG B 1 170 ? 86.698 34.698 44.558 1.00 34.94 1094 ARG B N 1
ATOM 4567 C CA . ARG B 1 170 ? 86.452 35.696 45.604 1.00 33.61 1094 ARG B CA 1
ATOM 4568 C C . ARG B 1 170 ? 87.617 36.673 45.718 1.00 34.19 1094 ARG B C 1
ATOM 4569 O O . ARG B 1 170 ? 87.420 37.842 46.044 1.00 31.51 1094 ARG B O 1
ATOM 4577 N N . ARG B 1 171 ? 88.838 36.214 45.442 1.00 32.09 1095 ARG B N 1
ATOM 4578 C CA . ARG B 1 171 ? 89.955 37.149 45.349 1.00 28.17 1095 ARG B CA 1
ATOM 4579 C C . ARG B 1 171 ? 89.673 38.206 44.287 1.00 27.95 1095 ARG B C 1
ATOM 4580 O O . ARG B 1 171 ? 89.989 39.372 44.469 1.00 30.20 1095 ARG B O 1
ATOM 4588 N N . ALA B 1 172 ? 89.104 37.787 43.162 1.00 27.15 1096 ALA B N 1
ATOM 4589 C CA . ALA B 1 172 ? 88.757 38.737 42.107 1.00 29.46 1096 ALA B CA 1
ATOM 4590 C C . ALA B 1 172 ? 87.761 39.780 42.632 1.00 28.57 1096 ALA B C 1
ATOM 4591 O O . ALA B 1 172 ? 87.854 40.957 42.308 1.00 29.13 1096 ALA B O 1
ATOM 4593 N N . ALA B 1 173 ? 86.803 39.336 43.435 1.00 29.00 1097 ALA B N 1
ATOM 4594 C CA . ALA B 1 173 ? 85.804 40.268 43.955 1.00 32.89 1097 ALA B CA 1
ATOM 4595 C C . ALA B 1 173 ? 86.469 41.337 44.840 1.00 28.02 1097 ALA B C 1
ATOM 4596 O O . ALA B 1 173 ? 86.129 42.525 44.765 1.00 30.27 1097 ALA B O 1
ATOM 4598 N N . LEU B 1 174 ? 87.441 40.930 45.648 1.00 28.37 1098 LEU B N 1
ATOM 4599 C CA . LEU B 1 174 ? 88.153 41.881 46.497 1.00 30.08 1098 LEU B CA 1
ATOM 4600 C C . LEU B 1 174 ? 88.994 42.846 45.667 1.00 36.31 1098 LEU B C 1
ATOM 4601 O O . LEU B 1 174 ? 89.055 44.035 45.981 1.00 30.30 1098 LEU B O 1
ATOM 4606 N N . ILE B 1 175 ? 89.629 42.351 44.597 1.00 32.47 1099 ILE B N 1
ATOM 4607 C CA . ILE B 1 175 ? 90.422 43.220 43.730 1.00 33.16 1099 ILE B CA 1
ATOM 4608 C C . ILE B 1 175 ? 89.501 44.227 43.044 1.00 35.94 1099 ILE B C 1
ATOM 4609 O O . ILE B 1 175 ? 89.881 45.368 42.812 1.00 33.31 1099 ILE B O 1
ATOM 4614 N N . ASN B 1 176 ? 88.294 43.785 42.701 1.00 32.36 1100 ASN B N 1
ATOM 4615 C CA . ASN B 1 176 ? 87.321 44.659 42.064 1.00 31.41 1100 ASN B CA 1
ATOM 4616 C C . ASN B 1 176 ? 87.039 45.854 42.985 1.00 27.53 1100 ASN B C 1
ATOM 4617 O O . ASN B 1 176 ? 87.045 46.994 42.541 1.00 35.03 1100 ASN B O 1
ATOM 4622 N N . MET B 1 177 ? 86.836 45.581 44.269 1.00 28.73 1101 MET B N 1
ATOM 4623 C CA . MET B 1 177 ? 86.557 46.640 45.246 1.00 34.98 1101 MET B CA 1
ATOM 4624 C C . MET B 1 177 ? 87.710 47.646 45.350 1.00 40.73 1101 MET B C 1
ATOM 4625 O O . MET B 1 177 ? 87.512 48.868 45.268 1.00 38.85 1101 MET B O 1
ATOM 4630 N N . VAL B 1 178 ? 88.922 47.125 45.500 1.00 37.14 1102 VAL B N 1
ATOM 4631 C CA . VAL B 1 178 ? 90.110 47.967 45.600 1.00 31.12 1102 VAL B CA 1
ATOM 4632 C C . VAL B 1 178 ? 90.320 48.805 44.350 1.00 38.00 1102 VAL B C 1
ATOM 4633 O O . VAL B 1 178 ? 90.680 49.979 44.430 1.00 38.36 1102 VAL B O 1
ATOM 4637 N N . PHE B 1 179 ? 90.089 48.192 43.196 1.00 37.35 1103 PHE B N 1
ATOM 4638 C CA . PHE B 1 179 ? 90.179 48.877 41.918 1.00 40.09 1103 PHE B CA 1
ATOM 4639 C C . PHE B 1 179 ? 89.210 50.055 41.875 1.00 44.16 1103 PHE B C 1
ATOM 4640 O O . PHE B 1 179 ? 89.523 51.112 41.317 1.00 40.42 1103 PHE B O 1
ATOM 4648 N N . GLN B 1 180 ? 88.031 49.875 42.468 1.00 41.33 1104 GLN B N 1
ATOM 4649 C CA . GLN B 1 180 ? 86.996 50.914 42.405 1.00 38.89 1104 GLN B CA 1
ATOM 4650 C C . GLN B 1 180 ? 87.198 52.014 43.445 1.00 39.20 1104 GLN B C 1
ATOM 4651 O O . GLN B 1 180 ? 87.131 53.208 43.121 1.00 42.51 1104 GLN B O 1
ATOM 4657 N N . MET B 1 181 ? 87.449 51.598 44.685 1.00 34.42 1105 MET B N 1
ATOM 4658 C CA . MET B 1 181 ? 87.471 52.489 45.846 1.00 46.16 1105 MET B CA 1
ATOM 4659 C C . MET B 1 181 ? 88.859 52.783 46.411 1.00 49.54 1105 MET B C 1
ATOM 4660 O O . MET B 1 181 ? 89.002 53.659 47.266 1.00 40.78 1105 MET B O 1
ATOM 4665 N N . GLY B 1 182 ? 89.862 52.026 45.973 1.00 45.08 1106 GLY B N 1
ATOM 4666 C CA . GLY B 1 182 ? 91.214 52.188 46.484 1.00 46.50 1106 GLY B CA 1
ATOM 4667 C C . GLY B 1 182 ? 91.459 51.418 47.770 1.00 45.38 1106 GLY B C 1
ATOM 4668 O O . GLY B 1 182 ? 90.528 51.101 48.503 1.00 41.87 1106 GLY B O 1
ATOM 4669 N N . GLU B 1 183 ? 92.726 51.116 48.037 1.00 45.98 1107 GLU B N 1
ATOM 4670 C CA . GLU B 1 183 ? 93.121 50.305 49.187 1.00 44.29 1107 GLU B CA 1
ATOM 4671 C C . GLU B 1 183 ? 92.616 50.825 50.525 1.00 45.55 1107 GLU B C 1
ATOM 4672 O O . GLU B 1 183 ? 92.219 50.037 51.378 1.00 43.68 1107 GLU B O 1
ATOM 4678 N N . THR B 1 184 ? 92.672 52.141 50.731 1.00 48.45 1108 THR B N 1
ATOM 4679 C CA . THR B 1 184 ? 92.284 52.711 52.025 1.00 49.34 1108 THR B CA 1
ATOM 4680 C C . THR B 1 184 ? 90.797 52.487 52.273 1.00 48.10 1108 THR B C 1
ATOM 4681 O O . THR B 1 184 ? 90.392 52.038 53.351 1.00 43.12 1108 THR B O 1
ATOM 4685 N N . GLY B 1 185 ? 89.995 52.796 51.258 1.00 46.96 1109 GLY B N 1
ATOM 4686 C CA . GLY B 1 185 ? 88.556 52.616 51.338 1.00 50.16 1109 GLY B CA 1
ATOM 4687 C C . GLY B 1 185 ? 88.138 51.193 51.670 1.00 49.66 1109 GLY B C 1
ATOM 4688 O O . GLY B 1 185 ? 87.323 50.977 52.557 1.00 41.32 1109 GLY B O 1
ATOM 4689 N N . VAL B 1 186 ? 88.694 50.213 50.964 1.00 42.67 1110 VAL B N 1
ATOM 4690 C CA . VAL B 1 186 ? 88.289 48.832 51.198 1.00 39.73 1110 VAL B CA 1
ATOM 4691 C C . VAL B 1 186 ? 88.756 48.334 52.555 1.00 36.16 1110 VAL B C 1
ATOM 4692 O O . VAL B 1 186 ? 88.049 47.585 53.237 1.00 37.64 1110 VAL B O 1
ATOM 4696 N N . ALA B 1 187 ? 89.965 48.738 52.942 1.00 44.58 1111 ALA B N 1
ATOM 4697 C CA . ALA B 1 187 ? 90.493 48.398 54.258 1.00 41.77 1111 ALA B CA 1
ATOM 4698 C C . ALA B 1 187 ? 89.554 48.879 55.363 1.00 42.62 1111 ALA B C 1
ATOM 4699 O O . ALA B 1 187 ? 89.503 48.289 56.444 1.00 43.60 1111 ALA B O 1
ATOM 4701 N N . GLY B 1 188 ? 88.807 49.943 55.074 1.00 45.44 1112 GLY B N 1
ATOM 4702 C CA . GLY B 1 188 ? 87.833 50.487 56.012 1.00 47.70 1112 GLY B CA 1
ATOM 4703 C C . GLY B 1 188 ? 86.631 49.605 56.315 1.00 48.84 1112 GLY B C 1
ATOM 4704 O O . GLY B 1 188 ? 85.909 49.863 57.277 1.00 45.78 1112 GLY B O 1
ATOM 4705 N N . PHE B 1 189 ? 86.399 48.574 55.500 1.00 46.63 1113 PHE B N 1
ATOM 4706 C CA . PHE B 1 189 ? 85.316 47.614 55.763 1.00 42.04 1113 PHE B CA 1
ATOM 4707 C C . PHE B 1 189 ? 85.724 46.592 56.809 1.00 41.42 1113 PHE B C 1
ATOM 4708 O O . PHE B 1 189 ? 85.640 45.382 56.573 1.00 38.85 1113 PHE B O 1
ATOM 4716 N N . THR B 1 190 ? 86.112 47.084 57.986 1.00 47.65 1114 THR B N 1
ATOM 4717 C CA . THR B 1 190 ? 86.698 46.246 59.033 1.00 42.89 1114 THR B CA 1
ATOM 4718 C C . THR B 1 190 ? 85.927 44.983 59.377 1.00 39.54 1114 THR B C 1
ATOM 4719 O O . THR B 1 190 ? 86.526 43.930 59.580 1.00 38.54 1114 THR B O 1
ATOM 4723 N N . ASN B 1 191 ? 84.602 45.078 59.462 1.00 46.00 1115 ASN B N 1
ATOM 4724 C CA . ASN B 1 191 ? 83.786 43.928 59.871 1.00 42.00 1115 ASN B CA 1
ATOM 4725 C C . ASN B 1 191 ? 83.505 42.933 58.741 1.00 32.71 1115 ASN B C 1
ATOM 4726 O O . ASN B 1 191 ? 83.461 41.722 58.956 1.00 38.01 1115 ASN B O 1
ATOM 4731 N N . SER B 1 192 ? 83.283 43.445 57.542 1.00 34.88 1116 SER B N 1
ATOM 4732 C CA . SER B 1 192 ? 82.998 42.562 56.417 1.00 39.08 1116 SER B CA 1
ATOM 4733 C C . SER B 1 192 ? 84.265 41.779 56.038 1.00 39.84 1116 SER B C 1
ATOM 4734 O O . SER B 1 192 ? 84.201 40.608 55.655 1.00 39.05 1116 SER B O 1
ATOM 4737 N N . LEU B 1 193 ? 85.413 42.435 56.166 1.00 38.58 1117 LEU B N 1
ATOM 4738 C CA . LEU B 1 193 ? 86.693 41.773 55.903 1.00 41.37 1117 LEU B CA 1
ATOM 4739 C C . LEU B 1 193 ? 86.887 40.599 56.853 1.00 46.05 1117 LEU B C 1
ATOM 4740 O O . LEU B 1 193 ? 87.278 39.510 56.424 1.00 40.88 1117 LEU B O 1
ATOM 4745 N N . ARG B 1 194 ? 86.588 40.800 58.136 1.00 43.19 1118 ARG B N 1
ATOM 4746 C CA . ARG B 1 194 ? 86.762 39.717 59.103 1.00 41.26 1118 ARG B CA 1
ATOM 4747 C C . ARG B 1 194 ? 85.810 38.564 58.796 1.00 41.39 1118 ARG B C 1
ATOM 4748 O O . ARG B 1 194 ? 86.167 37.396 58.944 1.00 43.22 1118 ARG B O 1
ATOM 4750 N N . MET B 1 195 ? 84.595 38.895 58.366 1.00 38.60 1119 MET B N 1
ATOM 4751 C CA . MET B 1 195 ? 83.607 37.886 57.995 1.00 37.48 1119 MET B CA 1
ATOM 4752 C C . MET B 1 195 ? 84.060 37.089 56.760 1.00 43.77 1119 MET B C 1
ATOM 4753 O O . MET B 1 195 ? 83.896 35.869 56.699 1.00 41.62 1119 MET B O 1
ATOM 4758 N N . LEU B 1 196 ? 84.620 37.789 55.774 1.00 40.78 1120 LEU B N 1
ATOM 4759 C CA . LEU B 1 196 ? 85.158 37.127 54.588 1.00 43.28 1120 LEU B CA 1
ATOM 4760 C C . LEU B 1 196 ? 86.260 36.161 54.987 1.00 44.81 1120 LEU B C 1
ATOM 4761 O O . LEU B 1 196 ? 86.253 35.001 54.585 1.00 40.35 1120 LEU B O 1
ATOM 4766 N N . GLN B 1 197 ? 87.211 36.635 55.787 1.00 43.68 1121 GLN B N 1
ATOM 4767 C CA . GLN B 1 197 ? 88.309 35.765 56.179 1.00 46.94 1121 GLN B CA 1
ATOM 4768 C C . GLN B 1 197 ? 87.754 34.536 56.890 1.00 49.05 1121 GLN B C 1
ATOM 4769 O O . GLN B 1 197 ? 88.265 33.435 56.724 1.00 51.50 1121 GLN B O 1
ATOM 4775 N N . GLN B 1 198 ? 86.676 34.723 57.645 1.00 43.44 1122 GLN B N 1
ATOM 4776 C CA . GLN B 1 198 ? 86.045 33.618 58.365 1.00 51.95 1122 GLN B CA 1
ATOM 4777 C C . GLN B 1 198 ? 85.105 32.798 57.486 1.00 49.48 1122 GLN B C 1
ATOM 4778 O O . GLN B 1 198 ? 84.555 31.795 57.934 1.00 49.40 1122 GLN B O 1
ATOM 4784 N N . LYS B 1 199 ? 84.911 33.238 56.244 1.00 43.22 1123 LYS B N 1
ATOM 4785 C CA . LYS B 1 199 ? 84.049 32.536 55.289 1.00 47.08 1123 LYS B CA 1
ATOM 4786 C C . LYS B 1 199 ? 82.574 32.623 55.670 1.00 46.15 1123 LYS B C 1
ATOM 4787 O O . LYS B 1 199 ? 81.780 31.733 55.355 1.00 44.63 1123 LYS B O 1
ATOM 4793 N N . ARG B 1 200 ? 82.205 33.710 56.337 1.00 48.87 1124 ARG B N 1
ATOM 4794 C CA . ARG B 1 200 ? 80.800 33.962 56.648 1.00 51.00 1124 ARG B CA 1
ATOM 4795 C C . ARG B 1 200 ? 80.174 34.789 55.525 1.00 43.06 1124 ARG B C 1
ATOM 4796 O O . ARG B 1 200 ? 79.920 35.986 55.682 1.00 47.31 1124 ARG B O 1
ATOM 4804 N N . TRP B 1 201 ? 79.929 34.137 54.388 1.00 50.15 1125 TRP B N 1
ATOM 4805 C CA . TRP B 1 201 ? 79.611 34.845 53.147 1.00 44.76 1125 TRP B CA 1
ATOM 4806 C C . TRP B 1 201 ? 78.318 35.671 53.224 1.00 44.83 1125 TRP B C 1
ATOM 4807 O O . TRP B 1 201 ? 78.290 36.828 52.796 1.00 45.65 1125 TRP B O 1
ATOM 4818 N N . ASP B 1 202 ? 77.258 35.084 53.772 1.00 48.27 1126 ASP B N 1
ATOM 4819 C CA . ASP B 1 202 ? 75.959 35.762 53.842 1.00 46.24 1126 ASP B CA 1
ATOM 4820 C C . ASP B 1 202 ? 75.975 36.996 54.732 1.00 41.33 1126 ASP B C 1
ATOM 4821 O O . ASP B 1 202 ? 75.414 38.039 54.374 1.00 46.11 1126 ASP B O 1
ATOM 4826 N N . GLU B 1 203 ? 76.627 36.877 55.884 1.00 44.09 1127 GLU B N 1
ATOM 4827 C CA . GLU B 1 203 ? 76.732 37.992 56.818 1.00 41.22 1127 GLU B CA 1
ATOM 4828 C C . GLU B 1 203 ? 77.560 39.116 56.221 1.00 43.73 1127 GLU B C 1
ATOM 4829 O O . GLU B 1 203 ? 77.263 40.300 56.416 1.00 37.02 1127 GLU B O 1
ATOM 4835 N N . ALA B 1 204 ? 78.604 38.738 55.488 1.00 47.29 1128 ALA B N 1
ATOM 4836 C CA . ALA B 1 204 ? 79.411 39.711 54.781 1.00 45.58 1128 ALA B CA 1
ATOM 4837 C C . ALA B 1 204 ? 78.541 40.486 53.795 1.00 32.43 1128 ALA B C 1
ATOM 4838 O O . ALA B 1 204 ? 78.615 41.711 53.715 1.00 38.86 1128 ALA B O 1
ATOM 4840 N N . ALA B 1 205 ? 77.714 39.763 53.050 1.00 42.13 1129 ALA B N 1
ATOM 4841 C CA . ALA B 1 205 ? 76.880 40.375 52.019 1.00 46.64 1129 ALA B CA 1
ATOM 4842 C C . ALA B 1 205 ? 75.872 41.370 52.605 1.00 40.11 1129 ALA B C 1
ATOM 4843 O O . ALA B 1 205 ? 75.730 42.498 52.114 1.00 39.71 1129 ALA B O 1
ATOM 4845 N N . VAL B 1 206 ? 75.186 40.954 53.666 1.00 46.23 1130 VAL B N 1
ATOM 4846 C CA . VAL B 1 206 ? 74.266 41.840 54.385 1.00 37.06 1130 VAL B CA 1
ATOM 4847 C C . VAL B 1 206 ? 74.927 43.161 54.744 1.00 36.58 1130 VAL B C 1
ATOM 4848 O O . VAL B 1 206 ? 74.410 44.237 54.433 1.00 37.16 1130 VAL B O 1
ATOM 4852 N N . ASN B 1 207 ? 76.083 43.073 55.399 1.00 39.33 1131 ASN B N 1
ATOM 4853 C CA . ASN B 1 207 ? 76.881 44.246 55.736 1.00 34.18 1131 ASN B CA 1
ATOM 4854 C C . ASN B 1 207 ? 77.184 45.136 54.542 1.00 39.00 1131 ASN B C 1
ATOM 4855 O O . ASN B 1 207 ? 76.914 46.344 54.561 1.00 37.75 1131 ASN B O 1
ATOM 4860 N N . LEU B 1 208 ? 77.776 44.543 53.502 1.00 35.52 1132 LEU B N 1
ATOM 4861 C CA . LEU B 1 208 ? 78.182 45.293 52.327 1.00 35.44 1132 LEU B CA 1
ATOM 4862 C C . LEU B 1 208 ? 76.983 45.895 51.604 1.00 28.60 1132 LEU B C 1
ATOM 4863 O O . LEU B 1 208 ? 77.069 46.996 51.065 1.00 36.94 1132 LEU B O 1
ATOM 4868 N N . ALA B 1 209 ? 75.866 45.183 51.609 1.00 35.45 1133 ALA B N 1
ATOM 4869 C CA . ALA B 1 209 ? 74.655 45.678 50.958 1.00 42.56 1133 ALA B CA 1
ATOM 4870 C C . ALA B 1 209 ? 74.126 46.948 51.641 1.00 47.89 1133 ALA B C 1
ATOM 4871 O O . ALA B 1 209 ? 73.353 47.709 51.057 1.00 38.33 1133 ALA B O 1
ATOM 4873 N N . LYS B 1 210 ? 74.569 47.192 52.865 1.00 40.52 1134 LYS B N 1
ATOM 4874 C CA . LYS B 1 210 ? 74.077 48.344 53.608 1.00 43.26 1134 LYS B CA 1
ATOM 4875 C C . LYS B 1 210 ? 75.064 49.499 53.673 1.00 49.33 1134 LYS B C 1
ATOM 4876 O O . LYS B 1 210 ? 74.886 50.431 54.458 1.00 42.91 1134 LYS B O 1
ATOM 4882 N N . SER B 1 211 ? 76.061 49.468 52.791 1.00 35.35 1135 SER B N 1
ATOM 4883 C CA . SER B 1 211 ? 77.113 50.473 52.763 1.00 32.37 1135 SER B CA 1
ATOM 4884 C C . SER B 1 211 ? 76.803 51.618 51.819 1.00 41.95 1135 SER B C 1
ATOM 4885 O O . SER B 1 211 ? 75.957 51.493 50.928 1.00 41.50 1135 SER B O 1
ATOM 4888 N N . ARG B 1 212 ? 77.508 52.730 51.992 1.00 38.28 1136 ARG B N 1
ATOM 4889 C CA . ARG B 1 212 ? 77.408 53.834 51.056 1.00 40.39 1136 ARG B CA 1
ATOM 4890 C C . ARG B 1 212 ? 77.913 53.403 49.681 1.00 41.15 1136 ARG B C 1
ATOM 4891 O O . ARG B 1 212 ? 77.471 53.923 48.657 1.00 34.23 1136 ARG B O 1
ATOM 4893 N N . TRP B 1 213 ? 78.849 52.456 49.659 1.00 37.09 1137 TRP B N 1
ATOM 4894 C CA . TRP B 1 213 ? 79.371 51.935 48.390 1.00 36.05 1137 TRP B CA 1
ATOM 4895 C C . TRP B 1 213 ? 78.238 51.418 47.508 1.00 28.92 1137 TRP B C 1
ATOM 4896 O O . TRP B 1 213 ? 78.109 51.810 46.348 1.00 40.52 1137 TRP B O 1
ATOM 4907 N N . TYR B 1 214 ? 77.429 50.544 48.077 1.00 32.38 1138 TYR B N 1
ATOM 4908 C CA . TYR B 1 214 ? 76.257 50.011 47.402 1.00 44.21 1138 TYR B CA 1
ATOM 4909 C C . TYR B 1 214 ? 75.362 51.136 46.853 1.00 45.62 1138 TYR B C 1
ATOM 4910 O O . TYR B 1 214 ? 75.078 51.195 45.663 1.00 40.61 1138 TYR B O 1
ATOM 4919 N N . ASN B 1 215 ? 74.950 52.053 47.715 1.00 40.55 1139 ASN B N 1
ATOM 4920 C CA . ASN B 1 215 ? 74.025 53.098 47.290 1.00 47.10 1139 ASN B CA 1
ATOM 4921 C C . ASN B 1 215 ? 74.620 53.958 46.196 1.00 44.43 1139 ASN B C 1
ATOM 4922 O O . ASN B 1 215 ? 73.905 54.455 45.331 1.00 54.52 1139 ASN B O 1
ATOM 4927 N N . GLN B 1 216 ? 75.938 54.110 46.213 1.00 38.62 1140 GLN B N 1
ATOM 4928 C CA . GLN B 1 216 ? 76.620 54.866 45.173 1.00 42.12 1140 GLN B CA 1
ATOM 4929 C C . GLN B 1 216 ? 76.576 54.134 43.824 1.00 46.99 1140 GLN B C 1
ATOM 4930 O O . GLN B 1 216 ? 76.408 54.753 42.768 1.00 43.11 1140 GLN B O 1
ATOM 4936 N N . THR B 1 217 ? 76.731 52.814 43.875 1.00 41.42 1141 THR B N 1
ATOM 4937 C CA . THR B 1 217 ? 76.856 51.992 42.673 1.00 44.74 1141 THR B CA 1
ATOM 4938 C C . THR B 1 217 ? 76.216 50.629 42.922 1.00 39.44 1141 THR B C 1
ATOM 4939 O O . THR B 1 217 ? 76.918 49.624 43.077 1.00 40.89 1141 THR B O 1
ATOM 4943 N N . PRO B 1 218 ? 74.874 50.583 42.957 1.00 39.17 1142 PRO B N 1
ATOM 4944 C CA . PRO B 1 218 ? 74.141 49.419 43.467 1.00 35.25 1142 PRO B CA 1
ATOM 4945 C C . PRO B 1 218 ? 74.144 48.192 42.528 1.00 32.49 1142 PRO B C 1
ATOM 4946 O O . PRO B 1 218 ? 74.048 47.067 43.006 1.00 34.94 1142 PRO B O 1
ATOM 4950 N N . ASN B 1 219 ? 74.234 48.405 41.226 1.00 34.86 1143 ASN B N 1
ATOM 4951 C CA . ASN B 1 219 ? 74.259 47.277 40.293 1.00 37.11 1143 ASN B CA 1
ATOM 4952 C C . ASN B 1 219 ? 75.617 46.562 40.368 1.00 33.04 1143 ASN B C 1
ATOM 4953 O O . ASN B 1 219 ? 75.708 45.337 40.529 1.00 31.76 1143 ASN B O 1
ATOM 4958 N N . ARG B 1 220 ? 76.669 47.355 40.267 1.00 40.58 1144 ARG B N 1
ATOM 4959 C CA . ARG B 1 220 ? 78.014 46.817 40.371 1.00 34.58 1144 ARG B CA 1
ATOM 4960 C C . ARG B 1 220 ? 78.235 46.180 41.724 1.00 30.61 1144 ARG B C 1
ATOM 4961 O O . ARG B 1 220 ? 78.726 45.062 41.828 1.00 32.85 1144 ARG B O 1
ATOM 4969 N N . ALA B 1 221 ? 77.867 46.895 42.782 1.00 34.14 1145 ALA B N 1
ATOM 4970 C CA . ALA B 1 221 ? 78.040 46.358 44.120 1.00 27.78 1145 ALA B CA 1
ATOM 4971 C C . ALA B 1 221 ? 77.284 45.047 44.279 1.00 27.21 1145 ALA B C 1
ATOM 4972 O O . ALA B 1 221 ? 77.763 44.123 44.918 1.00 30.44 1145 ALA B O 1
ATOM 4974 N N . LYS B 1 222 ? 76.084 44.960 43.713 1.00 29.39 1146 LYS B N 1
ATOM 4975 C CA . LYS B 1 222 ? 75.317 43.715 43.818 1.00 31.34 1146 LYS B CA 1
ATOM 4976 C C . LYS B 1 222 ? 76.021 42.517 43.128 1.00 30.19 1146 LYS B C 1
ATOM 4977 O O . LYS B 1 222 ? 75.996 41.391 43.639 1.00 31.56 1146 LYS B O 1
ATOM 4983 N N . ARG B 1 223 ? 76.621 42.767 41.966 1.00 29.74 1147 ARG B N 1
ATOM 4984 C CA . ARG B 1 223 ? 77.374 41.712 41.264 1.00 30.27 1147 ARG B CA 1
ATOM 4985 C C . ARG B 1 223 ? 78.566 41.233 42.093 1.00 27.29 1147 ARG B C 1
ATOM 4986 O O . ARG B 1 223 ? 78.780 40.049 42.255 1.00 28.34 1147 ARG B O 1
ATOM 4994 N N . VAL B 1 224 ? 79.337 42.186 42.608 1.00 30.88 1148 VAL B N 1
ATOM 4995 C CA . VAL B 1 224 ? 80.502 41.885 43.415 1.00 26.60 1148 VAL B CA 1
ATOM 4996 C C . VAL B 1 224 ? 80.123 41.127 44.665 1.00 32.85 1148 VAL B C 1
ATOM 4997 O O . VAL B 1 224 ? 80.726 40.103 45.010 1.00 30.14 1148 VAL B O 1
ATOM 5001 N N . ILE B 1 225 ? 79.111 41.638 45.360 1.00 32.90 1149 ILE B N 1
ATOM 5002 C CA . ILE B 1 225 ? 78.657 41.007 46.592 1.00 32.59 1149 ILE B CA 1
ATOM 5003 C C . ILE B 1 225 ? 78.125 39.609 46.316 1.00 29.00 1149 ILE B C 1
ATOM 5004 O O . ILE B 1 225 ? 78.362 38.685 47.079 1.00 32.91 1149 ILE B O 1
ATOM 5009 N N . THR B 1 226 ? 77.398 39.442 45.215 1.00 33.10 1150 THR B N 1
ATOM 5010 C CA . THR B 1 226 ? 76.900 38.109 44.885 1.00 39.29 1150 THR B CA 1
ATOM 5011 C C . THR B 1 226 ? 78.067 37.139 44.601 1.00 39.53 1150 THR B C 1
ATOM 5012 O O . THR B 1 226 ? 77.999 35.940 44.927 1.00 35.43 1150 THR B O 1
ATOM 5016 N N . THR B 1 227 ? 79.147 37.665 44.016 1.00 33.96 1151 THR B N 1
ATOM 5017 C CA . THR B 1 227 ? 80.356 36.859 43.789 1.00 31.70 1151 THR B CA 1
ATOM 5018 C C . THR B 1 227 ? 80.960 36.420 45.119 1.00 36.16 1151 THR B C 1
ATOM 5019 O O . THR B 1 227 ? 81.400 35.274 45.279 1.00 33.98 1151 THR B O 1
ATOM 5023 N N . PHE B 1 228 ? 80.965 37.328 46.089 1.00 33.13 1152 PHE B N 1
ATOM 5024 C CA . PHE B 1 228 ? 81.417 36.989 47.434 1.00 38.04 1152 PHE B CA 1
ATOM 5025 C C . PHE B 1 228 ? 80.504 35.914 48.011 1.00 38.74 1152 PHE B C 1
ATOM 5026 O O . PHE B 1 228 ? 80.945 35.010 48.712 1.00 38.05 1152 PHE B O 1
ATOM 5034 N N . ARG B 1 229 ? 79.216 36.019 47.704 1.00 39.14 1153 ARG B N 1
ATOM 5035 C CA . ARG B 1 229 ? 78.246 35.047 48.213 1.00 43.32 1153 ARG B CA 1
ATOM 5036 C C . ARG B 1 229 ? 78.430 33.645 47.605 1.00 46.28 1153 ARG B C 1
ATOM 5037 O O . ARG B 1 229 ? 78.416 32.640 48.324 1.00 42.23 1153 ARG B O 1
ATOM 5045 N N . THR B 1 230 ? 78.623 33.578 46.289 1.00 41.29 1154 THR B N 1
ATOM 5046 C CA . THR B 1 230 ? 78.585 32.293 45.580 1.00 40.39 1154 THR B CA 1
ATOM 5047 C C . THR B 1 230 ? 79.946 31.676 45.253 1.00 45.92 1154 THR B C 1
ATOM 5048 O O . THR B 1 230 ? 80.065 30.455 45.100 1.00 39.92 1154 THR B O 1
ATOM 5052 N N . GLY B 1 231 ? 80.967 32.514 45.133 1.00 40.01 1155 GLY B N 1
ATOM 5053 C CA . GLY B 1 231 ? 82.275 32.048 44.711 1.00 39.75 1155 GLY B CA 1
ATOM 5054 C C . GLY B 1 231 ? 82.258 31.586 43.266 1.00 40.40 1155 GLY B C 1
ATOM 5055 O O . GLY B 1 231 ? 83.118 30.808 42.851 1.00 34.81 1155 GLY B O 1
ATOM 5056 N N . THR B 1 232 ? 81.272 32.063 42.510 1.00 35.94 1156 THR B N 1
ATOM 5057 C CA . THR B 1 232 ? 81.131 31.755 41.091 1.00 34.28 1156 THR B CA 1
ATOM 5058 C C . THR B 1 232 ? 81.040 33.023 40.259 1.00 39.12 1156 THR B C 1
ATOM 5059 O O . THR B 1 232 ? 80.915 34.124 40.802 1.00 36.96 1156 THR B O 1
ATOM 5063 N N . TRP B 1 233 ? 81.068 32.857 38.936 1.00 34.13 1157 TRP B N 1
ATOM 5064 C CA . TRP B 1 233 ? 80.941 33.980 38.020 1.00 36.02 1157 TRP B CA 1
ATOM 5065 C C . TRP B 1 233 ? 79.500 34.221 37.550 1.00 31.82 1157 TRP B C 1
ATOM 5066 O O . TRP B 1 233 ? 79.280 34.995 36.624 1.00 38.16 1157 TRP B O 1
ATOM 5077 N N . ASP B 1 234 ? 78.524 33.587 38.198 1.00 39.96 1158 ASP B N 1
ATOM 5078 C CA . ASP B 1 234 ? 77.151 33.649 37.696 1.00 38.28 1158 ASP B CA 1
ATOM 5079 C C . ASP B 1 234 ? 76.602 35.062 37.540 1.00 39.04 1158 ASP B C 1
ATOM 5080 O O . ASP B 1 234 ? 75.835 35.325 36.613 1.00 37.04 1158 ASP B O 1
ATOM 5085 N N . ALA B 1 235 ? 76.986 35.969 38.434 1.00 35.80 1159 ALA B N 1
ATOM 5086 C CA . ALA B 1 235 ? 76.478 37.339 38.368 1.00 34.21 1159 ALA B CA 1
ATOM 5087 C C . ALA B 1 235 ? 77.038 38.099 37.169 1.00 39.27 1159 ALA B C 1
ATOM 5088 O O . ALA B 1 235 ? 76.501 39.145 36.771 1.00 31.60 1159 ALA B O 1
ATOM 5090 N N . TYR B 1 236 ? 78.131 37.589 36.606 1.00 31.70 1160 TYR B N 1
ATOM 5091 C CA . TYR B 1 236 ? 78.733 38.206 35.424 1.00 33.21 1160 TYR B CA 1
ATOM 5092 C C . TYR B 1 236 ? 78.338 37.462 34.134 1.00 33.94 1160 TYR B C 1
ATOM 5093 O O . TYR B 1 236 ? 78.260 38.069 33.072 1.00 41.04 1160 TYR B O 1
ATOM 5102 N N . LYS B 1 237 ? 78.042 36.173 34.255 1.00 33.46 1161 LYS B N 1
ATOM 5103 C CA . LYS B 1 237 ? 77.565 35.373 33.117 1.00 39.30 1161 LYS B CA 1
ATOM 5104 C C . LYS B 1 237 ? 76.105 35.683 32.751 1.00 42.48 1161 LYS B C 1
ATOM 5105 O O . LYS B 1 237 ? 75.768 35.825 31.576 1.00 39.31 1161 LYS B O 1
ATOM 5111 N N . ASN B 1 238 ? 75.245 35.757 33.763 1.00 40.77 1162 ASN B N 1
ATOM 5112 C CA . ASN B 1 238 ? 73.844 36.155 33.577 1.00 44.78 1162 ASN B CA 1
ATOM 5113 C C . ASN B 1 238 ? 73.597 37.540 34.163 1.00 39.52 1162 ASN B C 1
ATOM 5114 O O . ASN B 1 238 ? 73.498 37.703 35.384 1.00 36.06 1162 ASN B O 1
ATOM 5119 N N . LEU B 1 239 ? 73.493 38.530 33.286 1.00 36.53 1163 LEU B N 1
ATOM 5120 C CA . LEU B 1 239 ? 73.306 39.912 33.709 1.00 39.99 1163 LEU B CA 1
ATOM 5121 C C . LEU B 1 239 ? 71.835 40.315 33.819 1.00 46.65 1163 LEU B C 1
ATOM 5122 O O . LEU B 1 239 ? 71.530 41.456 34.159 1.00 43.40 1163 LEU B O 1
ATOM 5127 N N . GLY B 1 240 ? 70.925 39.380 33.550 1.00 37.96 176 GLY B N 1
ATOM 5128 C CA . GLY B 1 240 ? 69.504 39.665 33.673 1.00 37.15 176 GLY B CA 1
ATOM 5129 C C . GLY B 1 240 ? 69.008 39.730 35.113 1.00 43.94 176 GLY B C 1
ATOM 5130 O O . GLY B 1 240 ? 69.794 39.734 36.067 1.00 34.51 176 GLY B O 1
ATOM 5131 N N . ARG B 1 241 ? 67.692 39.781 35.283 1.00 32.02 177 ARG B N 1
ATOM 5132 C CA . ARG B 1 241 ? 67.119 39.918 36.616 1.00 32.99 177 ARG B CA 1
ATOM 5133 C C . ARG B 1 241 ? 67.361 38.653 37.442 1.00 37.08 177 ARG B C 1
ATOM 5134 O O . ARG B 1 241 ? 67.184 37.532 36.955 1.00 34.45 177 ARG B O 1
ATOM 5142 N N . GLY B 1 242 ? 67.783 38.842 38.690 1.00 35.90 178 GLY B N 1
ATOM 5143 C CA . GLY B 1 242 ? 68.224 37.740 39.521 1.00 40.20 178 GLY B CA 1
ATOM 5144 C C . GLY B 1 242 ? 67.147 36.749 39.914 1.00 35.62 178 GLY B C 1
ATOM 5145 O O . GLY B 1 242 ? 67.446 35.608 40.230 1.00 34.56 178 GLY B O 1
ATOM 5146 N N . CYS B 1 243 ? 65.885 37.169 39.896 1.00 30.39 179 CYS B N 1
ATOM 5147 C CA . CYS B 1 243 ? 64.822 36.270 40.316 1.00 29.68 179 CYS B CA 1
ATOM 5148 C C . CYS B 1 243 ? 64.200 35.531 39.114 1.00 30.45 179 CYS B C 1
ATOM 5149 O O . CYS B 1 243 ? 63.224 34.810 39.275 1.00 30.84 179 CYS B O 1
ATOM 5152 N N . LEU B 1 244 ? 64.775 35.724 37.928 1.00 30.22 180 LEU B N 1
ATOM 5153 C CA . LEU B 1 244 ? 64.284 35.070 36.702 1.00 32.26 180 LEU B CA 1
ATOM 5154 C C . LEU B 1 244 ? 65.275 34.058 36.127 1.00 31.99 180 LEU B C 1
ATOM 5155 O O . LEU B 1 244 ? 66.483 34.291 36.131 1.00 33.14 180 LEU B O 1
ATOM 5160 N N . ILE B 1 245 ? 64.753 32.950 35.605 1.00 27.53 181 ILE B N 1
ATOM 5161 C CA . ILE B 1 245 ? 65.571 32.006 34.842 1.00 30.13 181 ILE B CA 1
ATOM 5162 C C . ILE B 1 245 ? 66.049 32.692 33.579 1.00 31.85 181 ILE B C 1
ATOM 5163 O O . ILE B 1 245 ? 65.273 33.369 32.922 1.00 38.92 181 ILE B O 1
ATOM 5168 N N . PRO B 1 246 ? 67.343 32.553 33.247 1.00 31.52 182 PRO B N 1
ATOM 5169 C CA . PRO B 1 246 ? 67.933 33.274 32.115 1.00 39.63 182 PRO B CA 1
ATOM 5170 C C . PRO B 1 246 ? 67.376 32.852 30.755 1.00 35.76 182 PRO B C 1
ATOM 5171 O O . PRO B 1 246 ? 67.106 31.685 30.538 1.00 33.72 182 PRO B O 1
ATOM 5175 N N . ASN B 1 247 ? 67.175 33.828 29.878 1.00 34.17 183 ASN B N 1
ATOM 5176 C CA . ASN B 1 247 ? 66.836 33.595 28.475 1.00 33.90 183 ASN B CA 1
ATOM 5177 C C . ASN B 1 247 ? 65.588 32.741 28.206 1.00 34.25 183 ASN B C 1
ATOM 5178 O O . ASN B 1 247 ? 65.552 31.959 27.250 1.00 35.61 183 ASN B O 1
ATOM 5183 N N . GLN B 1 248 ? 64.553 32.914 29.015 1.00 29.11 184 GLN B N 1
ATOM 5184 C CA . GLN B 1 248 ? 63.298 32.215 28.776 1.00 31.46 184 GLN B CA 1
ATOM 5185 C C . GLN B 1 248 ? 62.121 33.210 28.704 1.00 27.73 184 GLN B C 1
ATOM 5186 O O . GLN B 1 248 ? 60.969 32.878 28.994 1.00 29.95 184 GLN B O 1
ATOM 5192 N N . GLY B 1 249 ? 62.436 34.427 28.272 1.00 30.91 185 GLY B N 1
ATOM 5193 C CA . GLY B 1 249 ? 61.429 35.444 28.032 1.00 31.25 185 GLY B CA 1
ATOM 5194 C C . GLY B 1 249 ? 60.322 34.979 27.104 1.00 30.64 185 GLY B C 1
ATOM 5195 O O . GLY B 1 249 ? 59.150 35.235 27.356 1.00 29.18 185 GLY B O 1
ATOM 5196 N N . TYR B 1 250 ? 60.678 34.266 26.039 1.00 29.35 186 TYR B N 1
ATOM 5197 C CA . TYR B 1 250 ? 59.656 33.850 25.076 1.00 32.55 186 TYR B CA 1
ATOM 5198 C C . TYR B 1 250 ? 58.657 32.907 25.752 1.00 26.52 186 TYR B C 1
ATOM 5199 O O . TYR B 1 250 ? 57.467 32.923 25.451 1.00 27.51 186 TYR B O 1
ATOM 5208 N N . LEU B 1 251 ? 59.116 32.122 26.720 1.00 29.23 187 LEU B N 1
ATOM 5209 C CA . LEU B 1 251 ? 58.220 31.224 27.445 1.00 27.52 187 LEU B CA 1
ATOM 5210 C C . LEU B 1 251 ? 57.341 31.981 28.449 1.00 25.75 187 LEU B C 1
ATOM 5211 O O . LEU B 1 251 ? 56.183 31.611 28.705 1.00 26.05 187 LEU B O 1
ATOM 5216 N N . SER B 1 252 ? 57.889 33.053 29.003 1.00 27.76 188 SER B N 1
ATOM 5217 C CA . SER B 1 252 ? 57.110 33.905 29.905 1.00 26.55 188 SER B CA 1
ATOM 5218 C C . SER B 1 252 ? 55.936 34.541 29.134 1.00 26.32 188 SER B C 1
ATOM 5219 O O . SER B 1 252 ? 54.809 34.579 29.618 1.00 25.30 188 SER B O 1
ATOM 5222 N N . GLU B 1 253 ? 56.218 35.041 27.933 1.00 27.77 189 GLU B N 1
ATOM 5223 C CA . GLU B 1 253 ? 55.173 35.607 27.061 1.00 28.26 189 GLU B CA 1
ATOM 5224 C C . GLU B 1 253 ? 54.084 34.580 26.782 1.00 26.09 189 GLU B C 1
ATOM 5225 O O . GLU B 1 253 ? 52.905 34.855 26.963 1.00 25.41 189 GLU B O 1
ATOM 5231 N N . ALA B 1 254 ? 54.483 33.386 26.355 1.00 26.11 190 ALA B N 1
ATOM 5232 C CA . ALA B 1 254 ? 53.503 32.324 26.070 1.00 26.16 190 ALA B CA 1
ATOM 5233 C C . ALA B 1 254 ? 52.794 31.867 27.341 1.00 26.79 190 ALA B C 1
ATOM 5234 O O . ALA B 1 254 ? 51.613 31.519 27.319 1.00 25.70 190 ALA B O 1
ATOM 5236 N N . GLY B 1 255 ? 53.523 31.861 28.453 1.00 25.12 191 GLY B N 1
ATOM 5237 C CA . GLY B 1 255 ? 52.945 31.451 29.716 1.00 23.46 191 GLY B CA 1
ATOM 5238 C C . GLY B 1 255 ? 51.880 32.409 30.223 1.00 22.45 191 GLY B C 1
ATOM 5239 O O . GLY B 1 255 ? 50.912 31.992 30.824 1.00 25.50 191 GLY B O 1
ATOM 5240 N N . ALA B 1 256 ? 52.072 33.702 30.003 1.00 24.31 192 ALA B N 1
ATOM 5241 C CA . ALA B 1 256 ? 51.086 34.683 30.434 1.00 26.16 192 ALA B CA 1
ATOM 5242 C C . ALA B 1 256 ? 49.770 34.448 29.708 1.00 24.52 192 ALA B C 1
ATOM 5243 O O . ALA B 1 256 ? 48.689 34.546 30.305 1.00 25.32 192 ALA B O 1
ATOM 5245 N N . TYR B 1 257 ? 49.854 34.147 28.416 1.00 21.99 193 TYR B N 1
ATOM 5246 C CA . TYR B 1 257 ? 48.606 33.892 27.676 1.00 27.29 193 TYR B CA 1
ATOM 5247 C C . TYR B 1 257 ? 47.937 32.597 28.186 1.00 27.27 193 TYR B C 1
ATOM 5248 O O . TYR B 1 257 ? 46.718 32.527 28.350 1.00 25.83 193 TYR B O 1
ATOM 5257 N N . LEU B 1 258 ? 48.750 31.582 28.452 1.00 27.47 194 LEU B N 1
ATOM 5258 C CA . LEU B 1 258 ? 48.226 30.326 28.982 1.00 29.59 194 LEU B CA 1
ATOM 5259 C C . LEU B 1 258 ? 47.444 30.562 30.280 1.00 29.37 194 LEU B C 1
ATOM 5260 O O . LEU B 1 258 ? 46.327 30.066 30.444 1.00 27.65 194 LEU B O 1
ATOM 5265 N N . VAL B 1 259 ? 48.007 31.357 31.188 1.00 27.65 195 VAL B N 1
ATOM 5266 C CA . VAL B 1 259 ? 47.323 31.667 32.445 1.00 27.33 195 VAL B CA 1
ATOM 5267 C C . VAL B 1 259 ? 46.035 32.452 32.200 1.00 26.54 195 VAL B C 1
ATOM 5268 O O . VAL B 1 259 ? 44.983 32.145 32.774 1.00 27.22 195 VAL B O 1
ATOM 5272 N N . ASP B 1 260 ? 46.126 33.484 31.362 1.00 28.49 196 ASP B N 1
ATOM 5273 C CA . ASP B 1 260 ? 44.956 34.252 30.948 1.00 27.90 196 ASP B CA 1
ATOM 5274 C C . ASP B 1 260 ? 43.827 33.325 30.477 1.00 25.48 196 ASP B C 1
ATOM 5275 O O . ASP B 1 260 ? 42.690 33.398 30.943 1.00 27.48 196 ASP B O 1
ATOM 5280 N N . ASN B 1 261 ? 44.163 32.454 29.543 1.00 25.26 197 ASN B N 1
ATOM 5281 C CA . ASN B 1 261 ? 43.138 31.663 28.877 1.00 30.33 197 ASN B CA 1
ATOM 5282 C C . ASN B 1 261 ? 42.511 30.638 29.823 1.00 30.88 197 ASN B C 1
ATOM 5283 O O . ASN B 1 261 ? 41.312 30.363 29.747 1.00 30.61 197 ASN B O 1
ATOM 5288 N N . LYS B 1 262 ? 43.306 30.091 30.738 1.00 33.03 198 LYS B N 1
ATOM 5289 C CA . LYS B 1 262 ? 42.748 29.116 31.679 1.00 29.43 198 LYS B CA 1
ATOM 5290 C C . LYS B 1 262 ? 41.782 29.803 32.638 1.00 30.73 198 LYS B C 1
ATOM 5291 O O . LYS B 1 262 ? 40.826 29.186 33.098 1.00 33.44 198 LYS B O 1
ATOM 5297 N N . LEU B 1 263 ? 42.004 31.085 32.934 1.00 27.09 199 LEU B N 1
ATOM 5298 C CA . LEU B 1 263 ? 41.073 31.824 33.799 1.00 28.31 199 LEU B CA 1
ATOM 5299 C C . LEU B 1 263 ? 40.035 32.643 33.028 1.00 29.42 199 LEU B C 1
ATOM 5300 O O . LEU B 1 263 ? 39.218 33.355 33.635 1.00 31.19 199 LEU B O 1
ATOM 5305 N N . HIS B 1 264 ? 40.079 32.540 31.704 1.00 32.35 200 HIS B N 1
ATOM 5306 C CA . HIS B 1 264 ? 39.233 33.335 30.792 1.00 30.17 200 HIS B CA 1
ATOM 5307 C C . HIS B 1 264 ? 39.291 34.831 31.115 1.00 29.63 200 HIS B C 1
ATOM 5308 O O . HIS B 1 264 ? 38.268 35.511 31.187 1.00 29.81 200 HIS B O 1
ATOM 5315 N N . LEU B 1 265 ? 40.503 35.348 31.296 1.00 30.07 201 LEU B N 1
ATOM 5316 C CA . LEU B 1 265 ? 40.674 36.778 31.567 1.00 29.65 201 LEU B CA 1
ATOM 5317 C C . LEU B 1 265 ? 40.411 37.575 30.300 1.00 27.10 201 LEU B C 1
ATOM 5318 O O . LEU B 1 265 ? 39.754 38.619 30.339 1.00 31.53 201 LEU B O 1
ATOM 5323 N N . SER B 1 266 ? 40.933 37.068 29.182 1.00 26.83 202 SER B N 1
ATOM 5324 C CA . SER B 1 266 ? 40.772 37.691 27.866 1.00 29.40 202 SER B CA 1
ATOM 5325 C C . SER B 1 266 ? 41.366 39.100 27.774 1.00 34.06 202 SER B C 1
ATOM 5326 O O . SER B 1 266 ? 40.757 39.989 27.166 1.00 31.87 202 SER B O 1
ATOM 5329 N N . ILE B 1 267 ? 42.540 39.308 28.372 1.00 28.43 203 ILE B N 1
ATOM 5330 C CA . ILE B 1 267 ? 43.252 40.578 28.190 1.00 28.54 203 ILE B CA 1
ATOM 5331 C C . ILE B 1 267 ? 44.617 40.405 27.528 1.00 26.08 203 ILE B C 1
ATOM 5332 O O . ILE B 1 267 ? 45.124 41.339 26.901 1.00 27.58 203 ILE B O 1
ATOM 5337 N N . VAL B 1 268 ? 45.217 39.220 27.629 1.00 26.31 204 VAL B N 1
ATOM 5338 C CA . VAL B 1 268 ? 46.474 38.973 26.931 1.00 24.89 204 VAL B CA 1
ATOM 5339 C C . VAL B 1 268 ? 46.211 38.534 25.478 1.00 28.09 204 VAL B C 1
ATOM 5340 O O . VAL B 1 268 ? 45.537 37.522 25.259 1.00 26.77 204 VAL B O 1
ATOM 5344 N N . PRO B 1 269 ? 46.739 39.272 24.486 1.00 27.21 205 PRO B N 1
ATOM 5345 C CA . PRO B 1 269 ? 46.514 38.813 23.099 1.00 28.85 205 PRO B CA 1
ATOM 5346 C C . PRO B 1 269 ? 47.098 37.425 22.918 1.00 29.02 205 PRO B C 1
ATOM 5347 O O . PRO B 1 269 ? 48.125 37.110 23.543 1.00 28.30 205 PRO B O 1
ATOM 5351 N N . LYS B 1 270 ? 46.454 36.588 22.106 1.00 26.62 206 LYS B N 1
ATOM 5352 C CA . LYS B 1 270 ? 46.923 35.212 21.949 1.00 21.96 206 LYS B CA 1
ATOM 5353 C C . LYS B 1 270 ? 48.430 35.163 21.651 1.00 26.18 206 LYS B C 1
ATOM 5354 O O . LYS B 1 270 ? 48.937 35.843 20.764 1.00 25.26 206 LYS B O 1
ATOM 5360 N N . THR B 1 271 ? 49.151 34.355 22.421 1.00 27.30 207 THR B N 1
ATOM 5361 C CA . THR B 1 271 ? 50.595 34.321 22.333 1.00 27.86 207 THR B CA 1
ATOM 5362 C C . THR B 1 271 ? 51.059 32.879 22.389 1.00 30.08 207 THR B C 1
ATOM 5363 O O . THR B 1 271 ? 50.666 32.137 23.289 1.00 28.40 207 THR B O 1
ATOM 5367 N N . LYS B 1 272 ? 51.880 32.502 21.413 1.00 27.61 208 LYS B N 1
ATOM 5368 C CA . LYS B 1 272 ? 52.365 31.141 21.244 1.00 30.70 208 LYS B CA 1
ATOM 5369 C C . LYS B 1 272 ? 53.839 31.121 20.900 1.00 27.35 208 LYS B C 1
ATOM 5370 O O . LYS B 1 272 ? 54.392 32.094 20.384 1.00 29.37 208 LYS B O 1
ATOM 5376 N N . VAL B 1 273 ? 54.471 29.988 21.178 1.00 27.27 209 VAL B N 1
ATOM 5377 C CA . VAL B 1 273 ? 55.848 29.774 20.786 1.00 29.61 209 VAL B CA 1
ATOM 5378 C C . VAL B 1 273 ? 55.850 29.318 19.331 1.00 36.71 209 VAL B C 1
ATOM 5379 O O . VAL B 1 273 ? 55.124 28.399 18.970 1.00 30.40 209 VAL B O 1
ATOM 5383 N N . VAL B 1 274 ? 56.635 29.992 18.498 1.00 30.84 210 VAL B N 1
ATOM 5384 C CA . VAL B 1 274 ? 56.697 29.671 17.067 1.00 37.77 210 VAL B CA 1
ATOM 5385 C C . VAL B 1 274 ? 58.127 29.720 16.559 1.00 40.27 210 VAL B C 1
ATOM 5386 O O . VAL B 1 274 ? 59.023 30.234 17.234 1.00 36.77 210 VAL B O 1
ATOM 5390 N N . TRP B 1 275 ? 58.323 29.180 15.360 1.00 38.84 211 TRP B N 1
ATOM 5391 C CA . TRP B 1 275 ? 59.598 29.220 14.669 1.00 39.03 211 TRP B CA 1
ATOM 5392 C C . TRP B 1 275 ? 59.447 30.050 13.395 1.00 39.19 211 TRP B C 1
ATOM 5393 O O . TRP B 1 275 ? 58.492 29.864 12.643 1.00 39.64 211 TRP B O 1
ATOM 5404 N N . LEU B 1 276 ? 60.364 30.987 13.168 1.00 36.77 212 LEU B N 1
ATOM 5405 C CA . LEU B 1 276 ? 60.316 31.787 11.951 1.00 37.91 212 LEU B CA 1
ATOM 5406 C C . LEU B 1 276 ? 61.707 31.934 11.356 1.00 44.68 212 LEU B C 1
ATOM 5407 O O . LEU B 1 276 ? 62.719 31.859 12.067 1.00 44.60 212 LEU B O 1
ATOM 5412 N N . VAL B 1 277 ? 61.739 32.116 10.038 1.00 42.45 213 VAL B N 1
ATOM 5413 C CA . VAL B 1 277 ? 62.963 32.404 9.312 1.00 44.38 213 VAL B CA 1
ATOM 5414 C C . VAL B 1 277 ? 62.838 33.760 8.648 1.00 49.49 213 VAL B C 1
ATOM 5415 O O . VAL B 1 277 ? 61.823 34.040 8.004 1.00 49.79 213 VAL B O 1
ATOM 5419 N N . SER B 1 278 ? 63.858 34.600 8.795 1.00 46.54 214 SER B N 1
ATOM 5420 C CA . SER B 1 278 ? 63.846 35.897 8.126 1.00 49.27 214 SER B CA 1
ATOM 5421 C C . SER B 1 278 ? 65.226 36.533 8.078 1.00 50.91 214 SER B C 1
ATOM 5422 O O . SER B 1 278 ? 65.990 36.477 9.044 1.00 54.47 214 SER B O 1
ATOM 5425 N N . GLU B 1 279 ? 65.527 37.152 6.941 1.00 59.96 215 GLU B N 1
ATOM 5426 C CA . GLU B 1 279 ? 66.804 37.823 6.745 1.00 60.86 215 GLU B CA 1
ATOM 5427 C C . GLU B 1 279 ? 66.945 39.027 7.669 1.00 50.80 215 GLU B C 1
ATOM 5428 O O . GLU B 1 279 ? 68.059 39.424 7.999 1.00 59.42 215 GLU B O 1
ATOM 5434 N N . THR B 1 280 ? 65.816 39.586 8.103 1.00 51.34 216 THR B N 1
ATOM 5435 C CA . THR B 1 280 ? 65.828 40.766 8.968 1.00 52.22 216 THR B CA 1
ATOM 5436 C C . THR B 1 280 ? 66.120 40.430 10.433 1.00 49.85 216 THR B C 1
ATOM 5437 O O . THR B 1 280 ? 66.343 41.331 11.242 1.00 47.44 216 THR B O 1
ATOM 5441 N N . PHE B 1 281 ? 66.111 39.147 10.781 1.00 47.06 217 PHE B N 1
ATOM 5442 C CA . PHE B 1 281 ? 66.508 38.749 12.132 1.00 52.24 217 PHE B CA 1
ATOM 5443 C C . PHE B 1 281 ? 68.012 38.917 12.293 1.00 60.21 217 PHE B C 1
ATOM 5444 O O . PHE B 1 281 ? 68.746 39.025 11.310 1.00 56.02 217 PHE B O 1
ATOM 5452 N N . ASN B 1 282 ? 68.466 38.924 13.539 1.00 57.67 218 ASN B N 1
ATOM 5453 C CA . ASN B 1 282 ? 69.874 39.129 13.837 1.00 59.90 218 ASN B CA 1
ATOM 5454 C C . ASN B 1 282 ? 70.645 37.812 13.846 1.00 64.86 218 ASN B C 1
ATOM 5455 O O . ASN B 1 282 ? 70.762 37.160 14.882 1.00 70.73 218 ASN B O 1
ATOM 5460 N N . TYR B 1 283 ? 71.178 37.423 12.693 1.00 65.13 219 TYR B N 1
ATOM 5461 C CA . TYR B 1 283 ? 71.970 36.200 12.608 1.00 61.61 219 TYR B CA 1
ATOM 5462 C C . TYR B 1 283 ? 73.463 36.466 12.802 1.00 71.54 219 TYR B C 1
ATOM 5463 O O . TYR B 1 283 ? 74.169 36.854 11.870 1.00 73.31 219 TYR B O 1
ATOM 5472 N N . LEU B 1 313 ? 68.875 29.748 6.054 1.00 63.63 249 LEU B N 1
ATOM 5473 C CA . LEU B 1 313 ? 68.915 30.341 7.388 1.00 63.02 249 LEU B CA 1
ATOM 5474 C C . LEU B 1 313 ? 68.207 29.466 8.418 1.00 53.08 249 LEU B C 1
ATOM 5475 O O . LEU B 1 313 ? 67.084 29.026 8.195 1.00 58.73 249 LEU B O 1
ATOM 5480 N N . PRO B 1 314 ? 68.869 29.209 9.556 1.00 57.12 250 PRO B N 1
ATOM 5481 C CA . PRO B 1 314 ? 68.245 28.414 10.622 1.00 50.98 250 PRO B CA 1
ATOM 5482 C C . PRO B 1 314 ? 67.030 29.127 11.207 1.00 56.24 250 PRO B C 1
ATOM 5483 O O . PRO B 1 314 ? 67.077 30.340 11.447 1.00 55.71 250 PRO B O 1
ATOM 5487 N N . PRO B 1 315 ? 65.940 28.385 11.428 1.00 52.70 251 PRO B N 1
ATOM 5488 C CA . PRO B 1 315 ? 64.756 28.990 12.038 1.00 47.52 251 PRO B CA 1
ATOM 5489 C C . PRO B 1 315 ? 65.038 29.409 13.476 1.00 52.51 251 PRO B C 1
ATOM 5490 O O . PRO B 1 315 ? 65.863 28.781 14.150 1.00 48.34 251 PRO B O 1
ATOM 5494 N N . LYS B 1 316 ? 64.361 30.461 13.926 1.00 45.86 252 LYS B N 1
ATOM 5495 C CA . LYS B 1 316 ? 64.503 30.958 15.292 1.00 42.21 252 LYS B CA 1
ATOM 5496 C C . LYS B 1 316 ? 63.222 30.731 16.079 1.00 34.41 252 LYS B C 1
ATOM 5497 O O . LYS B 1 316 ? 62.137 31.047 15.603 1.00 37.31 252 LYS B O 1
ATOM 5503 N N . ILE B 1 317 ? 63.355 30.206 17.288 1.00 38.43 253 ILE B N 1
ATOM 5504 C CA . ILE B 1 317 ? 62.209 30.055 18.165 1.00 37.70 253 ILE B CA 1
ATOM 5505 C C . ILE B 1 317 ? 61.947 31.379 18.896 1.00 35.84 253 ILE B C 1
ATOM 5506 O O . ILE B 1 317 ? 62.873 32.163 19.142 1.00 35.21 253 ILE B O 1
ATOM 5511 N N . GLY B 1 318 ? 60.683 31.624 19.226 1.00 36.66 254 GLY B N 1
ATOM 5512 C CA . GLY B 1 318 ? 60.304 32.835 19.926 1.00 33.97 254 GLY B CA 1
ATOM 5513 C C . GLY B 1 318 ? 58.819 32.891 20.196 1.00 36.57 254 GLY B C 1
ATOM 5514 O O . GLY B 1 318 ? 58.061 32.050 19.710 1.00 34.69 254 GLY B O 1
ATOM 5515 N N . SER B 1 319 ? 58.403 33.882 20.980 1.00 31.85 255 SER B N 1
ATOM 5516 C CA . SER B 1 319 ? 56.994 34.125 21.221 1.00 26.12 255 SER B CA 1
ATOM 5517 C C . SER B 1 319 ? 56.420 34.926 20.069 1.00 26.19 255 SER B C 1
ATOM 5518 O O . SER B 1 319 ? 57.065 35.821 19.546 1.00 30.66 255 SER B O 1
ATOM 5521 N N . PHE B 1 320 ? 55.198 34.591 19.684 1.00 29.17 256 PHE B N 1
ATOM 5522 C CA . PHE B 1 320 ? 54.467 35.332 18.662 1.00 30.55 256 PHE B CA 1
ATOM 5523 C C . PHE B 1 320 ? 53.156 35.772 19.295 1.00 28.49 256 PHE B C 1
ATOM 5524 O O . PHE B 1 320 ? 52.324 34.938 19.658 1.00 29.03 256 PHE B O 1
ATOM 5532 N N . GLN B 1 321 ? 52.987 37.080 19.464 1.00 26.68 257 GLN B N 1
ATOM 5533 C CA . GLN B 1 321 ? 51.783 37.616 20.079 1.00 26.06 257 GLN B CA 1
ATOM 5534 C C . GLN B 1 321 ? 50.949 38.355 19.033 1.00 26.02 257 GLN B C 1
ATOM 5535 O O . GLN B 1 321 ? 51.481 39.204 18.322 1.00 30.08 257 GLN B O 1
ATOM 5541 N N . LEU B 1 322 ? 49.656 38.059 18.952 1.00 29.59 258 LEU B N 1
ATOM 5542 C CA . LEU B 1 322 ? 48.802 38.752 17.981 1.00 33.10 258 LEU B CA 1
ATOM 5543 C C . LEU B 1 322 ? 48.814 40.263 18.214 1.00 34.15 258 LEU B C 1
ATOM 5544 O O . LEU B 1 322 ? 48.718 40.718 19.347 1.00 28.94 258 LEU B O 1
ATOM 5549 N N . PHE B 1 323 ? 48.925 41.021 17.127 1.00 35.18 259 PHE B N 1
ATOM 5550 C CA . PHE B 1 323 ? 48.904 42.491 17.161 1.00 31.76 259 PHE B CA 1
ATOM 5551 C C . PHE B 1 323 ? 47.486 42.996 17.326 1.00 33.87 259 PHE B C 1
ATOM 5552 O O . PHE B 1 323 ? 46.595 42.566 16.608 1.00 32.62 259 PHE B O 1
ATOM 5560 N N . VAL B 1 324 ? 47.254 43.897 18.276 1.00 28.60 260 VAL B N 1
ATOM 5561 C CA . VAL B 1 324 ? 45.900 44.397 18.485 1.00 31.72 260 VAL B CA 1
ATOM 5562 C C . VAL B 1 324 ? 45.821 45.863 18.064 1.00 35.94 260 VAL B C 1
ATOM 5563 O O . VAL B 1 324 ? 46.715 46.653 18.356 1.00 32.91 260 VAL B O 1
ATOM 5567 N N . GLU B 1 325 ? 44.747 46.218 17.369 1.00 37.63 261 GLU B N 1
ATOM 5568 C CA . GLU B 1 325 ? 44.653 47.521 16.723 1.00 34.58 261 GLU B CA 1
ATOM 5569 C C . GLU B 1 325 ? 43.844 48.523 17.521 1.00 25.90 261 GLU B C 1
ATOM 5570 O O . GLU B 1 325 ? 42.858 48.166 18.168 1.00 31.69 261 GLU B O 1
ATOM 5576 N N . GLY B 1 326 ? 44.258 49.786 17.446 1.00 28.05 262 GLY B N 1
ATOM 5577 C CA . GLY B 1 326 ? 43.488 50.889 17.996 1.00 34.12 262 GLY B CA 1
ATOM 5578 C C . GLY B 1 326 ? 43.680 51.137 19.482 1.00 34.95 262 GLY B C 1
ATOM 5579 O O . GLY B 1 326 ? 42.864 51.815 20.111 1.00 30.35 262 GLY B O 1
ATOM 5580 N N . TYR B 1 327 ? 44.752 50.580 20.042 1.00 28.84 263 TYR B N 1
ATOM 5581 C CA . TYR B 1 327 ? 45.051 50.737 21.471 1.00 28.20 263 TYR B CA 1
ATOM 5582 C C . TYR B 1 327 ? 46.042 51.859 21.698 1.00 31.13 263 TYR B C 1
ATOM 5583 O O . TYR B 1 327 ? 46.843 52.154 20.812 1.00 30.42 263 TYR B O 1
ATOM 5592 N N . LYS B 1 328 ? 45.992 52.459 22.887 1.00 28.48 264 LYS B N 1
ATOM 5593 C CA . LYS B 1 328 ? 47.008 53.427 23.329 1.00 29.55 264 LYS B CA 1
ATOM 5594 C C . LYS B 1 328 ? 47.579 52.964 24.674 1.00 28.81 264 LYS B C 1
ATOM 5595 O O . LYS B 1 328 ? 46.974 52.124 25.343 1.00 28.27 264 LYS B O 1
ATOM 5601 N N . GLU B 1 329 ? 48.703 53.533 25.092 1.00 27.56 265 GLU B N 1
ATOM 5602 C CA . GLU B 1 329 ? 49.229 53.234 26.419 1.00 28.68 265 GLU B CA 1
ATOM 5603 C C . GLU B 1 329 ? 48.199 53.551 27.489 1.00 27.47 265 GLU B C 1
ATOM 5604 O O . GLU B 1 329 ? 47.449 54.523 27.364 1.00 29.61 265 GLU B O 1
ATOM 5610 N N . ALA B 1 330 ? 48.142 52.735 28.540 1.00 23.91 266 ALA B N 1
ATOM 5611 C CA . ALA B 1 330 ? 47.259 53.035 29.665 1.00 26.67 266 ALA B CA 1
ATOM 5612 C C . ALA B 1 330 ? 47.475 54.459 30.165 1.00 30.58 266 ALA B C 1
ATOM 5613 O O . ALA B 1 330 ? 46.507 55.169 30.426 1.00 26.96 266 ALA B O 1
ATOM 5615 N N . GLU B 1 331 ? 48.741 54.878 30.285 1.00 27.62 267 GLU B N 1
ATOM 5616 C CA . GLU B 1 331 ? 49.051 56.214 30.807 1.00 31.38 267 GLU B CA 1
ATOM 5617 C C . GLU B 1 331 ? 48.372 57.311 29.976 1.00 26.63 267 GLU B C 1
ATOM 5618 O O . GLU B 1 331 ? 47.866 58.294 30.525 1.00 26.89 267 GLU B O 1
ATOM 5624 N N . TYR B 1 332 ? 48.346 57.124 28.664 1.00 23.59 268 TYR B N 1
ATOM 5625 C CA . TYR B 1 332 ? 47.653 58.075 27.787 1.00 27.78 268 TYR B CA 1
ATOM 5626 C C . TYR B 1 332 ? 46.172 58.201 28.161 1.00 29.35 268 TYR B C 1
ATOM 5627 O O . TYR B 1 332 ? 45.669 59.304 28.399 1.00 27.19 268 TYR B O 1
ATOM 5636 N N . TRP B 1 333 ? 45.460 57.079 28.215 1.00 26.93 269 TRP B N 1
ATOM 5637 C CA . TRP B 1 333 ? 44.029 57.142 28.526 1.00 26.08 269 TRP B CA 1
ATOM 5638 C C . TRP B 1 333 ? 43.775 57.570 29.965 1.00 28.82 269 TRP B C 1
ATOM 5639 O O . TRP B 1 333 ? 42.845 58.347 30.218 1.00 27.22 269 TRP B O 1
ATOM 5650 N N . LEU B 1 334 ? 44.605 57.122 30.912 1.00 23.59 270 LEU B N 1
ATOM 5651 C CA . LEU B 1 334 ? 44.471 57.618 32.283 1.00 24.91 270 LEU B CA 1
ATOM 5652 C C . LEU B 1 334 ? 44.518 59.146 32.329 1.00 29.49 270 LEU B C 1
ATOM 5653 O O . LEU B 1 334 ? 43.780 59.781 33.097 1.00 29.36 270 LEU B O 1
ATOM 5658 N N . ARG B 1 335 ? 45.406 59.725 31.526 1.00 25.61 271 ARG B N 1
ATOM 5659 C CA . ARG B 1 335 ? 45.530 61.190 31.447 1.00 23.53 271 ARG B CA 1
ATOM 5660 C C . ARG B 1 335 ? 44.281 61.811 30.815 1.00 24.37 271 ARG B C 1
ATOM 5661 O O . ARG B 1 335 ? 43.733 62.809 31.316 1.00 29.80 271 ARG B O 1
ATOM 5669 N N . LYS B 1 336 ? 43.845 61.229 29.704 1.00 25.36 272 LYS B N 1
ATOM 5670 C CA . LYS B 1 336 ? 42.671 61.755 28.996 1.00 31.42 272 LYS B CA 1
ATOM 5671 C C . LYS B 1 336 ? 41.402 61.690 29.858 1.00 35.65 272 LYS B C 1
ATOM 5672 O O . LYS B 1 336 ? 40.554 62.578 29.784 1.00 33.84 272 LYS B O 1
ATOM 5678 N N . PHE B 1 337 ? 41.278 60.660 30.697 1.00 28.72 273 PHE B N 1
ATOM 5679 C CA . PHE B 1 337 ? 40.101 60.543 31.564 1.00 31.59 273 PHE B CA 1
ATOM 5680 C C . PHE B 1 337 ? 40.027 61.626 32.631 1.00 37.19 273 PHE B C 1
ATOM 5681 O O . PHE B 1 337 ? 38.964 61.837 33.225 1.00 37.19 273 PHE B O 1
ATOM 5689 N N . GLU B 1 338 ? 41.133 62.322 32.892 1.00 31.17 274 GLU B N 1
ATOM 5690 C CA . GLU B 1 338 ? 41.080 63.426 33.851 1.00 33.71 274 GLU B CA 1
ATOM 5691 C C . GLU B 1 338 ? 40.185 64.573 33.364 1.00 34.78 274 GLU B C 1
ATOM 5692 O O . GLU B 1 338 ? 39.486 65.202 34.154 1.00 38.97 274 GLU B O 1
ATOM 5698 N N . ALA B 1 339 ? 40.240 64.855 32.068 1.00 33.48 275 ALA B N 1
ATOM 5699 C CA . ALA B 1 339 ? 39.462 65.949 31.492 1.00 40.60 275 ALA B CA 1
ATOM 5700 C C . ALA B 1 339 ? 38.089 65.457 31.051 1.00 50.08 275 ALA B C 1
ATOM 5701 O O . ALA B 1 339 ? 37.112 66.199 31.089 1.00 57.01 275 ALA B O 1
ATOM 5703 N N . ASP B 1 340 ? 38.025 64.195 30.638 1.00 38.85 276 ASP B N 1
ATOM 5704 C CA . ASP B 1 340 ? 36.794 63.614 30.117 1.00 45.07 276 ASP B CA 1
ATOM 5705 C C . ASP B 1 340 ? 36.519 62.252 30.770 1.00 38.05 276 ASP B C 1
ATOM 5706 O O . ASP B 1 340 ? 36.744 61.210 30.161 1.00 36.13 276 ASP B O 1
ATOM 5711 N N . PRO B 1 341 ? 36.029 62.272 32.017 1.00 41.01 277 PRO B N 1
ATOM 5712 C CA . PRO B 1 341 ? 35.804 61.054 32.796 1.00 37.84 277 PRO B CA 1
ATOM 5713 C C . PRO B 1 341 ? 34.851 60.104 32.091 1.00 49.25 277 PRO B C 1
ATOM 5714 O O . PRO B 1 341 ? 34.010 60.532 31.289 1.00 36.27 277 PRO B O 1
ATOM 5718 N N . LEU B 1 342 ? 35.000 58.816 32.366 1.00 38.86 278 LEU B N 1
ATOM 5719 C CA . LEU B 1 342 ? 34.135 57.824 31.751 1.00 37.18 278 LEU B CA 1
ATOM 5720 C C . LEU B 1 342 ? 32.723 57.940 32.320 1.00 32.09 278 LEU B C 1
ATOM 5721 O O . LEU B 1 342 ? 32.549 58.222 33.511 1.00 36.24 278 LEU B O 1
ATOM 5726 N N . PRO B 1 343 ? 31.707 57.751 31.463 1.00 39.76 279 PRO B N 1
ATOM 5727 C CA . PRO B 1 343 ? 30.357 57.530 31.990 1.00 46.15 279 PRO B CA 1
ATOM 5728 C C . PRO B 1 343 ? 30.391 56.358 32.962 1.00 42.57 279 PRO B C 1
ATOM 5729 O O . PRO B 1 343 ? 31.135 55.414 32.703 1.00 43.77 279 PRO B O 1
ATOM 5733 N N . GLU B 1 344 ? 29.621 56.424 34.045 1.00 42.14 280 GLU B N 1
ATOM 5734 C CA . GLU B 1 344 ? 29.667 55.419 35.108 1.00 48.47 280 GLU B CA 1
ATOM 5735 C C . GLU B 1 344 ? 29.621 53.961 34.624 1.00 44.56 280 GLU B C 1
ATOM 5736 O O . GLU B 1 344 ? 30.326 53.113 35.170 1.00 40.64 280 GLU B O 1
ATOM 5742 N N . ASN B 1 345 ? 28.815 53.656 33.606 1.00 42.99 281 ASN B N 1
ATOM 5743 C CA . ASN B 1 345 ? 28.740 52.271 33.131 1.00 44.73 281 ASN B CA 1
ATOM 5744 C C . ASN B 1 345 ? 30.049 51.817 32.467 1.00 45.39 281 ASN B C 1
ATOM 5745 O O . ASN B 1 345 ? 30.444 50.646 32.573 1.00 39.39 281 ASN B O 1
ATOM 5750 N N . ILE B 1 346 ? 30.716 52.747 31.786 1.00 40.69 282 ILE B N 1
ATOM 5751 C CA . ILE B 1 346 ? 32.007 52.464 31.162 1.00 37.31 282 ILE B CA 1
ATOM 5752 C C . ILE B 1 346 ? 33.111 52.446 32.218 1.00 38.03 282 ILE B C 1
ATOM 5753 O O . ILE B 1 346 ? 34.054 51.662 32.113 1.00 35.32 282 ILE B O 1
ATOM 5758 N N . ARG B 1 347 ? 32.992 53.306 33.231 1.00 36.50 283 ARG B N 1
ATOM 5759 C CA . ARG B 1 347 ? 33.958 53.310 34.331 1.00 37.93 283 ARG B CA 1
ATOM 5760 C C . ARG B 1 347 ? 33.970 51.949 35.022 1.00 41.90 283 ARG B C 1
ATOM 5761 O O . ARG B 1 347 ? 35.031 51.420 35.348 1.00 32.71 283 ARG B O 1
ATOM 5769 N N . LYS B 1 348 ? 32.793 51.367 35.226 1.00 38.30 284 LYS B N 1
ATOM 5770 C CA . LYS B 1 348 ? 32.729 50.046 35.844 1.00 38.99 284 LYS B CA 1
ATOM 5771 C C . LYS B 1 348 ? 33.339 48.990 34.934 1.00 34.99 284 LYS B C 1
ATOM 5772 O O . LYS B 1 348 ? 34.015 48.067 35.412 1.00 36.02 284 LYS B O 1
ATOM 5775 N N . GLN B 1 349 ? 33.115 49.107 33.626 1.00 30.34 285 GLN B N 1
ATOM 5776 C CA . GLN B 1 349 ? 33.721 48.150 32.698 1.00 33.05 285 GLN B CA 1
ATOM 5777 C C . GLN B 1 349 ? 35.236 48.280 32.728 1.00 31.51 285 GLN B C 1
ATOM 5778 O O . GLN B 1 349 ? 35.964 47.279 32.664 1.00 31.65 285 GLN B O 1
ATOM 5784 N N . PHE B 1 350 ? 35.712 49.517 32.820 1.00 31.06 286 PHE B N 1
ATOM 5785 C CA . PHE B 1 350 ? 37.154 49.743 32.899 1.00 31.36 286 PHE B CA 1
ATOM 5786 C C . PHE B 1 350 ? 37.746 49.125 34.167 1.00 31.02 286 PHE B C 1
ATOM 5787 O O . PHE B 1 350 ? 38.792 48.480 34.104 1.00 26.93 286 PHE B O 1
ATOM 5795 N N A GLN B 1 351 ? 37.065 49.334 35.296 0.47 30.19 287 GLN B N 1
ATOM 5796 N N B GLN B 1 351 ? 37.096 49.292 35.310 0.53 30.19 287 GLN B N 1
ATOM 5797 C CA A GLN B 1 351 ? 37.428 48.725 36.584 0.47 31.67 287 GLN B CA 1
ATOM 5798 C CA B GLN B 1 351 ? 37.640 48.693 36.530 0.53 31.60 287 GLN B CA 1
ATOM 5799 C C A GLN B 1 351 ? 37.568 47.211 36.453 0.47 30.90 287 GLN B C 1
ATOM 5800 C C B GLN B 1 351 ? 37.586 47.160 36.486 0.53 30.92 287 GLN B C 1
ATOM 5801 O O A GLN B 1 351 ? 38.571 46.630 36.870 0.47 28.60 287 GLN B O 1
ATOM 5802 O O B GLN B 1 351 ? 38.486 46.503 37.011 0.53 28.57 287 GLN B O 1
ATOM 5813 N N . SER B 1 352 ? 36.559 46.579 35.860 1.00 31.51 288 SER B N 1
ATOM 5814 C CA . SER B 1 352 ? 36.532 45.119 35.722 1.00 33.60 288 SER B CA 1
ATOM 5815 C C . SER B 1 352 ? 37.689 44.645 34.827 1.00 32.50 288 SER B C 1
ATOM 5816 O O . SER B 1 352 ? 38.331 43.643 35.134 1.00 28.47 288 SER B O 1
ATOM 5819 N N . GLN B 1 353 ? 38.010 45.385 33.766 1.00 27.02 289 GLN B N 1
ATOM 5820 C CA . GLN B 1 353 ? 39.213 45.089 32.977 1.00 24.71 289 GLN B CA 1
ATOM 5821 C C . GLN B 1 353 ? 40.512 45.233 33.793 1.00 27.50 289 GLN B C 1
ATOM 5822 O O . GLN B 1 353 ? 41.399 44.388 33.702 1.00 28.06 289 GLN B O 1
ATOM 5828 N N . PHE B 1 354 ? 40.616 46.332 34.537 1.00 27.16 290 PHE B N 1
ATOM 5829 C CA . PHE B 1 354 ? 41.760 46.598 35.410 1.00 28.32 290 PHE B CA 1
ATOM 5830 C C . PHE B 1 354 ? 41.977 45.467 36.428 1.00 26.16 290 PHE B C 1
ATOM 5831 O O . PHE B 1 354 ? 43.109 45.033 36.660 1.00 24.07 290 PHE B O 1
ATOM 5839 N N . GLU B 1 355 ? 40.895 44.982 37.032 1.00 25.90 291 GLU B N 1
ATOM 5840 C CA . GLU B 1 355 ? 40.998 43.890 38.003 1.00 26.84 291 GLU B CA 1
ATOM 5841 C C . GLU B 1 355 ? 41.539 42.616 37.367 1.00 25.05 291 GLU B C 1
ATOM 5842 O O . GLU B 1 355 ? 42.303 41.874 38.005 1.00 25.99 291 GLU B O 1
ATOM 5848 N N . ARG B 1 356 ? 41.172 42.355 36.113 1.00 27.56 292 ARG B N 1
ATOM 5849 C CA . ARG B 1 356 ? 41.736 41.202 35.397 1.00 26.00 292 ARG B CA 1
ATOM 5850 C C . ARG B 1 356 ? 43.246 41.317 35.182 1.00 26.09 292 ARG B C 1
ATOM 5851 O O . ARG B 1 356 ? 43.988 40.323 35.252 1.00 25.61 292 ARG B O 1
ATOM 5859 N N . LEU B 1 357 ? 43.694 42.536 34.907 1.00 25.23 293 LEU B N 1
ATOM 5860 C CA . LEU B 1 357 ? 45.108 42.828 34.736 1.00 21.67 293 LEU B CA 1
ATOM 5861 C C . LEU B 1 357 ? 45.855 42.578 36.042 1.00 27.55 293 LEU B C 1
ATOM 5862 O O . LEU B 1 357 ? 46.921 41.994 36.043 1.00 22.78 293 LEU B O 1
ATOM 5867 N N . VAL B 1 358 ? 45.289 43.060 37.140 1.00 23.50 294 VAL B N 1
ATOM 5868 C CA . VAL B 1 358 ? 45.874 42.875 38.469 1.00 26.78 294 VAL B CA 1
ATOM 5869 C C . VAL B 1 358 ? 45.996 41.388 38.806 1.00 26.69 294 VAL B C 1
ATOM 5870 O O . VAL B 1 358 ? 47.041 40.927 39.271 1.00 25.79 294 VAL B O 1
ATOM 5874 N N . ILE B 1 359 ? 44.928 40.641 38.538 1.00 24.19 295 ILE B N 1
ATOM 5875 C CA . ILE B 1 359 ? 44.918 39.191 38.775 1.00 25.65 295 ILE B CA 1
ATOM 5876 C C . ILE B 1 359 ? 45.989 38.466 37.947 1.00 25.06 295 ILE B C 1
ATOM 5877 O O . ILE B 1 359 ? 46.786 37.682 38.501 1.00 25.43 295 ILE B O 1
ATOM 5882 N N . LEU B 1 360 ? 46.044 38.736 36.635 1.00 23.67 296 LEU B N 1
ATOM 5883 C CA . LEU B 1 360 ? 47.113 38.200 35.767 1.00 24.18 296 LEU B CA 1
ATOM 5884 C C . LEU B 1 360 ? 48.521 38.500 36.311 1.00 26.22 296 LEU B C 1
ATOM 5885 O O . LEU B 1 360 ? 49.336 37.596 36.547 1.00 23.66 296 LEU B O 1
ATOM 5890 N N . ASP B 1 361 ? 48.807 39.787 36.483 1.00 21.74 297 ASP B N 1
ATOM 5891 C CA . ASP B 1 361 ? 50.138 40.230 36.904 1.00 22.17 297 ASP B CA 1
ATOM 5892 C C . ASP B 1 361 ? 50.542 39.655 38.260 1.00 25.44 297 ASP B C 1
ATOM 5893 O O . ASP B 1 361 ? 51.700 39.321 38.466 1.00 23.00 297 ASP B O 1
ATOM 5898 N N . TYR B 1 362 ? 49.596 39.562 39.183 1.00 23.68 298 TYR B N 1
ATOM 5899 C CA . TYR B 1 362 ? 49.939 39.056 40.507 1.00 25.96 298 TYR B CA 1
ATOM 5900 C C . TYR B 1 362 ? 50.243 37.547 40.456 1.00 27.13 298 TYR B C 1
ATOM 5901 O O . TYR B 1 362 ? 51.252 37.069 41.034 1.00 23.94 298 TYR B O 1
ATOM 5910 N N . ILE B 1 363 ? 49.388 36.797 39.762 1.00 25.64 299 ILE B N 1
ATOM 5911 C CA . ILE B 1 363 ? 49.583 35.335 39.654 1.00 25.47 299 ILE B CA 1
ATOM 5912 C C . ILE B 1 363 ? 50.906 34.999 38.966 1.00 27.27 299 ILE B C 1
ATOM 5913 O O . ILE B 1 363 ? 51.644 34.114 39.430 1.00 29.90 299 ILE B O 1
ATOM 5918 N N . ILE B 1 364 ? 51.252 35.700 37.887 1.00 25.16 300 ILE B N 1
ATOM 5919 C CA . ILE B 1 364 ? 52.504 35.378 37.203 1.00 23.06 300 ILE B CA 1
ATOM 5920 C C . ILE B 1 364 ? 53.689 36.147 37.792 1.00 23.99 300 ILE B C 1
ATOM 5921 O O . ILE B 1 364 ? 54.824 35.990 37.338 1.00 24.61 300 ILE B O 1
ATOM 5926 N N . ARG B 1 365 ? 53.409 36.950 38.818 1.00 27.65 301 ARG B N 1
ATOM 5927 C CA . ARG B 1 365 ? 54.410 37.836 39.455 1.00 27.56 301 ARG B CA 1
ATOM 5928 C C . ARG B 1 365 ? 55.256 38.517 38.389 1.00 23.39 301 ARG B C 1
ATOM 5929 O O . ARG B 1 365 ? 56.478 38.374 38.319 1.00 25.53 301 ARG B O 1
ATOM 5937 N N . ASN B 1 366 ? 54.579 39.279 37.546 1.00 25.99 302 ASN B N 1
ATOM 5938 C CA . ASN B 1 366 ? 55.226 40.113 36.550 1.00 24.77 302 ASN B CA 1
ATOM 5939 C C . ASN B 1 366 ? 56.181 41.103 37.222 1.00 27.51 302 ASN B C 1
ATOM 5940 O O . ASN B 1 366 ? 55.781 41.813 38.149 1.00 26.86 302 ASN B O 1
ATOM 5945 N N . THR B 1 367 ? 57.431 41.136 36.767 1.00 26.45 303 THR B N 1
ATOM 5946 C CA . THR B 1 367 ? 58.432 42.045 37.334 1.00 29.14 303 THR B CA 1
ATOM 5947 C C . THR B 1 367 ? 58.600 43.328 36.511 1.00 29.13 303 THR B C 1
ATOM 5948 O O . THR B 1 367 ? 59.380 44.209 36.877 1.00 28.89 303 THR B O 1
ATOM 5952 N N . ASP B 1 368 ? 57.839 43.445 35.420 1.00 23.77 304 ASP B N 1
ATOM 5953 C CA . ASP B 1 368 ? 58.083 44.480 34.424 1.00 26.76 304 ASP B CA 1
ATOM 5954 C C . ASP B 1 368 ? 56.784 45.117 33.916 1.00 24.35 304 ASP B C 1
ATOM 5955 O O . ASP B 1 368 ? 56.661 45.384 32.723 1.00 26.67 304 ASP B O 1
ATOM 5960 N N . ARG B 1 369 ? 55.812 45.349 34.796 1.00 24.36 305 ARG B N 1
ATOM 5961 C CA . ARG B 1 369 ? 54.613 46.064 34.351 1.00 28.10 305 ARG B CA 1
ATOM 5962 C C . ARG B 1 369 ? 54.733 47.549 34.665 1.00 24.82 305 ARG B C 1
ATOM 5963 O O . ARG B 1 369 ? 54.738 47.931 35.826 1.00 27.39 305 ARG B O 1
ATOM 5971 N N . GLY B 1 370 ? 54.866 48.359 33.617 1.00 22.90 306 GLY B N 1
ATOM 5972 C CA . GLY B 1 370 ? 54.815 49.816 33.729 1.00 22.67 306 GLY B CA 1
ATOM 5973 C C . GLY B 1 370 ? 53.420 50.289 33.357 1.00 27.70 306 GLY B C 1
ATOM 5974 O O . GLY B 1 370 ? 52.531 49.474 33.101 1.00 26.55 306 GLY B O 1
ATOM 5975 N N . ASN B 1 371 ? 53.177 51.594 33.336 1.00 24.80 307 ASN B N 1
ATOM 5976 C CA . ASN B 1 371 ? 51.849 51.998 32.868 1.00 25.10 307 ASN B CA 1
ATOM 5977 C C . ASN B 1 371 ? 51.900 52.355 31.387 1.00 24.76 307 ASN B C 1
ATOM 5978 O O . ASN B 1 371 ? 50.925 52.831 30.806 1.00 26.05 307 ASN B O 1
ATOM 5983 N N . ASP B 1 372 ? 53.046 52.082 30.774 1.00 22.85 308 ASP B N 1
ATOM 5984 C CA . ASP B 1 372 ? 53.196 52.227 29.344 1.00 23.88 308 ASP B CA 1
ATOM 5985 C C . ASP B 1 372 ? 53.014 50.898 28.627 1.00 32.12 308 ASP B C 1
ATOM 5986 O O . ASP B 1 372 ? 52.767 50.887 27.423 1.00 28.56 308 ASP B O 1
ATOM 5991 N N . ASN B 1 373 ? 53.156 49.773 29.332 1.00 25.69 309 ASN B N 1
ATOM 5992 C CA . ASN B 1 373 ? 53.055 48.499 28.612 1.00 27.52 309 ASN B CA 1
ATOM 5993 C C . ASN B 1 373 ? 51.905 47.596 29.070 1.00 24.97 309 ASN B C 1
ATOM 5994 O O . ASN B 1 373 ? 51.974 46.375 28.919 1.00 26.60 309 ASN B O 1
ATOM 5999 N N . TRP B 1 374 ? 50.846 48.194 29.617 1.00 23.11 310 TRP B N 1
ATOM 6000 C CA . TRP B 1 374 ? 49.505 47.673 29.341 1.00 27.95 310 TRP B CA 1
ATOM 6001 C C . TRP B 1 374 ? 48.818 48.750 28.518 1.00 28.01 310 TRP B C 1
ATOM 6002 O O . TRP B 1 374 ? 49.057 49.941 28.716 1.00 26.23 310 TRP B O 1
ATOM 6013 N N . LEU B 1 375 ? 47.969 48.318 27.605 1.00 23.65 311 LEU B N 1
ATOM 6014 C CA . LEU B 1 375 ? 47.320 49.213 26.649 1.00 23.79 311 LEU B CA 1
ATOM 6015 C C . LEU B 1 375 ? 45.829 49.230 26.896 1.00 25.58 311 LEU B C 1
ATOM 6016 O O . LEU B 1 375 ? 45.257 48.286 27.490 1.00 25.49 311 LEU B O 1
ATOM 6021 N N . VAL B 1 376 ? 45.190 50.282 26.402 1.00 27.86 312 VAL B N 1
ATOM 6022 C CA . VAL B 1 376 ? 43.760 50.466 26.583 1.00 22.50 312 VAL B CA 1
ATOM 6023 C C . VAL B 1 376 ? 43.177 50.913 25.255 1.00 32.26 312 VAL B C 1
ATOM 6024 O O . VAL B 1 376 ? 43.765 51.758 24.568 1.00 28.59 312 VAL B O 1
ATOM 6028 N N . ARG B 1 377 ? 42.026 50.351 24.897 1.00 28.40 313 ARG B N 1
ATOM 6029 C CA . ARG B 1 377 ? 41.343 50.766 23.679 1.00 31.54 313 ARG B CA 1
ATOM 6030 C C . ARG B 1 377 ? 39.998 51.323 24.077 1.00 29.93 313 ARG B C 1
ATOM 6031 O O . ARG B 1 377 ? 39.247 50.688 24.812 1.00 33.56 313 ARG B O 1
ATOM 6039 N N . TYR B 1 378 ? 39.710 52.538 23.634 1.00 31.50 314 TYR B N 1
ATOM 6040 C CA . TYR B 1 378 ? 38.478 53.194 24.017 1.00 31.18 314 TYR B CA 1
ATOM 6041 C C . TYR B 1 378 ? 37.938 54.004 22.846 1.00 42.64 314 TYR B C 1
ATOM 6042 O O . TYR B 1 378 ? 38.629 54.881 22.327 1.00 35.19 314 TYR B O 1
ATOM 6051 N N . GLU B 1 379 ? 36.714 53.694 22.432 1.00 42.91 315 GLU B N 1
ATOM 6052 C CA . GLU B 1 379 ? 36.028 54.464 21.395 1.00 58.07 315 GLU B CA 1
ATOM 6053 C C . GLU B 1 379 ? 34.763 55.111 21.944 1.00 50.51 315 GLU B C 1
ATOM 6054 O O . GLU B 1 379 ? 33.800 54.416 22.263 1.00 56.66 315 GLU B O 1
ATOM 6060 N N . LYS B 1 380 ? 34.767 56.438 22.059 1.00 54.51 316 LYS B N 1
ATOM 6061 C CA . LYS B 1 380 ? 33.584 57.161 22.533 1.00 65.30 316 LYS B CA 1
ATOM 6062 C C . LYS B 1 380 ? 32.441 57.074 21.520 1.00 60.34 316 LYS B C 1
ATOM 6063 O O . LYS B 1 380 ? 31.395 56.482 21.798 1.00 65.09 316 LYS B O 1
ATOM 6066 N N . PHE B 1 400 ? 33.730 45.488 26.725 1.00 65.61 336 PHE B N 1
ATOM 6067 C CA . PHE B 1 400 ? 32.981 45.602 25.478 1.00 62.96 336 PHE B CA 1
ATOM 6068 C C . PHE B 1 400 ? 33.140 46.988 24.854 1.00 57.71 336 PHE B C 1
ATOM 6069 O O . PHE B 1 400 ? 33.424 47.111 23.663 1.00 63.78 336 PHE B O 1
ATOM 6071 N N . LEU B 1 401 ? 32.952 48.033 25.655 1.00 50.55 337 LEU B N 1
ATOM 6072 C CA . LEU B 1 401 ? 33.115 49.402 25.166 1.00 51.66 337 LEU B CA 1
ATOM 6073 C C . LEU B 1 401 ? 34.521 49.945 25.446 1.00 45.63 337 LEU B C 1
ATOM 6074 O O . LEU B 1 401 ? 34.966 50.909 24.835 1.00 40.61 337 LEU B O 1
ATOM 6079 N N . ILE B 1 402 ? 35.219 49.311 26.376 1.00 38.91 338 ILE B N 1
ATOM 6080 C CA . ILE B 1 402 ? 36.590 49.694 26.697 1.00 33.66 338 ILE B CA 1
ATOM 6081 C C . ILE B 1 402 ? 37.351 48.412 27.014 1.00 40.30 338 ILE B C 1
ATOM 6082 O O . ILE B 1 402 ? 36.801 47.496 27.633 1.00 35.76 338 ILE B O 1
ATOM 6087 N N . LYS B 1 403 ? 38.596 48.323 26.555 1.00 27.67 339 LYS B N 1
ATOM 6088 C CA . LYS B 1 403 ? 39.322 47.068 26.656 1.00 29.29 339 LYS B CA 1
ATOM 6089 C C . LYS B 1 403 ? 40.777 47.271 27.050 1.00 30.81 339 LYS B C 1
ATOM 6090 O O . LYS B 1 403 ? 41.421 48.213 26.585 1.00 28.84 339 LYS B O 1
ATOM 6096 N N . ILE B 1 404 ? 41.300 46.391 27.901 1.00 28.93 340 ILE B N 1
ATOM 6097 C CA . ILE B 1 404 ? 42.738 46.400 28.211 1.00 26.49 340 ILE B CA 1
ATOM 6098 C C . ILE B 1 404 ? 43.426 45.323 27.398 1.00 29.27 340 ILE B C 1
ATOM 6099 O O . ILE B 1 404 ? 42.866 44.241 27.217 1.00 29.45 340 ILE B O 1
ATOM 6104 N N . ALA B 1 405 ? 44.624 45.606 26.894 1.00 28.18 341 ALA B N 1
ATOM 6105 C CA . ALA B 1 405 ? 45.485 44.565 26.356 1.00 26.71 341 ALA B CA 1
ATOM 6106 C C . ALA B 1 405 ? 46.732 44.488 27.218 1.00 27.80 341 ALA B C 1
ATOM 6107 O O . ALA B 1 405 ? 47.488 45.472 27.336 1.00 28.53 341 ALA B O 1
ATOM 6109 N N . ALA B 1 406 ? 46.937 43.324 27.826 1.00 22.82 342 ALA B N 1
ATOM 6110 C CA . ALA B 1 406 ? 48.141 43.069 28.627 1.00 31.03 342 ALA B CA 1
ATOM 6111 C C . ALA B 1 406 ? 49.227 42.468 27.740 1.00 25.98 342 ALA B C 1
ATOM 6112 O O . ALA B 1 406 ? 49.230 41.260 27.461 1.00 28.49 342 ALA B O 1
ATOM 6114 N N . ILE B 1 407 ? 50.133 43.326 27.276 1.00 22.09 343 ILE B N 1
ATOM 6115 C CA . ILE B 1 407 ? 51.183 42.944 26.335 1.00 25.69 343 ILE B CA 1
ATOM 6116 C C . ILE B 1 407 ? 52.531 42.805 27.054 1.00 29.69 343 ILE B C 1
ATOM 6117 O O . ILE B 1 407 ? 52.604 43.026 28.264 1.00 29.94 343 ILE B O 1
ATOM 6122 N N . ASP B 1 408 ? 53.585 42.437 26.324 1.00 27.21 344 ASP B N 1
ATOM 6123 C CA . ASP B 1 408 ? 54.943 42.552 26.855 1.00 31.01 344 ASP B CA 1
ATOM 6124 C C . ASP B 1 408 ? 55.124 41.818 28.197 1.00 29.91 344 ASP B C 1
ATOM 6125 O O . ASP B 1 408 ? 55.570 42.399 29.190 1.00 26.78 344 ASP B O 1
ATOM 6130 N N . ASN B 1 409 ? 54.787 40.535 28.214 1.00 24.65 345 ASN B N 1
ATOM 6131 C CA . ASN B 1 409 ? 54.783 39.757 29.444 1.00 24.66 345 ASN B CA 1
ATOM 6132 C C . ASN B 1 409 ? 56.008 38.856 29.565 1.00 27.50 345 ASN B C 1
ATOM 6133 O O . ASN B 1 409 ? 55.911 37.762 30.109 1.00 24.80 345 ASN B O 1
ATOM 6138 N N . GLY B 1 410 ? 57.147 39.319 29.062 1.00 23.19 346 GLY B N 1
ATOM 6139 C CA . GLY B 1 410 ? 58.337 38.474 28.993 1.00 26.40 346 GLY B CA 1
ATOM 6140 C C . GLY B 1 410 ? 59.218 38.375 30.225 1.00 28.07 346 GLY B C 1
ATOM 6141 O O . GLY B 1 410 ? 60.249 37.696 30.191 1.00 27.93 346 GLY B O 1
ATOM 6142 N N . LEU B 1 411 ? 58.835 39.030 31.320 1.00 25.88 347 LEU B N 1
ATOM 6143 C CA . LEU B 1 411 ? 59.711 39.047 32.501 1.00 22.92 347 LEU B CA 1
ATOM 6144 C C . LEU B 1 411 ? 58.905 38.679 33.734 1.00 27.15 347 LEU B C 1
ATOM 6145 O O . LEU B 1 411 ? 58.899 39.393 34.739 1.00 26.97 347 LEU B O 1
ATOM 6150 N N . ALA B 1 412 ? 58.214 37.535 33.645 1.00 23.34 348 ALA B N 1
ATOM 6151 C CA . ALA B 1 412 ? 57.398 37.029 34.727 1.00 23.49 348 ALA B CA 1
ATOM 6152 C C . ALA B 1 412 ? 57.792 35.575 35.072 1.00 19.92 348 ALA B C 1
ATOM 6153 O O . ALA B 1 412 ? 58.808 35.063 34.591 1.00 24.72 348 ALA B O 1
ATOM 6155 N N . PHE B 1 413 ? 56.961 34.936 35.879 1.00 23.32 349 PHE B N 1
ATOM 6156 C CA . PHE B 1 413 ? 57.247 33.590 36.396 1.00 28.69 349 PHE B CA 1
ATOM 6157 C C . PHE B 1 413 ? 58.635 33.478 37.055 1.00 29.03 349 PHE B C 1
ATOM 6158 O O . PHE B 1 413 ? 59.426 32.595 36.707 1.00 27.96 349 PHE B O 1
ATOM 6166 N N . PRO B 1 414 ? 58.924 34.356 38.039 1.00 24.79 350 PRO B N 1
ATOM 6167 C CA . PRO B 1 414 ? 60.214 34.231 38.738 1.00 26.18 350 PRO B CA 1
ATOM 6168 C C . PRO B 1 414 ? 60.321 32.917 39.527 1.00 25.59 350 PRO B C 1
ATOM 6169 O O . PRO B 1 414 ? 59.297 32.393 39.965 1.00 26.86 350 PRO B O 1
ATOM 6173 N N . PHE B 1 415 ? 61.538 32.408 39.731 1.00 31.24 351 PHE B N 1
ATOM 6174 C CA . PHE B 1 415 ? 61.690 31.155 40.483 1.00 30.06 351 PHE B CA 1
ATOM 6175 C C . PHE B 1 415 ? 61.792 31.421 41.981 1.00 34.23 351 PHE B C 1
ATOM 6176 O O . PHE B 1 415 ? 61.742 30.495 42.803 1.00 29.06 351 PHE B O 1
ATOM 6184 N N . LYS B 1 416 ? 61.928 32.695 42.330 1.00 30.14 352 LYS B N 1
ATOM 6185 C CA . LYS B 1 416 ? 61.881 33.127 43.730 1.00 32.11 352 LYS B CA 1
ATOM 6186 C C . LYS B 1 416 ? 61.283 34.524 43.802 1.00 29.18 352 LYS B C 1
ATOM 6187 O O . LYS B 1 416 ? 61.389 35.284 42.841 1.00 33.57 352 LYS B O 1
ATOM 6193 N N . HIS B 1 417 ? 60.658 34.868 44.929 1.00 32.05 353 HIS B N 1
ATOM 6194 C CA . HIS B 1 417 ? 60.228 36.256 45.118 1.00 34.72 353 HIS B CA 1
ATOM 6195 C C . HIS B 1 417 ? 61.453 37.169 45.051 1.00 36.88 353 HIS B C 1
ATOM 6196 O O . HIS B 1 417 ? 62.543 36.759 45.444 1.00 34.57 353 HIS B O 1
ATOM 6203 N N . PRO B 1 418 ? 61.297 38.393 44.505 1.00 40.96 354 PRO B N 1
ATOM 6204 C CA . PRO B 1 418 ? 62.440 39.316 44.456 1.00 43.58 354 PRO B CA 1
ATOM 6205 C C . PRO B 1 418 ? 62.994 39.600 45.854 1.00 42.98 354 PRO B C 1
ATOM 6206 O O . PRO B 1 418 ? 62.202 39.807 46.770 1.00 55.18 354 PRO B O 1
ATOM 6210 N N . ASP B 1 419 ? 64.319 39.595 46.000 1.00 55.30 355 ASP B N 1
ATOM 6211 C CA . ASP B 1 419 ? 64.991 39.767 47.297 1.00 59.17 355 ASP B CA 1
ATOM 6212 C C . ASP B 1 419 ? 64.556 41.014 48.080 1.00 60.65 355 ASP B C 1
ATOM 6213 O O . ASP B 1 419 ? 64.749 41.073 49.292 1.00 69.38 355 ASP B O 1
ATOM 6218 N N . GLU B 1 420 ? 63.979 41.989 47.376 1.00 68.32 356 GLU B N 1
ATOM 6219 C CA . GLU B 1 420 ? 63.550 43.296 47.910 1.00 62.42 356 GLU B CA 1
ATOM 6220 C C . GLU B 1 420 ? 64.697 44.316 47.896 1.00 55.84 356 GLU B C 1
ATOM 6221 O O . GLU B 1 420 ? 64.503 45.492 48.221 1.00 58.40 356 GLU B O 1
ATOM 6227 N N . TRP B 1 421 ? 65.886 43.865 47.508 1.00 59.69 357 TRP B N 1
ATOM 6228 C CA . TRP B 1 421 ? 66.951 44.775 47.104 1.00 54.31 357 TRP B CA 1
ATOM 6229 C C . TRP B 1 421 ? 66.608 45.307 45.711 1.00 63.86 357 TRP B C 1
ATOM 6230 O O . TRP B 1 421 ? 67.106 46.349 45.274 1.00 59.52 357 TRP B O 1
ATOM 6232 N N . ARG B 1 422 ? 65.761 44.548 45.018 1.00 58.34 358 ARG B N 1
ATOM 6233 C CA . ARG B 1 422 ? 65.127 44.958 43.769 1.00 51.21 358 ARG B CA 1
ATOM 6234 C C . ARG B 1 422 ? 63.650 44.555 43.872 1.00 42.83 358 ARG B C 1
ATOM 6235 O O . ARG B 1 422 ? 63.309 43.391 43.672 1.00 48.13 358 ARG B O 1
ATOM 6243 N N . ALA B 1 423 ? 62.776 45.497 44.212 1.00 42.35 359 ALA B N 1
ATOM 6244 C CA . ALA B 1 423 ? 61.420 45.127 44.599 1.00 38.11 359 ALA B CA 1
ATOM 6245 C C . ALA B 1 423 ? 60.488 44.843 43.396 1.00 25.60 359 ALA B C 1
ATOM 6246 O O . ALA B 1 423 ? 59.485 44.157 43.570 1.00 32.49 359 ALA B O 1
ATOM 6248 N N . TYR B 1 424 ? 60.814 45.371 42.217 1.00 29.82 360 TYR B N 1
ATOM 6249 C CA . TYR B 1 424 ? 60.001 45.157 40.996 1.00 27.79 360 TYR B CA 1
ATOM 6250 C C . TYR B 1 424 ? 58.511 45.358 41.238 1.00 27.62 360 TYR B C 1
ATOM 6251 O O . TYR B 1 424 ? 57.716 44.444 41.022 1.00 29.96 360 TYR B O 1
ATOM 6260 N N . PRO B 1 425 ? 58.128 46.557 41.701 1.00 30.78 361 PRO B N 1
ATOM 6261 C CA . PRO B 1 425 ? 56.719 46.858 41.976 1.00 29.36 361 PRO B CA 1
ATOM 6262 C C . PRO B 1 425 ? 55.861 46.807 40.706 1.00 28.86 361 PRO B C 1
ATOM 6263 O O . PRO B 1 425 ? 56.380 46.958 39.603 1.00 28.48 361 PRO B O 1
ATOM 6267 N N . PHE B 1 426 ? 54.555 46.634 40.863 1.00 27.07 362 PHE B N 1
ATOM 6268 C CA . PHE B 1 426 ? 53.668 46.814 39.725 1.00 26.51 362 PHE B CA 1
ATOM 6269 C C . PHE B 1 426 ? 53.354 48.299 39.635 1.00 25.70 362 PHE B C 1
ATOM 6270 O O . PHE B 1 426 ? 52.851 48.854 40.597 1.00 24.84 362 PHE B O 1
ATOM 6278 N N . HIS B 1 427 ? 53.611 48.941 38.506 1.00 23.43 363 HIS B N 1
ATOM 6279 C CA . HIS B 1 427 ? 53.373 50.386 38.437 1.00 26.16 363 HIS B CA 1
ATOM 6280 C C . HIS B 1 427 ? 51.888 50.771 38.461 1.00 26.69 363 HIS B C 1
ATOM 6281 O O . HIS B 1 427 ? 51.568 51.919 38.772 1.00 27.15 363 HIS B O 1
ATOM 6288 N N . TRP B 1 428 ? 50.981 49.837 38.165 1.00 26.57 364 TRP B N 1
ATOM 6289 C CA . TRP B 1 428 ? 49.551 50.135 38.340 1.00 24.86 364 TRP B CA 1
ATOM 6290 C C . TRP B 1 428 ? 49.158 50.274 39.808 1.00 23.52 364 TRP B C 1
ATOM 6291 O O . TRP B 1 428 ? 48.060 50.760 40.100 1.00 27.24 364 TRP B O 1
ATOM 6302 N N . ALA B 1 429 ? 50.039 49.896 40.736 1.00 25.61 365 ALA B N 1
ATOM 6303 C CA . ALA B 1 429 ? 49.705 50.009 42.166 1.00 29.26 365 ALA B CA 1
ATOM 6304 C C . ALA B 1 429 ? 49.773 51.450 42.680 1.00 23.05 365 ALA B C 1
ATOM 6305 O O . ALA B 1 429 ? 49.286 51.741 43.777 1.00 27.95 365 ALA B O 1
ATOM 6307 N N A TRP B 1 430 ? 50.370 52.355 41.916 0.55 27.13 366 TRP B N 1
ATOM 6308 N N B TRP B 1 430 ? 50.381 52.326 41.889 0.45 26.91 366 TRP B N 1
ATOM 6309 C CA A TRP B 1 430 ? 50.397 53.742 42.370 0.55 27.30 366 TRP B CA 1
ATOM 6310 C CA B TRP B 1 430 ? 50.459 53.745 42.219 0.45 27.43 366 TRP B CA 1
ATOM 6311 C C A TRP B 1 430 ? 49.231 54.533 41.771 0.55 27.87 366 TRP B C 1
ATOM 6312 C C B TRP B 1 430 ? 49.150 54.459 41.906 0.45 27.82 366 TRP B C 1
ATOM 6313 O O A TRP B 1 430 ? 49.136 55.739 41.975 0.55 26.99 366 TRP B O 1
ATOM 6314 O O B TRP B 1 430 ? 48.886 55.538 42.419 0.45 27.52 366 TRP B O 1
ATOM 6335 N N . LEU B 1 431 ? 48.337 53.865 41.040 1.00 26.34 367 LEU B N 1
ATOM 6336 C CA . LEU B 1 431 ? 47.170 54.569 40.489 1.00 26.18 367 LEU B CA 1
ATOM 6337 C C . LEU B 1 431 ? 46.016 54.667 41.488 1.00 29.42 367 LEU B C 1
ATOM 6338 O O . LEU B 1 431 ? 45.795 53.734 42.251 1.00 29.13 367 LEU B O 1
ATOM 6343 N N . PRO B 1 432 ? 45.271 55.795 41.471 1.00 25.36 368 PRO B N 1
ATOM 6344 C CA . PRO B 1 432 ? 44.085 55.954 42.316 1.00 30.97 368 PRO B CA 1
ATOM 6345 C C . PRO B 1 432 ? 43.157 54.746 42.228 1.00 30.42 368 PRO B C 1
ATOM 6346 O O . PRO B 1 432 ? 42.686 54.278 43.252 1.00 29.33 368 PRO B O 1
ATOM 6350 N N . GLN B 1 433 ? 42.936 54.244 41.015 1.00 30.72 369 GLN B N 1
ATOM 6351 C CA . GLN B 1 433 ? 42.093 53.079 40.792 1.00 33.82 369 GLN B CA 1
ATOM 6352 C C . GLN B 1 433 ? 42.471 51.851 41.584 1.00 31.68 369 GLN B C 1
ATOM 6353 O O . GLN B 1 433 ? 41.622 50.998 41.822 1.00 30.92 369 GLN B O 1
ATOM 6359 N N . ALA B 1 434 ? 43.754 51.700 41.895 1.00 26.75 370 ALA B N 1
ATOM 6360 C CA . ALA B 1 434 ? 44.200 50.466 42.539 1.00 31.51 370 ALA B CA 1
ATOM 6361 C C . ALA B 1 434 ? 43.634 50.379 43.959 1.00 31.00 370 ALA B C 1
ATOM 6362 O O . ALA B 1 434 ? 43.678 49.331 44.584 1.00 30.78 370 ALA B O 1
ATOM 6364 N N . LYS B 1 435 ? 43.076 51.478 44.458 1.00 28.65 371 LYS B N 1
ATOM 6365 C CA . LYS B 1 435 ? 42.497 51.463 45.798 1.00 28.05 371 LYS B CA 1
ATOM 6366 C C . LYS B 1 435 ? 40.999 51.103 45.833 1.00 29.43 371 LYS B C 1
ATOM 6367 O O . LYS B 1 435 ? 40.399 51.069 46.904 1.00 33.99 371 LYS B O 1
ATOM 6373 N N . VAL B 1 436 ? 40.394 50.832 44.681 1.00 32.21 372 VAL B N 1
ATOM 6374 C CA . VAL B 1 436 ? 38.996 50.377 44.658 1.00 31.38 372 VAL B CA 1
ATOM 6375 C C . VAL B 1 436 ? 38.929 48.874 44.998 1.00 31.97 372 VAL B C 1
ATOM 6376 O O . VAL B 1 436 ? 39.662 48.070 44.417 1.00 30.68 372 VAL B O 1
ATOM 6380 N N . PRO B 1 437 ? 38.054 48.490 45.947 1.00 31.37 373 PRO B N 1
ATOM 6381 C CA . PRO B 1 437 ? 37.948 47.069 46.300 1.00 32.71 373 PRO B CA 1
ATOM 6382 C C . PRO B 1 437 ? 37.625 46.218 45.079 1.00 31.72 373 PRO B C 1
ATOM 6383 O O . PRO B 1 437 ? 36.889 46.682 44.213 1.00 29.85 373 PRO B O 1
ATOM 6387 N N . PHE B 1 438 ? 38.181 45.011 45.001 1.00 31.14 374 PHE B N 1
ATOM 6388 C CA . PHE B 1 438 ? 37.779 44.071 43.973 1.00 36.55 374 PHE B CA 1
ATOM 6389 C C . PHE B 1 438 ? 36.243 43.967 43.948 1.00 42.50 374 PHE B C 1
ATOM 6390 O O . PHE B 1 438 ? 35.592 43.873 44.993 1.00 36.41 374 PHE B O 1
ATOM 6398 N N . SER B 1 439 ? 35.673 44.015 42.753 1.00 31.78 375 SER B N 1
ATOM 6399 C CA . SER B 1 439 ? 34.224 43.927 42.581 1.00 39.63 375 SER B CA 1
ATOM 6400 C C . SER B 1 439 ? 33.710 42.521 42.930 1.00 41.69 375 SER B C 1
ATOM 6401 O O . SER B 1 439 ? 34.441 41.534 42.815 1.00 33.82 375 SER B O 1
ATOM 6404 N N . GLU B 1 440 ? 32.451 42.424 43.346 1.00 43.91 376 GLU B N 1
ATOM 6405 C CA . GLU B 1 440 ? 31.879 41.117 43.638 1.00 38.86 376 GLU B CA 1
ATOM 6406 C C . GLU B 1 440 ? 31.870 40.291 42.351 1.00 38.67 376 GLU B C 1
ATOM 6407 O O . GLU B 1 440 ? 32.019 39.070 42.379 1.00 47.22 376 GLU B O 1
ATOM 6409 N N . GLU B 1 441 ? 31.736 40.974 41.218 1.00 36.00 377 GLU B N 1
ATOM 6410 C CA . GLU B 1 441 ? 31.733 40.310 39.919 1.00 40.67 377 GLU B CA 1
ATOM 6411 C C . GLU B 1 441 ? 33.018 39.514 39.684 1.00 41.24 377 GLU B C 1
ATOM 6412 O O . GLU B 1 441 ? 32.965 38.330 39.343 1.00 41.01 377 GLU B O 1
ATOM 6418 N N . ILE B 1 442 ? 34.170 40.157 39.875 1.00 38.77 378 ILE B N 1
ATOM 6419 C CA . ILE B 1 442 ? 35.449 39.478 39.661 1.00 41.76 378 ILE B CA 1
ATOM 6420 C C . ILE B 1 442 ? 35.733 38.430 40.741 1.00 39.08 378 ILE B C 1
ATOM 6421 O O . ILE B 1 442 ? 36.321 37.393 40.445 1.00 34.71 378 ILE B O 1
ATOM 6426 N N . ARG B 1 443 ? 35.338 38.697 41.986 1.00 32.22 379 ARG B N 1
ATOM 6427 C CA . ARG B 1 443 ? 35.431 37.677 43.037 1.00 36.51 379 ARG B CA 1
ATOM 6428 C C . ARG B 1 443 ? 34.677 36.407 42.630 1.00 36.09 379 ARG B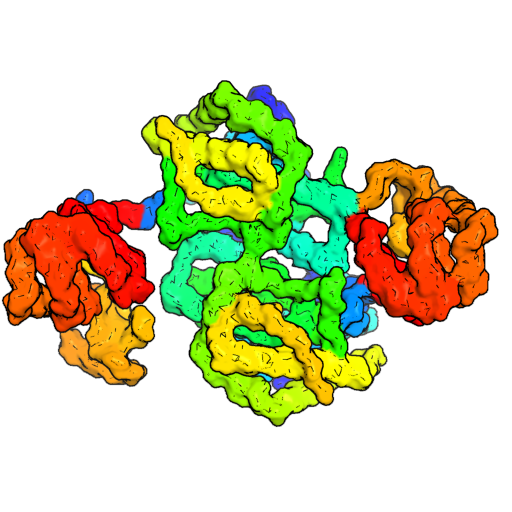 C 1
ATOM 6429 O O . ARG B 1 443 ? 35.229 35.305 42.652 1.00 39.61 379 ARG B O 1
ATOM 6437 N N . ASN B 1 444 ? 33.422 36.568 42.226 1.00 38.05 380 ASN B N 1
ATOM 6438 C CA . ASN B 1 444 ? 32.605 35.411 41.862 1.00 46.74 380 ASN B CA 1
ATOM 6439 C C . ASN B 1 444 ? 33.136 34.670 40.639 1.00 45.16 380 ASN B C 1
ATOM 6440 O O . ASN B 1 444 ? 32.989 33.452 40.536 1.00 42.00 380 ASN B O 1
ATOM 6445 N N . LEU B 1 445 ? 33.777 35.390 39.723 1.00 40.19 381 LEU B N 1
ATOM 6446 C CA . LEU 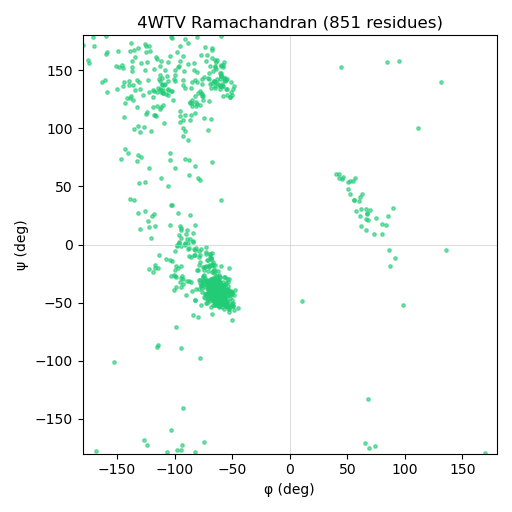B 1 445 ? 34.316 34.754 38.531 1.00 40.50 381 LEU B CA 1
ATOM 6447 C C . LEU B 1 445 ? 35.612 33.982 38.784 1.00 42.93 381 LEU B C 1
ATOM 6448 O O . LEU B 1 445 ? 35.851 32.946 38.169 1.00 48.01 381 LEU B O 1
ATOM 6453 N N . ILE B 1 446 ? 36.458 34.495 39.671 1.00 36.61 382 ILE B N 1
ATOM 6454 C CA . ILE B 1 446 ? 37.808 33.962 39.800 1.00 35.84 382 ILE B CA 1
ATOM 6455 C C . ILE B 1 446 ? 37.988 32.994 40.989 1.00 31.82 382 ILE B C 1
ATOM 6456 O O . ILE B 1 446 ? 38.686 31.980 40.860 1.00 34.88 382 ILE B O 1
ATOM 6461 N N . LEU B 1 447 ? 37.369 33.294 42.129 1.00 32.62 383 LEU B N 1
ATOM 6462 C CA . LEU B 1 447 ? 37.542 32.455 43.335 1.00 30.85 383 LEU B CA 1
ATOM 6463 C C . LEU B 1 447 ? 37.267 30.968 43.085 1.00 36.03 383 LEU B C 1
ATOM 6464 O O . LEU B 1 447 ? 38.032 30.119 43.546 1.00 38.96 383 LEU B O 1
ATOM 6469 N N . PRO B 1 448 ? 36.204 30.646 42.328 1.00 36.26 384 PRO B N 1
ATOM 6470 C CA . PRO B 1 448 ? 35.917 29.226 42.082 1.00 43.18 384 PRO B CA 1
ATOM 6471 C C . PRO B 1 448 ? 37.045 28.512 41.330 1.00 42.78 384 PRO B C 1
ATOM 6472 O O . PRO B 1 448 ? 37.195 27.296 41.477 1.00 43.41 384 PRO B O 1
ATOM 6476 N N . TYR B 1 449 ? 37.833 29.247 40.546 1.00 37.43 385 TYR B N 1
ATOM 6477 C CA . TYR B 1 449 ? 38.998 28.653 39.909 1.00 36.46 385 TYR B CA 1
ATOM 6478 C C . TYR B 1 449 ? 40.166 28.547 40.889 1.00 37.51 385 TYR B C 1
ATOM 6479 O O . TYR B 1 449 ? 40.624 27.449 41.192 1.00 35.60 385 TYR B O 1
ATOM 6488 N N . ILE B 1 450 ? 40.645 29.685 41.391 1.00 34.34 386 ILE B N 1
ATOM 6489 C CA . ILE B 1 450 ? 41.913 29.696 42.115 1.00 35.61 386 ILE B CA 1
ATOM 6490 C C . ILE B 1 450 ? 41.824 29.073 43.511 1.00 39.46 386 ILE B C 1
ATOM 6491 O O . ILE B 1 450 ? 42.852 28.692 44.080 1.00 37.10 386 ILE B O 1
ATOM 6496 N N . SER B 1 451 ? 40.614 28.959 44.061 1.00 35.55 387 SER B N 1
ATOM 6497 C CA . SER B 1 451 ? 40.468 28.305 45.362 1.00 46.60 387 SER B CA 1
ATOM 6498 C C . SER B 1 451 ? 40.394 26.785 45.203 1.00 47.00 387 SER B C 1
ATOM 6499 O O . SER B 1 451 ? 40.444 26.054 46.191 1.00 45.93 387 SER B O 1
ATOM 6502 N N . ASP B 1 452 ? 40.281 26.322 43.958 1.00 43.50 388 ASP B N 1
ATOM 6503 C CA . ASP B 1 452 ? 40.187 24.889 43.652 1.00 41.18 388 ASP B CA 1
ATOM 6504 C C . ASP B 1 452 ? 41.570 24.297 43.422 1.00 43.65 388 ASP B C 1
ATOM 6505 O O . ASP B 1 452 ? 42.225 24.594 42.429 1.00 38.80 388 ASP B O 1
ATOM 6510 N N . MET B 1 453 ? 42.003 23.443 44.344 1.00 43.21 389 MET B N 1
ATOM 6511 C CA . MET B 1 453 ? 43.362 22.922 44.318 1.00 38.36 389 MET B CA 1
ATOM 6512 C C . MET B 1 453 ? 43.627 22.083 43.071 1.00 34.85 389 MET B C 1
ATOM 6513 O O . MET B 1 453 ? 44.761 21.984 42.613 1.00 33.80 389 MET B O 1
ATOM 6518 N N . ASN B 1 454 ? 42.579 21.483 42.519 1.00 37.85 390 ASN B N 1
ATOM 6519 C CA . ASN B 1 454 ? 42.724 20.701 41.304 1.00 37.93 390 ASN B CA 1
ATOM 6520 C C . ASN B 1 454 ? 42.956 21.590 40.088 1.00 43.39 390 ASN B C 1
ATOM 6521 O O . ASN B 1 454 ? 43.802 21.288 39.238 1.00 37.75 390 ASN B O 1
ATOM 6526 N N . PHE B 1 455 ? 42.199 22.683 40.016 1.00 38.98 391 PHE B N 1
ATOM 6527 C CA . PHE B 1 455 ? 42.421 23.688 38.986 1.00 38.79 391 PHE B CA 1
ATOM 6528 C C . PHE B 1 455 ? 43.880 24.142 39.000 1.00 32.68 391 PHE B C 1
ATOM 6529 O O . PHE B 1 455 ? 44.547 24.185 37.961 1.00 36.98 391 PHE B O 1
ATOM 6537 N N . VAL B 1 456 ? 44.383 24.463 40.187 1.00 35.69 392 VAL B N 1
ATOM 6538 C CA . VAL B 1 456 ? 45.738 24.982 40.302 1.00 30.64 392 VAL B CA 1
ATOM 6539 C C . VAL B 1 456 ? 46.762 23.949 39.860 1.00 38.02 392 VAL B C 1
ATOM 6540 O O . VAL B 1 456 ? 47.707 24.274 39.132 1.00 33.01 392 VAL B O 1
ATOM 6544 N N . GLN B 1 457 ? 46.578 22.692 40.266 1.00 39.57 393 GLN B N 1
ATOM 6545 C CA . GLN B 1 457 ? 47.507 21.651 39.842 1.00 34.49 393 GLN B CA 1
ATOM 6546 C C . GLN B 1 457 ? 47.478 21.484 38.319 1.00 29.11 393 GLN B C 1
ATOM 6547 O O . GLN B 1 457 ? 48.524 21.302 37.689 1.00 35.05 393 GLN B O 1
ATOM 6553 N N . ASP B 1 458 ? 46.280 21.550 37.740 1.00 34.59 394 ASP B N 1
ATOM 6554 C CA . ASP B 1 458 ? 46.107 21.515 36.280 1.00 33.77 394 ASP B CA 1
ATOM 6555 C C . ASP B 1 458 ? 46.886 22.636 35.607 1.00 34.91 394 ASP B C 1
ATOM 6556 O O . ASP B 1 458 ? 47.576 22.427 34.609 1.00 32.31 394 ASP B O 1
ATOM 6561 N N . LEU B 1 459 ? 46.748 23.835 36.157 1.00 35.69 395 LEU B N 1
ATOM 6562 C CA . LEU B 1 459 ? 47.497 24.986 35.666 1.00 36.17 395 LEU B CA 1
ATOM 6563 C C . LEU B 1 459 ? 48.987 24.701 35.662 1.00 26.44 395 LEU B C 1
ATOM 6564 O O . LEU B 1 459 ? 49.670 24.921 34.662 1.00 32.47 395 LEU B O 1
ATOM 6569 N N . CYS B 1 460 ? 49.498 24.201 36.787 1.00 31.41 396 CYS B N 1
ATOM 6570 C CA . CYS B 1 460 ? 50.921 23.894 36.887 1.00 32.93 396 CYS B CA 1
ATOM 6571 C C . CYS B 1 460 ? 51.370 22.867 35.848 1.00 28.70 396 CYS B C 1
ATOM 6572 O O . CYS B 1 460 ? 52.466 22.949 35.300 1.00 30.83 396 CYS B O 1
ATOM 6575 N N . GLU B 1 461 ? 50.518 21.883 35.607 1.00 35.77 397 GLU B N 1
ATOM 6576 C CA . GLU B 1 461 ? 50.837 20.831 34.659 1.00 34.19 397 GLU B CA 1
ATOM 6577 C C . GLU B 1 461 ? 50.883 21.389 33.238 1.00 33.24 397 GLU B C 1
ATOM 6578 O O . GLU B 1 461 ? 51.778 21.047 32.468 1.00 32.83 397 GLU B O 1
ATOM 6584 N N . ASP B 1 462 ? 49.929 22.261 32.910 1.00 32.89 398 ASP B N 1
ATOM 6585 C CA . ASP B 1 462 ? 49.929 22.966 31.624 1.00 30.33 398 ASP B CA 1
ATOM 6586 C C . ASP B 1 462 ? 51.205 23.761 31.417 1.00 28.80 398 ASP B C 1
ATOM 6587 O O . ASP B 1 462 ? 51.770 23.779 30.324 1.00 31.54 398 ASP B O 1
ATOM 6592 N N . LEU B 1 463 ? 51.628 24.464 32.467 1.00 33.17 399 LEU B N 1
ATOM 6593 C CA . LEU B 1 463 ? 52.823 25.288 32.405 1.00 25.38 399 LEU B CA 1
ATOM 6594 C C . LEU B 1 463 ? 54.040 24.404 32.299 1.00 28.23 399 LEU B C 1
ATOM 6595 O O . LEU B 1 463 ? 54.996 24.735 31.604 1.00 29.33 399 LEU B O 1
ATOM 6600 N N . TYR B 1 464 ? 53.999 23.264 32.986 1.00 31.32 400 TYR B N 1
ATOM 6601 C CA . TYR B 1 464 ? 55.073 22.286 32.845 1.00 30.24 400 TYR B CA 1
ATOM 6602 C C . TYR B 1 464 ? 55.248 21.913 31.370 1.00 32.34 400 TYR B C 1
ATOM 6603 O O . TYR B 1 464 ? 56.355 21.937 30.838 1.00 32.94 400 TYR B O 1
ATOM 6612 N N . GLU B 1 465 ? 54.144 21.592 30.702 1.00 34.48 401 GLU B N 1
ATOM 6613 C CA . GLU B 1 465 ? 54.221 21.163 29.307 1.00 40.46 401 GLU B CA 1
ATOM 6614 C C . GLU B 1 465 ? 54.819 22.240 28.401 1.00 41.25 401 GLU B C 1
ATOM 6615 O O . GLU B 1 465 ? 55.572 21.931 27.476 1.00 37.18 401 GLU B O 1
ATOM 6621 N N . LEU B 1 466 ? 54.493 23.501 28.685 1.00 34.68 402 LEU B N 1
ATOM 6622 C CA . LEU B 1 466 ? 55.040 24.630 27.939 1.00 32.68 402 LEU B CA 1
ATOM 6623 C C . LEU B 1 466 ? 56.515 24.857 28.263 1.00 29.43 402 LEU B C 1
ATOM 6624 O O . LEU B 1 466 ? 57.340 24.963 27.357 1.00 32.44 402 LEU B O 1
ATOM 6629 N N . PHE B 1 467 ? 56.848 24.932 29.549 1.00 30.60 403 PHE B N 1
ATOM 6630 C CA . PHE B 1 467 ? 58.192 25.349 29.952 1.00 33.32 403 PHE B CA 1
ATOM 6631 C C . PHE B 1 467 ? 59.256 24.270 29.717 1.00 38.89 403 PHE B C 1
ATOM 6632 O O . PHE B 1 467 ? 60.431 24.589 29.519 1.00 36.10 403 PHE B O 1
ATOM 6640 N N . LYS B 1 468 ? 58.859 23.000 29.721 1.00 36.19 404 LYS B N 1
ATOM 6641 C CA . LYS B 1 468 ? 59.847 21.925 29.605 1.00 42.59 404 LYS B CA 1
ATOM 6642 C C . LYS B 1 468 ? 60.486 21.865 28.218 1.00 47.84 404 LYS B C 1
ATOM 6643 O O . LYS B 1 468 ? 61.465 21.149 28.010 1.00 48.38 404 LYS B O 1
ATOM 6649 N N . THR B 1 469 ? 59.960 22.642 27.277 1.00 43.35 405 THR B N 1
ATOM 6650 C CA . THR B 1 469 ? 60.446 22.577 25.907 1.00 52.99 405 THR B CA 1
ATOM 6651 C C . THR B 1 469 ? 61.768 23.313 25.705 1.00 48.74 405 THR B C 1
ATOM 6652 O O . THR B 1 469 ? 62.439 23.113 24.695 1.00 46.47 405 THR B O 1
ATOM 6656 N N . ASP B 1 470 ? 62.159 24.150 26.662 1.00 47.67 406 ASP B N 1
ATOM 6657 C CA . ASP B 1 470 ? 63.419 24.879 26.530 1.00 44.13 406 ASP B CA 1
ATOM 6658 C C . ASP B 1 470 ? 64.624 23.973 26.773 1.00 45.32 406 ASP B C 1
ATOM 6659 O O . ASP B 1 470 ? 64.579 23.086 27.619 1.00 37.18 406 ASP B O 1
ATOM 6664 N N . LYS B 1 471 ? 65.697 24.222 26.030 1.00 47.96 407 LYS B N 1
ATOM 6665 C CA . LYS B 1 471 ? 66.925 23.452 26.143 1.00 51.07 407 LYS B CA 1
ATOM 6666 C C . LYS B 1 471 ? 67.462 23.497 27.564 1.00 57.80 407 LYS B C 1
ATOM 6667 O O . LYS B 1 471 ? 68.017 22.518 28.061 1.00 63.46 407 LYS B O 1
ATOM 6669 N N . GLY B 1 472 ? 67.285 24.636 28.221 1.00 49.09 408 GLY B N 1
ATOM 6670 C CA . GLY B 1 472 ? 67.825 24.833 29.551 1.00 49.57 408 GLY B CA 1
ATOM 6671 C C . GLY B 1 472 ? 66.846 24.546 30.671 1.00 54.64 408 GLY B C 1
ATOM 6672 O O . GLY B 1 472 ? 67.077 24.946 31.811 1.00 57.17 408 GLY B O 1
ATOM 6673 N N . PHE B 1 473 ? 65.756 23.853 30.360 1.00 45.57 409 PHE B N 1
ATOM 6674 C CA . PHE B 1 473 ? 64.760 23.549 31.374 1.00 47.04 409 PHE B CA 1
ATOM 6675 C C . PHE B 1 473 ? 65.349 22.708 32.493 1.00 48.76 409 PHE B C 1
ATOM 6676 O O . PHE B 1 473 ? 66.090 21.762 32.244 1.00 44.36 409 PHE B O 1
ATOM 6684 N N . ASP B 1 474 ? 64.997 23.069 33.724 1.00 50.48 410 ASP B N 1
ATOM 6685 C CA . ASP B 1 474 ? 65.445 22.376 34.925 1.00 45.35 410 ASP B CA 1
ATOM 6686 C C . ASP B 1 474 ? 64.245 22.134 35.824 1.00 47.66 410 ASP B C 1
ATOM 6687 O O . ASP B 1 474 ? 63.606 23.084 36.284 1.00 43.21 410 ASP B O 1
ATOM 6692 N N . LYS B 1 475 ? 63.953 20.864 36.088 1.00 39.34 411 LYS B N 1
ATOM 6693 C CA . LYS B 1 475 ? 62.755 20.477 36.826 1.00 46.86 411 LYS B CA 1
ATOM 6694 C C . LYS B 1 475 ? 62.693 21.068 38.240 1.00 42.42 411 LYS B C 1
ATOM 6695 O O . LYS B 1 475 ? 61.610 21.390 38.737 1.00 38.72 411 LYS B O 1
ATOM 6701 N N . ALA B 1 476 ? 63.844 21.207 38.887 1.00 40.77 412 ALA B N 1
ATOM 6702 C CA . ALA B 1 476 ? 63.878 21.737 40.245 1.00 41.99 412 ALA B CA 1
ATOM 6703 C C . ALA B 1 476 ? 63.537 23.227 40.237 1.00 42.56 412 ALA B C 1
ATOM 6704 O O . ALA B 1 476 ? 62.789 23.718 41.092 1.00 38.58 412 ALA B O 1
ATOM 6706 N N . THR B 1 477 ? 64.096 23.930 39.260 1.00 36.84 413 THR B N 1
ATOM 6707 C CA . THR B 1 477 ? 63.890 25.362 39.098 1.00 43.00 413 THR B CA 1
ATOM 6708 C C . THR B 1 477 ? 62.434 25.635 38.729 1.00 42.84 413 THR B C 1
ATOM 6709 O O . THR B 1 477 ? 61.833 26.606 39.202 1.00 37.71 413 THR B O 1
ATOM 6713 N N . PHE B 1 478 ? 61.867 24.767 37.892 1.00 37.60 414 PHE B N 1
ATOM 6714 C CA . PHE B 1 478 ? 60.460 24.875 37.525 1.00 31.09 414 PHE B CA 1
ATOM 6715 C C . PHE B 1 478 ? 59.574 24.691 38.751 1.00 38.12 414 PHE B C 1
ATOM 6716 O O . PHE B 1 478 ? 58.590 25.408 38.932 1.00 29.41 414 PHE B O 1
ATOM 6724 N N . GLU B 1 479 ? 59.915 23.735 39.610 1.00 35.46 415 GLU B N 1
ATOM 6725 C CA . GLU B 1 479 ? 59.102 23.523 40.798 1.00 32.19 415 GLU B CA 1
ATOM 6726 C C . GLU B 1 479 ? 59.140 24.749 41.696 1.00 31.57 415 GLU B C 1
ATOM 6727 O O . GLU B 1 479 ? 58.164 25.057 42.366 1.00 31.67 415 GLU B O 1
ATOM 6733 N N . SER B 1 480 ? 60.275 25.434 41.711 1.00 35.48 416 SER B N 1
ATOM 6734 C CA . SER B 1 480 ? 60.385 26.683 42.449 1.00 38.06 416 SER B CA 1
ATOM 6735 C C . SER B 1 480 ? 59.481 27.773 41.855 1.00 35.86 416 SER B C 1
ATOM 6736 O O . SER B 1 480 ? 58.787 28.478 42.594 1.00 34.56 416 SER B O 1
ATOM 6739 N N . GLN B 1 481 ? 59.491 27.907 40.531 1.00 31.16 417 GLN B N 1
ATOM 6740 C CA . GLN B 1 481 ? 58.585 28.851 39.867 1.00 30.44 417 GLN B CA 1
ATOM 6741 C C . GLN B 1 481 ? 57.140 28.574 40.239 1.00 30.34 417 GLN B C 1
ATOM 6742 O O . GLN B 1 481 ? 56.367 29.499 40.487 1.00 32.44 417 GLN B O 1
ATOM 6748 N N . MET B 1 482 ? 56.758 27.300 40.283 1.00 27.95 418 MET B N 1
ATOM 6749 C CA . MET B 1 482 ? 55.377 26.959 40.589 1.00 26.97 418 MET B CA 1
ATOM 6750 C C . MET B 1 482 ? 55.045 27.214 42.055 1.00 26.93 418 MET B C 1
ATOM 6751 O O . MET B 1 482 ? 53.908 27.542 42.375 1.00 30.49 418 MET B O 1
ATOM 6756 N N . SER B 1 483 ? 56.022 27.066 42.949 1.00 28.20 419 SER B N 1
ATOM 6757 C CA . SER B 1 483 ? 55.746 27.326 44.364 1.00 31.36 419 SER B CA 1
ATOM 6758 C C . SER B 1 483 ? 55.575 28.830 44.628 1.00 30.57 419 SER B C 1
ATOM 6759 O O . SER B 1 483 ? 54.824 29.227 45.514 1.00 30.97 419 SER B O 1
ATOM 6762 N N . VAL B 1 484 ? 56.270 29.651 43.855 1.00 28.25 420 VAL B N 1
ATOM 6763 C CA . VAL B 1 484 ? 56.042 31.100 43.919 1.00 29.98 420 VAL B CA 1
ATOM 6764 C C . VAL B 1 484 ? 54.631 31.427 43.442 1.00 26.91 420 VAL B C 1
ATOM 6765 O O . VAL B 1 484 ? 53.864 32.113 44.137 1.00 29.40 420 VAL B O 1
ATOM 6769 N N . MET B 1 485 ? 54.265 30.898 42.274 1.00 27.79 421 MET B N 1
ATOM 6770 C CA . MET B 1 485 ? 52.924 31.116 41.732 1.00 27.91 421 MET B CA 1
ATOM 6771 C C . MET B 1 485 ? 51.823 30.673 42.687 1.00 27.36 421 MET B C 1
ATOM 6772 O O . MET B 1 485 ? 50.828 31.375 42.860 1.00 27.18 421 MET B O 1
ATOM 6777 N N . ARG B 1 486 ? 51.980 29.511 43.321 1.00 32.45 422 ARG B N 1
ATOM 6778 C CA . ARG B 1 486 ? 50.955 29.066 44.265 1.00 29.13 422 ARG B CA 1
ATOM 6779 C C . ARG B 1 486 ? 50.879 29.987 45.477 1.00 25.60 422 ARG B C 1
ATOM 6780 O O . ARG B 1 486 ? 49.807 30.163 46.061 1.00 31.02 422 ARG B O 1
ATOM 6788 N N . GLY B 1 487 ? 52.015 30.568 45.847 1.00 28.22 423 GLY B N 1
ATOM 6789 C CA . GLY B 1 487 ? 52.046 31.525 46.938 1.00 27.21 423 GLY B CA 1
ATOM 6790 C C . GLY B 1 487 ? 51.262 32.757 46.525 1.00 31.09 423 GLY B C 1
ATOM 6791 O O . GLY B 1 487 ? 50.504 33.300 47.311 1.00 28.14 423 GLY B O 1
ATOM 6792 N N . GLN B 1 488 ? 51.428 33.187 45.275 1.00 29.15 424 GLN B N 1
ATOM 6793 C CA . GLN B 1 488 ? 50.671 34.340 44.774 1.00 26.81 424 GLN B CA 1
ATOM 6794 C C . GLN B 1 488 ? 49.185 34.036 44.769 1.00 24.04 424 GLN B C 1
ATOM 6795 O O . GLN B 1 488 ? 48.372 34.841 45.224 1.00 26.87 424 GLN B O 1
ATOM 6801 N N . ILE B 1 489 ? 48.826 32.855 44.275 1.00 26.63 425 ILE B N 1
ATOM 6802 C CA . ILE B 1 489 ? 47.424 32.458 44.204 1.00 28.06 425 ILE B CA 1
ATOM 6803 C C . ILE B 1 489 ? 46.784 32.421 45.605 1.00 28.00 425 ILE B C 1
ATOM 6804 O O . ILE B 1 489 ? 45.649 32.872 45.794 1.00 30.56 425 ILE B O 1
ATOM 6809 N N . LEU B 1 490 ? 47.518 31.892 46.579 1.00 33.14 426 LEU B N 1
ATOM 6810 C CA . LEU B 1 490 ? 47.068 31.874 47.982 1.00 30.12 426 LEU B CA 1
ATOM 6811 C C . LEU B 1 490 ? 46.724 33.276 48.506 1.00 28.24 426 LEU B C 1
ATOM 6812 O O . LEU B 1 490 ? 45.637 33.498 49.020 1.00 30.89 426 LEU B O 1
ATOM 6817 N N . ASN B 1 491 ? 47.650 34.220 48.366 1.00 31.31 427 ASN B N 1
ATOM 6818 C CA . ASN B 1 491 ? 47.391 35.598 48.782 1.00 32.69 427 ASN B CA 1
ATOM 6819 C C . ASN B 1 491 ? 46.207 36.205 48.029 1.00 33.91 427 ASN B C 1
ATOM 6820 O O . ASN B 1 491 ? 45.374 36.904 48.615 1.00 29.11 427 ASN B O 1
ATOM 6825 N N . LEU B 1 492 ? 46.130 35.931 46.727 1.00 29.39 428 LEU B N 1
ATOM 6826 C CA . LEU B 1 492 ? 45.056 36.498 45.920 1.00 31.19 428 LEU B CA 1
ATOM 6827 C C . LEU B 1 492 ? 43.712 35.928 46.346 1.00 26.54 428 LEU B C 1
ATOM 6828 O O . LEU B 1 492 ? 42.703 36.632 46.374 1.00 30.72 428 LEU B O 1
ATOM 6833 N N . THR B 1 493 ? 43.693 34.645 46.673 1.00 30.08 429 THR B N 1
ATOM 6834 C CA . THR B 1 493 ? 42.463 34.031 47.161 1.00 26.21 429 THR B CA 1
ATOM 6835 C C . THR B 1 493 ? 41.989 34.779 48.410 1.00 32.18 429 THR B C 1
ATOM 6836 O O . THR B 1 493 ? 40.828 35.200 48.513 1.00 32.93 429 THR B O 1
ATOM 6840 N N . GLN B 1 494 ? 42.891 34.969 49.358 1.00 30.55 430 GLN B N 1
ATOM 6841 C CA . GLN B 1 494 ? 42.487 35.618 50.600 1.00 35.50 430 GLN B CA 1
ATOM 6842 C C . GLN B 1 494 ? 42.065 37.071 50.360 1.00 35.10 430 GLN B C 1
ATOM 6843 O O . GLN B 1 494 ? 41.098 37.545 50.963 1.00 37.69 430 GLN B O 1
ATOM 6849 N N . ALA B 1 495 ? 42.763 37.770 49.464 1.00 33.82 431 ALA B N 1
ATOM 6850 C CA . ALA B 1 495 ? 42.432 39.170 49.198 1.00 32.57 431 ALA B CA 1
ATOM 6851 C C . ALA B 1 495 ? 41.048 39.286 48.590 1.00 32.85 431 ALA B C 1
ATOM 6852 O O . ALA B 1 495 ? 40.275 40.163 48.969 1.00 35.13 431 ALA B O 1
ATOM 6854 N N . LEU B 1 496 ? 40.730 38.404 47.644 1.00 28.65 432 LEU B N 1
ATOM 6855 C CA . LEU B 1 496 ? 39.408 38.411 47.050 1.00 33.26 432 LEU B CA 1
ATOM 6856 C C . LEU B 1 496 ? 38.353 38.091 48.103 1.00 38.70 432 LEU B C 1
ATOM 6857 O O . LEU B 1 496 ? 37.313 38.749 48.168 1.00 35.45 432 LEU B O 1
ATOM 6862 N N . ARG B 1 497 ? 38.632 37.083 48.925 1.00 36.69 433 ARG B N 1
ATOM 6863 C CA . ARG B 1 497 ? 37.714 36.698 49.985 1.00 39.97 433 ARG B CA 1
ATOM 6864 C C . ARG B 1 497 ? 37.460 37.877 50.917 1.00 45.21 433 ARG B C 1
ATOM 6865 O O . ARG B 1 497 ? 36.321 38.139 51.300 1.00 40.58 433 ARG B O 1
ATOM 6873 N N . ASP B 1 498 ? 38.524 38.603 51.247 1.00 39.48 434 ASP B N 1
ATOM 6874 C CA . ASP B 1 498 ? 38.436 39.721 52.180 1.00 41.76 434 ASP B CA 1
ATOM 6875 C C . ASP B 1 498 ? 37.880 40.995 51.542 1.00 42.95 434 ASP B C 1
ATOM 6876 O O . ASP B 1 498 ? 37.667 41.992 52.227 1.00 51.36 434 ASP B O 1
ATOM 6881 N N . GLY B 1 499 ? 37.655 40.968 50.235 1.00 39.41 435 GLY B N 1
ATOM 6882 C CA . GLY B 1 499 ? 37.141 42.136 49.545 1.00 41.90 435 GLY B CA 1
ATOM 6883 C C . GLY B 1 499 ? 38.133 43.286 49.540 1.00 37.19 435 GLY B C 1
ATOM 6884 O O . GLY B 1 499 ? 37.733 44.449 49.535 1.00 37.87 435 GLY B O 1
ATOM 6885 N N . LYS B 1 500 ? 39.424 42.956 49.538 1.00 30.80 436 LYS B N 1
ATOM 6886 C CA . LYS B 1 500 ? 40.487 43.957 49.455 1.00 31.53 436 LYS B CA 1
ATOM 6887 C C . LYS B 1 500 ? 40.604 44.567 48.050 1.00 32.51 436 LYS B C 1
ATOM 6888 O O . LYS B 1 500 ? 39.975 44.089 47.121 1.00 32.05 436 LYS B O 1
ATOM 6894 N N . SER B 1 501 ? 41.393 45.633 47.928 1.00 30.16 437 SER B N 1
ATOM 6895 C CA . SER B 1 501 ? 41.697 46.286 46.649 1.00 31.83 437 SER B CA 1
ATOM 6896 C C . SER B 1 501 ? 43.036 45.804 46.123 1.00 30.92 437 SER B C 1
ATOM 6897 O O . SER B 1 501 ? 43.808 45.220 46.877 1.00 29.94 437 SER B O 1
ATOM 6900 N N . PRO B 1 502 ? 43.331 46.070 44.837 1.00 29.62 438 PRO B N 1
ATOM 6901 C CA . PRO B 1 502 ? 44.669 45.734 44.343 1.00 26.86 438 PRO B CA 1
ATOM 6902 C C . PRO B 1 502 ? 45.774 46.387 45.178 1.00 28.14 438 PRO B C 1
ATOM 6903 O O . PRO B 1 502 ? 46.816 45.761 45.423 1.00 26.78 438 PRO B O 1
ATOM 6907 N N . PHE B 1 503 ? 45.555 47.626 45.616 1.00 25.82 439 PHE B N 1
ATOM 6908 C CA . PHE B 1 503 ? 46.564 48.315 46.430 1.00 27.71 439 PHE B CA 1
ATOM 6909 C C . PHE B 1 503 ? 46.892 47.550 47.716 1.00 28.88 439 PHE B C 1
ATOM 6910 O O . PHE B 1 503 ? 48.047 47.428 48.089 1.00 29.76 439 PHE B O 1
ATOM 6918 N N . GLN B 1 504 ? 45.859 47.067 48.395 1.00 29.85 440 GLN B N 1
ATOM 6919 C CA . GLN B 1 504 ? 46.013 46.248 49.601 1.00 30.22 440 GLN B CA 1
ATOM 6920 C C . GLN B 1 504 ? 46.607 44.873 49.272 1.00 32.42 440 GLN B C 1
ATOM 6921 O O . GLN B 1 504 ? 47.425 44.337 50.019 1.00 30.74 440 GLN B O 1
ATOM 6927 N N . LEU B 1 505 ? 46.171 44.309 48.149 1.00 26.44 441 LEU B N 1
ATOM 6928 C CA . LEU B 1 505 ? 46.693 43.026 47.689 1.00 24.37 441 LEU B CA 1
ATOM 6929 C C . LEU B 1 505 ? 48.223 43.023 47.630 1.00 24.67 441 LEU B C 1
ATOM 6930 O O . LEU B 1 505 ? 48.857 42.079 48.105 1.00 29.51 441 LEU B O 1
ATOM 6935 N N . VAL B 1 506 ? 48.831 44.071 47.070 1.00 25.10 442 VAL B N 1
ATOM 6936 C CA . VAL B 1 506 ? 50.287 44.027 46.884 1.00 25.60 442 VAL B CA 1
ATOM 6937 C C . VAL B 1 506 ? 51.050 44.303 48.182 1.00 31.23 442 VAL B C 1
ATOM 6938 O O . VAL B 1 506 ? 52.279 44.261 48.200 1.00 29.96 442 VAL B O 1
ATOM 6942 N N A GLN B 1 507 ? 50.316 44.565 49.258 0.50 27.83 443 GLN B N 1
ATOM 6943 N N B GLN B 1 507 ? 50.328 44.580 49.263 0.50 27.83 443 GLN B N 1
ATOM 6944 C CA A GLN B 1 507 ? 50.930 44.782 50.566 0.50 29.05 443 GLN B CA 1
ATOM 6945 C CA B GLN B 1 507 ? 50.965 44.756 50.572 0.50 29.05 443 GLN B CA 1
ATOM 6946 C C A GLN B 1 507 ? 51.073 43.469 51.345 0.50 32.38 443 GLN B C 1
ATOM 6947 C C B GLN B 1 507 ? 51.147 43.433 51.301 0.50 32.37 443 GLN B C 1
ATOM 6948 O O A GLN B 1 507 ? 51.777 43.416 52.354 0.50 33.72 443 GLN B O 1
ATOM 6949 O O B GLN B 1 507 ? 51.934 43.342 52.242 0.50 33.82 443 GLN B O 1
ATOM 6960 N N . ILE B 1 508 ? 50.401 42.414 50.884 1.00 29.60 444 ILE B N 1
ATOM 6961 C CA . ILE B 1 508 ? 50.413 41.128 51.595 1.00 30.52 444 ILE B CA 1
ATOM 6962 C C . ILE B 1 508 ? 51.793 40.477 51.499 1.00 34.27 444 ILE B C 1
ATOM 6963 O O . ILE B 1 508 ? 52.358 40.360 50.409 1.00 32.56 444 ILE B O 1
ATOM 6968 N N . PRO B 1 509 ? 52.368 40.064 52.645 1.00 37.06 445 PRO B N 1
ATOM 6969 C CA . PRO B 1 509 ? 53.721 39.501 52.546 1.00 35.23 445 PRO B CA 1
ATOM 6970 C C . PRO B 1 509 ? 53.766 38.266 51.636 1.00 26.01 445 PRO B C 1
ATOM 6971 O O . PRO B 1 509 ? 52.790 37.520 51.577 1.00 33.55 445 PRO B O 1
ATOM 6975 N N . CYS B 1 510 ? 54.872 38.115 50.920 1.00 29.55 446 CYS B N 1
ATOM 6976 C CA . CYS B 1 510 ? 55.105 37.009 49.988 1.00 35.59 446 CYS B CA 1
ATOM 6977 C C . CYS B 1 510 ? 55.022 35.664 50.678 1.00 46.09 446 CYS B C 1
ATOM 6978 O O . CYS B 1 510 ? 55.546 35.513 51.776 1.00 32.03 446 CYS B O 1
ATOM 6981 N N . VAL B 1 511 ? 54.385 34.694 50.018 1.00 34.53 447 VAL B N 1
ATOM 6982 C CA . VAL B 1 511 ? 54.276 33.328 50.527 1.00 35.42 447 VAL B CA 1
ATOM 6983 C C . VAL B 1 511 ? 54.840 32.331 49.497 1.00 41.34 447 VAL B C 1
ATOM 6984 O O . VAL B 1 511 ? 54.910 32.620 48.295 1.00 32.51 447 VAL B O 1
ATOM 6988 N N . ILE B 1 512 ? 55.242 31.163 49.983 1.00 36.42 448 ILE B N 1
ATOM 6989 C CA . ILE B 1 512 ? 55.695 30.064 49.141 1.00 38.64 448 ILE B CA 1
ATOM 6990 C C . ILE B 1 512 ? 54.810 28.868 49.457 1.00 42.19 448 ILE B C 1
ATOM 6991 O O . ILE B 1 512 ? 54.582 28.574 50.627 1.00 40.93 448 ILE B O 1
ATOM 6996 N N . VAL B 1 513 ? 54.273 28.200 48.439 1.00 39.00 449 VAL B N 1
ATOM 6997 C CA . VAL B 1 513 ? 53.493 26.989 48.687 1.00 37.38 449 VAL B CA 1
ATOM 6998 C C . VAL B 1 513 ? 54.161 25.844 47.948 1.00 43.69 449 VAL B C 1
ATOM 6999 O O . VAL B 1 513 ? 53.977 25.681 46.750 1.00 33.45 449 VAL B O 1
ATOM 7003 N N . GLU B 1 514 ? 54.973 25.072 48.664 1.00 40.13 450 GLU B N 1
ATOM 7004 C CA . GLU B 1 514 ? 55.693 23.972 48.045 1.00 40.65 450 GLU B CA 1
ATOM 7005 C C . GLU B 1 514 ? 54.755 22.794 47.823 1.00 42.38 450 GLU B C 1
ATOM 7006 O O . GLU B 1 514 ? 54.995 21.974 46.936 1.00 49.81 450 GLU B O 1
#